Protein 5FJV (pdb70)

B-factor: mean 96.31, std 37.77, range [26.56, 284.32]

Solvent-accessible surface area: 43407 Å² total

Nearest PDB structures (foldseek):
  5fjv-assembly1_A  TM=9.694E-01  e=1.198E-34  Homo sapiens
  8st3-assembly1_A  TM=9.138E-01  e=5.116E-27  Homo sapiens
  5kxi-assembly1_D  TM=9.143E-01  e=2.183E-26  Homo sapiens
  9awj-assembly1_A  TM=9.073E-01  e=2.970E-21  Bos taurus
  7qko-assembly1_D  TM=9.036E-01  e=7.812E-21  Tetronarce californica

CATH classification: 2.70.170.10

Organism: Homo sapiens (NCBI:txid9606)

Structure (mmCIF, N/CA/C/O backbone):
data_5FJV
#
_entry.id   5FJV
#
_cell.length_a   101.524
_cell.length_b   116.559
_cell.length_c   129.546
_cell.angle_alpha   90.00
_cell.angle_beta   90.00
_cell.angle_gamma   90.00
#
_symmetry.space_group_name_H-M   'P 21 21 21'
#
loop_
_entity.id
_entity.type
_entity.pdbx_description
1 polymer 'NEURONAL ACETYLCHOLINE RECEPTOR SUBUNIT ALPHA-2'
2 non-polymer EPIBATIDINE
#
loop_
_atom_site.group_PDB
_atom_site.id
_atom_site.type_symbol
_atom_site.label_atom_id
_atom_site.label_alt_id
_atom_site.label_comp_id
_atom_site.label_asym_id
_atom_site.label_entity_id
_atom_site.label_seq_id
_atom_site.pdbx_PDB_ins_code
_atom_site.Cartn_x
_atom_site.Cartn_y
_atom_site.Cartn_z
_atom_site.occupancy
_atom_site.B_iso_or_equiv
_atom_site.auth_seq_id
_atom_site.auth_comp_id
_atom_site.auth_asym_id
_atom_site.auth_atom_id
_atom_site.pdbx_PDB_model_num
ATOM 1 N N . ASP A 1 2 ? -20.524 20.379 -21.156 1.00 93.91 34 ASP A N 1
ATOM 2 C CA . ASP A 1 2 ? -20.132 19.190 -21.899 1.00 91.89 34 ASP A CA 1
ATOM 3 C C . ASP A 1 2 ? -19.005 18.461 -21.200 1.00 88.57 34 ASP A C 1
ATOM 4 O O . ASP A 1 2 ? -18.012 19.064 -20.797 1.00 82.01 34 ASP A O 1
ATOM 9 N N . ARG A 1 3 ? -19.186 17.154 -21.056 1.00 92.43 35 ARG A N 1
ATOM 10 C CA . ARG A 1 3 ? -18.209 16.266 -20.422 1.00 89.30 35 ARG A CA 1
ATOM 11 C C . ARG A 1 3 ? -16.760 16.355 -20.910 1.00 83.84 35 ARG A C 1
ATOM 12 O O . ARG A 1 3 ? -15.841 16.327 -20.100 1.00 81.65 35 ARG A O 1
ATOM 20 N N . LEU A 1 4 ? -16.565 16.560 -22.206 1.00 83.32 36 LEU A N 1
ATOM 21 C CA . LEU A 1 4 ? -15.230 16.608 -22.792 1.00 83.77 36 LEU A CA 1
ATOM 22 C C . LEU A 1 4 ? -14.626 17.937 -22.498 1.00 90.73 36 LEU A C 1
ATOM 23 O O . LEU A 1 4 ? -13.413 18.115 -22.553 1.00 88.53 36 LEU A O 1
ATOM 28 N N . PHE A 1 5 ? -15.520 18.871 -22.199 1.00 102.83 37 PHE A N 1
ATOM 29 C CA . PHE A 1 5 ? -15.183 20.240 -21.879 1.00 106.63 37 PHE A CA 1
ATOM 30 C C . PHE A 1 5 ? -14.489 20.331 -20.513 1.00 99.01 37 PHE A C 1
ATOM 31 O O . PHE A 1 5 ? -13.530 21.077 -20.346 1.00 98.00 37 PHE A O 1
ATOM 39 N N . LYS A 1 6 ? -14.906 19.500 -19.565 1.00 96.21 38 LYS A N 1
ATOM 40 C CA . LYS A 1 6 ? -14.286 19.511 -18.245 1.00 86.78 38 LYS A CA 1
ATOM 41 C C . LYS A 1 6 ? -12.948 18.797 -18.237 1.00 84.69 38 LYS A C 1
ATOM 42 O O . LYS A 1 6 ? -12.031 19.224 -17.549 1.00 89.53 38 LYS A O 1
ATOM 48 N N . HIS A 1 7 ? -12.840 17.710 -18.996 1.00 78.59 39 HIS A N 1
ATOM 49 C CA . HIS A 1 7 ? -11.585 16.973 -19.100 1.00 75.92 39 HIS A CA 1
ATOM 50 C C . HIS A 1 7 ? -10.464 17.841 -19.639 1.00 74.12 39 HIS A C 1
ATOM 51 O O . HIS A 1 7 ? -9.428 17.977 -18.996 1.00 81.94 39 HIS A O 1
ATOM 58 N N . LEU A 1 8 ? -10.687 18.467 -20.792 1.00 69.12 40 LEU A N 1
ATOM 59 C CA . LEU A 1 8 ? -9.637 19.272 -21.400 1.00 62.97 40 LEU A CA 1
ATOM 60 C C . LEU A 1 8 ? -9.311 20.395 -20.429 1.00 62.92 40 LEU A C 1
ATOM 61 O O . LEU A 1 8 ? -8.159 20.734 -20.257 1.00 59.10 40 LEU A O 1
ATOM 66 N N . PHE A 1 9 ? -10.308 20.931 -19.737 1.00 61.23 41 PHE A N 1
ATOM 67 C CA . PHE A 1 9 ? -10.028 21.993 -18.769 1.00 65.24 41 PHE A CA 1
ATOM 68 C C . PHE A 1 9 ? -8.968 21.653 -17.701 1.00 63.30 41 PHE A C 1
ATOM 69 O O . PHE A 1 9 ? -8.043 22.432 -17.451 1.00 59.17 41 PHE A O 1
ATOM 77 N N . ARG A 1 10 ? -9.104 20.472 -17.099 1.00 76.75 42 ARG A N 1
ATOM 78 C CA . ARG A 1 10 ? -8.182 19.965 -16.072 1.00 73.31 42 ARG A CA 1
ATOM 79 C C . ARG A 1 10 ? -6.947 19.242 -16.564 1.00 73.87 42 ARG A C 1
ATOM 80 O O . ARG A 1 10 ? -5.864 19.401 -16.013 1.00 74.63 42 ARG A O 1
ATOM 88 N N . GLY A 1 11 ? -7.111 18.397 -17.563 1.00 75.97 43 GLY A N 1
ATOM 89 C CA . GLY A 1 11 ? -5.985 17.631 -18.017 1.00 70.10 43 GLY A CA 1
ATOM 90 C C . GLY A 1 11 ? -5.051 18.537 -18.764 1.00 70.04 43 GLY A C 1
ATOM 91 O O . GLY A 1 11 ? -3.854 18.278 -18.715 1.00 76.79 43 GLY A O 1
ATOM 92 N N . TYR A 1 12 ? -5.572 19.639 -19.338 1.00 96.25 44 TYR A N 1
ATOM 93 C CA . TYR A 1 12 ? -4.868 20.438 -20.371 1.00 93.03 44 TYR A CA 1
ATOM 94 C C . TYR A 1 12 ? -3.505 20.819 -19.886 1.00 121.24 44 TYR A C 1
ATOM 95 O O . TYR A 1 12 ? -2.514 20.475 -20.499 1.00 117.10 44 TYR A O 1
ATOM 104 N N . ASN A 1 13 ? -3.450 21.570 -18.803 1.00 155.24 45 ASN A N 1
ATOM 105 C CA . ASN A 1 13 ? -2.180 21.774 -18.153 1.00 162.73 45 ASN A CA 1
ATOM 106 C C . ASN A 1 13 ? -2.160 20.791 -17.019 1.00 164.89 45 ASN A C 1
ATOM 107 O O . ASN A 1 13 ? -3.094 20.778 -16.221 1.00 176.03 45 ASN A O 1
ATOM 112 N N . ARG A 1 14 ? -1.142 19.953 -16.938 1.00 133.31 46 ARG A N 1
ATOM 113 C CA . ARG A 1 14 ? -0.933 19.286 -15.678 1.00 111.18 46 ARG A CA 1
ATOM 114 C C . ARG A 1 14 ? 0.270 18.410 -15.793 1.00 100.08 46 ARG A C 1
ATOM 115 O O . ARG A 1 14 ? 0.476 17.801 -16.842 1.00 98.76 46 ARG A O 1
ATOM 123 N N . TRP A 1 15 ? 1.033 18.289 -14.706 1.00 94.71 47 TRP A N 1
ATOM 124 C CA . TRP A 1 15 ? 2.062 17.276 -14.670 1.00 91.96 47 TRP A CA 1
ATOM 125 C C . TRP A 1 15 ? 1.696 16.394 -13.496 1.00 82.01 47 TRP A C 1
ATOM 126 O O . TRP A 1 15 ? 1.543 16.884 -12.376 1.00 69.74 47 TRP A O 1
ATOM 137 N N . ALA A 1 16 ? 1.506 15.104 -13.805 1.00 84.65 48 ALA A N 1
ATOM 138 C CA . ALA A 1 16 ? 1.202 14.026 -12.865 1.00 74.70 48 ALA A CA 1
ATOM 139 C C . ALA A 1 16 ? 2.426 13.758 -12.016 1.00 76.56 48 ALA A C 1
ATOM 140 O O . ALA A 1 16 ? 2.353 13.148 -10.942 1.00 77.63 48 ALA A O 1
ATOM 142 N N . ARG A 1 17 ? 3.557 14.196 -12.567 1.00 75.34 49 ARG A N 1
ATOM 143 C CA . ARG A 1 17 ? 4.888 14.017 -12.006 1.00 72.59 49 ARG A CA 1
ATOM 144 C C . ARG A 1 17 ? 5.134 14.756 -10.700 1.00 80.55 49 ARG A C 1
ATOM 145 O O . ARG A 1 17 ? 5.743 14.190 -9.805 1.00 75.00 49 ARG A O 1
ATOM 153 N N . PRO A 1 18 ? 4.727 16.032 -10.608 1.00 100.56 50 PRO A N 1
ATOM 154 C CA . PRO A 1 18 ? 4.833 16.866 -9.392 1.00 96.29 50 PRO A CA 1
ATOM 155 C C . PRO A 1 18 ? 3.742 16.583 -8.350 1.00 85.12 50 PRO A C 1
ATOM 156 O O . PRO A 1 18 ? 2.586 16.301 -8.678 1.00 79.76 50 PRO A O 1
ATOM 160 N N . VAL A 1 19 ? 4.133 16.657 -7.087 1.00 83.22 51 VAL A N 1
ATOM 161 C CA . VAL A 1 19 ? 3.235 16.404 -5.971 1.00 82.74 51 VAL A CA 1
ATOM 162 C C . VAL A 1 19 ? 2.094 17.413 -5.953 1.00 81.27 51 VAL A C 1
ATOM 163 O O . VAL A 1 19 ? 2.329 18.612 -6.126 1.00 79.81 51 VAL A O 1
ATOM 167 N N . PRO A 1 20 ? 0.857 16.941 -5.700 1.00 79.68 52 PRO A N 1
ATOM 168 C CA . PRO A 1 20 ? -0.334 17.778 -5.890 1.00 81.69 52 PRO A CA 1
ATOM 169 C C . PRO A 1 20 ? -0.698 18.753 -4.744 1.00 81.45 52 PRO A C 1
ATOM 170 O O . PRO A 1 20 ? -1.634 18.522 -3.977 1.00 80.85 52 PRO A O 1
ATOM 174 N N . ASN A 1 21 ? 0.063 19.834 -4.632 1.00 81.19 53 ASN A N 1
ATOM 175 C CA . ASN A 1 21 ? -0.328 20.931 -3.757 1.00 89.03 53 ASN A CA 1
ATOM 176 C C . ASN A 1 21 ? 0.619 22.115 -3.851 1.00 98.90 53 ASN A C 1
ATOM 177 O O . ASN A 1 21 ? 1.766 21.969 -4.272 1.00 102.44 53 ASN A O 1
ATOM 182 N N . THR A 1 22 ? 0.103 23.277 -3.453 1.00 103.13 54 THR A N 1
ATOM 183 C CA . THR A 1 22 ? 0.811 24.555 -3.415 1.00 107.94 54 THR A CA 1
ATOM 184 C C . THR A 1 22 ? 2.199 24.506 -2.790 1.00 109.38 54 THR A C 1
ATOM 185 O O . THR A 1 22 ? 3.113 25.241 -3.167 1.00 102.92 54 THR A O 1
ATOM 189 N N . SER A 1 23 ? 2.306 23.638 -1.796 1.00 117.24 55 SER A N 1
ATOM 190 C CA . SER A 1 23 ? 3.523 23.350 -1.061 1.00 116.48 55 SER A CA 1
ATOM 191 C C . SER A 1 23 ? 3.129 22.314 -0.030 1.00 118.61 55 SER A C 1
ATOM 192 O O . SER A 1 23 ? 1.951 22.121 0.253 1.00 126.53 55 SER A O 1
ATOM 195 N N . ASP A 1 24 ? 4.133 21.734 0.589 1.00 108.11 56 ASP A N 1
ATOM 196 C CA . ASP A 1 24 ? 4.039 20.606 1.503 1.00 104.57 56 ASP A CA 1
ATOM 197 C C . ASP A 1 24 ? 2.867 20.686 2.513 1.00 98.94 56 ASP A C 1
ATOM 198 O O . ASP A 1 24 ? 2.538 21.806 2.930 1.00 103.40 56 ASP A O 1
ATOM 203 N N . VAL A 1 25 ? 2.198 19.575 2.903 1.00 90.19 57 VAL A N 1
ATOM 204 C CA . VAL A 1 25 ? 2.444 18.152 2.546 1.00 86.66 57 VAL A CA 1
ATOM 205 C C . VAL A 1 25 ? 1.191 17.373 2.137 1.00 82.50 57 VAL A C 1
ATOM 206 O O . VAL A 1 25 ? 0.083 17.708 2.562 1.00 83.59 57 VAL A O 1
ATOM 210 N N . VAL A 1 26 ? 1.377 16.303 1.357 1.00 77.19 58 VAL A N 1
ATOM 211 C CA . VAL A 1 26 ? 0.265 15.417 0.971 1.00 75.37 58 VAL A CA 1
ATOM 212 C C . VAL A 1 26 ? -0.180 14.323 1.940 1.00 74.10 58 VAL A C 1
ATOM 213 O O . VAL A 1 26 ? 0.576 13.382 2.244 1.00 72.80 58 VAL A O 1
ATOM 217 N N . ILE A 1 27 ? -1.449 14.401 2.330 1.00 75.98 59 ILE A N 1
ATOM 218 C CA . ILE A 1 27 ? -2.031 13.432 3.252 1.00 75.20 59 ILE A CA 1
ATOM 219 C C . ILE A 1 27 ? -2.978 12.490 2.551 1.00 76.04 59 ILE A C 1
ATOM 220 O O . ILE A 1 27 ? -3.922 12.917 1.874 1.00 73.33 59 ILE A O 1
ATOM 225 N N . VAL A 1 28 ? -2.694 11.204 2.700 1.00 76.03 60 VAL A N 1
ATOM 226 C CA . VAL A 1 28 ? -3.487 10.171 2.063 1.00 76.04 60 VAL A CA 1
ATOM 227 C C . VAL A 1 28 ? -4.262 9.304 3.041 1.00 80.63 60 VAL A C 1
ATOM 228 O O . VAL A 1 28 ? -3.676 8.687 3.922 1.00 84.60 60 VAL A O 1
ATOM 232 N N . ARG A 1 29 ? -5.584 9.283 2.898 1.00 83.89 61 ARG A N 1
ATOM 233 C CA . ARG A 1 29 ? -6.404 8.340 3.653 1.00 90.93 61 ARG A CA 1
ATOM 234 C C . ARG A 1 29 ? -6.236 6.961 3.056 1.00 92.21 61 ARG A C 1
ATOM 235 O O . ARG A 1 29 ? -6.484 6.748 1.862 1.00 92.37 61 ARG A O 1
ATOM 243 N N . PHE A 1 30 ? -5.808 6.024 3.889 1.00 89.16 62 PHE A N 1
ATOM 244 C CA . PHE A 1 30 ? -5.467 4.699 3.407 1.00 81.95 62 PHE A CA 1
ATOM 245 C C . PHE A 1 30 ? -6.133 3.589 4.174 1.00 80.61 62 PHE A C 1
ATOM 246 O O . PHE A 1 30 ? -5.973 3.482 5.385 1.00 79.88 62 PHE A O 1
ATOM 254 N N . GLY A 1 31 ? -6.813 2.709 3.462 1.00 81.05 63 GLY A N 1
ATOM 255 C CA . GLY A 1 31 ? -7.421 1.589 4.131 1.00 87.69 63 GLY A CA 1
ATOM 256 C C . GLY A 1 31 ? -7.458 0.372 3.242 1.00 89.73 63 GLY A C 1
ATOM 257 O O . GLY A 1 31 ? -7.583 0.444 2.024 1.00 91.17 63 GLY A O 1
ATOM 258 N N . LEU A 1 32 ? -7.369 -0.772 3.888 1.00 91.01 64 LEU A N 1
ATOM 259 C CA . LEU A 1 32 ? -7.351 -2.027 3.193 1.00 90.10 64 LEU A CA 1
ATOM 260 C C . LEU A 1 32 ? -8.722 -2.614 3.325 1.00 90.54 64 LEU A C 1
ATOM 261 O O . LEU A 1 32 ? -9.338 -2.518 4.379 1.00 94.00 64 LEU A O 1
ATOM 266 N N . SER A 1 33 ? -9.244 -3.115 2.221 1.00 87.11 65 SER A N 1
ATOM 267 C CA . SER A 1 33 ? -10.430 -3.935 2.273 1.00 91.74 65 SER A CA 1
ATOM 268 C C . SER A 1 33 ? -9.980 -5.308 1.809 1.00 89.12 65 SER A C 1
ATOM 269 O O . SER A 1 33 ? -9.156 -5.419 0.901 1.00 85.98 65 SER A O 1
ATOM 272 N N . ILE A 1 34 ? -10.476 -6.358 2.441 1.00 90.54 66 ILE A N 1
ATOM 273 C CA . ILE A 1 34 ? -10.085 -7.685 1.995 1.00 88.08 66 ILE A CA 1
ATOM 274 C C . ILE A 1 34 ? -11.270 -8.463 1.470 1.00 89.76 66 ILE A C 1
ATOM 275 O O . ILE A 1 34 ? -12.126 -8.897 2.225 1.00 94.15 66 ILE A O 1
ATOM 280 N N . ALA A 1 35 ? -11.259 -8.726 0.173 1.00 88.88 67 ALA A N 1
ATOM 281 C CA . ALA A 1 35 ? -12.395 -9.354 -0.458 1.00 91.08 67 ALA A CA 1
ATOM 282 C C . ALA A 1 35 ? -12.311 -10.843 -0.258 1.00 99.69 67 ALA A C 1
ATOM 283 O O . ALA A 1 35 ? -13.312 -11.496 0.020 1.00 103.29 67 ALA A O 1
ATOM 285 N N . GLN A 1 36 ? -11.108 -11.382 -0.369 1.00 98.39 68 GLN A N 1
ATOM 286 C CA . GLN A 1 36 ? -10.942 -12.812 -0.204 1.00 97.58 68 GLN A CA 1
ATOM 287 C C . GLN A 1 36 ? -9.533 -13.121 0.251 1.00 96.46 68 GLN A C 1
ATOM 288 O O . GLN A 1 36 ? -8.580 -12.438 -0.140 1.00 97.31 68 GLN A O 1
ATOM 294 N N . LEU A 1 37 ? -9.407 -14.150 1.081 1.00 87.87 69 LEU A N 1
ATOM 295 C CA . LEU A 1 37 ? -8.108 -14.710 1.370 1.00 82.57 69 LEU A CA 1
ATOM 296 C C . LEU A 1 37 ? -8.047 -15.930 0.477 1.00 83.93 69 LEU A C 1
ATOM 297 O O . LEU A 1 37 ? -8.726 -16.937 0.708 1.00 84.44 69 LEU A O 1
ATOM 302 N N . ILE A 1 38 ? -7.240 -15.817 -0.573 1.00 83.38 70 ILE A N 1
ATOM 303 C CA . ILE A 1 38 ? -7.365 -16.743 -1.674 1.00 81.52 70 ILE A CA 1
ATOM 304 C C . ILE A 1 38 ? -6.850 -18.118 -1.301 1.00 82.09 70 ILE A C 1
ATOM 305 O O . ILE A 1 38 ? -7.590 -19.086 -1.415 1.00 85.92 70 ILE A O 1
ATOM 310 N N . ASP A 1 39 ? -5.596 -18.197 -0.857 1.00 77.59 71 ASP A N 1
ATOM 311 C CA . ASP A 1 39 ? -4.986 -19.450 -0.406 1.00 79.26 71 ASP A CA 1
ATOM 312 C C . ASP A 1 39 ? -3.745 -19.137 0.421 1.00 79.05 71 ASP A C 1
ATOM 313 O O . ASP A 1 39 ? -3.012 -18.214 0.112 1.00 76.85 71 ASP A O 1
ATOM 318 N N . VAL A 1 40 ? -3.497 -19.916 1.460 1.00 88.22 72 VAL A N 1
ATOM 319 C CA . VAL A 1 40 ? -2.222 -19.840 2.153 1.00 101.13 72 VAL A CA 1
ATOM 320 C C . VAL A 1 40 ? -1.672 -21.234 2.349 1.00 119.52 72 VAL A C 1
ATOM 321 O O . VAL A 1 40 ? -2.278 -22.041 3.045 1.00 121.41 72 VAL A O 1
ATOM 325 N N . ASP A 1 41 ? -0.558 -21.538 1.698 1.00 134.82 73 ASP A N 1
ATOM 326 C CA . ASP A 1 41 ? 0.058 -22.848 1.849 1.00 140.96 73 ASP A CA 1
ATOM 327 C C . ASP A 1 41 ? 1.343 -22.701 2.646 1.00 142.39 73 ASP A C 1
ATOM 328 O O . ASP A 1 41 ? 2.072 -21.716 2.501 1.00 143.52 73 ASP A O 1
ATOM 333 N N . GLU A 1 42 ? 1.592 -23.673 3.510 1.00 143.31 74 GLU A N 1
ATOM 334 C CA . GLU A 1 42 ? 2.698 -23.616 4.440 1.00 144.16 74 GLU A CA 1
ATOM 335 C C . GLU A 1 42 ? 4.010 -24.092 3.871 1.00 145.13 74 GLU A C 1
ATOM 336 O O . GLU A 1 42 ? 5.044 -23.489 4.154 1.00 145.63 74 GLU A O 1
ATOM 342 N N . LYS A 1 43 ? 3.973 -25.183 3.109 1.00 146.29 75 LYS A N 1
ATOM 343 C CA . LYS A 1 43 ? 5.125 -25.614 2.317 1.00 147.57 75 LYS A CA 1
ATOM 344 C C . LYS A 1 43 ? 5.751 -24.350 1.745 1.00 141.94 75 LYS A C 1
ATOM 345 O O . LYS A 1 43 ? 6.965 -24.162 1.756 1.00 139.90 75 LYS A O 1
ATOM 351 N N . ASN A 1 44 ? 4.885 -23.465 1.279 1.00 140.62 76 ASN A N 1
ATOM 352 C CA . ASN A 1 44 ? 5.289 -22.169 0.769 1.00 141.48 76 ASN A CA 1
ATOM 353 C C . ASN A 1 44 ? 5.508 -21.128 1.880 1.00 142.74 76 ASN A C 1
ATOM 354 O O . ASN A 1 44 ? 6.310 -20.205 1.726 1.00 144.03 76 ASN A O 1
ATOM 359 N N . GLN A 1 45 ? 4.782 -21.276 2.991 1.00 142.49 77 GLN A N 1
ATOM 360 C CA . GLN A 1 45 ? 4.903 -20.363 4.130 1.00 138.23 77 GLN A CA 1
ATOM 361 C C . GLN A 1 45 ? 4.437 -18.952 3.787 1.00 131.66 77 GLN A C 1
ATOM 362 O O . GLN A 1 45 ? 4.873 -17.965 4.381 1.00 134.12 77 GLN A O 1
ATOM 368 N N . MET A 1 46 ? 3.540 -18.847 2.819 1.00 119.52 78 MET A N 1
ATOM 369 C CA . MET A 1 46 ? 3.124 -17.534 2.380 1.00 102.09 78 MET A CA 1
ATOM 370 C C . MET A 1 46 ? 1.625 -17.528 2.177 1.00 103.02 78 MET A C 1
ATOM 371 O O . MET A 1 46 ? 1.007 -18.592 2.084 1.00 99.48 78 MET A O 1
ATOM 376 N N . MET A 1 47 ? 1.053 -16.326 2.085 1.00 105.52 79 MET A N 1
ATOM 377 C CA . MET A 1 47 ? -0.391 -16.170 2.001 1.00 73.21 79 MET A CA 1
ATOM 378 C C . MET A 1 47 ? -0.787 -15.456 0.727 1.00 72.04 79 MET A C 1
ATOM 379 O O . MET A 1 47 ? -0.011 -14.662 0.225 1.00 89.06 79 MET A O 1
ATOM 384 N N . THR A 1 48 ? -1.917 -15.837 0.133 1.00 71.16 80 THR A N 1
ATOM 385 C CA . THR A 1 48 ? -2.468 -15.146 -1.045 1.00 68.97 80 THR A CA 1
ATOM 386 C C . THR A 1 48 ? -3.814 -14.514 -0.778 1.00 73.36 80 THR A C 1
ATOM 387 O O . THR A 1 48 ? -4.792 -15.201 -0.478 1.00 72.00 80 THR A O 1
ATOM 391 N N . THR A 1 49 ? -3.859 -13.203 -0.997 1.00 69.21 81 THR A N 1
ATOM 392 C CA . THR A 1 49 ? -5.007 -12.377 -0.688 1.00 70.34 81 THR A CA 1
ATOM 393 C C . THR A 1 49 ? -5.514 -11.620 -1.904 1.00 79.09 81 THR A C 1
ATOM 394 O O . THR A 1 49 ? -4.751 -11.300 -2.820 1.00 77.18 81 THR A O 1
ATOM 398 N N . ASN A 1 50 ? -6.823 -11.380 -1.918 1.00 79.12 82 ASN A N 1
ATOM 399 C CA . ASN A 1 50 ? -7.477 -10.525 -2.900 1.00 70.79 82 ASN A CA 1
ATOM 400 C C . ASN A 1 50 ? -8.012 -9.304 -2.180 1.00 74.12 82 ASN A C 1
ATOM 401 O O . ASN A 1 50 ? -8.983 -9.422 -1.448 1.00 83.13 82 ASN A O 1
ATOM 406 N N . VAL A 1 51 ? -7.392 -8.141 -2.386 1.00 75.85 83 VAL A N 1
ATOM 407 C CA . VAL A 1 51 ? -7.722 -6.936 -1.604 1.00 78.79 83 VAL A CA 1
ATOM 408 C C . VAL A 1 51 ? -8.052 -5.688 -2.432 1.00 74.36 83 VAL A C 1
ATOM 409 O O . VAL A 1 51 ? -7.771 -5.630 -3.632 1.00 70.27 83 VAL A O 1
ATOM 413 N N . TRP A 1 52 ? -8.659 -4.705 -1.762 1.00 76.09 84 TRP A N 1
ATOM 414 C CA . TRP A 1 52 ? -8.928 -3.370 -2.313 1.00 72.75 84 TRP A CA 1
ATOM 415 C C . TRP A 1 52 ? -8.153 -2.303 -1.538 1.00 69.49 84 TRP A C 1
ATOM 416 O O . TRP A 1 52 ? -8.332 -2.149 -0.327 1.00 69.19 84 TRP A O 1
ATOM 427 N N . LEU A 1 53 ? -7.307 -1.549 -2.223 1.00 64.41 85 LEU A N 1
ATOM 428 C CA . LEU A 1 53 ? -6.553 -0.526 -1.525 1.00 67.66 85 LEU A CA 1
ATOM 429 C C . LEU A 1 53 ? -7.284 0.831 -1.586 1.00 71.37 85 LEU A C 1
ATOM 430 O O . LEU A 1 53 ? -7.143 1.594 -2.546 1.00 70.56 85 LEU A O 1
ATOM 435 N N . LYS A 1 54 ? -7.992 1.173 -0.517 1.00 76.40 86 LYS A N 1
ATOM 436 C CA . LYS A 1 54 ? -8.732 2.429 -0.475 1.00 80.58 86 LYS A CA 1
ATOM 437 C C . LYS A 1 54 ? -7.778 3.581 -0.281 1.00 81.57 86 LYS A C 1
ATOM 438 O O . LYS A 1 54 ? -7.048 3.634 0.708 1.00 84.30 86 LYS A O 1
ATOM 444 N N . GLN A 1 55 ? -7.789 4.515 -1.217 1.00 77.88 87 GLN A N 1
ATOM 445 C CA . GLN A 1 55 ? -6.964 5.685 -1.066 1.00 73.48 87 GLN A CA 1
ATOM 446 C C . GLN A 1 55 ? -7.814 6.877 -1.412 1.00 78.72 87 GLN A C 1
ATOM 447 O O . GLN A 1 55 ? -8.517 6.860 -2.420 1.00 79.37 87 GLN A O 1
ATOM 453 N N . GLU A 1 56 ? -7.708 7.937 -0.625 1.00 80.84 88 GLU A N 1
ATOM 454 C CA . GLU A 1 56 ? -8.356 9.192 -0.974 1.00 75.66 88 GLU A CA 1
ATOM 455 C C . GLU A 1 56 ? -7.434 10.291 -0.513 1.00 70.77 88 GLU A C 1
ATOM 456 O O . GLU A 1 56 ? -6.857 10.229 0.571 1.00 64.78 88 GLU A O 1
ATOM 462 N N . TRP A 1 57 ? -7.253 11.264 -1.389 1.00 69.87 89 TRP A N 1
ATOM 463 C CA . TRP A 1 57 ? -6.385 12.398 -1.135 1.00 71.85 89 TRP A CA 1
ATOM 464 C C . TRP A 1 57 ? -6.955 13.621 -1.816 1.00 76.25 89 TRP A C 1
ATOM 465 O O . TRP A 1 57 ? -8.004 13.549 -2.462 1.00 77.88 89 TRP A O 1
ATOM 476 N N . SER A 1 58 ? -6.281 14.749 -1.646 1.00 75.28 90 SER A N 1
ATOM 477 C CA . SER A 1 58 ? -6.732 15.974 -2.273 1.00 71.08 90 SER A CA 1
ATOM 478 C C . SER A 1 58 ? -5.761 16.474 -3.332 1.00 66.40 90 SER A C 1
ATOM 479 O O . SER A 1 58 ? -4.559 16.536 -3.089 1.00 71.50 90 SER A O 1
ATOM 482 N N . ASP A 1 59 ? -6.250 16.677 -4.546 1.00 81.45 91 ASP A N 1
ATOM 483 C CA . ASP A 1 59 ? -5.459 17.359 -5.559 1.00 85.19 91 ASP A CA 1
ATOM 484 C C . ASP A 1 59 ? -6.098 18.697 -5.877 1.00 89.63 91 ASP A C 1
ATOM 485 O O . ASP A 1 59 ? -7.139 18.750 -6.538 1.00 87.95 91 ASP A O 1
ATOM 490 N N . TYR A 1 60 ? -5.464 19.780 -5.461 1.00 98.37 92 TYR A N 1
ATOM 491 C CA . TYR A 1 60 ? -6.059 21.086 -5.688 1.00 108.77 92 TYR A CA 1
ATOM 492 C C . TYR A 1 60 ? -6.138 21.385 -7.182 1.00 105.86 92 TYR A C 1
ATOM 493 O O . TYR A 1 60 ? -7.127 21.936 -7.657 1.00 109.87 92 TYR A O 1
ATOM 502 N N . LYS A 1 61 ? -5.122 20.972 -7.930 1.00 91.52 93 LYS A N 1
ATOM 503 C CA . LYS A 1 61 ? -5.044 21.308 -9.344 1.00 83.47 93 LYS A CA 1
ATOM 504 C C . LYS A 1 61 ? -6.195 20.669 -10.093 1.00 78.75 93 LYS A C 1
ATOM 505 O O . LYS A 1 61 ? -6.354 20.905 -11.282 1.00 75.93 93 LYS A O 1
ATOM 511 N N . LEU A 1 62 ? -6.926 19.782 -9.417 1.00 81.35 94 LEU A N 1
ATOM 512 C CA . LEU A 1 62 ? -8.087 19.077 -9.989 1.00 85.36 94 LEU A CA 1
ATOM 513 C C . LEU A 1 62 ? -9.452 19.671 -9.588 1.00 87.33 94 LEU A C 1
ATOM 514 O O . LEU A 1 62 ? -10.479 18.998 -9.731 1.00 73.02 94 LEU A O 1
ATOM 519 N N . ARG A 1 63 ? -9.449 20.871 -8.992 1.00 94.62 95 ARG A N 1
ATOM 520 C CA . ARG A 1 63 ? -10.686 21.541 -8.533 1.00 86.78 95 ARG A CA 1
ATOM 521 C C . ARG A 1 63 ? -11.430 22.238 -9.677 1.00 82.35 95 ARG A C 1
ATOM 522 O O . ARG A 1 63 ? -10.797 22.774 -10.591 1.00 78.88 95 ARG A O 1
ATOM 530 N N . TRP A 1 64 ? -12.762 22.215 -9.637 1.00 78.87 96 TRP A N 1
ATOM 531 C CA . TRP A 1 64 ? -13.558 22.948 -10.624 1.00 91.62 96 TRP A CA 1
ATOM 532 C C . TRP A 1 64 ? -14.934 23.379 -10.074 1.00 107.34 96 TRP A C 1
ATOM 533 O O . TRP A 1 64 ? -15.367 22.874 -9.035 1.00 115.56 96 TRP A O 1
ATOM 544 N N . ASN A 1 65 ? -15.615 24.302 -10.766 1.00 101.78 97 ASN A N 1
ATOM 545 C CA . ASN A 1 65 ? -16.959 24.747 -10.366 1.00 94.57 97 ASN A CA 1
ATOM 546 C C . ASN A 1 65 ? -18.074 24.164 -11.241 1.00 85.77 97 ASN A C 1
ATOM 547 O O . ASN A 1 65 ? -18.149 24.443 -12.437 1.00 83.61 97 ASN A O 1
ATOM 552 N N . PRO A 1 66 ? -18.922 23.314 -10.643 1.00 86.51 98 PRO A N 1
ATOM 553 C CA . PRO A 1 66 ? -19.969 22.584 -11.365 1.00 89.21 98 PRO A CA 1
ATOM 554 C C . PRO A 1 66 ? -20.885 23.506 -12.150 1.00 96.94 98 PRO A C 1
ATOM 555 O O . PRO A 1 66 ? -21.347 23.163 -13.232 1.00 93.91 98 PRO A O 1
ATOM 559 N N . THR A 1 67 ? -21.134 24.684 -11.595 1.00 103.15 99 THR A N 1
ATOM 560 C CA . THR A 1 67 ? -21.943 25.688 -12.268 1.00 109.90 99 THR A CA 1
ATOM 561 C C . THR A 1 67 ? -21.374 26.124 -13.607 1.00 116.59 99 THR A C 1
ATOM 562 O O . THR A 1 67 ? -22.138 26.469 -14.508 1.00 118.32 99 THR A O 1
ATOM 566 N N . ASP A 1 68 ? -20.050 26.072 -13.768 1.00 121.04 100 ASP A N 1
ATOM 567 C CA . ASP A 1 68 ? -19.471 26.596 -15.003 1.00 125.76 100 ASP A CA 1
ATOM 568 C C . ASP A 1 68 ? -19.892 25.752 -16.184 1.00 136.20 100 ASP A C 1
ATOM 569 O O . ASP A 1 68 ? -20.520 26.275 -17.103 1.00 143.16 100 ASP A O 1
ATOM 574 N N . PHE A 1 69 ? -19.579 24.464 -16.197 1.00 139.97 101 PHE A N 1
ATOM 575 C CA . PHE A 1 69 ? -20.062 23.694 -17.332 1.00 140.64 101 PHE A CA 1
ATOM 576 C C . PHE A 1 69 ? -20.674 22.339 -16.996 1.00 125.99 101 PHE A C 1
ATOM 577 O O . PHE A 1 69 ? -20.090 21.510 -16.295 1.00 124.14 101 PHE A O 1
ATOM 585 N N . GLY A 1 70 ? -21.888 22.162 -17.494 1.00 115.35 102 GLY A N 1
ATOM 586 C CA . GLY A 1 70 ? -22.634 20.936 -17.349 1.00 107.40 102 GLY A CA 1
ATOM 587 C C . GLY A 1 70 ? -23.193 20.629 -15.986 1.00 101.89 102 GLY A C 1
ATOM 588 O O . GLY A 1 70 ? -24.017 19.722 -15.854 1.00 104.26 102 GLY A O 1
ATOM 589 N N . ASN A 1 71 ? -22.780 21.375 -14.970 1.00 93.30 103 ASN A N 1
ATOM 590 C CA . ASN A 1 71 ? -23.257 21.076 -13.627 1.00 92.59 103 ASN A CA 1
ATOM 591 C C . ASN A 1 71 ? -22.867 19.617 -13.282 1.00 85.52 103 ASN A C 1
ATOM 592 O O . ASN A 1 71 ? -23.675 18.809 -12.814 1.00 79.26 103 ASN A O 1
ATOM 597 N N . ILE A 1 72 ? -21.597 19.316 -13.571 1.00 84.89 104 ILE A N 1
ATOM 598 C CA . ILE A 1 72 ? -20.939 18.041 -13.289 1.00 78.42 104 ILE A CA 1
ATOM 599 C C . ILE A 1 72 ? -20.092 18.077 -12.029 1.00 77.66 104 ILE A C 1
ATOM 600 O O . ILE A 1 72 ? -18.979 18.618 -12.002 1.00 72.13 104 ILE A O 1
ATOM 605 N N . THR A 1 73 ? -20.639 17.468 -10.996 1.00 76.68 105 THR A N 1
ATOM 606 C CA . THR A 1 73 ? -20.057 17.432 -9.667 1.00 84.69 105 THR A CA 1
ATOM 607 C C . THR A 1 73 ? -18.849 16.486 -9.573 1.00 86.34 105 THR A C 1
ATOM 608 O O . THR A 1 73 ? -17.905 16.709 -8.821 1.00 84.54 105 THR A O 1
ATOM 612 N N . SER A 1 74 ? -18.971 15.361 -10.261 1.00 88.89 106 SER A N 1
ATOM 613 C CA . SER A 1 74 ? -17.979 14.303 -10.265 1.00 86.52 106 SER A CA 1
ATOM 614 C C . SER A 1 74 ? -17.891 13.527 -11.588 1.00 90.78 106 SER A C 1
ATOM 615 O O . SER A 1 74 ? -18.921 13.141 -12.143 1.00 90.64 106 SER A O 1
ATOM 618 N N . LEU A 1 75 ? -16.685 13.294 -12.102 1.00 91.45 107 LEU A N 1
ATOM 619 C CA . LEU A 1 75 ? -16.542 12.421 -13.277 1.00 87.69 107 LEU A CA 1
ATOM 620 C C . LEU A 1 75 ? -15.513 11.263 -13.051 1.00 89.27 107 LEU A C 1
ATOM 621 O O . LEU A 1 75 ? -14.673 11.333 -12.142 1.00 87.04 107 LEU A O 1
ATOM 626 N N . ARG A 1 76 ? -15.596 10.184 -13.841 1.00 81.90 108 ARG A N 1
ATOM 627 C CA . ARG A 1 76 ? -14.617 9.087 -13.700 1.00 76.47 108 ARG A CA 1
ATOM 628 C C . ARG A 1 76 ? -13.520 9.098 -14.752 1.00 74.10 108 ARG A C 1
ATOM 629 O O . ARG A 1 76 ? -13.706 8.782 -15.948 1.00 67.93 108 ARG A O 1
ATOM 637 N N . VAL A 1 77 ? -12.340 9.381 -14.224 1.00 76.65 109 VAL A N 1
ATOM 638 C CA . VAL A 1 77 ? -11.147 9.572 -15.004 1.00 73.44 109 VAL A CA 1
ATOM 639 C C . VAL A 1 77 ? -10.099 8.484 -14.711 1.00 65.56 109 VAL A C 1
ATOM 640 O O . VAL A 1 77 ? -10.111 7.831 -13.662 1.00 63.53 109 VAL A O 1
ATOM 644 N N . PRO A 1 78 ? -9.216 8.253 -15.673 1.00 57.65 110 PRO A N 1
ATOM 645 C CA . PRO A 1 78 ? -8.123 7.285 -15.575 1.00 56.41 110 PRO A CA 1
ATOM 646 C C . PRO A 1 78 ? -7.084 7.630 -14.525 1.00 56.01 110 PRO A C 1
ATOM 647 O O . PRO A 1 78 ? -6.646 8.758 -14.465 1.00 59.77 110 PRO A O 1
ATOM 651 N N . SER A 1 79 ? -6.683 6.663 -13.714 1.00 61.95 111 SER A N 1
ATOM 652 C CA . SER A 1 79 ? -5.658 6.90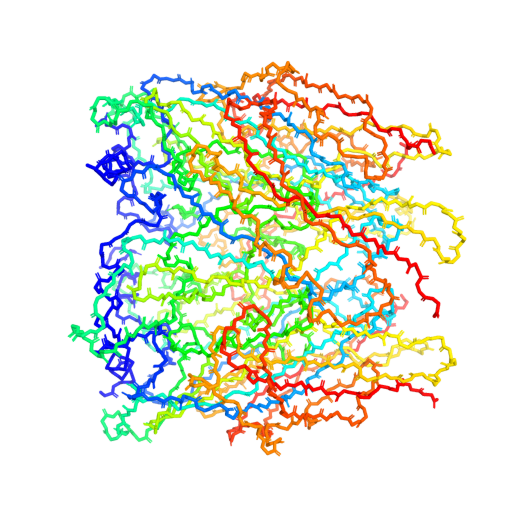2 -12.697 1.00 54.74 111 SER A CA 1
ATOM 653 C C . SER A 1 79 ? -4.299 7.169 -13.354 1.00 54.19 111 SER A C 1
ATOM 654 O O . SER A 1 79 ? -3.365 7.637 -12.707 1.00 53.99 111 SER A O 1
ATOM 657 N N . GLU A 1 80 ? -4.183 6.778 -14.621 1.00 61.76 112 GLU A N 1
ATOM 658 C CA . GLU A 1 80 ? -2.974 6.979 -15.408 1.00 61.87 112 GLU A CA 1
ATOM 659 C C . GLU A 1 80 ? -2.831 8.402 -15.808 1.00 65.66 112 GLU A C 1
ATOM 660 O O . GLU A 1 80 ? -1.763 8.811 -16.238 1.00 70.92 112 GLU A O 1
ATOM 666 N N . MET A 1 81 ? -3.952 9.114 -15.790 1.00 68.45 113 MET A N 1
ATOM 667 C CA . MET A 1 81 ? -4.001 10.521 -16.180 1.00 66.41 113 MET A CA 1
ATOM 668 C C . MET A 1 81 ? -3.563 11.448 -15.035 1.00 67.45 113 MET A C 1
ATOM 669 O O . MET A 1 81 ? -3.006 12.519 -15.267 1.00 75.00 113 MET A O 1
ATOM 674 N N . ILE A 1 82 ? -3.845 11.048 -13.800 1.00 62.57 114 ILE A N 1
ATOM 675 C CA . ILE A 1 82 ? -3.565 11.887 -12.643 1.00 63.47 114 ILE A CA 1
ATOM 676 C C . ILE A 1 82 ? -2.350 11.479 -11.850 1.00 55.91 114 ILE A C 1
ATOM 677 O O . ILE A 1 82 ? -1.633 10.577 -12.238 1.00 70.61 114 ILE A O 1
ATOM 682 N N . TRP A 1 83 ? -2.073 12.244 -10.799 1.00 56.27 115 TRP A N 1
ATOM 683 C CA . TRP A 1 83 ? -1.081 11.879 -9.805 1.00 63.43 115 TRP A CA 1
ATOM 684 C C . TRP A 1 83 ? -1.719 10.906 -8.819 1.00 66.23 115 TRP A C 1
ATOM 685 O O . TRP A 1 83 ? -2.834 11.136 -8.322 1.00 64.45 115 TRP A O 1
ATOM 696 N N . ILE A 1 84 ? -1.001 9.818 -8.553 1.00 64.06 116 ILE A N 1
ATOM 697 C CA . ILE A 1 84 ? -1.411 8.834 -7.574 1.00 63.38 116 ILE A CA 1
ATOM 698 C C . ILE A 1 84 ? -0.200 8.575 -6.707 1.00 56.74 116 ILE A C 1
ATOM 699 O O . ILE A 1 84 ? 0.926 8.745 -7.169 1.00 55.35 116 ILE A O 1
ATOM 704 N N . PRO A 1 85 ? -0.421 8.219 -5.431 1.00 55.31 117 PRO A N 1
ATOM 705 C CA . PRO A 1 85 ? 0.693 7.961 -4.509 1.00 57.06 117 PRO A CA 1
ATOM 706 C C . PRO A 1 85 ? 1.433 6.655 -4.865 1.00 65.40 117 PRO A C 1
ATOM 707 O O . PRO A 1 85 ? 0.788 5.648 -5.228 1.00 64.78 117 PRO A O 1
ATOM 711 N N . ASP A 1 86 ? 2.756 6.623 -4.725 1.00 65.88 118 ASP A N 1
ATOM 712 C CA . ASP A 1 86 ? 3.409 5.380 -5.083 1.00 58.11 118 ASP A CA 1
ATOM 713 C C . ASP A 1 86 ? 3.472 4.561 -3.833 1.00 50.80 118 ASP A C 1
ATOM 714 O O . ASP A 1 86 ? 4.460 4.558 -3.114 1.00 51.99 118 ASP A O 1
ATOM 719 N N . ILE A 1 87 ? 2.449 3.735 -3.684 1.00 50.17 119 ILE A N 1
ATOM 720 C CA . ILE A 1 87 ? 2.286 2.866 -2.517 1.00 53.76 119 ILE A CA 1
ATOM 721 C C . ILE A 1 87 ? 2.691 1.486 -2.856 1.00 57.91 119 ILE A C 1
ATOM 722 O O . ILE A 1 87 ? 2.208 0.914 -3.834 1.00 64.01 119 ILE A O 1
ATOM 727 N N . VAL A 1 88 ? 3.574 0.945 -2.038 1.00 55.37 120 VAL A N 1
ATOM 728 C CA . VAL A 1 88 ? 4.103 -0.356 -2.314 1.00 55.75 120 VAL A CA 1
ATOM 729 C C . VAL A 1 88 ? 3.758 -1.302 -1.171 1.00 62.33 120 VAL A C 1
ATOM 730 O O . VAL A 1 88 ? 3.462 -0.869 -0.045 1.00 66.23 120 VAL A O 1
ATOM 734 N N . LEU A 1 89 ? 3.786 -2.598 -1.455 1.00 63.44 121 LEU A N 1
ATOM 735 C CA . LEU A 1 89 ? 3.671 -3.573 -0.379 1.00 61.25 121 LEU A CA 1
ATOM 736 C C . LEU A 1 89 ? 5.070 -3.905 0.085 1.00 57.96 121 LEU A C 1
ATOM 737 O O . LEU A 1 89 ? 5.795 -4.620 -0.594 1.00 59.97 121 LEU A O 1
ATOM 742 N N . TYR A 1 90 ? 5.446 -3.392 1.249 1.00 80.40 122 TYR A N 1
ATOM 743 C CA . TYR A 1 90 ? 6.783 -3.639 1.760 1.00 82.33 122 TYR A CA 1
ATOM 744 C C . TYR A 1 90 ? 6.921 -5.117 1.897 1.00 86.33 122 TYR A C 1
ATOM 745 O O . TYR A 1 90 ? 7.997 -5.694 1.678 1.00 83.70 122 TYR A O 1
ATOM 754 N N . ASN A 1 91 ? 5.809 -5.757 2.229 1.00 90.79 123 ASN A N 1
ATOM 755 C CA . ASN A 1 91 ? 5.981 -7.094 2.664 1.00 96.45 123 ASN A CA 1
ATOM 756 C C . ASN A 1 91 ? 6.077 -7.911 1.412 1.00 103.00 123 ASN A C 1
ATOM 757 O O . ASN A 1 91 ? 5.102 -8.436 0.875 1.00 101.51 123 ASN A O 1
ATOM 762 N N . ASN A 1 92 ? 7.327 -7.966 0.978 1.00 112.59 124 ASN A N 1
ATOM 763 C CA . ASN A 1 92 ? 7.868 -8.883 0.005 1.00 122.90 124 ASN A CA 1
ATOM 764 C C . ASN A 1 92 ? 6.805 -9.512 -0.881 1.00 125.59 124 ASN A C 1
ATOM 765 O O . ASN A 1 92 ? 6.517 -10.699 -0.782 1.00 123.75 124 ASN A O 1
ATOM 770 N N . ALA A 1 93 ? 6.227 -8.709 -1.758 1.00 134.38 125 ALA A N 1
ATOM 771 C CA . ALA A 1 93 ? 5.379 -9.264 -2.791 1.00 139.43 125 ALA A CA 1
ATOM 772 C C . ALA A 1 93 ? 6.245 -10.223 -3.571 1.00 150.54 125 ALA A C 1
ATOM 773 O O . ALA A 1 93 ? 7.432 -9.943 -3.766 1.00 161.27 125 ALA A O 1
ATOM 775 N N . ASP A 1 94 ? 5.725 -11.397 -3.921 1.00 134.31 126 ASP A N 1
ATOM 776 C CA . ASP A 1 94 ? 6.562 -12.288 -4.703 1.00 116.25 126 ASP A CA 1
ATOM 777 C C . ASP A 1 94 ? 6.323 -12.245 -6.207 1.00 110.06 126 ASP A C 1
ATOM 778 O O . ASP A 1 94 ? 7.132 -12.756 -6.984 1.00 108.75 126 ASP A O 1
ATOM 783 N N . GLY A 1 95 ? 5.204 -11.666 -6.627 1.00 105.94 127 GLY A N 1
ATOM 784 C CA . GLY A 1 95 ? 5.093 -11.119 -7.967 1.00 103.11 127 GLY A CA 1
ATOM 785 C C . GLY A 1 95 ? 5.370 -9.619 -8.114 1.00 100.18 127 GLY A C 1
ATOM 786 O O . GLY A 1 95 ? 6.358 -9.178 -8.719 1.00 95.65 127 GLY A O 1
ATOM 787 N N . GLU A 1 96 ? 4.464 -8.848 -7.494 1.00 100.23 128 GLU A N 1
ATOM 788 C CA . GLU A 1 96 ? 4.286 -7.409 -7.750 1.00 93.52 128 GLU A CA 1
ATOM 789 C C . GLU A 1 96 ? 4.039 -6.586 -6.492 1.00 96.73 128 GLU A C 1
ATOM 790 O O . GLU A 1 96 ? 3.246 -6.976 -5.635 1.00 97.08 128 GLU A O 1
ATOM 796 N N . PHE A 1 97 ? 4.713 -5.440 -6.412 1.00 95.93 129 PHE A N 1
ATOM 797 C CA . PHE A 1 97 ? 4.633 -4.526 -5.272 1.00 89.89 129 PHE A CA 1
ATOM 798 C C . PHE A 1 97 ? 3.470 -3.503 -5.216 1.00 86.30 129 PHE A C 1
ATOM 799 O O . PHE A 1 97 ? 2.884 -3.269 -4.148 1.00 79.35 129 PHE A O 1
ATOM 807 N N . ALA A 1 98 ? 3.178 -2.851 -6.340 1.00 91.66 130 ALA A N 1
ATOM 808 C CA . ALA A 1 98 ? 2.097 -1.862 -6.377 1.00 97.32 130 ALA A CA 1
ATOM 809 C C . ALA A 1 98 ? 0.835 -2.454 -6.988 1.00 103.16 130 ALA A C 1
ATOM 810 O O . ALA A 1 98 ? 0.812 -3.624 -7.358 1.00 103.87 130 ALA A O 1
ATOM 812 N N . VAL A 1 99 ? -0.210 -1.641 -7.111 1.00 119.92 131 VAL A N 1
ATOM 813 C CA . VAL A 1 99 ? -1.448 -2.112 -7.720 1.00 123.85 131 VAL A CA 1
ATOM 814 C C . VAL A 1 99 ? -1.352 -1.906 -9.224 1.00 122.08 131 VAL A C 1
ATOM 815 O O . VAL A 1 99 ? -1.352 -0.778 -9.709 1.00 119.79 131 VAL A O 1
ATOM 819 N N . THR A 1 100 ? -1.263 -3.009 -9.950 1.00 114.57 132 THR A N 1
ATOM 820 C CA . THR A 1 100 ? -1.020 -2.976 -11.382 1.00 103.53 132 THR A CA 1
ATOM 821 C C . THR A 1 100 ? -2.196 -3.102 -12.348 1.00 101.41 132 THR A C 1
ATOM 822 O O . THR A 1 100 ? -1.962 -3.391 -13.518 1.00 107.88 132 THR A O 1
ATOM 826 N N . HIS A 1 101 ? -3.441 -2.904 -11.927 1.00 91.29 133 HIS A N 1
ATOM 827 C CA . HIS A 1 101 ? -4.520 -3.245 -12.858 1.00 85.73 133 HIS A CA 1
ATOM 828 C C . HIS A 1 101 ? -4.776 -2.378 -14.119 1.00 86.18 133 HIS A C 1
ATOM 829 O O . HIS A 1 101 ? -4.599 -2.901 -15.245 1.00 81.81 133 HIS A O 1
ATOM 836 N N . MET A 1 102 ? -5.203 -1.110 -13.996 1.00 80.16 134 MET A N 1
ATOM 837 C CA . MET A 1 102 ? -5.204 -0.330 -12.780 1.00 68.54 134 MET A CA 1
ATOM 838 C C . MET A 1 102 ? -6.579 -0.123 -12.208 1.00 77.71 134 MET A C 1
ATOM 839 O O . MET A 1 102 ? -7.026 -0.897 -11.365 1.00 87.41 134 MET A O 1
ATOM 844 N N . THR A 1 103 ? -7.214 0.972 -12.617 1.00 71.05 135 THR A N 1
ATOM 845 C CA . THR A 1 103 ? -8.662 1.150 -12.600 1.00 67.14 135 THR A CA 1
ATOM 846 C C . THR A 1 103 ? -8.844 2.651 -12.623 1.00 61.55 135 THR A C 1
ATOM 847 O O . THR A 1 103 ? -7.865 3.351 -12.401 1.00 58.48 135 THR A O 1
ATOM 851 N N . LYS A 1 104 ? -10.069 3.144 -12.836 1.00 65.66 136 LYS A N 1
ATOM 852 C CA . LYS A 1 104 ? -10.353 4.599 -12.885 1.00 64.39 136 LYS A CA 1
ATOM 853 C C . LYS A 1 104 ? -10.392 5.167 -11.474 1.00 69.30 136 LYS A C 1
ATOM 854 O O . LYS A 1 104 ? -10.591 4.411 -10.504 1.00 74.51 136 LYS A O 1
ATOM 860 N N . ALA A 1 105 ? -10.194 6.487 -11.372 1.00 63.15 137 ALA A N 1
ATOM 861 C CA . ALA A 1 105 ? -10.325 7.224 -10.111 1.00 54.00 137 ALA A CA 1
ATOM 862 C C . ALA A 1 105 ? -11.596 8.016 -10.104 1.00 53.76 137 ALA A C 1
ATOM 863 O O . ALA A 1 105 ? -12.062 8.459 -11.147 1.00 59.10 137 ALA A O 1
ATOM 865 N N . HIS A 1 106 ? -12.160 8.205 -8.923 1.00 53.72 138 HIS A N 1
ATOM 866 C CA . HIS A 1 106 ? -13.387 8.973 -8.809 1.00 52.74 138 HIS A CA 1
ATOM 867 C C . HIS A 1 106 ? -13.056 10.351 -8.300 1.00 53.61 138 HIS A C 1
ATOM 868 O O . HIS A 1 106 ? -12.806 10.520 -7.112 1.00 58.24 138 HIS A O 1
ATOM 875 N N . LEU A 1 107 ? -13.111 11.341 -9.189 1.00 87.54 139 LEU A N 1
ATOM 876 C CA . LEU A 1 107 ? -12.721 12.704 -8.849 1.00 84.33 139 LEU A CA 1
ATOM 877 C C . LEU A 1 107 ? -13.929 13.567 -8.639 1.00 79.76 139 LEU A C 1
ATOM 878 O O . LEU A 1 107 ? -14.847 13.572 -9.449 1.00 67.46 139 LEU A O 1
ATOM 883 N N . PHE A 1 108 ? -13.891 14.330 -7.561 1.00 78.18 140 PHE A N 1
ATOM 884 C CA . PHE A 1 108 ? -14.991 15.192 -7.178 1.00 80.52 140 PHE A CA 1
ATOM 885 C C . PHE A 1 108 ? -14.541 16.603 -7.461 1.00 86.78 140 PHE A C 1
ATOM 886 O O . PHE A 1 108 ? -13.353 16.912 -7.352 1.00 93.37 140 PHE A O 1
ATOM 894 N N . SER A 1 109 ? -15.492 17.448 -7.842 1.00 85.43 141 SER A N 1
ATOM 895 C CA . SER A 1 109 ? -15.244 18.844 -8.210 1.00 77.83 141 SER A CA 1
ATOM 896 C C . SER A 1 109 ? -14.429 19.595 -7.157 1.00 75.13 141 SER A C 1
ATOM 897 O O . SER A 1 109 ? -13.838 20.641 -7.437 1.00 75.85 141 SER A O 1
ATOM 900 N N . THR A 1 110 ? -14.446 19.067 -5.938 1.00 74.50 142 THR A N 1
ATOM 901 C CA . THR A 1 110 ? -13.668 19.580 -4.819 1.00 75.77 142 THR A CA 1
ATOM 902 C C . THR A 1 110 ? -12.139 19.330 -4.909 1.00 114.53 142 THR A C 1
ATOM 903 O O . THR A 1 110 ? -11.363 19.929 -4.151 1.00 105.11 142 THR A O 1
ATOM 907 N N . GLY A 1 111 ? -11.703 18.457 -5.820 1.00 120.99 143 GLY A N 1
ATOM 908 C CA . GLY A 1 111 ? -10.283 18.146 -5.958 1.00 117.88 143 GLY A CA 1
ATOM 909 C C . GLY A 1 111 ? -9.939 16.884 -5.188 1.00 111.54 143 GLY A C 1
ATOM 910 O O . GLY A 1 111 ? -8.772 16.510 -5.005 1.00 108.17 143 GLY A O 1
ATOM 911 N N . THR A 1 112 ? -10.986 16.223 -4.725 1.00 102.04 144 THR A N 1
ATOM 912 C CA . THR A 1 112 ? -10.827 15.069 -3.884 1.00 92.56 144 THR A CA 1
ATOM 913 C C . THR A 1 112 ? -10.815 13.811 -4.750 1.00 84.44 144 THR A C 1
ATOM 914 O O . THR A 1 112 ? -11.702 13.609 -5.575 1.00 82.26 144 THR A O 1
ATOM 918 N N . VAL A 1 113 ? -9.805 12.968 -4.567 1.00 78.86 145 VAL A N 1
ATOM 919 C CA . VAL A 1 113 ? -9.695 11.766 -5.376 1.00 75.30 145 VAL A CA 1
ATOM 920 C C . VAL A 1 113 ? -10.034 10.528 -4.575 1.00 73.35 145 VAL A C 1
ATOM 921 O O . VAL A 1 113 ? -9.521 10.338 -3.476 1.00 75.10 145 VAL A O 1
ATOM 925 N N . HIS A 1 114 ? -10.882 9.679 -5.144 1.00 73.17 146 HIS A N 1
ATOM 926 C CA . HIS A 1 114 ? -11.147 8.362 -4.587 1.00 78.48 146 HIS A CA 1
ATOM 927 C C . HIS A 1 114 ? -10.660 7.312 -5.550 1.00 79.22 146 HIS A C 1
ATOM 928 O O . HIS A 1 114 ? -11.157 7.212 -6.672 1.00 83.69 146 HIS A O 1
ATOM 935 N N . TRP A 1 115 ? -9.626 6.589 -5.132 1.00 77.83 147 TRP A N 1
ATOM 936 C CA . TRP A 1 115 ? -9.103 5.476 -5.901 1.00 71.34 147 TRP A CA 1
ATOM 937 C C . TRP A 1 115 ? -9.164 4.163 -5.139 1.00 72.62 147 TRP A C 1
ATOM 938 O O . TRP A 1 115 ? -8.686 4.078 -4.008 1.00 76.92 147 TRP A O 1
ATOM 949 N N . VAL A 1 116 ? -9.749 3.137 -5.746 1.00 70.29 148 VAL A N 1
ATOM 950 C CA . VAL A 1 116 ? -9.885 1.859 -5.050 1.00 68.36 148 VAL A CA 1
ATOM 951 C C . VAL A 1 116 ? -9.543 0.666 -5.948 1.00 63.23 148 VAL A C 1
ATOM 952 O O . VAL A 1 116 ? -10.398 -0.154 -6.262 1.00 63.43 148 VAL A O 1
ATOM 956 N N . PRO A 1 117 ? -8.282 0.559 -6.368 1.00 61.45 149 PRO A N 1
ATOM 957 C CA . PRO A 1 117 ? -7.948 -0.548 -7.271 1.00 69.90 149 PRO A CA 1
ATOM 958 C C . PRO A 1 117 ? -7.849 -1.916 -6.566 1.00 67.10 149 PRO A C 1
ATOM 959 O O . PRO A 1 117 ? -7.407 -1.977 -5.421 1.00 65.06 149 PRO A O 1
ATOM 963 N N . PRO A 1 118 ? -8.255 -3.002 -7.242 1.00 61.72 150 PRO A N 1
ATOM 964 C CA . PRO A 1 118 ? -8.123 -4.365 -6.742 1.00 61.80 150 PRO A CA 1
ATOM 965 C C . PRO A 1 118 ? -6.687 -4.848 -6.872 1.00 65.85 150 PRO A C 1
ATOM 966 O O . PRO A 1 118 ? -5.917 -4.320 -7.709 1.00 58.70 150 PRO A O 1
ATOM 970 N N . ALA A 1 119 ? -6.324 -5.817 -6.036 1.00 58.97 151 ALA A N 1
ATOM 971 C CA . ALA A 1 119 ? -4.996 -6.372 -6.090 1.00 59.09 151 ALA A CA 1
ATOM 972 C C . ALA A 1 119 ? -4.987 -7.810 -5.623 1.00 89.49 151 ALA A C 1
ATOM 973 O O . ALA A 1 119 ? -5.762 -8.194 -4.744 1.00 90.69 151 ALA A O 1
ATOM 975 N N . ILE A 1 120 ? -4.107 -8.612 -6.221 1.00 92.09 152 ILE A N 1
ATOM 976 C CA . ILE A 1 120 ? -3.856 -9.961 -5.740 1.00 58.28 152 ILE A CA 1
ATOM 977 C C . ILE A 1 120 ? -2.433 -10.000 -5.208 1.00 59.11 152 ILE A C 1
ATOM 978 O O . ILE A 1 120 ? -1.464 -9.912 -5.953 1.00 59.01 152 ILE A O 1
ATOM 983 N N . TYR A 1 121 ? -2.299 -10.098 -3.900 1.00 63.62 153 TYR A N 1
ATOM 984 C CA . TYR A 1 121 ? -0.974 -10.093 -3.312 1.00 67.00 153 TYR A CA 1
ATOM 985 C C . TYR A 1 121 ? -0.525 -11.467 -2.787 1.00 67.31 153 TYR A C 1
ATOM 986 O O . TYR A 1 121 ? -1.316 -12.265 -2.281 1.00 65.27 153 TYR A O 1
ATOM 995 N N . LYS A 1 122 ? 0.759 -11.745 -2.968 1.00 67.00 154 LYS A N 1
ATOM 996 C CA . LYS A 1 122 ? 1.369 -12.932 -2.415 1.00 64.45 154 LYS A CA 1
ATOM 997 C C . LYS A 1 122 ? 2.408 -12.443 -1.418 1.00 69.39 154 LYS A C 1
ATOM 998 O O . LYS A 1 122 ? 3.419 -11.856 -1.805 1.00 73.32 154 LYS A O 1
ATOM 1004 N N . SER A 1 123 ? 2.186 -12.702 -0.139 1.00 126.08 155 SER A N 1
ATOM 1005 C CA . SER A 1 123 ? 2.992 -12.083 0.908 1.00 114.17 155 SER A CA 1
ATOM 1006 C C . SER A 1 123 ? 3.350 -13.136 1.939 1.00 113.65 155 SER A C 1
ATOM 1007 O O . SER A 1 123 ? 2.543 -14.019 2.253 1.00 112.91 155 SER A O 1
ATOM 1010 N N . SER A 1 124 ? 4.566 -13.028 2.461 1.00 125.23 156 SER A N 1
ATOM 1011 C CA . SER A 1 124 ? 5.116 -14.000 3.383 1.00 125.97 156 SER A CA 1
ATOM 1012 C C . SER A 1 124 ? 4.505 -13.899 4.773 1.00 132.10 156 SER A C 1
ATOM 1013 O O . SER A 1 124 ? 4.232 -12.812 5.283 1.00 129.69 156 SER A O 1
ATOM 1016 N N . CYS A 1 125 ? 4.320 -15.059 5.392 1.00 141.62 157 CYS A N 1
ATOM 1017 C CA . CYS A 1 125 ? 3.681 -15.119 6.700 1.00 153.92 157 CYS A CA 1
ATOM 1018 C C . CYS A 1 125 ? 4.458 -15.899 7.756 1.00 168.74 157 CYS A C 1
ATOM 1019 O O . CYS A 1 125 ? 5.487 -16.518 7.467 1.00 168.26 157 CYS A O 1
ATOM 1022 N N . SER A 1 126 ? 3.926 -15.896 8.977 1.00 183.06 158 SER A N 1
ATOM 1023 C CA . SER A 1 126 ? 4.542 -16.592 10.099 1.00 183.75 158 SER A CA 1
ATOM 1024 C C . SER A 1 126 ? 3.512 -17.540 10.708 1.00 186.53 158 SER A C 1
ATOM 1025 O O . SER A 1 126 ? 2.315 -17.394 10.463 1.00 188.35 158 SER A O 1
ATOM 1028 N N . ILE A 1 127 ? 3.961 -18.475 11.536 1.00 176.07 159 ILE A N 1
ATOM 1029 C CA . ILE A 1 127 ? 3.080 -19.560 11.941 1.00 164.67 159 ILE A CA 1
ATOM 1030 C C . ILE A 1 127 ? 3.108 -19.863 13.432 1.00 173.87 159 ILE A C 1
ATOM 1031 O O . ILE A 1 127 ? 4.145 -20.243 13.981 1.00 174.68 159 ILE A O 1
ATOM 1036 N N . ASP A 1 128 ? 1.980 -19.695 14.110 1.00 179.65 160 ASP A N 1
ATOM 1037 C CA . ASP A 1 128 ? 1.984 -20.069 15.512 1.00 186.53 160 ASP A CA 1
ATOM 1038 C C . ASP A 1 128 ? 1.700 -21.565 15.553 1.00 204.57 160 ASP A C 1
ATOM 1039 O O . ASP A 1 128 ? 0.996 -22.110 14.697 1.00 201.93 160 ASP A O 1
ATOM 1044 N N . VAL A 1 129 ? 2.268 -22.217 16.556 1.00 220.94 161 VAL A N 1
ATOM 1045 C CA . VAL A 1 129 ? 2.229 -23.668 16.689 1.00 225.47 161 VAL A CA 1
ATOM 1046 C C . VAL A 1 129 ? 1.162 -24.222 17.643 1.00 226.63 161 VAL A C 1
ATOM 1047 O O . VAL A 1 129 ? 1.131 -25.427 17.870 1.00 230.30 161 VAL A O 1
ATOM 1051 N N . THR A 1 130 ? 0.292 -23.375 18.194 1.00 213.85 162 THR A N 1
ATOM 1052 C CA . THR A 1 130 ? -0.567 -23.815 19.308 1.00 188.10 162 THR A CA 1
ATOM 1053 C C . THR A 1 130 ? -1.193 -25.207 19.171 1.00 198.70 162 THR A C 1
ATOM 1054 O O . THR A 1 130 ? -0.820 -26.094 19.934 1.00 202.59 162 THR A O 1
ATOM 1058 N N . PHE A 1 131 ? -2.091 -25.447 18.222 1.00 191.69 163 PHE A N 1
ATOM 1059 C CA . PHE A 1 131 ? -2.586 -26.816 18.132 1.00 203.78 163 PHE A CA 1
ATOM 1060 C C . PHE A 1 131 ? -2.247 -27.426 16.762 1.00 210.32 163 PHE A C 1
ATOM 1061 O O . PHE A 1 131 ? -1.593 -26.769 15.957 1.00 209.44 163 PHE A O 1
ATOM 1069 N N . PHE A 1 132 ? -2.623 -28.681 16.504 1.00 211.80 164 PHE A N 1
ATOM 1070 C CA . PHE A 1 132 ? -2.407 -29.240 15.171 1.00 212.24 164 PHE A CA 1
ATOM 1071 C C . PHE A 1 132 ? -3.408 -28.668 14.144 1.00 198.66 164 PHE A C 1
ATOM 1072 O O . PHE A 1 132 ? -3.000 -27.972 13.209 1.00 190.21 164 PHE A O 1
ATOM 1080 N N . PRO A 1 133 ? -4.716 -29.001 14.275 1.00 189.39 165 PRO A N 1
ATOM 1081 C CA . PRO A 1 133 ? -5.671 -28.368 13.350 1.00 187.55 165 PRO A CA 1
ATOM 1082 C C . PRO A 1 1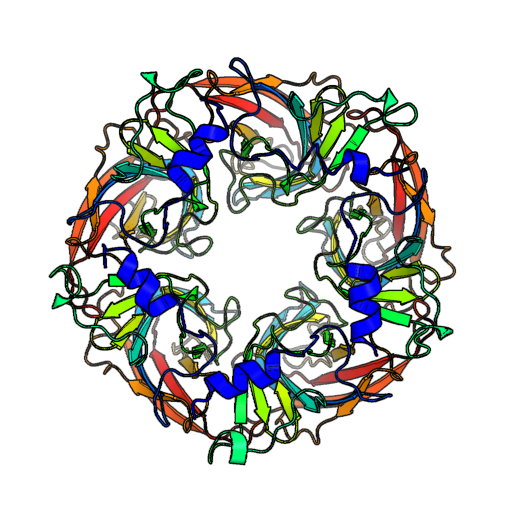33 ? -6.042 -26.903 13.661 1.00 186.69 165 PRO A C 1
ATOM 1083 O O . PRO A 1 133 ? -6.206 -26.123 12.739 1.00 181.82 165 PRO A O 1
ATOM 1087 N N . PHE A 1 134 ? -6.182 -26.525 14.931 1.00 182.30 166 PHE A N 1
ATOM 1088 C CA . PHE A 1 134 ? -6.671 -25.174 15.223 1.00 179.08 166 PHE A CA 1
ATOM 1089 C C . PHE A 1 134 ? -5.442 -24.244 15.228 1.00 174.55 166 PHE A C 1
ATOM 1090 O O . PHE A 1 134 ? -5.520 -23.084 15.633 1.00 173.72 166 PHE A O 1
ATOM 1098 N N . ASP A 1 135 ? -4.314 -24.734 14.710 1.00 172.42 167 ASP A N 1
ATOM 1099 C CA . ASP A 1 135 ? -3.097 -23.923 14.710 1.00 157.85 167 ASP A CA 1
ATOM 1100 C C . ASP A 1 135 ? -3.207 -22.635 13.938 1.00 149.02 167 ASP A C 1
ATOM 1101 O O . ASP A 1 135 ? -4.041 -22.448 13.040 1.00 149.55 167 ASP A O 1
ATOM 1106 N N . GLN A 1 136 ? -2.300 -21.748 14.327 1.00 138.99 168 GLN A N 1
ATOM 1107 C CA . GLN A 1 136 ? -2.385 -20.346 13.975 1.00 129.88 168 GLN A CA 1
ATOM 1108 C C . GLN A 1 136 ? -1.268 -19.684 13.204 1.00 126.06 168 GLN A C 1
ATOM 1109 O O . GLN A 1 136 ? -0.170 -20.217 13.122 1.00 127.74 168 GLN A O 1
ATOM 1115 N N . GLN A 1 137 ? -1.584 -18.504 12.652 1.00 126.78 169 GLN A N 1
ATOM 1116 C CA . GLN A 1 137 ? -0.615 -17.740 11.869 1.00 114.32 169 GLN A CA 1
ATOM 1117 C C . GLN A 1 137 ? -0.858 -16.238 11.969 1.00 106.22 169 GLN A C 1
ATOM 1118 O O . GLN A 1 137 ? -1.997 -15.812 12.003 1.00 103.18 169 GLN A O 1
ATOM 1124 N N . ASN A 1 138 ? 0.229 -15.460 12.010 1.00 113.57 170 ASN A N 1
ATOM 1125 C CA . ASN A 1 138 ? 0.150 -13.984 12.051 1.00 121.19 170 ASN A CA 1
ATOM 1126 C C . ASN A 1 138 ? 0.055 -13.241 10.708 1.00 126.33 170 ASN A C 1
ATOM 1127 O O . ASN A 1 138 ? -0.577 -12.196 10.644 1.00 130.29 170 ASN A O 1
ATOM 1132 N N . CYS A 1 139 ? 0.742 -13.696 9.664 1.00 99.84 171 CYS A N 1
ATOM 1133 C CA . CYS A 1 139 ? 0.547 -13.098 8.330 1.00 96.48 171 CYS A CA 1
ATOM 1134 C C . CYS A 1 139 ? 0.474 -11.566 8.247 1.00 100.10 171 CYS A C 1
ATOM 1135 O O . CYS A 1 139 ? -0.627 -11.022 8.116 1.00 101.27 171 CYS A O 1
ATOM 1138 N N . LYS A 1 140 ? 1.605 -10.863 8.321 1.00 100.14 172 LYS A N 1
ATOM 1139 C CA . LYS A 1 140 ? 1.569 -9.393 8.266 1.00 98.92 172 LYS A CA 1
ATOM 1140 C C . LYS A 1 140 ? 1.558 -8.860 6.816 1.00 95.35 172 LYS A C 1
ATOM 1141 O O . LYS A 1 140 ? 2.080 -9.508 5.906 1.00 98.96 172 LYS A O 1
ATOM 1147 N N . MET A 1 141 ? 0.924 -7.705 6.597 1.00 92.82 173 MET A N 1
ATOM 1148 C CA . MET A 1 141 ? 1.019 -6.993 5.311 1.00 85.93 173 MET A CA 1
ATOM 1149 C C . MET A 1 141 ? 1.430 -5.546 5.492 1.00 82.26 173 MET A C 1
ATOM 1150 O O . MET A 1 141 ? 0.670 -4.744 6.025 1.00 83.74 173 MET A O 1
ATOM 1155 N N . LYS A 1 142 ? 2.604 -5.199 4.988 1.00 75.33 174 LYS A N 1
ATOM 1156 C CA . LYS A 1 142 ? 3.143 -3.874 5.216 1.00 67.76 174 LYS A CA 1
ATOM 1157 C C . LYS A 1 142 ? 3.096 -3.030 3.955 1.00 76.34 174 LYS A C 1
ATOM 1158 O O . LYS A 1 142 ? 3.874 -3.249 3.029 1.00 82.13 174 LYS A O 1
ATOM 1164 N N . PHE A 1 143 ? 2.190 -2.058 3.941 1.00 77.25 175 PHE A N 1
ATOM 1165 C CA . PHE A 1 143 ? 2.025 -1.104 2.844 1.00 76.44 175 PHE A CA 1
ATOM 1166 C C . PHE A 1 143 ? 2.679 0.217 3.252 1.00 83.03 175 PHE A C 1
ATOM 1167 O O . PHE A 1 143 ? 2.714 0.555 4.443 1.00 86.81 175 PHE A O 1
ATOM 1175 N N . GLY A 1 144 ? 3.215 0.953 2.281 1.00 82.94 176 GLY A N 1
ATOM 1176 C CA . GLY A 1 144 ? 3.720 2.303 2.520 1.00 78.30 176 GLY A CA 1
ATOM 1177 C C . GLY A 1 144 ? 4.125 2.969 1.211 1.00 77.59 176 GLY A C 1
ATOM 1178 O O . GLY A 1 144 ? 4.231 2.297 0.179 1.00 78.60 176 GLY A O 1
ATOM 1179 N N . SER A 1 145 ? 4.260 4.291 1.194 1.00 70.78 177 SER A N 1
ATOM 1180 C CA . SER A 1 145 ? 4.819 4.899 0.001 1.00 63.69 177 SER A CA 1
ATOM 1181 C C . SER A 1 145 ? 6.270 4.523 -0.116 1.00 63.07 177 SER A C 1
ATOM 1182 O O . SER A 1 145 ? 7.002 4.542 0.872 1.00 64.37 177 SER A O 1
ATOM 1185 N N . TRP A 1 146 ? 6.713 4.227 -1.324 1.00 61.30 178 TRP A N 1
ATOM 1186 C CA . TRP A 1 146 ? 8.090 3.828 -1.476 1.00 62.99 178 TRP A CA 1
ATOM 1187 C C . TRP A 1 146 ? 9.003 5.052 -1.506 1.00 65.93 178 TRP A C 1
ATOM 1188 O O . TRP A 1 146 ? 9.974 5.112 -0.757 1.00 66.74 178 TRP A O 1
ATOM 1199 N N . THR A 1 147 ? 8.663 6.068 -2.293 1.00 69.30 179 THR A N 1
ATOM 1200 C CA . THR A 1 147 ? 9.589 7.184 -2.432 1.00 70.79 179 THR A CA 1
ATOM 1201 C C . THR A 1 147 ? 9.242 8.441 -1.623 1.00 76.56 179 THR A C 1
ATOM 1202 O O . THR A 1 147 ? 10.087 9.329 -1.439 1.00 80.17 179 THR A O 1
ATOM 1206 N N . TYR A 1 148 ? 8.014 8.565 -1.153 1.00 74.36 180 TYR A N 1
ATOM 1207 C CA . TYR A 1 148 ? 7.733 9.791 -0.438 1.00 75.60 180 TYR A CA 1
ATOM 1208 C C . TYR A 1 148 ? 7.768 9.614 1.058 1.00 79.51 180 TYR A C 1
ATOM 1209 O O . TYR A 1 148 ? 7.035 8.804 1.619 1.00 81.42 180 TYR A O 1
ATOM 1218 N N . ASP A 1 149 ? 8.611 10.403 1.708 1.00 83.51 181 ASP A N 1
ATOM 1219 C CA . ASP A 1 149 ? 8.682 10.349 3.156 1.00 88.04 181 ASP A CA 1
ATOM 1220 C C . ASP A 1 149 ? 7.629 11.221 3.838 1.00 85.33 181 ASP A C 1
ATOM 1221 O O . ASP A 1 149 ? 6.885 11.949 3.181 1.00 85.11 181 ASP A O 1
ATOM 1226 N N . LYS A 1 150 ? 7.620 11.146 5.168 1.00 82.29 182 LYS A N 1
ATOM 1227 C CA . LYS A 1 150 ? 6.637 11.793 6.031 1.00 77.41 182 LYS A CA 1
ATOM 1228 C C . LYS A 1 150 ? 6.575 13.307 5.743 1.00 76.71 182 LYS A C 1
ATOM 1229 O O . LYS A 1 150 ? 5.530 13.963 5.929 1.00 76.40 182 LYS A O 1
ATOM 1235 N N . ALA A 1 151 ? 7.705 13.858 5.297 1.00 101.24 183 ALA A N 1
ATOM 1236 C CA . ALA A 1 151 ? 7.789 15.266 4.917 1.00 97.33 183 ALA A CA 1
ATOM 1237 C C . ALA A 1 151 ? 6.969 15.566 3.676 1.00 90.53 183 ALA A C 1
ATOM 1238 O O . ALA A 1 151 ? 6.230 16.534 3.629 1.00 90.57 183 ALA A O 1
ATOM 1240 N N . LYS A 1 152 ? 7.141 14.725 2.666 1.00 85.63 184 LYS A N 1
ATOM 1241 C CA . LYS A 1 152 ? 6.486 14.869 1.380 1.00 81.64 184 LYS A CA 1
ATOM 1242 C C . LYS A 1 152 ? 5.077 14.260 1.257 1.00 82.32 184 LYS A C 1
ATOM 1243 O O . LYS A 1 152 ? 4.176 14.833 0.622 1.00 87.31 184 LYS A O 1
ATOM 1249 N N . ILE A 1 153 ? 4.898 13.101 1.866 1.00 78.34 185 ILE A N 1
ATOM 1250 C CA . ILE A 1 153 ? 3.603 12.437 1.911 1.00 79.18 185 ILE A CA 1
ATOM 1251 C C . ILE A 1 153 ? 3.449 11.830 3.267 1.00 83.52 185 ILE A C 1
ATOM 1252 O O . ILE A 1 153 ? 4.390 11.240 3.794 1.00 87.11 185 ILE A O 1
ATOM 1257 N N . ASP A 1 154 ? 2.261 11.934 3.834 1.00 86.03 186 ASP A N 1
ATOM 1258 C CA . ASP A 1 154 ? 2.022 11.179 5.044 1.00 88.74 186 ASP A CA 1
ATOM 1259 C C . ASP A 1 154 ? 0.628 10.627 4.958 1.00 90.01 186 ASP A C 1
ATOM 1260 O O . ASP A 1 154 ? -0.264 11.242 4.363 1.00 96.87 186 ASP A O 1
ATOM 1265 N N . LEU A 1 155 ? 0.453 9.452 5.543 1.00 83.87 187 LEU A N 1
ATOM 1266 C CA . LEU A 1 155 ? -0.788 8.713 5.406 1.00 80.33 187 LEU A CA 1
ATOM 1267 C C . LEU A 1 155 ? -1.531 8.769 6.705 1.00 82.19 187 LEU A C 1
ATOM 1268 O O . LEU A 1 155 ? -0.943 8.654 7.754 1.00 85.19 187 LEU A O 1
ATOM 1273 N N . GLU A 1 156 ? -2.822 9.018 6.631 1.00 87.93 188 GLU A N 1
ATOM 1274 C CA . GLU A 1 156 ? -3.655 8.891 7.800 1.00 97.52 188 GLU A CA 1
ATOM 1275 C C . GLU A 1 156 ? -4.421 7.602 7.566 1.00 98.76 188 GLU A C 1
ATOM 1276 O O . GLU A 1 156 ? -5.004 7.388 6.504 1.00 96.02 188 GLU A O 1
ATOM 1282 N N . GLN A 1 157 ? -4.372 6.729 8.565 1.00 105.06 189 GLN A N 1
ATOM 1283 C CA . GLN A 1 157 ? -4.924 5.387 8.459 1.00 107.76 189 GLN A CA 1
ATOM 1284 C C . GLN A 1 157 ? -6.419 5.496 8.355 1.00 108.42 189 GLN A C 1
ATOM 1285 O O . GLN A 1 157 ? -7.060 6.155 9.162 1.00 115.60 189 GLN A O 1
ATOM 1291 N N . MET A 1 158 ? -6.985 4.797 7.388 1.00 104.38 190 MET A N 1
ATOM 1292 C CA . MET A 1 158 ? -8.350 5.066 6.990 1.00 100.23 190 MET A CA 1
ATOM 1293 C C . MET A 1 158 ? -9.361 4.687 8.059 1.00 102.08 190 MET A C 1
ATOM 1294 O O . MET A 1 158 ? -10.536 4.533 7.745 1.00 104.71 190 MET A O 1
ATOM 1299 N N . GLU A 1 159 ? -8.925 4.479 9.296 1.00 169.80 191 GLU A N 1
ATOM 1300 C CA . GLU A 1 159 ? -9.941 4.391 10.322 1.00 168.79 191 GLU A CA 1
ATOM 1301 C C . GLU A 1 159 ? -10.744 3.110 10.167 1.00 178.85 191 GLU A C 1
ATOM 1302 O O . GLU A 1 159 ? -11.769 3.081 9.492 1.00 174.63 191 GLU A O 1
ATOM 1308 N N . GLN A 1 160 ? -10.251 2.050 10.796 1.00 193.75 192 GLN A N 1
ATOM 1309 C CA . GLN A 1 160 ? -10.798 0.696 10.714 1.00 206.29 192 GLN A CA 1
ATOM 1310 C C . GLN A 1 160 ? -12.337 0.620 10.675 1.00 227.21 192 GLN A C 1
ATOM 1311 O O . GLN A 1 160 ? -12.899 -0.471 10.539 1.00 229.47 192 GLN A O 1
ATOM 1317 N N . THR A 1 161 ? -13.009 1.765 10.807 1.00 232.58 193 THR A N 1
ATOM 1318 C CA . THR A 1 161 ? -14.456 1.845 10.600 1.00 242.80 193 THR A CA 1
ATOM 1319 C C . THR A 1 161 ? -14.824 1.414 9.175 1.00 247.32 193 THR A C 1
ATOM 1320 O O . THR A 1 161 ? -15.770 0.642 8.990 1.00 243.48 193 THR A O 1
ATOM 1324 N N . VAL A 1 162 ? -14.088 1.881 8.166 1.00 246.46 194 VAL A N 1
ATOM 1325 C CA . VAL A 1 162 ? -14.295 1.301 6.846 1.00 255.30 194 VAL A CA 1
ATOM 1326 C C . VAL A 1 162 ? -13.593 -0.050 6.968 1.00 265.27 194 VAL A C 1
ATOM 1327 O O . VAL A 1 162 ? -12.361 -0.138 7.074 1.00 267.19 194 VAL A O 1
ATOM 1331 N N . ASP A 1 163 ? -14.418 -1.093 6.926 1.00 272.27 195 ASP A N 1
ATOM 1332 C CA . ASP A 1 163 ? -14.077 -2.419 7.451 1.00 275.68 195 ASP A CA 1
ATOM 1333 C C . ASP A 1 163 ? -12.922 -3.105 6.732 1.00 275.21 195 ASP A C 1
ATOM 1334 O O . ASP A 1 163 ? -12.879 -3.110 5.503 1.00 276.08 195 ASP A O 1
ATOM 1339 N N . LEU A 1 164 ? -11.976 -3.662 7.490 1.00 247.83 196 LEU A N 1
ATOM 1340 C CA . LEU A 1 164 ? -10.891 -4.443 6.898 1.00 200.19 196 LEU A CA 1
ATOM 1341 C C . LEU A 1 164 ? -11.523 -5.680 6.259 1.00 186.89 196 LEU A C 1
ATOM 1342 O O . LEU A 1 164 ? -11.150 -6.088 5.152 1.00 181.94 196 LEU A O 1
ATOM 1347 N N . LYS A 1 165 ? -12.544 -6.194 6.956 1.00 168.65 197 LYS A N 1
ATOM 1348 C CA . LYS A 1 165 ? -13.212 -7.487 6.710 1.00 165.74 197 LYS A CA 1
ATOM 1349 C C . LYS A 1 165 ? -14.555 -7.427 5.994 1.00 165.23 197 LYS A C 1
ATOM 1350 O O . LYS A 1 165 ? -15.171 -8.462 5.728 1.00 165.24 197 LYS A O 1
ATOM 1356 N N . ASP A 1 166 ? -14.977 -6.227 5.647 1.00 163.02 198 ASP A N 1
ATOM 1357 C CA . ASP A 1 166 ? -16.317 -5.979 5.170 1.00 157.24 198 ASP A CA 1
ATOM 1358 C C . ASP A 1 166 ? -16.959 -6.873 4.066 1.00 175.90 198 ASP A C 1
ATOM 1359 O O . ASP A 1 166 ? -18.100 -7.330 4.219 1.00 170.37 198 ASP A O 1
ATOM 1364 N N . TYR A 1 167 ? -16.267 -7.116 2.959 1.00 144.64 199 TYR A N 1
ATOM 1365 C CA . TYR A 1 167 ? -16.832 -7.960 1.899 1.00 147.72 199 TYR A CA 1
ATOM 1366 C C . TYR A 1 167 ? -16.227 -9.361 1.901 1.00 146.92 199 TYR A C 1
ATOM 1367 O O . TYR A 1 167 ? -16.495 -10.171 1.006 1.00 150.80 199 TYR A O 1
ATOM 1376 N N . TRP A 1 168 ? -15.399 -9.625 2.913 1.00 143.33 200 TRP A N 1
ATOM 1377 C CA . TRP A 1 168 ? -14.632 -10.861 2.965 1.00 142.05 200 TRP A CA 1
ATOM 1378 C C . TRP A 1 168 ? -15.579 -12.036 2.872 1.00 148.09 200 TRP A C 1
ATOM 1379 O O . TRP A 1 168 ? -16.470 -12.202 3.705 1.00 151.67 200 TRP A O 1
ATOM 1390 N N . GLU A 1 169 ? -15.391 -12.829 1.824 1.00 150.76 201 GLU A N 1
ATOM 1391 C CA . GLU A 1 169 ? -16.141 -14.057 1.626 1.00 153.01 201 GLU A CA 1
ATOM 1392 C C . GLU A 1 169 ? -15.332 -15.191 2.231 1.00 155.62 201 GLU A C 1
ATOM 1393 O O . GLU A 1 169 ? -14.127 -15.294 1.979 1.00 157.44 201 GLU A O 1
ATOM 1399 N N . SER A 1 170 ? -15.978 -16.037 3.030 1.00 154.57 202 SER A N 1
ATOM 1400 C CA . SER A 1 170 ? -15.230 -17.027 3.798 1.00 152.72 202 SER A CA 1
ATOM 1401 C C . SER A 1 170 ? -14.802 -18.197 2.923 1.00 153.53 202 SER A C 1
ATOM 1402 O O . SER A 1 170 ? -15.637 -18.967 2.455 1.00 154.71 202 SER A O 1
ATOM 1405 N N . GLY A 1 171 ? -13.504 -18.329 2.683 1.00 154.78 203 GLY A N 1
ATOM 1406 C CA . GLY A 1 171 ? -13.020 -19.493 1.968 1.00 159.58 203 GLY A CA 1
ATOM 1407 C C . GLY A 1 171 ? -12.776 -20.802 2.703 1.00 159.02 203 GLY A C 1
ATOM 1408 O O . GLY A 1 171 ? -13.557 -21.753 2.617 1.00 158.51 203 GLY A O 1
ATOM 1409 N N . GLU A 1 172 ? -11.658 -20.822 3.431 1.00 158.11 204 GLU A N 1
ATOM 1410 C CA . GLU A 1 172 ? -11.176 -21.995 4.159 1.00 155.93 204 GLU A CA 1
ATOM 1411 C C . GLU A 1 172 ? -10.731 -21.601 5.561 1.00 150.91 204 GLU A C 1
ATOM 1412 O O . GLU A 1 172 ? -11.171 -22.185 6.553 1.00 148.97 204 GLU A O 1
ATOM 1418 N N . TRP A 1 173 ? -9.805 -20.638 5.611 1.00 146.84 205 TRP A N 1
ATOM 1419 C CA . TRP A 1 173 ? -9.240 -20.133 6.863 1.00 140.03 205 TRP A CA 1
ATOM 1420 C C . TRP A 1 173 ? -10.054 -18.982 7.463 1.00 133.17 205 TRP A C 1
ATOM 1421 O O . TRP A 1 173 ? -11.146 -18.671 6.989 1.00 134.52 205 TRP A O 1
ATOM 1432 N N . ALA A 1 174 ? -9.493 -18.320 8.473 1.00 124.67 206 ALA A N 1
ATOM 1433 C CA . ALA A 1 174 ? -10.296 -17.441 9.327 1.00 117.18 206 ALA A CA 1
ATOM 1434 C C . ALA A 1 174 ? -10.051 -15.936 9.240 1.00 117.76 206 ALA A C 1
ATOM 1435 O O . ALA A 1 174 ? -10.948 -15.193 8.853 1.00 119.17 206 ALA A O 1
ATOM 1437 N N . ILE A 1 175 ? -8.851 -15.484 9.596 1.00 117.25 207 ILE A N 1
ATOM 1438 C CA . ILE A 1 175 ? -8.596 -14.046 9.756 1.00 112.21 207 ILE A CA 1
ATOM 1439 C C . ILE A 1 175 ? -9.505 -13.515 10.856 1.00 112.51 207 ILE A C 1
ATOM 1440 O O . ILE A 1 175 ? -10.518 -12.878 10.592 1.00 113.14 207 ILE A O 1
ATOM 1445 N N . VAL A 1 176 ? -9.120 -13.795 12.095 1.00 114.31 208 VAL A N 1
ATOM 1446 C CA . VAL A 1 176 ? -9.905 -13.436 13.265 1.00 115.51 208 VAL A CA 1
ATOM 1447 C C . VAL A 1 176 ? -9.581 -12.062 13.817 1.00 119.40 208 VAL A C 1
ATOM 1448 O O . VAL A 1 176 ? -10.468 -11.217 13.914 1.00 122.72 208 VAL A O 1
ATOM 1452 N N . ASN A 1 177 ? -8.330 -11.811 14.176 1.00 119.07 209 ASN A N 1
ATOM 1453 C CA . ASN A 1 177 ? -8.023 -10.457 14.603 1.00 122.06 209 ASN A CA 1
ATOM 1454 C C . ASN A 1 177 ? -7.247 -9.789 13.493 1.00 126.50 209 ASN A C 1
ATOM 1455 O O . ASN A 1 177 ? -6.266 -10.311 12.983 1.00 127.85 209 ASN A O 1
ATOM 1460 N N . ALA A 1 178 ? -7.714 -8.619 13.100 1.00 124.61 210 ALA A N 1
ATOM 1461 C CA . ALA A 1 178 ? -7.073 -7.902 12.017 1.00 113.85 210 ALA A CA 1
ATOM 1462 C C . ALA A 1 178 ? -6.805 -6.475 12.463 1.00 111.28 210 ALA A C 1
ATOM 1463 O O . ALA A 1 178 ? -7.703 -5.775 12.923 1.00 109.48 210 ALA A O 1
ATOM 1465 N N . THR A 1 179 ? -5.555 -6.059 12.335 1.00 107.73 211 THR A N 1
ATOM 1466 C CA . THR A 1 179 ? -5.118 -4.805 12.908 1.00 105.97 211 THR A CA 1
ATOM 1467 C C . THR A 1 179 ? -4.374 -3.885 11.961 1.00 105.46 211 THR A C 1
ATOM 1468 O O . THR A 1 179 ? -3.387 -4.303 11.367 1.00 109.55 211 THR A O 1
ATOM 1472 N N . GLY A 1 180 ? -4.803 -2.637 11.819 1.00 107.73 212 GLY A N 1
ATOM 1473 C CA . GLY A 1 180 ? -3.963 -1.707 11.092 1.00 108.64 212 GLY A CA 1
ATOM 1474 C C . GLY A 1 180 ? -3.108 -0.994 12.120 1.00 109.19 212 GLY A C 1
ATOM 1475 O O . GLY A 1 180 ? -3.601 -0.678 13.194 1.00 109.81 212 GLY A O 1
ATOM 1476 N N . THR A 1 181 ? -1.847 -0.710 11.807 1.00 107.86 213 THR A N 1
ATOM 1477 C CA . THR A 1 181 ? -0.993 0.020 12.748 1.00 109.26 213 THR A CA 1
ATOM 1478 C C . THR A 1 181 ? -0.052 0.993 12.061 1.00 108.40 213 THR A C 1
ATOM 1479 O O . THR A 1 181 ? 0.768 0.598 11.224 1.00 112.62 213 THR A O 1
ATOM 1483 N N . TYR A 1 182 ? -0.139 2.258 12.449 1.00 104.22 214 TYR A N 1
ATOM 1484 C CA . TYR A 1 182 ? 0.748 3.279 11.922 1.00 100.33 214 TYR A CA 1
ATOM 1485 C C . TYR A 1 182 ? 2.160 3.101 12.482 1.00 101.41 214 TYR A C 1
ATOM 1486 O O . TYR A 1 182 ? 2.333 2.876 13.677 1.00 103.56 214 TYR A O 1
ATOM 1495 N N . ASN A 1 183 ? 3.168 3.182 11.623 1.00 100.77 215 ASN A N 1
ATOM 1496 C CA . ASN A 1 183 ? 4.545 3.251 12.094 1.00 99.52 215 ASN A CA 1
ATOM 1497 C C . ASN A 1 183 ? 5.370 4.273 11.352 1.00 100.91 215 ASN A C 1
ATOM 1498 O O . ASN A 1 183 ? 4.967 4.776 10.309 1.00 105.30 215 ASN A O 1
ATOM 1503 N N . SER A 1 184 ? 6.551 4.562 11.870 1.00 100.31 216 SER A N 1
ATOM 1504 C CA . SER A 1 184 ? 7.418 5.518 11.207 1.00 100.96 216 SER A CA 1
ATOM 1505 C C . SER A 1 184 ? 8.878 5.197 11.521 1.00 100.79 216 SER A C 1
ATOM 1506 O O . SER A 1 184 ? 9.207 4.842 12.653 1.00 103.34 216 SER A O 1
ATOM 1509 N N . LYS A 1 185 ? 9.753 5.311 10.528 1.00 97.98 217 LYS A N 1
ATOM 1510 C CA . LYS A 1 185 ? 11.150 4.953 10.733 1.00 99.50 217 LYS A CA 1
ATOM 1511 C C . LYS A 1 185 ? 12.101 5.733 9.848 1.00 99.35 217 LYS A C 1
ATOM 1512 O O . LYS A 1 185 ? 11.705 6.274 8.809 1.00 97.90 217 LYS A O 1
ATOM 1518 N N . LYS A 1 186 ? 13.371 5.750 10.237 1.00 101.75 218 LYS A N 1
ATOM 1519 C CA . LYS A 1 186 ? 14.403 6.132 9.292 1.00 107.52 218 LYS A CA 1
ATOM 1520 C C . LYS A 1 186 ? 14.951 4.772 8.903 1.00 107.79 218 LYS A C 1
ATOM 1521 O O . LYS A 1 186 ? 15.187 3.925 9.761 1.00 107.79 218 LYS A O 1
ATOM 1527 N N . TYR A 1 187 ? 15.152 4.555 7.616 1.00 78.14 219 TYR A N 1
ATOM 1528 C CA . TYR A 1 187 ? 15.573 3.239 7.139 1.00 78.33 219 TYR A CA 1
ATOM 1529 C C . TYR A 1 187 ? 17.045 3.382 6.871 1.00 87.69 219 TYR A C 1
ATOM 1530 O O . TYR A 1 187 ? 17.489 4.454 6.468 1.00 90.48 219 TYR A O 1
ATOM 1539 N N . ASP A 1 188 ? 17.840 2.357 7.157 1.00 93.81 220 ASP A N 1
ATOM 1540 C CA . ASP A 1 188 ? 19.247 2.678 7.137 1.00 105.54 220 ASP A CA 1
ATOM 1541 C C . ASP A 1 188 ? 19.763 2.537 5.727 1.00 110.72 220 ASP A C 1
ATOM 1542 O O . ASP A 1 188 ? 20.342 1.527 5.343 1.00 117.43 220 ASP A O 1
ATOM 1547 N N . CYS A 1 189 ? 19.518 3.589 4.965 1.00 110.47 221 CYS A N 1
ATOM 1548 C CA . CYS A 1 189 ? 19.947 3.728 3.587 1.00 110.38 221 CYS A CA 1
ATOM 1549 C C . CYS A 1 189 ? 19.939 5.208 3.290 1.00 111.81 221 CYS A C 1
ATOM 1550 O O . CYS A 1 189 ? 20.881 5.803 2.780 1.00 115.49 221 CYS A O 1
ATOM 1553 N N . CYS A 1 190 ? 18.796 5.771 3.670 1.00 107.45 222 CYS A N 1
ATOM 1554 C CA . CYS A 1 190 ? 18.233 6.985 3.127 1.00 100.60 222 CYS A CA 1
ATOM 1555 C C . CYS A 1 190 ? 17.778 7.929 4.236 1.00 102.11 222 CYS A C 1
ATOM 1556 O O . CYS A 1 190 ? 17.123 7.521 5.203 1.00 101.41 222 CYS A O 1
ATOM 1559 N N . ALA A 1 191 ? 18.137 9.199 4.076 1.00 100.95 223 ALA A N 1
ATOM 1560 C CA . ALA A 1 191 ? 18.078 10.174 5.153 1.00 90.39 223 ALA A CA 1
ATOM 1561 C C . ALA A 1 191 ? 16.689 10.443 5.712 1.00 90.52 223 ALA A C 1
ATOM 1562 O O . ALA A 1 191 ? 16.550 10.706 6.893 1.00 91.90 223 ALA A O 1
ATOM 1564 N N . GLU A 1 192 ? 15.647 10.302 4.912 1.00 93.24 224 GLU A N 1
ATOM 1565 C CA . GLU A 1 192 ? 14.340 10.745 5.377 1.00 92.72 224 GLU A CA 1
ATOM 1566 C C . GLU A 1 192 ? 13.623 9.674 6.227 1.00 94.41 224 GLU A C 1
ATOM 1567 O O . GLU A 1 192 ? 14.118 8.554 6.362 1.00 96.85 224 GLU A O 1
ATOM 1573 N N . ILE A 1 193 ? 12.459 10.016 6.783 1.00 94.72 225 ILE A N 1
ATOM 1574 C CA . ILE A 1 193 ? 11.687 9.077 7.608 1.00 93.13 225 ILE A CA 1
ATOM 1575 C C . ILE A 1 193 ? 10.322 8.779 6.982 1.00 91.27 225 ILE A C 1
ATOM 1576 O O . ILE A 1 193 ? 9.539 9.683 6.679 1.00 95.55 225 ILE A O 1
ATOM 1581 N N . TYR A 1 194 ? 10.042 7.495 6.795 1.00 83.72 226 TYR A N 1
ATOM 1582 C CA . TYR A 1 194 ? 8.909 7.081 5.989 1.00 76.90 226 TYR A CA 1
ATOM 1583 C C . TYR A 1 194 ? 7.817 6.387 6.764 1.00 72.68 226 TYR A C 1
ATOM 1584 O O . TYR A 1 194 ? 8.038 5.372 7.401 1.00 75.16 226 TYR A O 1
ATOM 1593 N N . PRO A 1 195 ? 6.622 6.955 6.719 1.00 69.21 227 PRO A N 1
ATOM 1594 C CA . PRO A 1 195 ? 5.444 6.365 7.355 1.00 71.71 227 PRO A CA 1
ATOM 1595 C C . PRO A 1 195 ? 4.987 5.096 6.641 1.00 76.33 227 PRO A C 1
ATOM 1596 O O . PRO A 1 195 ? 5.287 4.909 5.462 1.00 81.79 227 PRO A O 1
ATOM 1600 N N . ASP A 1 196 ? 4.371 4.185 7.386 1.00 84.95 228 ASP A N 1
ATOM 1601 C CA . ASP A 1 196 ? 3.704 3.020 6.809 1.00 85.48 228 ASP A CA 1
ATOM 1602 C C . ASP A 1 196 ? 2.453 2.621 7.582 1.00 81.47 228 ASP A C 1
ATOM 1603 O O . ASP A 1 196 ? 2.280 2.984 8.740 1.00 78.30 228 ASP A O 1
ATOM 1608 N N . VAL A 1 197 ? 1.601 1.824 6.961 1.00 82.65 229 VAL A N 1
ATOM 1609 C CA . VAL A 1 197 ? 0.576 1.141 7.734 1.00 83.60 229 VAL A CA 1
ATOM 1610 C C . VAL A 1 197 ? 0.739 -0.360 7.525 1.00 86.45 229 VAL A C 1
ATOM 1611 O O . VAL A 1 197 ? 0.481 -0.878 6.441 1.00 82.51 229 VAL A O 1
ATOM 1615 N N . THR A 1 198 ? 1.147 -1.049 8.588 1.00 91.55 230 THR A N 1
ATOM 1616 C CA . THR A 1 198 ? 1.303 -2.499 8.559 1.00 95.13 230 THR A CA 1
ATOM 1617 C C . THR A 1 198 ? 0.059 -3.174 9.103 1.00 100.80 230 THR A C 1
ATOM 1618 O O . THR A 1 198 ? -0.569 -2.670 10.026 1.00 108.31 230 THR A O 1
ATOM 1622 N N . TYR A 1 199 ? -0.318 -4.296 8.509 1.00 97.44 231 TYR A N 1
ATOM 1623 C CA . TYR A 1 199 ? -1.500 -5.010 8.954 1.00 93.82 231 TYR A CA 1
ATOM 1624 C C . TYR A 1 199 ? -1.203 -6.349 9.559 1.00 97.73 231 TYR A C 1
ATOM 1625 O O . TYR A 1 199 ? -0.389 -7.106 9.030 1.00 100.08 231 TYR A O 1
ATOM 1634 N N . ALA A 1 200 ? -1.857 -6.625 10.687 1.00 100.34 232 ALA A N 1
ATOM 1635 C CA . ALA A 1 200 ? -1.701 -7.905 11.363 1.00 102.21 232 ALA A CA 1
ATOM 1636 C C . ALA A 1 200 ? -2.991 -8.707 11.249 1.00 105.61 232 ALA A C 1
ATOM 1637 O O . ALA A 1 200 ? -4.047 -8.256 11.675 1.00 112.59 232 ALA A O 1
ATOM 1639 N N . PHE A 1 201 ? -2.893 -9.914 10.717 1.00 106.15 233 PHE A N 1
ATOM 1640 C CA . PHE A 1 201 ? -4.058 -10.770 10.538 1.00 106.81 233 PHE A CA 1
ATOM 1641 C C . PHE A 1 201 ? -3.919 -12.013 11.368 1.00 112.29 233 PHE A C 1
ATOM 1642 O O . PHE A 1 201 ? -2.819 -12.389 11.760 1.00 111.61 233 PHE A O 1
ATOM 1650 N N . VAL A 1 202 ? -5.029 -12.649 11.691 1.00 112.82 234 VAL A N 1
ATOM 1651 C CA . VAL A 1 202 ? -4.861 -13.884 12.395 1.00 114.51 234 VAL A CA 1
ATOM 1652 C C . VAL A 1 202 ? -5.656 -14.981 11.708 1.00 118.07 234 VAL A C 1
ATOM 1653 O O . VAL A 1 202 ? -6.868 -14.887 11.630 1.00 114.03 234 VAL A O 1
ATOM 1657 N N . ILE A 1 203 ? -5.001 -16.068 11.306 1.00 128.33 235 ILE A N 1
ATOM 1658 C CA . ILE A 1 203 ? -5.704 -17.113 10.557 1.00 134.92 235 ILE A CA 1
ATOM 1659 C C . ILE A 1 203 ? -5.574 -18.446 11.225 1.00 148.85 235 ILE A C 1
ATOM 1660 O O . ILE A 1 203 ? -4.490 -18.993 11.423 1.00 146.45 235 ILE A O 1
ATOM 1665 N N . ARG A 1 204 ? -6.743 -18.924 11.608 1.00 154.67 236 ARG A N 1
ATOM 1666 C CA . ARG A 1 204 ? -6.909 -20.138 12.370 1.00 163.69 236 ARG A CA 1
ATOM 1667 C C . ARG A 1 204 ? -7.439 -21.252 11.454 1.00 162.15 236 ARG A C 1
ATOM 1668 O O . ARG A 1 204 ? -8.471 -21.073 10.798 1.00 155.42 236 ARG A O 1
ATOM 1676 N N . ARG A 1 205 ? -6.711 -22.367 11.352 1.00 172.57 237 ARG A N 1
ATOM 1677 C CA . ARG A 1 205 ? -7.137 -23.439 10.444 1.00 165.20 237 ARG A CA 1
ATOM 1678 C C . ARG A 1 205 ? -8.554 -23.894 10.760 1.00 164.16 237 ARG A C 1
ATOM 1679 O O . ARG A 1 205 ? -8.774 -24.541 11.785 1.00 166.25 237 ARG A O 1
ATOM 1687 N N . LEU A 1 206 ? -9.500 -23.611 9.868 1.00 161.69 238 LEU A N 1
ATOM 1688 C CA . LEU A 1 206 ? -10.916 -23.923 10.121 1.00 163.16 238 LEU A CA 1
ATOM 1689 C C . LEU A 1 206 ? -11.385 -25.308 9.650 1.00 164.95 238 LEU A C 1
ATOM 1690 O O . LEU A 1 206 ? -11.383 -25.580 8.448 1.00 164.35 238 LEU A O 1
ATOM 1695 N N . PRO A 1 207 ? -11.783 -26.190 10.592 1.00 166.77 239 PRO A N 1
ATOM 1696 C CA . PRO A 1 207 ? -12.172 -27.562 10.225 1.00 168.83 239 PRO A CA 1
ATOM 1697 C C . PRO A 1 207 ? -13.566 -27.659 9.585 1.00 168.33 239 PRO A C 1
ATOM 1698 O O . PRO A 1 207 ? -14.590 -27.465 10.244 1.00 168.91 239 PRO A O 1
ATOM 1702 N N . HIS A 1 208 ? -13.708 -27.929 8.389 1.00 166.77 240 HIS A N 1
ATOM 1703 N N . GLU B 1 1 ? 5.728 29.491 -7.044 1.00 157.06 33 GLU B N 1
ATOM 1704 C CA . GLU B 1 1 ? 5.072 28.423 -6.294 1.00 153.21 33 GLU B CA 1
ATOM 1705 C C . GLU B 1 1 ? 4.946 27.153 -7.105 1.00 144.74 33 GLU B C 1
ATOM 1706 O O . GLU B 1 1 ? 4.094 26.310 -6.809 1.00 143.00 33 GLU B O 1
ATOM 1712 N N . ASP B 1 2 ? 5.776 27.012 -8.128 1.00 127.99 34 ASP B N 1
ATOM 1713 C CA . ASP B 1 2 ? 5.666 25.839 -8.974 1.00 114.12 34 ASP B CA 1
ATOM 1714 C C . ASP B 1 2 ? 6.906 25.020 -9.199 1.00 107.35 34 ASP B C 1
ATOM 1715 O O . ASP B 1 2 ? 7.921 25.503 -9.713 1.00 105.17 34 ASP B O 1
ATOM 1720 N N . ARG B 1 3 ? 6.780 23.759 -8.799 1.00 99.91 35 ARG B N 1
ATOM 1721 C CA . ARG B 1 3 ? 7.718 22.721 -9.146 1.00 93.04 35 ARG B CA 1
ATOM 1722 C C . ARG B 1 3 ? 7.775 22.619 -10.655 1.00 85.24 35 ARG B C 1
ATOM 1723 O O . ARG B 1 3 ? 8.810 22.256 -11.197 1.00 84.79 35 ARG B O 1
ATOM 1731 N N . LEU B 1 4 ? 6.665 22.926 -11.336 1.00 80.66 36 LEU B N 1
ATOM 1732 C CA . LEU B 1 4 ? 6.680 22.855 -12.801 1.00 81.34 36 LEU B CA 1
ATOM 1733 C C . LEU B 1 4 ? 7.583 23.957 -13.305 1.00 88.12 36 LEU B C 1
ATOM 1734 O O . LEU B 1 4 ? 8.150 23.838 -14.391 1.00 90.74 36 LEU B O 1
ATOM 1739 N N . PHE B 1 5 ? 7.776 25.000 -12.497 1.00 89.32 37 PHE B N 1
ATOM 1740 C CA . PHE B 1 5 ? 8.720 26.033 -12.887 1.00 92.50 37 PHE B CA 1
ATOM 1741 C C . PHE B 1 5 ? 10.039 25.309 -12.811 1.00 92.57 37 PHE B C 1
ATOM 1742 O O . PHE B 1 5 ? 10.890 25.426 -13.686 1.00 92.19 37 PHE B O 1
ATOM 1750 N N . LYS B 1 6 ? 10.154 24.471 -11.793 1.00 94.44 38 LYS B N 1
ATOM 1751 C CA . LYS B 1 6 ? 11.361 23.689 -11.606 1.00 98.66 38 LYS B CA 1
ATOM 1752 C C . LYS B 1 6 ? 11.459 22.412 -12.432 1.00 94.20 38 LYS B C 1
ATOM 1753 O O . LYS B 1 6 ? 12.504 22.177 -13.034 1.00 96.65 38 LYS B O 1
ATOM 1759 N N . HIS B 1 7 ? 10.369 21.633 -12.515 1.00 90.73 39 HIS B N 1
ATOM 1760 C CA . HIS B 1 7 ? 10.340 20.398 -13.332 1.00 88.22 39 HIS B CA 1
ATOM 1761 C C . HIS B 1 7 ? 10.653 20.735 -14.755 1.00 89.91 39 HIS B C 1
ATOM 1762 O O . HIS B 1 7 ? 11.521 20.132 -15.398 1.00 86.30 39 HIS B O 1
ATOM 1769 N N . LEU B 1 8 ? 9.896 21.698 -15.249 1.00 92.98 40 LEU B N 1
ATOM 1770 C CA . LEU B 1 8 ? 10.098 22.165 -16.581 1.00 93.62 40 LEU B CA 1
ATOM 1771 C C . LEU B 1 8 ? 11.492 22.768 -16.518 1.00 99.32 40 LEU B C 1
ATOM 1772 O O . LEU B 1 8 ? 11.930 23.219 -15.451 1.00 95.67 40 LEU B O 1
ATOM 1777 N N . PHE B 1 9 ? 12.196 22.732 -17.639 1.00 106.49 41 PHE B N 1
ATOM 1778 C CA . PHE B 1 9 ? 13.520 23.339 -17.768 1.00 108.94 41 PHE B CA 1
ATOM 1779 C C . PHE B 1 9 ? 14.638 22.457 -17.207 1.00 101.53 41 PHE B C 1
ATOM 1780 O O . PHE B 1 9 ? 15.788 22.577 -17.628 1.00 101.85 41 PHE B O 1
ATOM 1788 N N . ARG B 1 10 ? 14.309 21.541 -16.299 1.00 111.79 42 ARG B N 1
ATOM 1789 C CA . ARG B 1 10 ? 15.308 20.576 -15.841 1.00 100.33 42 ARG B CA 1
ATOM 1790 C C . ARG B 1 10 ? 15.270 19.472 -16.872 1.00 89.63 42 ARG B C 1
ATOM 1791 O O . ARG B 1 10 ? 16.279 19.148 -17.500 1.00 85.07 42 ARG B O 1
ATOM 1799 N N . GLY B 1 11 ? 14.078 18.917 -17.055 1.00 84.73 43 GLY B N 1
ATOM 1800 C CA . GLY B 1 11 ? 13.869 17.850 -18.009 1.00 84.62 43 GLY B CA 1
ATOM 1801 C C . GLY B 1 11 ? 13.829 18.351 -19.441 1.00 93.01 43 GLY B C 1
ATOM 1802 O O . GLY B 1 11 ? 14.097 17.597 -20.373 1.00 95.01 43 GLY B O 1
ATOM 1803 N N . TYR B 1 12 ? 13.469 19.622 -19.610 1.00 102.41 44 TYR B N 1
ATOM 1804 C CA . TYR B 1 12 ? 13.154 20.209 -20.918 1.00 106.82 44 TYR B CA 1
ATOM 1805 C C . TYR B 1 12 ? 14.309 20.120 -21.935 1.00 107.57 44 TYR B C 1
ATOM 1806 O O . TYR B 1 12 ? 14.106 19.861 -23.121 1.00 102.79 44 TYR B O 1
ATOM 1815 N N . ASN B 1 13 ? 15.520 20.348 -21.454 1.00 117.90 45 ASN B N 1
ATOM 1816 C CA . ASN B 1 13 ? 16.723 20.326 -22.277 1.00 126.61 45 ASN B CA 1
ATOM 1817 C C . ASN B 1 13 ? 17.393 18.948 -22.406 1.00 121.19 45 ASN B C 1
ATOM 1818 O O . ASN B 1 13 ? 18.503 18.834 -22.934 1.00 124.79 45 ASN B O 1
ATOM 1823 N N . ARG B 1 14 ? 16.679 17.899 -22.007 1.00 113.37 46 ARG B N 1
ATOM 1824 C CA . ARG B 1 14 ? 17.310 16.631 -21.643 1.00 108.78 46 ARG B CA 1
ATOM 1825 C C . ARG B 1 14 ? 17.220 15.459 -22.609 1.00 114.19 46 ARG B C 1
ATOM 1826 O O . ARG B 1 14 ? 16.231 15.275 -23.311 1.00 114.46 46 ARG B O 1
ATOM 1834 N N . TRP B 1 15 ? 18.304 14.690 -22.637 1.00 121.66 47 TRP B N 1
ATOM 1835 C CA . TRP B 1 15 ? 18.365 13.384 -23.277 1.00 126.76 47 TRP B CA 1
ATOM 1836 C C . TRP B 1 15 ? 18.651 12.320 -22.204 1.00 112.19 47 TRP B C 1
ATOM 1837 O O . TRP B 1 15 ? 19.640 12.438 -21.478 1.00 107.16 47 TRP B O 1
ATOM 1848 N N . ALA B 1 16 ? 17.790 11.308 -22.066 1.00 107.44 48 ALA B N 1
ATOM 1849 C CA . ALA B 1 16 ? 18.032 10.251 -21.073 1.00 97.80 48 ALA B CA 1
ATOM 1850 C C . ALA B 1 16 ? 19.190 9.348 -21.486 1.00 86.32 48 ALA B C 1
ATOM 1851 O O . ALA B 1 16 ? 19.882 8.790 -20.638 1.00 83.23 48 ALA B O 1
ATOM 1853 N N . ARG B 1 17 ? 19.431 9.270 -22.792 1.00 77.56 49 ARG B N 1
ATOM 1854 C CA . ARG B 1 17 ? 20.421 8.371 -23.374 1.00 73.89 49 ARG B CA 1
ATOM 1855 C C . ARG B 1 17 ? 21.897 8.611 -23.084 1.00 85.63 49 ARG B C 1
ATOM 1856 O O . ARG B 1 17 ? 22.606 7.672 -22.745 1.00 90.88 49 ARG B O 1
ATOM 1864 N N . PRO B 1 18 ? 22.376 9.859 -23.214 1.00 93.78 50 PRO B N 1
ATOM 1865 C CA . PRO B 1 18 ? 23.816 10.070 -23.018 1.00 93.43 50 PRO B CA 1
ATOM 1866 C C . PRO B 1 18 ? 24.220 10.084 -21.554 1.00 84.79 50 PRO B C 1
ATOM 1867 O O . PRO B 1 18 ? 23.509 10.664 -20.731 1.00 78.55 50 PRO B O 1
ATOM 1871 N N . VAL B 1 19 ? 25.369 9.479 -21.252 1.00 88.00 51 VAL B N 1
ATOM 1872 C CA . VAL B 1 19 ? 25.836 9.399 -19.881 1.00 83.11 51 VAL B CA 1
ATOM 1873 C C . VAL B 1 19 ? 26.015 10.812 -19.427 1.00 82.11 51 VAL B C 1
ATOM 1874 O O . VAL B 1 19 ? 26.486 11.648 -20.189 1.00 74.22 51 VAL B O 1
ATOM 1878 N N . PRO B 1 20 ? 25.580 11.107 -18.202 1.00 87.61 52 PRO B N 1
ATOM 1879 C CA . PRO B 1 20 ? 25.542 12.507 -17.769 1.00 97.08 52 PRO B CA 1
ATOM 1880 C C . PRO B 1 20 ? 26.883 13.015 -17.249 1.00 107.72 52 PRO B C 1
ATOM 1881 O O . PRO B 1 20 ? 27.053 13.297 -16.060 1.00 101.60 52 PRO B O 1
ATOM 1885 N N . ASN B 1 21 ? 27.826 13.188 -18.158 1.00 122.15 53 ASN B N 1
ATOM 1886 C CA . ASN B 1 21 ? 29.111 13.684 -17.736 1.00 126.66 53 ASN B CA 1
ATOM 1887 C C . ASN B 1 21 ? 29.825 14.587 -18.744 1.00 120.32 53 ASN B C 1
ATOM 1888 O O . ASN B 1 21 ? 29.840 14.349 -19.953 1.00 123.36 53 ASN B O 1
ATOM 1893 N N . THR B 1 22 ? 30.423 15.632 -18.196 1.00 112.23 54 THR B N 1
ATOM 1894 C CA . THR B 1 22 ? 31.262 16.571 -18.904 1.00 104.36 54 THR B CA 1
ATOM 1895 C C . THR B 1 22 ? 32.651 16.010 -19.146 1.00 100.15 54 THR B C 1
ATOM 1896 O O . THR B 1 22 ? 33.298 16.327 -20.135 1.00 98.59 54 THR B O 1
ATOM 1900 N N . SER B 1 23 ? 33.110 15.173 -18.227 1.00 101.17 55 SER B N 1
ATOM 1901 C CA . SER B 1 23 ? 34.423 14.607 -18.405 1.00 100.96 55 SER B CA 1
ATOM 1902 C C . SER B 1 23 ? 34.376 13.161 -18.929 1.00 97.41 55 SER B C 1
ATOM 1903 O O . SER B 1 23 ? 34.234 12.927 -20.143 1.00 91.29 55 SER B O 1
ATOM 1906 N N . ASP B 1 24 ? 34.307 12.231 -17.982 1.00 101.81 56 ASP B N 1
ATOM 1907 C CA . ASP B 1 24 ? 34.439 10.784 -18.175 1.00 103.23 56 ASP B CA 1
ATOM 1908 C C . ASP B 1 24 ? 34.188 10.142 -16.805 1.00 98.66 56 ASP B C 1
ATOM 1909 O O . ASP B 1 24 ? 34.356 10.795 -15.777 1.00 98.43 56 ASP B O 1
ATOM 1914 N N . VAL B 1 25 ? 33.767 8.881 -16.810 1.00 98.48 57 VAL B N 1
ATOM 1915 C CA . VAL B 1 25 ? 33.531 8.072 -15.601 1.00 97.17 57 VAL B CA 1
ATOM 1916 C C . VAL B 1 25 ? 32.468 8.567 -14.593 1.00 92.97 57 VAL B C 1
ATOM 1917 O O . VAL B 1 25 ? 32.754 9.238 -13.606 1.00 92.15 57 VAL B O 1
ATOM 1921 N N . VAL B 1 26 ? 31.214 8.283 -14.896 1.00 92.19 58 VAL B N 1
ATOM 1922 C CA . VAL B 1 26 ? 30.180 8.471 -13.900 1.00 91.70 58 VAL B CA 1
ATOM 1923 C C . VAL B 1 26 ? 30.339 7.342 -12.882 1.00 88.06 58 VAL B C 1
ATOM 1924 O O . VAL B 1 26 ? 30.422 6.178 -13.252 1.00 87.59 58 VAL B O 1
ATOM 1928 N N . ILE B 1 27 ? 30.414 7.691 -11.605 1.00 87.05 59 ILE B N 1
ATOM 1929 C CA . ILE B 1 27 ? 30.550 6.687 -10.563 1.00 91.40 59 ILE B CA 1
ATOM 1930 C C . ILE B 1 27 ? 29.250 6.420 -9.837 1.00 94.74 59 ILE B C 1
ATOM 1931 O O . ILE B 1 27 ? 28.641 7.322 -9.270 1.00 90.58 59 ILE B O 1
ATOM 1936 N N . VAL B 1 28 ? 28.847 5.161 -9.816 1.00 80.29 60 VAL B N 1
ATOM 1937 C CA . VAL B 1 28 ? 27.620 4.814 -9.134 1.00 81.45 60 VAL B CA 1
ATOM 1938 C C . VAL B 1 28 ? 27.974 4.118 -7.860 1.00 80.04 60 VAL B C 1
ATOM 1939 O O . VAL B 1 28 ? 28.659 3.090 -7.849 1.00 79.27 60 VAL B O 1
ATOM 1943 N N . ARG B 1 29 ? 27.529 4.725 -6.775 1.00 79.85 61 ARG B N 1
ATOM 1944 C CA . ARG B 1 29 ? 27.593 4.081 -5.491 1.00 80.74 61 ARG B CA 1
ATOM 1945 C C . ARG B 1 29 ? 26.478 3.034 -5.580 1.00 71.07 61 ARG B C 1
ATOM 1946 O O . ARG B 1 29 ? 25.352 3.341 -5.980 1.00 60.45 61 ARG B O 1
ATOM 1954 N N . PHE B 1 30 ? 26.825 1.776 -5.321 1.00 75.16 62 PHE B N 1
ATOM 1955 C CA . PHE B 1 30 ? 25.901 0.665 -5.573 1.00 69.03 62 PHE B CA 1
ATOM 1956 C C . PHE B 1 30 ? 25.724 -0.233 -4.347 1.00 66.86 62 PHE B C 1
ATOM 1957 O O . PHE B 1 30 ? 26.703 -0.744 -3.813 1.00 70.80 62 PHE B O 1
ATOM 1965 N N . GLY B 1 31 ? 24.491 -0.436 -3.891 1.00 61.92 63 GLY B N 1
ATOM 1966 C CA . GLY B 1 31 ? 24.302 -1.269 -2.718 1.00 63.89 63 GLY B CA 1
ATOM 1967 C C . GLY B 1 31 ? 22.996 -2.021 -2.556 1.00 68.69 63 GLY B C 1
ATOM 1968 O O . GLY B 1 31 ? 21.920 -1.575 -2.963 1.00 68.51 63 GLY B O 1
ATOM 1969 N N . LEU B 1 32 ? 23.107 -3.177 -1.908 1.00 71.71 64 LEU B N 1
ATOM 1970 C CA . LEU B 1 32 ? 21.980 -4.065 -1.680 1.00 68.35 64 LEU B CA 1
ATOM 1971 C C . LEU B 1 32 ? 21.498 -4.034 -0.238 1.00 66.91 64 LEU B C 1
ATOM 1972 O O . LEU B 1 32 ? 22.303 -4.043 0.685 1.00 75.05 64 LEU B O 1
ATOM 1977 N N . SER B 1 33 ? 20.193 -3.929 -0.056 1.00 64.13 65 SER B N 1
ATOM 1978 C CA . SER B 1 33 ? 19.553 -4.133 1.235 1.00 72.79 65 SER B CA 1
ATOM 1979 C C . SER B 1 33 ? 18.660 -5.337 1.020 1.00 73.70 65 SER B C 1
ATOM 1980 O O . SER B 1 33 ? 18.133 -5.488 -0.079 1.00 77.01 65 SER B O 1
ATOM 1983 N N . ILE B 1 34 ? 18.487 -6.203 2.018 1.00 71.11 66 ILE B N 1
ATOM 1984 C CA . ILE B 1 34 ? 17.658 -7.408 1.817 1.00 66.89 66 ILE B CA 1
ATOM 1985 C C . ILE B 1 34 ? 16.370 -7.418 2.618 1.00 57.60 66 ILE B C 1
ATOM 1986 O O . ILE B 1 34 ? 16.394 -7.463 3.852 1.00 60.37 66 ILE B O 1
ATOM 1991 N N . ALA B 1 35 ? 15.244 -7.391 1.924 1.00 51.54 67 ALA B N 1
ATOM 1992 C CA . ALA B 1 35 ? 13.988 -7.310 2.638 1.00 62.37 67 ALA B CA 1
ATOM 1993 C C . ALA B 1 35 ? 13.524 -8.665 3.031 1.00 72.45 67 ALA B C 1
ATOM 1994 O O . ALA B 1 35 ? 12.995 -8.841 4.114 1.00 79.41 67 ALA B O 1
ATOM 1996 N N . GLN B 1 36 ? 13.663 -9.606 2.105 1.00 77.28 68 GLN B N 1
ATOM 1997 C CA . GLN B 1 36 ? 13.270 -10.986 2.340 1.00 80.12 68 GLN B CA 1
ATOM 1998 C C . GLN B 1 36 ? 13.979 -11.953 1.445 1.00 74.51 68 GLN B C 1
ATOM 1999 O O . GLN B 1 36 ? 14.182 -11.694 0.252 1.00 64.55 68 GLN B O 1
ATOM 2005 N N . LEU B 1 37 ? 14.211 -13.128 2.008 1.00 80.02 69 LEU B N 1
ATOM 2006 C CA . LEU B 1 37 ? 14.644 -14.275 1.244 1.00 79.86 69 LEU B CA 1
ATOM 2007 C C . LEU B 1 37 ? 13.406 -15.100 0.962 1.00 77.67 69 LEU B C 1
ATOM 2008 O O . LEU B 1 37 ? 12.849 -15.705 1.862 1.00 83.03 69 LEU B O 1
ATOM 2013 N N . ILE B 1 38 ? 12.928 -15.070 -0.273 1.00 90.52 70 ILE B N 1
ATOM 2014 C CA . ILE B 1 38 ? 11.629 -15.647 -0.527 1.00 84.94 70 ILE B CA 1
ATOM 2015 C C . ILE B 1 38 ? 11.737 -17.152 -0.563 1.00 81.32 70 ILE B C 1
ATOM 2016 O O . ILE B 1 38 ? 11.015 -17.845 0.145 1.00 80.10 70 ILE B O 1
ATOM 2021 N N . ASP B 1 39 ? 12.668 -17.661 -1.361 1.00 81.34 71 ASP B N 1
ATOM 2022 C CA . ASP B 1 39 ? 12.754 -19.103 -1.540 1.00 82.14 71 ASP B CA 1
ATOM 2023 C C . ASP B 1 39 ? 14.080 -19.606 -2.116 1.00 82.40 71 ASP B C 1
ATOM 2024 O O . ASP B 1 39 ? 14.800 -18.893 -2.819 1.00 79.08 71 ASP B O 1
ATOM 2029 N N . VAL B 1 40 ? 14.387 -20.857 -1.799 1.00 84.77 72 VAL B N 1
ATOM 2030 C CA . VAL B 1 40 ? 15.522 -21.546 -2.373 1.00 85.25 72 VAL B CA 1
ATOM 2031 C C . VAL B 1 40 ? 15.156 -22.880 -2.963 1.00 91.05 72 VAL B C 1
ATOM 2032 O O . VAL B 1 40 ? 14.772 -23.784 -2.239 1.00 97.77 72 VAL B O 1
ATOM 2036 N N . ASP B 1 41 ? 15.259 -23.002 -4.278 1.00 96.03 73 ASP B N 1
ATOM 2037 C CA . ASP B 1 41 ? 14.953 -24.264 -4.950 1.00 106.11 73 ASP B CA 1
ATOM 2038 C C . ASP B 1 41 ? 16.152 -25.019 -5.493 1.00 121.97 73 ASP B C 1
ATOM 2039 O O . ASP B 1 41 ? 17.082 -24.468 -6.074 1.00 116.95 73 ASP B O 1
ATOM 2044 N N . GLU B 1 42 ? 16.068 -26.322 -5.331 1.00 144.42 74 GLU B N 1
ATOM 2045 C CA . GLU B 1 42 ? 14.986 -26.894 -4.552 1.00 153.69 74 GLU B CA 1
ATOM 2046 C C . GLU B 1 42 ? 15.544 -27.993 -3.649 1.00 150.00 74 GLU B C 1
ATOM 2047 O O . GLU B 1 42 ? 15.405 -27.879 -2.429 1.00 147.22 74 GLU B O 1
ATOM 2053 N N . LYS B 1 43 ? 16.181 -29.045 -4.189 1.00 138.96 75 LYS B N 1
ATOM 2054 C CA . LYS B 1 43 ? 16.204 -29.488 -5.606 1.00 127.52 75 LYS B CA 1
ATOM 2055 C C . LYS B 1 43 ? 16.414 -28.451 -6.724 1.00 133.55 75 LYS B C 1
ATOM 2056 O O . LYS B 1 43 ? 17.359 -27.681 -6.684 1.00 128.73 75 LYS B O 1
ATOM 2062 N N . ASN B 1 44 ? 15.539 -28.446 -7.725 1.00 128.34 76 ASN B N 1
ATOM 2063 C CA . ASN B 1 44 ? 15.635 -27.505 -8.843 1.00 136.92 76 ASN B CA 1
ATOM 2064 C C . ASN B 1 44 ? 15.046 -26.092 -8.691 1.00 140.12 76 ASN B C 1
ATOM 2065 O O . ASN B 1 44 ? 14.021 -25.899 -8.046 1.00 144.43 76 ASN B O 1
ATOM 2070 N N . GLN B 1 45 ? 15.668 -25.130 -9.369 1.00 139.51 77 GLN B N 1
ATOM 2071 C CA . GLN B 1 45 ? 17.113 -25.086 -9.607 1.00 128.14 77 GLN B CA 1
ATOM 2072 C C . GLN B 1 45 ? 17.858 -23.843 -9.032 1.00 89.98 77 GLN B C 1
ATOM 2073 O O . GLN B 1 45 ? 19.038 -23.643 -9.294 1.00 82.00 77 GLN B O 1
ATOM 2079 N N . MET B 1 46 ? 17.128 -23.006 -8.297 1.00 64.90 78 MET B N 1
ATOM 2080 C CA . MET B 1 46 ? 17.498 -21.600 -8.025 1.00 60.98 78 MET B CA 1
ATOM 2081 C C . MET B 1 46 ? 17.175 -20.937 -6.666 1.00 57.86 78 MET B C 1
ATOM 2082 O O . MET B 1 46 ? 16.595 -21.537 -5.780 1.00 63.63 78 MET B O 1
ATOM 2087 N N . MET B 1 47 ? 17.591 -19.692 -6.485 1.00 60.03 79 MET B N 1
ATOM 2088 C CA . MET B 1 47 ? 17.214 -18.954 -5.270 1.00 63.47 79 MET B CA 1
ATOM 2089 C C . MET B 1 47 ? 16.389 -17.695 -5.574 1.00 68.76 79 MET B C 1
ATOM 2090 O O . MET B 1 47 ? 16.627 -17.005 -6.565 1.00 70.35 79 MET B O 1
ATOM 2095 N N . THR B 1 48 ? 15.417 -17.406 -4.714 1.00 71.13 80 THR B N 1
ATOM 2096 C CA . THR B 1 48 ? 14.577 -16.215 -4.859 1.00 64.76 80 THR B CA 1
ATOM 2097 C C . THR B 1 48 ? 14.703 -15.172 -3.764 1.00 60.14 80 THR B C 1
ATOM 2098 O O . THR B 1 48 ? 14.577 -15.481 -2.571 1.00 56.70 80 THR B O 1
ATOM 2102 N N . THR B 1 49 ? 14.962 -13.938 -4.185 1.00 60.99 81 THR B N 1
ATOM 2103 C CA . THR B 1 49 ? 15.189 -12.833 -3.255 1.00 63.57 81 THR B CA 1
ATOM 2104 C C . THR B 1 49 ? 14.329 -11.583 -3.441 1.00 65.55 81 THR B C 1
ATOM 2105 O O . THR B 1 49 ? 13.914 -11.250 -4.551 1.00 69.52 81 THR B O 1
ATOM 2109 N N . ASN B 1 50 ? 14.063 -10.891 -2.337 1.00 60.86 82 ASN B N 1
ATOM 2110 C CA . ASN B 1 50 ? 13.439 -9.585 -2.439 1.00 58.24 82 ASN B CA 1
ATOM 2111 C C . ASN B 1 50 ? 14.409 -8.496 -2.045 1.00 55.25 82 ASN B C 1
ATOM 2112 O O . ASN B 1 50 ? 14.728 -8.323 -0.873 1.00 53.28 82 ASN B O 1
ATOM 2117 N N . VAL B 1 51 ? 14.850 -7.735 -3.034 1.00 55.33 83 VAL B N 1
ATOM 2118 C CA . VAL B 1 51 ? 15.924 -6.790 -2.812 1.00 55.21 83 VAL B CA 1
ATOM 2119 C C . VAL B 1 51 ? 15.621 -5.349 -3.188 1.00 56.24 83 VAL B C 1
ATOM 2120 O O . VAL B 1 51 ? 14.678 -5.060 -3.940 1.00 51.96 83 VAL B O 1
ATOM 2124 N N . TRP B 1 52 ? 16.441 -4.462 -2.623 1.00 56.12 84 TRP B N 1
ATOM 2125 C CA . TRP B 1 52 ? 16.434 -3.058 -2.935 1.00 50.85 84 TRP B CA 1
ATOM 2126 C C . TRP B 1 52 ? 17.787 -2.717 -3.527 1.00 50.39 84 TRP B C 1
ATOM 2127 O O . TRP B 1 52 ? 18.801 -2.877 -2.862 1.00 51.50 84 TRP B O 1
ATOM 2138 N N . LEU B 1 53 ? 17.835 -2.231 -4.758 1.00 55.06 85 LEU B N 1
ATOM 2139 C CA . LEU B 1 53 ? 19.143 -1.854 -5.292 1.00 63.51 85 LEU B CA 1
ATOM 2140 C C . LEU B 1 53 ? 19.394 -0.395 -5.013 1.00 67.25 85 LEU B C 1
ATOM 2141 O O . LEU B 1 53 ? 18.956 0.475 -5.763 1.00 71.06 85 LEU B O 1
ATOM 2146 N N . LYS B 1 54 ? 20.174 -0.128 -3.980 1.00 64.11 86 LYS B N 1
ATOM 2147 C CA . LYS B 1 54 ? 20.488 1.244 -3.640 1.00 59.04 86 LYS B CA 1
ATOM 2148 C C . LYS B 1 54 ? 21.479 1.775 -4.650 1.00 52.06 86 LYS B C 1
ATOM 2149 O O . LYS B 1 54 ? 22.552 1.218 -4.831 1.00 57.20 86 LYS B O 1
ATOM 2155 N N . GLN B 1 55 ? 21.123 2.862 -5.313 1.00 80.32 87 GLN B N 1
ATOM 2156 C CA . GLN B 1 55 ? 22.025 3.441 -6.286 1.00 73.39 87 GLN B CA 1
ATOM 2157 C C . GLN B 1 55 ? 22.148 4.933 -6.134 1.00 75.89 87 GLN B C 1
ATOM 2158 O O . GLN B 1 55 ? 21.168 5.612 -5.870 1.00 75.87 87 GLN B O 1
ATOM 2164 N N . GLU B 1 56 ? 23.362 5.443 -6.284 1.00 84.72 88 GLU B N 1
ATOM 2165 C CA . GLU B 1 56 ? 23.560 6.883 -6.347 1.00 85.31 88 GLU B CA 1
ATOM 2166 C C . GLU B 1 56 ? 24.709 7.278 -7.281 1.00 81.80 88 GLU B C 1
ATOM 2167 O O . GLU B 1 56 ? 25.812 6.717 -7.235 1.00 80.54 88 GLU B O 1
ATOM 2173 N N . TRP B 1 57 ? 24.419 8.270 -8.122 1.00 83.80 89 TRP B N 1
ATOM 2174 C CA . TRP B 1 57 ? 25.377 8.816 -9.078 1.00 85.23 89 TRP B CA 1
ATOM 2175 C C . TRP B 1 57 ? 25.088 10.292 -9.253 1.00 86.27 89 TRP B C 1
ATOM 2176 O O . TRP B 1 57 ? 24.145 10.810 -8.655 1.00 87.78 89 TRP B O 1
ATOM 2187 N N . SER B 1 58 ? 25.902 10.977 -10.051 1.00 88.85 90 SER B N 1
ATOM 2188 C CA . SER B 1 58 ? 25.707 12.410 -10.261 1.00 88.18 90 SER B CA 1
ATOM 2189 C C . SER B 1 58 ? 25.352 12.779 -11.697 1.00 83.27 90 SER B C 1
ATOM 2190 O O . SER B 1 58 ? 26.125 12.518 -12.613 1.00 81.83 90 SER B O 1
ATOM 2193 N N . ASP B 1 59 ? 24.189 13.387 -11.903 1.00 83.42 91 ASP B N 1
ATOM 2194 C CA . ASP B 1 59 ? 23.919 13.965 -13.210 1.00 85.79 91 ASP B CA 1
ATOM 2195 C C . ASP B 1 59 ? 23.994 15.469 -13.053 1.00 85.08 91 ASP B C 1
ATOM 2196 O O . ASP B 1 59 ? 23.095 16.069 -12.472 1.00 84.08 91 ASP B O 1
ATOM 2201 N N . TYR B 1 60 ? 25.045 16.066 -13.611 1.00 88.64 92 TYR B N 1
ATOM 2202 C CA . TYR B 1 60 ? 25.322 17.503 -13.479 1.00 94.85 92 TYR B CA 1
ATOM 2203 C C . TYR B 1 60 ? 24.228 18.350 -14.123 1.00 91.39 92 TYR B C 1
ATOM 2204 O O . TYR B 1 60 ? 23.918 19.437 -13.656 1.00 95.85 92 TYR B O 1
ATOM 2213 N N . LYS B 1 61 ? 23.663 17.863 -15.214 1.00 85.32 93 LYS B N 1
ATOM 2214 C CA . LYS B 1 61 ? 22.618 18.588 -15.904 1.00 83.57 93 LYS B CA 1
ATOM 2215 C C . LYS B 1 61 ? 21.361 18.662 -15.033 1.00 83.49 93 LYS B C 1
ATOM 2216 O O . LYS B 1 61 ? 20.410 19.352 -15.346 1.00 85.39 93 LYS B O 1
ATOM 2222 N N . LEU B 1 62 ? 21.340 17.945 -13.931 1.00 83.63 94 LEU B N 1
ATOM 2223 C CA . LEU B 1 62 ? 20.150 17.940 -13.107 1.00 86.98 94 LEU B CA 1
ATOM 2224 C C . LEU B 1 62 ? 20.293 19.011 -12.023 1.00 92.89 94 LEU B C 1
ATOM 2225 O O . LEU B 1 62 ? 19.473 19.107 -11.100 1.00 93.99 94 LEU B O 1
ATOM 2230 N N . ARG B 1 63 ? 21.338 19.833 -12.165 1.00 95.43 95 ARG B N 1
ATOM 2231 C CA . ARG B 1 63 ? 21.632 20.894 -11.212 1.00 91.21 95 ARG B CA 1
ATOM 2232 C C . ARG B 1 63 ? 20.747 22.088 -11.434 1.00 90.98 95 ARG B C 1
ATOM 2233 O O . ARG B 1 63 ? 20.447 22.464 -12.571 1.00 92.16 95 ARG B O 1
ATOM 2241 N N . TRP B 1 64 ? 20.354 22.682 -10.316 1.00 97.73 96 TRP B N 1
ATOM 2242 C CA . TRP B 1 64 ? 19.603 23.921 -10.285 1.00 106.07 96 TRP B CA 1
ATOM 2243 C C . TRP B 1 64 ? 19.967 24.654 -9.005 1.00 117.99 96 TRP B C 1
ATOM 2244 O O . TRP B 1 64 ? 20.508 24.041 -8.080 1.00 118.28 96 TRP B O 1
ATOM 2255 N N . ASN B 1 65 ? 19.634 25.944 -8.919 1.00 122.65 97 ASN B N 1
ATOM 2256 C CA . ASN B 1 65 ? 19.899 26.677 -7.686 1.00 121.71 97 ASN B CA 1
ATOM 2257 C C . ASN B 1 65 ? 18.646 26.894 -6.847 1.00 117.94 97 ASN B C 1
ATOM 2258 O O . ASN B 1 65 ? 17.770 27.683 -7.205 1.00 116.56 97 ASN B O 1
ATOM 2263 N N . PRO B 1 66 ? 18.623 26.245 -5.678 1.00 108.80 98 PRO B N 1
ATOM 2264 C CA . PRO B 1 66 ? 17.583 26.032 -4.667 1.00 106.86 98 PRO B CA 1
ATOM 2265 C C . PRO B 1 66 ? 16.875 27.289 -4.242 1.00 108.66 98 PRO B C 1
ATOM 2266 O O . PRO B 1 66 ? 15.762 27.173 -3.761 1.00 106.09 98 PRO B O 1
ATOM 2270 N N . THR B 1 67 ? 17.545 28.434 -4.333 1.00 122.38 99 THR B N 1
ATOM 2271 C CA . THR B 1 67 ? 16.959 29.748 -4.024 1.00 130.38 99 THR B CA 1
ATOM 2272 C C . THR B 1 67 ? 15.700 30.042 -4.870 1.00 137.37 99 THR B C 1
ATOM 2273 O O . THR B 1 67 ? 14.837 30.855 -4.499 1.00 136.91 99 THR B O 1
ATOM 2277 N N . ASP B 1 68 ? 15.659 29.415 -6.043 1.00 139.33 100 ASP B N 1
ATOM 2278 C CA . ASP B 1 68 ? 14.540 29.487 -6.979 1.00 134.32 100 ASP B CA 1
ATOM 2279 C C . ASP B 1 68 ? 13.447 28.516 -6.472 1.00 136.32 100 ASP B C 1
ATOM 2280 O O . ASP B 1 68 ? 12.426 28.290 -7.117 1.00 139.63 100 ASP B O 1
ATOM 2285 N N . PHE B 1 69 ? 13.746 27.901 -5.330 1.00 135.36 101 PHE B N 1
ATOM 2286 C CA . PHE B 1 69 ? 12.891 26.964 -4.603 1.00 133.73 101 PHE B CA 1
ATOM 2287 C C . PHE B 1 69 ? 12.845 27.484 -3.158 1.00 131.29 101 PHE B C 1
ATOM 2288 O O . PHE B 1 69 ? 13.644 28.344 -2.805 1.00 126.27 101 PHE B O 1
ATOM 2296 N N . GLY B 1 70 ? 11.968 26.975 -2.298 1.00 137.70 102 GLY B N 1
ATOM 2297 C CA . GLY B 1 70 ? 11.912 27.559 -0.968 1.00 142.91 102 GLY B CA 1
ATOM 2298 C C . GLY B 1 70 ? 13.147 27.391 -0.090 1.00 144.46 102 GLY B C 1
ATOM 2299 O O . GLY B 1 70 ? 13.869 28.368 0.106 1.00 144.55 102 GLY B O 1
ATOM 2300 N N . ASN B 1 71 ? 13.422 26.187 0.416 1.00 146.64 103 ASN B N 1
ATOM 2301 C CA . ASN B 1 71 ? 14.633 25.980 1.228 1.00 157.56 103 ASN B CA 1
ATOM 2302 C C . ASN B 1 71 ? 15.364 24.670 0.891 1.00 170.56 103 ASN B C 1
ATOM 2303 O O . ASN B 1 71 ? 16.444 24.694 0.292 1.00 174.33 103 ASN B O 1
ATOM 2308 N N . ILE B 1 72 ? 14.755 23.533 1.246 1.00 174.82 104 ILE B N 1
ATOM 2309 C CA . ILE B 1 72 ? 15.353 22.221 0.990 1.00 171.49 104 ILE B CA 1
ATOM 2310 C C . ILE B 1 72 ? 14.788 21.729 -0.325 1.00 166.04 104 ILE B C 1
ATOM 2311 O O . ILE B 1 72 ? 13.628 21.312 -0.410 1.00 166.72 104 ILE B O 1
ATOM 2316 N N . THR B 1 73 ? 15.624 21.754 -1.354 1.00 149.83 105 THR B N 1
ATOM 2317 C CA . THR B 1 73 ? 15.119 21.494 -2.681 1.00 132.32 105 THR B CA 1
ATOM 2318 C C . THR B 1 73 ? 15.726 20.222 -3.275 1.00 115.05 105 THR B C 1
ATOM 2319 O O . THR B 1 73 ? 16.930 20.092 -3.557 1.00 102.07 105 THR B O 1
ATOM 2323 N N . SER B 1 74 ? 14.837 19.249 -3.338 1.00 112.67 106 SER B N 1
ATOM 2324 C CA . SER B 1 74 ? 15.052 17.985 -3.977 1.00 107.60 106 SER B CA 1
ATOM 2325 C C . SER B 1 74 ? 13.637 17.510 -4.137 1.00 106.14 106 SER B C 1
ATOM 2326 O O . SER B 1 74 ? 12.859 17.538 -3.184 1.00 101.41 106 SER B O 1
ATOM 2329 N N . LEU B 1 75 ? 13.314 17.035 -5.321 1.00 78.87 107 LEU B N 1
ATOM 2330 C CA . LEU B 1 75 ? 11.989 16.524 -5.586 1.00 81.55 107 LEU B CA 1
ATOM 2331 C C . LEU B 1 75 ? 12.126 15.122 -6.140 1.00 80.32 107 LEU B C 1
ATOM 2332 O O . LEU B 1 75 ? 13.232 14.712 -6.506 1.00 82.23 107 LEU B O 1
ATOM 2337 N N . ARG B 1 76 ? 11.023 14.379 -6.174 1.00 75.14 108 ARG B N 1
ATOM 2338 C CA . ARG B 1 76 ? 11.080 12.999 -6.644 1.00 68.19 108 ARG B CA 1
ATOM 2339 C C . ARG B 1 76 ? 10.678 12.941 -8.114 1.00 65.44 108 ARG B C 1
ATOM 2340 O O . ARG B 1 76 ? 9.563 13.305 -8.487 1.00 68.28 108 ARG B O 1
ATOM 2348 N N . VAL B 1 77 ? 11.584 12.470 -8.949 1.00 56.84 109 VAL B N 1
ATOM 2349 C CA . VAL B 1 77 ? 11.309 12.421 -10.367 1.00 60.60 109 VAL B CA 1
ATOM 2350 C C . VAL B 1 77 ? 11.202 11.009 -10.929 1.00 60.27 109 VAL B C 1
ATOM 2351 O O . VAL B 1 77 ? 11.748 10.054 -10.380 1.00 53.09 109 VAL B O 1
ATOM 2355 N N . PRO B 1 78 ? 10.498 10.875 -12.051 1.00 61.72 110 PRO B N 1
ATOM 2356 C CA . PRO B 1 78 ? 10.365 9.569 -12.687 1.00 68.16 110 PRO B CA 1
ATOM 2357 C C . PRO B 1 78 ? 11.702 9.002 -13.134 1.00 70.78 110 PRO B C 1
ATOM 2358 O O . PRO B 1 78 ? 12.481 9.676 -13.809 1.00 67.51 110 PRO B O 1
ATOM 2362 N N . SER B 1 79 ? 11.954 7.747 -12.787 1.00 70.89 111 SER B N 1
ATOM 2363 C CA . SER B 1 79 ? 13.203 7.128 -13.195 1.00 73.38 111 SER B CA 1
ATOM 2364 C C . SER B 1 79 ? 13.195 6.939 -14.719 1.00 77.24 111 SER B C 1
ATOM 2365 O O . SER B 1 79 ? 14.239 6.825 -15.362 1.00 81.06 111 SER B O 1
ATOM 2368 N N . GLU B 1 80 ? 12.008 6.986 -15.300 1.00 71.65 112 GLU B N 1
ATOM 2369 C CA . GLU B 1 80 ? 11.864 6.842 -16.731 1.00 66.35 112 GLU B CA 1
ATOM 2370 C C . GLU B 1 80 ? 12.389 8.027 -17.493 1.00 66.31 112 GLU B C 1
ATOM 2371 O O . GLU B 1 80 ? 12.788 7.895 -18.652 1.00 67.95 112 GLU B O 1
ATOM 2377 N N . MET B 1 81 ? 12.379 9.177 -16.815 1.00 69.74 113 MET B N 1
ATOM 2378 C CA . MET B 1 81 ? 12.740 10.490 -17.381 1.00 69.19 113 MET B CA 1
ATOM 2379 C C . MET B 1 81 ? 14.251 10.760 -17.394 1.00 65.93 113 MET B C 1
ATOM 2380 O O . MET B 1 81 ? 14.761 11.511 -18.222 1.00 62.78 113 MET B O 1
ATOM 2385 N N . ILE B 1 82 ? 14.965 10.170 -16.447 1.00 71.18 114 ILE B N 1
ATOM 2386 C CA . ILE B 1 82 ? 16.399 10.396 -16.381 1.00 67.98 114 ILE B CA 1
ATOM 2387 C C . ILE B 1 82 ? 17.195 9.234 -16.975 1.00 71.08 114 ILE B C 1
ATOM 2388 O O . ILE B 1 82 ? 16.633 8.226 -17.414 1.00 77.05 114 ILE B O 1
ATOM 2393 N N . TRP B 1 83 ? 18.507 9.424 -17.026 1.00 67.43 115 TRP B N 1
ATOM 2394 C CA . TRP B 1 83 ? 19.449 8.381 -17.353 1.00 64.26 115 TRP B CA 1
ATOM 2395 C C . TRP B 1 83 ? 19.582 7.591 -16.091 1.00 65.63 115 TRP B C 1
ATOM 2396 O O . TRP B 1 83 ? 19.661 8.173 -15.010 1.00 62.70 115 TRP B O 1
ATOM 2407 N N . ILE B 1 84 ? 19.501 6.271 -16.212 1.00 69.66 116 ILE B N 1
ATOM 2408 C CA . ILE B 1 84 ? 19.764 5.413 -15.077 1.00 64.58 116 ILE B CA 1
ATOM 2409 C C . ILE B 1 84 ? 20.646 4.278 -15.531 1.00 63.61 116 ILE B C 1
ATOM 2410 O O . ILE B 1 84 ? 20.542 3.813 -16.666 1.00 63.10 116 ILE B O 1
ATOM 2415 N N . PRO B 1 85 ? 21.483 3.789 -14.622 1.00 59.27 117 PRO B N 1
ATOM 2416 C CA . PRO B 1 85 ? 22.414 2.733 -15.006 1.00 57.13 117 PRO B CA 1
ATOM 2417 C C . PRO B 1 85 ? 21.681 1.434 -15.386 1.00 58.06 117 PRO B C 1
ATOM 2418 O O . PRO B 1 85 ? 20.659 1.054 -14.794 1.00 55.79 117 PRO B O 1
ATOM 2422 N N . ASP B 1 86 ? 22.279 0.745 -16.348 1.00 61.56 118 ASP B N 1
ATOM 2423 C CA . ASP B 1 86 ? 21.755 -0.464 -16.936 1.00 63.64 118 ASP B CA 1
ATOM 2424 C C . ASP B 1 86 ? 22.192 -1.714 -16.148 1.00 73.29 118 ASP B C 1
ATOM 2425 O O . ASP B 1 86 ? 22.338 -2.808 -16.717 1.00 76.63 118 ASP B O 1
ATOM 2430 N N . ILE B 1 87 ? 22.459 -1.549 -14.854 1.00 73.34 119 ILE B N 1
ATOM 2431 C CA . ILE B 1 87 ? 22.838 -2.691 -14.036 1.00 53.88 119 ILE B CA 1
ATOM 2432 C C . ILE B 1 87 ? 21.844 -3.835 -14.122 1.00 53.67 119 ILE B C 1
ATOM 2433 O O . ILE B 1 87 ? 20.658 -3.661 -13.855 1.00 52.63 119 ILE B O 1
ATOM 2438 N N . VAL B 1 88 ? 22.356 -5.011 -14.479 1.00 76.33 120 VAL B N 1
ATOM 2439 C CA . VAL B 1 88 ? 21.579 -6.251 -14.635 1.00 67.55 120 VAL B CA 1
ATOM 2440 C C . VAL B 1 88 ? 22.133 -7.319 -13.703 1.00 64.56 120 VAL B C 1
ATOM 2441 O O . VAL B 1 88 ? 23.291 -7.248 -13.285 1.00 56.89 120 VAL B O 1
ATOM 2445 N N . LEU B 1 89 ? 21.331 -8.332 -13.417 1.00 55.91 121 LEU B N 1
ATOM 2446 C CA . LEU B 1 89 ? 21.818 -9.478 -12.684 1.00 57.19 121 LEU B CA 1
ATOM 2447 C C . LEU B 1 89 ? 22.355 -10.449 -13.708 1.00 68.61 121 LEU B C 1
ATOM 2448 O O . LEU B 1 89 ? 21.615 -10.967 -14.536 1.00 64.67 121 LEU B O 1
ATOM 2453 N N . TYR B 1 90 ? 23.670 -10.635 -13.688 1.00 77.93 122 TYR B N 1
ATOM 2454 C CA . TYR B 1 90 ? 24.343 -11.447 -14.689 1.00 76.98 122 TYR B CA 1
ATOM 2455 C C . TYR B 1 90 ? 23.817 -12.848 -14.782 1.00 77.63 122 TYR B C 1
ATOM 2456 O O . TYR B 1 90 ? 23.669 -13.370 -15.887 1.00 78.88 122 TYR B O 1
ATOM 2465 N N . ASN B 1 91 ? 23.579 -13.487 -13.644 1.00 65.61 123 ASN B N 1
ATOM 2466 C CA . ASN B 1 91 ? 23.261 -14.894 -13.736 1.00 67.15 123 ASN B CA 1
ATOM 2467 C C . ASN B 1 91 ? 21.749 -15.126 -14.013 1.00 84.47 123 ASN B C 1
ATOM 2468 O O . ASN B 1 91 ? 21.366 -15.872 -14.929 1.00 85.45 123 ASN B O 1
ATOM 2473 N N . ASN B 1 92 ? 20.908 -14.411 -13.271 1.00 82.55 124 ASN B N 1
ATOM 2474 C CA . ASN B 1 92 ? 19.442 -14.453 -13.364 1.00 77.01 124 ASN B CA 1
ATOM 2475 C C . ASN B 1 92 ? 19.037 -15.944 -13.308 1.00 79.25 124 ASN B C 1
ATOM 2476 O O . ASN B 1 92 ? 19.844 -16.760 -12.865 1.00 81.79 124 ASN B O 1
ATOM 2481 N N . ALA B 1 93 ? 17.831 -16.340 -13.708 1.00 78.58 125 ALA B N 1
ATOM 2482 C CA . ALA B 1 93 ? 17.590 -17.750 -14.031 1.00 78.44 125 ALA B CA 1
ATOM 2483 C C . ALA B 1 93 ? 16.443 -17.930 -15.010 1.00 89.73 125 ALA B C 1
ATOM 2484 O O . ALA B 1 93 ? 16.612 -17.911 -16.226 1.00 94.34 125 ALA B O 1
ATOM 2486 N N . ASP B 1 94 ? 15.268 -18.129 -14.404 1.00 94.59 126 ASP B N 1
ATOM 2487 C CA . ASP B 1 94 ? 13.930 -18.077 -15.006 1.00 109.21 126 ASP B CA 1
ATOM 2488 C C . ASP B 1 94 ? 13.229 -16.775 -14.617 1.00 99.76 126 ASP B C 1
ATOM 2489 O O . ASP B 1 94 ? 12.046 -16.576 -14.895 1.00 100.75 126 ASP B O 1
ATOM 2494 N N . GLY B 1 95 ? 13.953 -15.931 -13.894 1.00 94.97 127 GLY B N 1
ATOM 2495 C CA . GLY B 1 95 ? 13.500 -14.587 -13.595 1.00 87.32 127 GLY B CA 1
ATOM 2496 C C . GLY B 1 95 ? 13.907 -13.490 -14.558 1.00 75.67 127 GLY B C 1
ATOM 2497 O O . GLY B 1 95 ? 13.944 -13.685 -15.782 1.00 68.38 127 GLY B O 1
ATOM 2498 N N . GLU B 1 96 ? 14.178 -12.313 -14.002 1.00 72.44 128 GLU B N 1
ATOM 2499 C CA . GLU B 1 96 ? 14.307 -11.126 -14.831 1.00 73.50 128 GLU B CA 1
ATOM 2500 C C . GLU B 1 96 ? 15.561 -10.318 -14.614 1.00 68.62 128 GLU B C 1
ATOM 2501 O O . GLU B 1 96 ? 16.037 -10.115 -13.500 1.00 61.84 128 GLU B O 1
ATOM 2507 N N . PHE B 1 97 ? 16.088 -9.867 -15.738 1.00 73.02 129 PHE B N 1
ATOM 2508 C CA . PHE B 1 97 ? 17.230 -9.010 -15.740 1.00 75.98 129 PHE B CA 1
ATOM 2509 C C . PHE B 1 97 ? 16.719 -7.623 -15.339 1.00 85.45 129 PHE B C 1
ATOM 2510 O O . PHE B 1 97 ? 15.533 -7.285 -15.497 1.00 92.82 129 PHE B O 1
ATOM 2518 N N . ALA B 1 98 ? 17.630 -6.835 -14.802 1.00 79.85 130 ALA B N 1
ATOM 2519 C CA . ALA B 1 98 ? 17.379 -5.485 -14.339 1.00 75.00 130 ALA B CA 1
ATOM 2520 C C . ALA B 1 98 ? 16.174 -5.248 -13.416 1.00 72.78 130 ALA B C 1
ATOM 2521 O O . ALA B 1 98 ? 15.475 -6.180 -12.990 1.00 64.99 130 ALA B O 1
ATOM 2523 N N . VAL B 1 99 ? 15.903 -3.954 -13.229 1.00 74.89 131 VAL B N 1
ATOM 2524 C CA . VAL B 1 99 ? 14.865 -3.419 -12.356 1.00 66.84 131 VAL B CA 1
ATOM 2525 C C . VAL B 1 99 ? 13.629 -3.233 -13.181 1.00 72.71 131 VAL B C 1
ATOM 2526 O O . VAL B 1 99 ? 13.615 -2.459 -14.133 1.00 75.96 131 VAL B O 1
ATOM 2530 N N . THR B 1 100 ? 12.613 -4.013 -12.895 1.00 75.20 132 THR B N 1
ATOM 2531 C CA . THR B 1 100 ? 11.469 -3.976 -13.768 1.00 73.95 132 THR B CA 1
ATOM 2532 C C . THR B 1 100 ? 10.328 -3.176 -13.168 1.00 74.18 132 THR B C 1
ATOM 2533 O O . THR B 1 100 ? 9.218 -3.287 -13.655 1.00 79.15 132 THR B O 1
ATOM 2537 N N . HIS B 1 101 ? 10.547 -2.373 -12.123 1.00 72.48 133 HIS B N 1
ATOM 2538 C CA . HIS B 1 101 ? 9.353 -1.794 -11.504 1.00 68.14 133 HIS B CA 1
ATOM 2539 C C . HIS B 1 101 ? 8.727 -0.655 -12.357 1.00 104.60 133 HIS B C 1
ATOM 2540 O O . HIS B 1 101 ? 7.670 -0.893 -12.955 1.00 109.95 133 HIS B O 1
ATOM 2547 N N . MET B 1 102 ? 9.312 0.543 -12.468 1.00 96.46 134 MET B N 1
ATOM 2548 C CA . MET B 1 102 ? 10.423 1.043 -11.675 1.00 83.06 134 MET B CA 1
ATOM 2549 C C . MET B 1 102 ? 10.035 2.364 -11.011 1.00 74.27 134 MET B C 1
ATOM 2550 O O . MET B 1 102 ? 9.439 3.245 -11.640 1.00 55.87 134 MET B O 1
ATOM 2555 N N . THR B 1 103 ? 10.431 2.515 -9.758 1.00 55.21 135 THR B N 1
ATOM 2556 C CA . THR B 1 103 ? 10.068 3.676 -8.993 1.00 57.80 135 THR B CA 1
ATOM 2557 C C . THR B 1 103 ? 10.852 4.947 -9.259 1.00 62.88 135 THR B C 1
ATOM 2558 O O . THR B 1 103 ? 11.806 4.960 -10.040 1.00 64.24 135 THR B O 1
ATOM 2562 N N . LYS B 1 104 ? 10.446 6.003 -8.551 1.00 62.37 136 LYS B N 1
ATOM 2563 C CA . LYS B 1 104 ? 10.997 7.343 -8.727 1.00 64.12 136 LYS B CA 1
ATOM 2564 C C . LYS B 1 104 ? 12.426 7.449 -8.217 1.00 71.63 136 LYS B C 1
ATOM 2565 O O . LYS B 1 104 ? 12.840 6.673 -7.364 1.00 77.70 136 LYS B O 1
ATOM 2571 N N . ALA B 1 105 ? 13.160 8.435 -8.726 1.00 73.91 137 ALA B N 1
ATOM 2572 C CA . ALA B 1 105 ? 14.507 8.745 -8.264 1.00 70.45 137 ALA B CA 1
ATOM 2573 C C . ALA B 1 105 ? 14.409 9.977 -7.411 1.00 77.36 137 ALA B C 1
ATOM 2574 O O . ALA B 1 105 ? 13.508 10.784 -7.618 1.00 82.97 137 ALA B O 1
ATOM 2576 N N . HIS B 1 106 ? 15.311 10.128 -6.445 1.00 76.41 138 HIS B N 1
ATOM 2577 C CA . HIS B 1 106 ? 15.333 11.320 -5.580 1.00 80.85 138 HIS B CA 1
ATOM 2578 C C . HIS B 1 106 ? 16.374 12.291 -6.057 1.00 79.84 138 HIS B C 1
ATOM 2579 O O . HIS B 1 106 ? 17.558 12.063 -5.828 1.00 83.26 138 HIS B O 1
ATOM 2586 N N . LEU B 1 107 ? 15.956 13.406 -6.648 1.00 75.96 139 LEU B N 1
ATOM 2587 C CA . LEU B 1 107 ? 16.951 14.271 -7.258 1.00 76.91 139 LEU B CA 1
ATOM 2588 C C . LEU B 1 107 ? 17.299 15.447 -6.406 1.00 84.51 139 LEU B C 1
ATOM 2589 O O . LEU B 1 107 ? 16.432 16.094 -5.833 1.00 93.86 139 LEU B O 1
ATOM 2594 N N . PHE B 1 108 ? 18.592 15.713 -6.317 1.00 83.87 140 PHE B N 1
ATOM 2595 C CA . PHE B 1 108 ? 19.062 16.803 -5.489 1.00 88.10 140 PHE B CA 1
ATOM 2596 C C . PHE B 1 108 ? 19.595 17.923 -6.347 1.00 94.20 140 PHE B C 1
ATOM 2597 O O . PHE B 1 108 ? 20.124 17.687 -7.439 1.00 97.34 140 PHE B O 1
ATOM 2605 N N . SER B 1 109 ? 19.434 19.144 -5.849 1.00 96.70 141 SER B N 1
ATOM 2606 C CA . SER B 1 109 ? 19.880 20.350 -6.536 1.00 96.60 141 SER B CA 1
ATOM 2607 C C . SER B 1 109 ? 21.332 20.202 -6.927 1.00 96.57 141 SER B C 1
ATOM 2608 O O . SER B 1 109 ? 21.810 20.807 -7.879 1.00 97.60 141 SER B O 1
ATOM 2611 N N . THR B 1 110 ? 21.996 19.330 -6.185 1.00 95.95 142 THR B N 1
ATOM 2612 C CA . THR B 1 110 ? 23.383 18.973 -6.356 1.00 93.84 142 THR B CA 1
ATOM 2613 C C . THR B 1 110 ? 23.637 18.185 -7.623 1.00 85.68 142 THR B C 1
ATOM 2614 O O . THR B 1 110 ? 24.767 18.043 -8.060 1.00 82.53 142 THR B O 1
ATOM 2618 N N . GLY B 1 111 ? 22.574 17.644 -8.195 1.00 84.74 143 GLY B N 1
ATOM 2619 C CA . GLY B 1 111 ? 22.693 16.837 -9.393 1.00 86.76 143 GLY B CA 1
ATOM 2620 C C . GLY B 1 111 ? 22.830 15.379 -8.991 1.00 86.35 143 GLY B C 1
ATOM 2621 O O . GLY B 1 111 ? 23.033 14.484 -9.828 1.00 84.10 143 GLY B O 1
ATOM 2622 N N . THR B 1 112 ? 22.714 15.142 -7.688 1.00 86.79 144 THR B N 1
ATOM 2623 C CA . THR B 1 112 ? 22.921 13.811 -7.148 1.00 83.79 144 THR B CA 1
ATOM 2624 C C . THR B 1 112 ? 21.578 13.110 -7.001 1.00 82.74 144 THR B C 1
ATOM 2625 O O . THR B 1 112 ? 20.634 13.665 -6.417 1.00 81.05 144 THR B O 1
ATOM 2629 N N . VAL B 1 113 ? 21.510 11.891 -7.540 1.00 80.82 145 VAL B N 1
ATOM 2630 C CA . VAL B 1 113 ? 20.295 11.074 -7.555 1.00 69.24 145 VAL B CA 1
ATOM 2631 C C . VAL B 1 113 ? 20.363 9.914 -6.586 1.00 65.01 145 VAL B C 1
ATOM 2632 O O . VAL B 1 113 ? 21.397 9.274 -6.445 1.00 58.09 145 VAL B O 1
ATOM 2636 N N . HIS B 1 114 ? 19.260 9.683 -5.888 1.00 60.95 146 HIS B N 1
ATOM 2637 C CA . HIS B 1 114 ? 19.099 8.465 -5.118 1.00 62.18 146 HIS B CA 1
ATOM 2638 C C . HIS B 1 114 ? 17.992 7.610 -5.723 1.00 58.12 146 HIS B C 1
ATOM 2639 O O . HIS B 1 114 ? 16.810 7.939 -5.610 1.00 55.77 146 HIS B O 1
ATOM 2646 N N . TRP B 1 115 ? 18.365 6.489 -6.326 1.00 59.63 147 TRP B N 1
ATOM 2647 C CA . TRP B 1 115 ? 17.365 5.549 -6.822 1.00 57.40 147 TRP B CA 1
ATOM 2648 C C . TRP B 1 115 ? 17.457 4.218 -6.085 1.00 54.66 147 TRP B C 1
ATOM 2649 O O . TRP B 1 115 ? 18.515 3.593 -6.045 1.00 54.06 147 TRP B O 1
ATOM 2660 N N . VAL B 1 116 ? 16.358 3.776 -5.495 1.00 52.30 148 VAL B N 1
ATOM 2661 C CA . VAL B 1 116 ? 16.417 2.524 -4.736 1.00 66.62 148 VAL B CA 1
ATOM 2662 C C . VAL B 1 116 ? 15.207 1.620 -4.990 1.00 58.30 148 VAL B C 1
ATOM 2663 O O . VAL B 1 116 ? 14.374 1.377 -4.110 1.00 55.09 148 VAL B O 1
ATOM 2667 N N . PRO B 1 117 ? 15.127 1.103 -6.213 1.00 54.72 149 PRO B N 1
ATOM 2668 C CA . PRO B 1 117 ? 13.953 0.341 -6.599 1.00 55.30 149 PRO B CA 1
ATOM 2669 C C . PRO B 1 117 ? 13.954 -1.013 -5.907 1.00 57.28 149 PRO B C 1
ATOM 2670 O O . PRO B 1 117 ? 15.011 -1.554 -5.556 1.00 61.82 149 PRO B O 1
ATOM 2674 N N . PRO B 1 118 ? 12.763 -1.534 -5.645 1.00 53.19 150 PRO B N 1
ATOM 2675 C CA . PRO B 1 118 ? 12.588 -2.879 -5.123 1.00 57.07 150 PRO B CA 1
ATOM 2676 C C . PRO B 1 118 ? 12.791 -3.912 -6.244 1.00 59.15 150 PRO B C 1
ATOM 2677 O O . PRO B 1 118 ? 12.662 -3.586 -7.426 1.00 59.08 150 PRO B O 1
ATOM 2681 N N . ALA B 1 119 ? 13.143 -5.141 -5.897 1.00 56.90 151 ALA B N 1
ATOM 2682 C CA . ALA B 1 119 ? 13.346 -6.117 -6.947 1.00 58.08 151 ALA B CA 1
ATOM 2683 C C . ALA B 1 119 ? 13.046 -7.510 -6.479 1.00 63.08 151 ALA B C 1
ATOM 2684 O O . ALA B 1 119 ? 13.331 -7.874 -5.330 1.00 68.21 151 ALA B O 1
ATOM 2686 N N . ILE B 1 120 ? 12.485 -8.311 -7.369 1.00 57.23 152 ILE B N 1
ATOM 2687 C CA . ILE B 1 120 ? 12.344 -9.695 -7.016 1.00 56.59 152 ILE B CA 1
ATOM 2688 C C . ILE B 1 120 ? 13.183 -10.530 -7.939 1.00 62.62 152 ILE B C 1
ATOM 2689 O O . ILE B 1 120 ? 12.817 -10.796 -9.079 1.00 69.49 152 ILE B O 1
ATOM 2694 N N . TYR B 1 121 ? 14.273 -11.045 -7.407 1.00 62.97 153 TYR B N 1
ATOM 2695 C CA . TYR B 1 121 ? 15.188 -11.762 -8.253 1.00 63.81 153 TYR B CA 1
ATOM 2696 C C . TYR B 1 121 ? 15.110 -13.274 -8.051 1.00 68.36 153 TYR B C 1
ATOM 2697 O O . TYR B 1 121 ? 14.963 -13.763 -6.920 1.00 67.10 153 TYR B O 1
ATOM 2706 N N . LYS B 1 122 ? 15.158 -13.996 -9.174 1.00 71.95 154 LYS B N 1
ATOM 2707 C CA . LYS B 1 122 ? 15.269 -15.449 -9.168 1.00 69.32 154 LYS B CA 1
ATOM 2708 C C . LYS B 1 122 ? 16.594 -15.829 -9.816 1.00 72.33 154 LYS B C 1
ATOM 2709 O O . LYS B 1 122 ? 16.766 -15.669 -11.028 1.00 70.89 154 LYS B O 1
ATOM 2715 N N . SER B 1 123 ? 17.532 -16.301 -8.994 1.00 73.36 155 SER B N 1
ATOM 2716 C CA . SER B 1 123 ? 18.909 -16.543 -9.432 1.00 66.01 155 SER B CA 1
ATOM 2717 C C . SER B 1 123 ? 19.567 -17.765 -8.789 1.00 60.58 155 SER B C 1
ATOM 2718 O O . SER B 1 123 ? 19.668 -17.796 -7.570 1.00 70.08 155 SER B O 1
ATOM 2721 N N . SER B 1 124 ? 20.129 -18.709 -9.529 1.00 91.81 156 SER B N 1
ATOM 2722 C CA . SER B 1 124 ? 20.906 -19.708 -8.797 1.00 96.66 156 SER B CA 1
ATOM 2723 C C . SER B 1 124 ? 22.236 -19.280 -9.309 1.00 88.59 156 SER B C 1
ATOM 2724 O O . SER B 1 124 ? 22.326 -19.023 -10.504 1.00 79.19 156 SER B O 1
ATOM 2727 N N . CYS B 1 125 ? 23.282 -19.237 -8.482 1.00 93.63 157 CYS B N 1
ATOM 2728 C CA . CYS B 1 125 ? 23.617 -20.120 -7.335 1.00 108.78 157 CYS B CA 1
ATOM 2729 C C . CYS B 1 125 ? 23.906 -21.594 -7.691 1.00 112.87 157 CYS B C 1
ATOM 2730 O O . CYS B 1 125 ? 24.433 -21.894 -8.768 1.00 116.19 157 CYS B O 1
ATOM 2733 N N . SER B 1 126 ? 23.600 -22.500 -6.764 1.00 110.91 158 SER B N 1
ATOM 2734 C CA . SER B 1 126 ? 23.806 -23.937 -6.985 1.00 107.12 158 SER B CA 1
ATOM 2735 C C . SER B 1 126 ? 22.907 -24.791 -6.099 1.00 106.05 158 SER B C 1
ATOM 2736 O O . SER B 1 126 ? 22.815 -24.581 -4.895 1.00 102.87 158 SER B O 1
ATOM 2739 N N . ILE B 1 127 ? 22.401 -25.864 -6.670 1.00 110.04 159 ILE B N 1
ATOM 2740 C CA . ILE B 1 127 ? 21.267 -26.588 -6.109 1.00 116.67 159 ILE B CA 1
ATOM 2741 C C . ILE B 1 127 ? 21.320 -26.932 -4.609 1.00 118.22 159 ILE B C 1
ATOM 2742 O O . ILE B 1 127 ? 20.272 -27.046 -3.976 1.00 115.08 159 ILE B O 1
ATOM 2747 N N . ASP B 1 128 ? 22.514 -27.027 -4.031 1.00 125.66 160 ASP B N 1
ATOM 2748 C CA . ASP B 1 128 ? 22.667 -27.302 -2.593 1.00 132.23 160 ASP B CA 1
ATOM 2749 C C . ASP B 1 128 ? 22.297 -28.776 -2.093 1.00 91.12 160 ASP B C 1
ATOM 2750 O O . ASP B 1 128 ? 22.754 -29.777 -2.664 1.00 90.75 160 ASP B O 1
ATOM 2755 N N . VAL B 1 129 ? 21.558 -28.869 -0.985 1.00 90.28 161 VAL B N 1
ATOM 2756 C CA . VAL B 1 129 ? 21.187 -30.100 -0.293 1.00 88.65 161 VAL B CA 1
ATOM 2757 C C . VAL B 1 129 ? 22.347 -31.061 -0.193 1.00 112.16 161 VAL B C 1
ATOM 2758 O O . VAL B 1 129 ? 23.509 -30.651 -0.062 1.00 91.84 161 VAL B O 1
ATOM 2762 N N . THR B 1 130 ? 21.985 -32.331 -0.407 1.00 103.47 162 THR B N 1
ATOM 2763 C CA . THR B 1 130 ? 22.804 -33.532 -0.224 1.00 103.45 162 THR B CA 1
ATOM 2764 C C . THR B 1 130 ? 22.881 -33.946 1.229 1.00 98.47 162 THR B C 1
ATOM 2765 O O . THR B 1 130 ? 23.286 -35.065 1.524 1.00 97.43 162 THR B O 1
ATOM 2769 N N . PHE B 1 131 ? 22.523 -33.055 2.147 1.00 99.86 163 PHE B N 1
ATOM 2770 C CA . PHE B 1 131 ? 22.504 -33.456 3.542 1.00 104.24 163 PHE B CA 1
ATOM 2771 C C . PHE B 1 131 ? 21.132 -33.290 4.141 1.00 113.25 163 PHE B C 1
ATOM 2772 O O . PHE B 1 131 ? 20.173 -32.903 3.478 1.00 104.51 163 PHE B O 1
ATOM 2780 N N . PHE B 1 132 ? 21.076 -33.584 5.426 1.00 131.09 164 PHE B N 1
ATOM 2781 C CA . PHE B 1 132 ? 19.890 -33.459 6.237 1.00 134.06 164 PHE B CA 1
ATOM 2782 C C . PHE B 1 132 ? 19.764 -31.971 6.559 1.00 132.79 164 PHE B C 1
ATOM 2783 O O . PHE B 1 132 ? 20.419 -31.171 5.898 1.00 138.43 164 PHE B O 1
ATOM 2791 N N . PRO B 1 133 ? 19.003 -31.580 7.594 1.00 122.70 165 PRO B N 1
ATOM 2792 C CA . PRO B 1 133 ? 18.794 -30.143 7.841 1.00 115.71 165 PRO B CA 1
ATOM 2793 C C . PRO B 1 133 ? 20.042 -29.277 7.841 1.00 106.24 165 PRO B C 1
ATOM 2794 O O . PRO B 1 133 ? 19.980 -28.069 7.595 1.00 109.55 165 PRO B O 1
ATOM 2798 N N . PHE B 1 134 ? 21.171 -29.913 8.072 1.00 95.01 166 PHE B N 1
ATOM 2799 C CA . PHE B 1 134 ? 22.419 -29.213 8.222 1.00 94.66 166 PHE B CA 1
ATOM 2800 C C . PHE B 1 134 ? 23.193 -28.955 6.917 1.00 103.46 166 PHE B C 1
ATOM 2801 O O . PHE B 1 134 ? 24.400 -28.711 6.936 1.00 108.99 166 PHE B O 1
ATOM 2809 N N . ASP B 1 135 ? 22.499 -29.007 5.785 1.00 102.89 167 ASP B N 1
ATOM 2810 C CA . ASP B 1 135 ? 23.129 -28.653 4.519 1.00 101.17 167 ASP B CA 1
ATOM 2811 C C . ASP B 1 135 ? 23.162 -27.139 4.373 1.00 101.42 167 ASP B C 1
ATOM 2812 O O . ASP B 1 135 ? 22.222 -26.433 4.750 1.00 93.59 167 ASP B O 1
ATOM 2817 N N . GLN B 1 136 ? 24.297 -26.666 3.866 1.00 89.13 168 GLN B N 1
ATOM 2818 C CA . GLN B 1 136 ? 24.600 -25.257 3.653 1.00 82.37 168 GLN B CA 1
ATOM 2819 C C . GLN B 1 136 ? 24.869 -25.020 2.169 1.00 85.71 168 GLN B C 1
ATOM 2820 O O . GLN B 1 136 ? 25.079 -25.940 1.400 1.00 94.36 168 GLN B O 1
ATOM 2826 N N . GLN B 1 137 ? 24.858 -23.766 1.781 1.00 87.98 169 GLN B N 1
ATOM 2827 C CA . GLN B 1 137 ? 24.817 -23.370 0.387 1.00 85.41 169 GLN B CA 1
ATOM 2828 C C . GLN B 1 137 ? 25.491 -22.028 0.061 1.00 86.29 169 GLN B C 1
ATOM 2829 O O . GLN B 1 137 ? 25.412 -21.057 0.818 1.00 77.45 169 GLN B O 1
ATOM 2835 N N . ASN B 1 138 ? 26.145 -21.959 -1.086 1.00 92.18 170 ASN B N 1
ATOM 2836 C CA . ASN B 1 138 ? 26.702 -20.692 -1.484 1.00 94.99 170 ASN B CA 1
ATOM 2837 C C . ASN B 1 138 ? 25.972 -20.200 -2.715 1.00 87.76 170 ASN B C 1
ATOM 2838 O O . ASN B 1 138 ? 26.119 -20.736 -3.808 1.00 89.17 170 ASN B O 1
ATOM 2843 N N . CYS B 1 139 ? 25.178 -19.162 -2.510 1.00 88.82 171 CYS B N 1
ATOM 2844 C CA . CYS B 1 139 ? 24.405 -18.516 -3.562 1.00 86.78 171 CYS B CA 1
ATOM 2845 C C . CYS B 1 139 ? 24.932 -17.115 -3.876 1.00 82.84 171 CYS B C 1
ATOM 2846 O O . CYS B 1 139 ? 24.849 -16.225 -3.040 1.00 83.04 171 CYS B O 1
ATOM 2849 N N . LYS B 1 140 ? 25.568 -16.949 -5.031 1.00 82.40 172 LYS B N 1
ATOM 2850 C CA . LYS B 1 140 ? 26.087 -15.637 -5.420 1.00 82.64 172 LYS B CA 1
ATOM 2851 C C . LYS B 1 140 ? 25.128 -14.820 -6.300 1.00 79.88 172 LYS B C 1
ATOM 2852 O O . LYS B 1 140 ? 24.354 -15.358 -7.094 1.00 86.33 172 LYS B O 1
ATOM 2858 N N . MET B 1 141 ? 25.202 -13.506 -6.142 1.00 71.33 173 MET B N 1
ATOM 2859 C CA . MET B 1 141 ? 24.499 -12.556 -6.994 1.00 68.24 173 MET B CA 1
ATOM 2860 C C . MET B 1 141 ? 25.492 -11.558 -7.628 1.00 69.75 173 MET B C 1
ATOM 2861 O O . MET B 1 141 ? 26.177 -10.807 -6.933 1.00 69.64 173 MET B O 1
ATOM 2866 N N . LYS B 1 142 ? 25.588 -11.582 -8.953 1.00 68.90 174 LYS B N 1
ATOM 2867 C CA . LYS B 1 142 ? 26.557 -10.766 -9.667 1.00 67.31 174 LYS B CA 1
ATOM 2868 C C . LYS B 1 142 ? 25.874 -9.622 -10.376 1.00 68.37 174 LYS B C 1
ATOM 2869 O O . LYS B 1 142 ? 25.259 -9.814 -11.423 1.00 67.65 174 LYS B O 1
ATOM 2875 N N . PHE B 1 143 ? 26.037 -8.420 -9.838 1.00 70.38 175 PHE B N 1
ATOM 2876 C CA . PHE B 1 143 ? 25.485 -7.219 -10.448 1.00 69.90 175 PHE B CA 1
ATOM 2877 C C . PHE B 1 143 ? 26.579 -6.470 -11.192 1.00 69.60 175 PHE B C 1
ATOM 2878 O O . PHE B 1 143 ? 27.746 -6.503 -10.772 1.00 73.87 175 PHE B O 1
ATOM 2886 N N . GLY B 1 144 ? 26.209 -5.828 -12.302 1.00 56.84 176 GLY B N 1
ATOM 2887 C CA . GLY B 1 144 ? 27.121 -4.956 -13.023 1.00 59.31 176 GLY B CA 1
ATOM 2888 C C . GLY B 1 144 ? 26.487 -4.263 -14.209 1.00 60.20 176 GLY B C 1
ATOM 2889 O O . GLY B 1 144 ? 25.418 -4.641 -14.665 1.00 60.09 176 GLY B O 1
ATOM 2890 N N . SER B 1 145 ? 27.129 -3.221 -14.708 1.00 65.48 177 SER B N 1
ATOM 2891 C CA . SER B 1 145 ? 26.663 -2.598 -15.947 1.00 64.88 177 SER B CA 1
ATOM 2892 C C . SER B 1 145 ? 26.740 -3.616 -17.076 1.00 59.80 177 SER B C 1
ATOM 2893 O O . SER B 1 145 ? 27.662 -4.431 -17.117 1.00 59.34 177 SER B O 1
ATOM 2896 N N . TRP B 1 146 ? 25.750 -3.645 -17.952 1.00 55.22 178 TRP B N 1
ATOM 2897 C CA . TRP B 1 146 ? 25.877 -4.589 -19.041 1.00 59.17 178 TRP B CA 1
ATOM 2898 C C . TRP B 1 146 ? 26.695 -4.023 -20.200 1.00 66.75 178 TRP B C 1
ATOM 2899 O O . TRP B 1 146 ? 27.601 -4.679 -20.699 1.00 63.65 178 TRP B O 1
ATOM 2910 N N . THR B 1 147 ? 26.402 -2.790 -20.608 1.00 81.43 179 THR B N 1
ATOM 2911 C CA . THR B 1 147 ? 27.048 -2.225 -21.800 1.00 82.74 179 THR B CA 1
ATOM 2912 C C . THR B 1 147 ? 28.170 -1.210 -21.557 1.00 84.35 179 THR B C 1
ATOM 2913 O O . THR B 1 147 ? 29.029 -0.985 -22.420 1.00 85.34 179 THR B O 1
ATOM 2917 N N . TYR B 1 148 ? 28.190 -0.650 -20.358 1.00 85.69 180 TYR B N 1
ATOM 2918 C CA . TYR B 1 148 ? 29.150 0.382 -19.993 1.00 85.41 180 TYR B CA 1
ATOM 2919 C C . TYR B 1 148 ? 30.362 -0.192 -19.247 1.00 82.56 180 TYR B C 1
ATOM 2920 O O . TYR B 1 148 ? 30.216 -0.835 -18.195 1.00 77.87 180 TYR B O 1
ATOM 2929 N N . ASP B 1 149 ? 31.557 0.020 -19.792 1.00 83.70 181 ASP B N 1
ATOM 2930 C CA . ASP B 1 149 ? 32.743 -0.459 -19.106 1.00 87.06 181 ASP B CA 1
ATOM 2931 C C . ASP B 1 149 ? 33.241 0.586 -18.117 1.00 82.66 181 ASP B C 1
ATOM 2932 O O . ASP B 1 149 ? 32.723 1.694 -18.049 1.00 81.92 181 ASP B O 1
ATOM 2937 N N . LYS B 1 150 ? 34.281 0.206 -17.384 1.00 83.11 182 LYS B N 1
ATOM 2938 C CA . LYS B 1 150 ? 34.881 0.992 -16.319 1.00 81.35 182 LYS B CA 1
ATOM 2939 C C . LYS B 1 150 ? 35.372 2.336 -16.799 1.00 88.57 182 LYS B C 1
ATOM 2940 O O . LYS B 1 150 ? 35.448 3.287 -16.024 1.00 90.30 182 LYS B O 1
ATOM 2946 N N . ALA B 1 151 ? 35.756 2.415 -18.067 1.00 98.00 183 ALA B N 1
ATOM 2947 C CA . ALA B 1 151 ? 36.193 3.697 -18.604 1.00 107.48 183 ALA B CA 1
ATOM 2948 C C . ALA B 1 151 ? 35.014 4.673 -18.621 1.00 97.92 183 ALA B C 1
ATOM 2949 O O . ALA B 1 151 ? 35.145 5.821 -18.197 1.00 99.76 183 ALA B O 1
ATOM 2951 N N . LYS B 1 152 ? 33.864 4.193 -19.095 1.00 97.69 184 LYS B N 1
ATOM 2952 C CA . LYS B 1 152 ? 32.647 4.997 -19.188 1.00 88.02 184 LYS B CA 1
ATOM 2953 C C . LYS B 1 152 ? 31.806 5.044 -17.882 1.00 80.34 184 LYS B C 1
ATOM 2954 O O . LYS B 1 152 ? 31.275 6.089 -17.521 1.00 83.58 184 LYS B O 1
ATOM 2960 N N . ILE B 1 153 ? 31.673 3.922 -17.182 1.00 82.41 185 ILE B N 1
ATOM 2961 C CA . ILE B 1 153 ? 30.991 3.905 -15.875 1.00 82.55 185 ILE B CA 1
ATOM 2962 C C . ILE B 1 153 ? 31.657 2.921 -14.909 1.00 79.03 185 ILE B C 1
ATOM 2963 O O . ILE B 1 153 ? 32.121 1.860 -15.311 1.00 77.62 185 ILE B O 1
ATOM 2968 N N . ASP B 1 154 ? 31.724 3.276 -13.636 1.00 70.29 186 ASP B N 1
ATOM 2969 C CA . ASP B 1 154 ? 32.325 2.373 -12.673 1.00 70.47 186 ASP B CA 1
ATOM 2970 C C . ASP B 1 154 ? 31.631 2.354 -11.320 1.00 70.35 186 ASP B C 1
ATOM 2971 O O . ASP B 1 154 ? 30.889 3.281 -10.982 1.00 69.22 186 ASP B O 1
ATOM 2976 N N . LEU B 1 155 ? 31.815 1.254 -10.583 1.00 71.07 187 LEU B N 1
ATOM 2977 C CA . LEU B 1 155 ? 31.089 1.037 -9.327 1.00 70.43 187 LEU B CA 1
ATOM 2978 C C . LEU B 1 155 ? 31.908 1.183 -8.053 1.00 73.39 187 LEU B C 1
ATOM 2979 O O . LEU B 1 155 ? 32.956 0.572 -7.886 1.00 77.17 187 LEU B O 1
ATOM 2984 N N . GLU B 1 156 ? 31.386 1.986 -7.136 1.00 96.71 188 GLU B N 1
ATOM 2985 C CA . GLU B 1 156 ? 31.963 2.100 -5.806 1.00 99.25 188 GLU B CA 1
ATOM 2986 C C . GLU B 1 156 ? 30.975 1.403 -4.909 1.00 101.76 188 GLU B C 1
ATOM 2987 O O . GLU B 1 156 ? 29.787 1.716 -4.907 1.00 96.36 188 GLU B O 1
ATOM 2993 N N . GLN B 1 157 ? 31.454 0.422 -4.168 1.00 94.07 189 GLN B N 1
ATOM 2994 C CA . GLN B 1 157 ? 30.534 -0.346 -3.372 1.00 100.55 189 GLN B CA 1
ATOM 2995 C C . GLN B 1 157 ? 30.131 0.493 -2.184 1.00 100.79 189 GLN B C 1
ATOM 2996 O O . GLN B 1 157 ? 30.984 0.910 -1.422 1.00 102.48 189 GLN B O 1
ATOM 3002 N N . MET B 1 158 ? 28.839 0.703 -1.992 1.00 109.64 190 MET B N 1
ATOM 3003 C CA . MET B 1 158 ? 28.398 1.429 -0.818 1.00 119.99 190 MET B CA 1
ATOM 3004 C C . MET B 1 158 ? 28.841 0.697 0.431 1.00 150.69 190 MET B C 1
ATOM 3005 O O . MET B 1 158 ? 28.916 -0.530 0.465 1.00 150.62 190 MET B O 1
ATOM 3010 N N . GLU B 1 159 ? 29.205 1.476 1.434 1.00 170.65 191 GLU B N 1
ATOM 3011 C CA . GLU B 1 159 ? 29.598 0.944 2.721 1.00 182.92 191 GLU B CA 1
ATOM 3012 C C . GLU B 1 159 ? 28.561 -0.075 3.196 1.00 187.17 191 GLU B C 1
ATOM 3013 O O . GLU B 1 159 ? 27.365 0.142 3.019 1.00 191.64 191 GLU B O 1
ATOM 3019 N N . GLN B 1 160 ? 28.995 -1.211 3.740 1.00 188.62 192 GLN B N 1
ATOM 3020 C CA . GLN B 1 160 ? 28.015 -2.179 4.234 1.00 182.23 192 GLN B CA 1
ATOM 3021 C C . GLN B 1 160 ? 27.549 -1.657 5.594 1.00 188.86 192 GLN B C 1
ATOM 3022 O O . GLN B 1 160 ? 26.783 -2.309 6.304 1.00 188.97 192 GLN B O 1
ATOM 3028 N N . THR B 1 161 ? 28.000 -0.448 5.922 1.00 199.51 193 THR B N 1
ATOM 3029 C CA . THR B 1 161 ? 27.525 0.290 7.084 1.00 218.71 193 THR B CA 1
ATOM 3030 C C . THR B 1 161 ? 26.044 0.635 6.950 1.00 233.22 193 THR B C 1
ATOM 3031 O O . THR B 1 161 ? 25.257 0.406 7.873 1.00 233.12 193 THR B O 1
ATOM 3035 N N . VAL B 1 162 ? 25.665 1.163 5.788 1.00 239.35 194 VAL B N 1
ATOM 3036 C CA . VAL B 1 162 ? 24.263 1.373 5.461 1.00 239.30 194 VAL B CA 1
ATOM 3037 C C . VAL B 1 162 ? 23.715 -0.024 5.162 1.00 235.01 194 VAL B C 1
ATOM 3038 O O . VAL B 1 162 ? 24.138 -0.698 4.221 1.00 231.95 194 VAL B O 1
ATOM 3042 N N . ASP B 1 163 ? 22.766 -0.439 5.994 1.00 226.42 195 ASP B N 1
ATOM 3043 C CA . ASP B 1 163 ? 22.486 -1.854 6.222 1.00 204.75 195 ASP B CA 1
ATOM 3044 C C . ASP B 1 163 ? 22.054 -2.758 5.068 1.00 185.57 195 ASP B C 1
ATOM 3045 O O . ASP B 1 163 ? 21.106 -2.453 4.338 1.00 182.83 195 ASP B O 1
ATOM 3050 N N . LEU B 1 164 ? 22.766 -3.877 4.923 1.00 131.27 196 LEU B N 1
ATOM 3051 C CA . LEU B 1 164 ? 22.328 -4.967 4.070 1.00 115.71 196 LEU B CA 1
ATOM 3052 C C . LEU B 1 164 ? 21.111 -5.699 4.670 1.00 121.03 196 LEU B C 1
ATOM 3053 O O . LEU B 1 164 ? 20.113 -5.898 3.980 1.00 126.15 196 LEU B O 1
ATOM 3058 N N . LYS B 1 165 ? 21.182 -6.045 5.962 1.00 121.91 197 LYS B N 1
ATOM 3059 C CA . LYS B 1 165 ? 20.211 -6.960 6.616 1.00 121.39 197 LYS B CA 1
ATOM 3060 C C . LYS B 1 165 ? 19.100 -6.467 7.593 1.00 136.96 197 LYS B C 1
ATOM 3061 O O . LYS B 1 165 ? 18.253 -7.263 8.001 1.00 136.67 197 LYS B O 1
ATOM 3067 N N . ASP B 1 166 ? 19.049 -5.176 7.909 1.00 146.58 198 ASP B N 1
ATOM 3068 C CA . ASP B 1 166 ? 18.216 -4.663 9.006 1.00 152.51 198 ASP B CA 1
ATOM 3069 C C . ASP B 1 166 ? 16.745 -5.035 8.875 1.00 155.85 198 ASP B C 1
ATOM 3070 O O . ASP B 1 166 ? 16.089 -5.374 9.854 1.00 153.33 198 ASP B O 1
ATOM 3075 N N . TYR B 1 167 ? 16.249 -4.998 7.648 1.00 166.02 199 TYR B N 1
ATOM 3076 C CA . TYR B 1 167 ? 14.848 -5.268 7.348 1.00 168.14 199 TYR B CA 1
ATOM 3077 C C . TYR B 1 167 ? 14.653 -6.700 6.986 1.00 165.98 199 TYR B C 1
ATOM 3078 O O . TYR B 1 167 ? 13.732 -7.059 6.257 1.00 167.38 199 TYR B O 1
ATOM 3087 N N . TRP B 1 168 ? 15.551 -7.524 7.495 1.00 162.76 200 TRP B N 1
ATOM 3088 C CA . TRP B 1 168 ? 15.496 -8.910 7.149 1.00 143.35 200 TRP B CA 1
ATOM 3089 C C . TRP B 1 168 ? 14.378 -9.520 7.956 1.00 134.04 200 TRP B C 1
ATOM 3090 O O . TRP B 1 168 ? 14.387 -9.570 9.189 1.00 132.19 200 TRP B O 1
ATOM 3101 N N . GLU B 1 169 ? 13.408 -9.984 7.187 1.00 130.60 201 GLU B N 1
ATOM 3102 C CA . GLU B 1 169 ? 12.195 -10.621 7.653 1.00 128.43 201 GLU B CA 1
ATOM 3103 C C . GLU B 1 169 ? 12.436 -12.111 7.766 1.00 126.73 201 GLU B C 1
ATOM 3104 O O . GLU B 1 169 ? 13.102 -12.697 6.910 1.00 125.97 201 GLU B O 1
ATOM 3110 N N . SER B 1 170 ? 11.928 -12.729 8.828 1.00 127.91 202 SER B N 1
ATOM 3111 C CA . SER B 1 170 ? 12.272 -14.117 9.127 1.00 129.77 202 SER B CA 1
ATOM 3112 C C . SER B 1 170 ? 11.762 -15.015 8.018 1.00 138.83 202 SER B C 1
ATOM 3113 O O . SER B 1 170 ? 12.544 -15.725 7.397 1.00 133.75 202 SER B O 1
ATOM 3116 N N . GLY B 1 171 ? 10.476 -14.928 7.708 1.00 157.21 203 GLY B N 1
ATOM 3117 C CA . GLY B 1 171 ? 9.968 -15.679 6.583 1.00 175.83 203 GLY B CA 1
ATOM 3118 C C . GLY B 1 171 ? 10.055 -17.164 6.835 1.00 194.58 203 GLY B C 1
ATOM 3119 O O . GLY B 1 171 ? 9.399 -17.692 7.733 1.00 197.79 203 GLY B O 1
ATOM 3120 N N . GLU B 1 172 ? 10.877 -17.841 6.039 1.00 208.33 204 GLU B N 1
ATOM 3121 C CA . GLU B 1 172 ? 11.010 -19.281 6.162 1.00 214.32 204 GLU B CA 1
ATOM 3122 C C . GLU B 1 172 ? 12.321 -19.637 6.842 1.00 212.95 204 GLU B C 1
ATOM 3123 O O . GLU B 1 172 ? 12.307 -20.065 7.996 1.00 219.50 204 GLU B O 1
ATOM 3129 N N . TRP B 1 173 ? 13.455 -19.480 6.166 1.00 180.90 205 TRP B N 1
ATOM 3130 C CA . TRP B 1 173 ? 14.700 -19.794 6.859 1.00 152.59 205 TRP B CA 1
ATOM 3131 C C . TRP B 1 173 ? 16.035 -19.306 6.284 1.00 139.12 205 TRP B C 1
ATOM 3132 O O . TRP B 1 173 ? 16.157 -18.934 5.122 1.00 140.10 205 TRP B O 1
ATOM 3143 N N . ALA B 1 174 ? 17.032 -19.357 7.159 1.00 126.96 206 ALA B N 1
ATOM 3144 C CA . ALA B 1 174 ? 18.408 -18.924 6.922 1.00 113.89 206 ALA B CA 1
ATOM 3145 C C . ALA B 1 174 ? 18.773 -17.474 6.601 1.00 99.39 206 ALA B C 1
ATOM 3146 O O . ALA B 1 174 ? 18.265 -16.521 7.193 1.00 89.50 206 ALA B O 1
ATOM 3148 N N . ILE B 1 175 ? 19.696 -17.382 5.642 1.00 98.32 207 ILE B N 1
ATOM 3149 C CA . ILE B 1 175 ? 20.424 -16.180 5.222 1.00 94.37 207 ILE B CA 1
ATOM 3150 C C . ILE B 1 175 ? 21.161 -15.572 6.430 1.00 89.99 207 ILE B C 1
ATOM 3151 O O . ILE B 1 175 ? 20.801 -14.519 6.929 1.00 96.41 207 ILE B O 1
ATOM 3156 N N . VAL B 1 176 ? 22.169 -16.294 6.924 1.00 84.94 208 VAL B N 1
ATOM 3157 C CA . VAL B 1 176 ? 22.978 -15.864 8.073 1.00 84.90 208 VAL B CA 1
ATOM 3158 C C . VAL B 1 176 ? 24.304 -15.113 7.803 1.00 84.41 208 VAL B C 1
ATOM 3159 O O . VAL B 1 176 ? 24.890 -14.550 8.729 1.00 87.34 208 VAL B O 1
ATOM 3163 N N . ASN B 1 177 ? 24.824 -15.135 6.577 1.00 82.10 209 ASN B N 1
ATOM 3164 C CA . ASN B 1 177 ? 25.986 -14.293 6.274 1.00 81.27 209 ASN B CA 1
ATOM 3165 C C . ASN B 1 177 ? 26.072 -13.864 4.813 1.00 84.83 209 ASN B C 1
ATOM 3166 O O . ASN B 1 177 ? 25.880 -14.669 3.907 1.00 90.55 209 ASN B O 1
ATOM 3171 N N . ALA B 1 178 ? 26.379 -12.583 4.611 1.00 98.80 210 ALA B N 1
ATOM 3172 C CA . ALA B 1 178 ? 26.481 -11.952 3.288 1.00 93.84 210 ALA B CA 1
ATOM 3173 C C . ALA B 1 178 ? 27.751 -11.121 3.095 1.00 93.90 210 ALA B C 1
ATOM 3174 O O . ALA B 1 178 ? 28.244 -10.519 4.045 1.00 95.86 210 ALA B O 1
ATOM 3176 N N . THR B 1 179 ? 28.358 -11.200 1.918 1.00 92.49 211 THR B N 1
ATOM 3177 C CA . THR B 1 179 ? 29.565 -10.428 1.651 1.00 95.39 211 THR B CA 1
ATOM 3178 C C . THR B 1 179 ? 29.502 -9.807 0.266 1.00 94.78 211 THR B C 1
ATOM 3179 O O . THR B 1 179 ? 29.222 -10.507 -0.700 1.00 90.70 211 THR B O 1
ATOM 3183 N N . GLY B 1 180 ? 29.739 -8.505 0.153 1.00 100.18 212 GLY B N 1
ATOM 3184 C CA . GLY B 1 180 ? 29.894 -7.923 -1.166 1.00 99.43 212 GLY B CA 1
ATOM 3185 C C . GLY B 1 180 ? 31.364 -7.893 -1.534 1.00 99.93 212 GLY B C 1
ATOM 3186 O O . GLY B 1 180 ? 32.217 -7.707 -0.658 1.00 101.09 212 GLY B O 1
ATOM 3187 N N . THR B 1 181 ? 31.669 -8.118 -2.812 1.00 96.40 213 THR B N 1
ATOM 3188 C CA . THR B 1 181 ? 33.048 -8.020 -3.308 1.00 96.06 213 THR B CA 1
ATOM 3189 C C . THR B 1 181 ? 33.147 -7.471 -4.733 1.00 92.27 213 THR B C 1
ATOM 3190 O O . THR B 1 181 ? 32.516 -7.996 -5.653 1.00 87.94 213 THR B O 1
ATOM 3194 N N . TYR B 1 182 ? 33.939 -6.415 -4.903 1.00 95.32 214 TYR B N 1
ATOM 3195 C CA . TYR B 1 182 ? 34.197 -5.817 -6.215 1.00 93.95 214 TYR B CA 1
ATOM 3196 C C . TYR B 1 182 ? 35.169 -6.608 -7.108 1.00 87.73 214 TYR B C 1
ATOM 3197 O O . TYR B 1 182 ? 36.281 -6.906 -6.703 1.00 88.40 214 TYR B O 1
ATOM 3206 N N . ASN B 1 183 ? 34.770 -6.798 -8.364 1.00 86.64 215 ASN B N 1
ATOM 3207 C CA . ASN B 1 183 ? 35.599 -7.371 -9.422 1.00 93.79 215 ASN B CA 1
ATOM 3208 C C . ASN B 1 183 ? 35.607 -6.522 -10.681 1.00 96.00 215 ASN B C 1
ATOM 3209 O O . ASN B 1 183 ? 34.729 -5.690 -10.900 1.00 84.77 215 ASN B O 1
ATOM 3214 N N . SER B 1 184 ? 36.560 -6.826 -11.553 1.00 111.45 216 SER B N 1
ATOM 3215 C CA . SER B 1 184 ? 36.716 -6.169 -12.845 1.00 115.13 216 SER B CA 1
ATOM 3216 C C . SER B 1 184 ? 37.328 -7.204 -13.797 1.00 115.67 216 SER B C 1
ATOM 3217 O O . SER B 1 184 ? 38.241 -7.933 -13.400 1.00 120.04 216 SER B O 1
ATOM 3220 N N . LYS B 1 185 ? 36.853 -7.273 -15.042 1.00 108.49 217 LYS B N 1
ATOM 3221 C CA . LYS B 1 185 ? 37.286 -8.350 -15.931 1.00 101.44 217 LYS B CA 1
ATOM 3222 C C . LYS B 1 185 ? 37.273 -7.953 -17.406 1.00 97.51 217 LYS B C 1
ATOM 3223 O O . LYS B 1 185 ? 36.590 -7.021 -17.800 1.00 94.82 217 LYS B O 1
ATOM 3229 N N . LYS B 1 186 ? 38.021 -8.688 -18.223 1.00 101.83 218 LYS B N 1
ATOM 3230 C CA . LYS B 1 186 ? 37.843 -8.656 -19.673 1.00 106.34 218 LYS B CA 1
ATOM 3231 C C . LYS B 1 186 ? 37.098 -9.892 -20.176 1.00 109.59 218 LYS B C 1
ATOM 3232 O O . LYS B 1 186 ? 37.428 -11.016 -19.827 1.00 112.23 218 LYS B O 1
ATOM 3238 N N . TYR B 1 187 ? 36.097 -9.677 -21.013 1.00 111.35 219 TYR B N 1
ATOM 3239 C CA . TYR B 1 187 ? 35.355 -10.787 -21.563 1.00 115.62 219 TYR B CA 1
ATOM 3240 C C . TYR B 1 187 ? 35.718 -10.924 -23.033 1.00 127.16 219 TYR B C 1
ATOM 3241 O O . TYR B 1 187 ? 35.960 -9.924 -23.709 1.00 124.02 219 TYR B O 1
ATOM 3250 N N . ASP B 1 188 ? 35.781 -12.157 -23.530 1.00 145.07 220 ASP B N 1
ATOM 3251 C CA . ASP B 1 188 ? 36.298 -12.370 -24.879 1.00 153.25 220 ASP B CA 1
ATOM 3252 C C . ASP B 1 188 ? 35.315 -11.873 -25.922 1.00 153.80 220 ASP B C 1
ATOM 3253 O O . ASP B 1 188 ? 35.575 -11.947 -27.123 1.00 157.18 220 ASP B O 1
ATOM 3258 N N . CYS B 1 189 ? 34.193 -11.349 -25.451 1.00 143.10 221 CYS B N 1
ATOM 3259 C CA . CYS B 1 189 ? 33.141 -10.853 -26.319 1.00 134.48 221 CYS B CA 1
ATOM 3260 C C . CYS B 1 189 ? 33.426 -9.425 -26.671 1.00 124.59 221 CYS B C 1
ATOM 3261 O O . CYS B 1 189 ? 33.111 -8.950 -27.763 1.00 123.50 221 CYS B O 1
ATOM 3264 N N . CYS B 1 190 ? 34.003 -8.743 -25.691 1.00 117.35 222 CYS B N 1
ATOM 3265 C CA . CYS B 1 190 ? 33.987 -7.299 -25.656 1.00 115.33 222 CYS B CA 1
ATOM 3266 C C . CYS B 1 190 ? 35.331 -6.728 -25.210 1.00 110.87 222 CYS B C 1
ATOM 3267 O O . CYS B 1 190 ? 35.834 -7.054 -24.131 1.00 111.74 222 CYS B O 1
ATOM 3270 N N . ALA B 1 191 ? 35.856 -5.813 -26.022 1.00 106.05 223 ALA B N 1
ATOM 3271 C CA . ALA B 1 191 ? 37.258 -5.409 -25.950 1.00 101.04 223 ALA B CA 1
ATOM 3272 C C . ALA B 1 191 ? 37.674 -4.724 -24.648 1.00 99.58 223 ALA B C 1
ATOM 3273 O O . ALA B 1 191 ? 38.840 -4.804 -24.249 1.00 98.79 223 ALA B O 1
ATOM 3275 N N . GLU B 1 192 ? 36.714 -4.059 -24.006 1.00 96.15 224 GLU B N 1
ATOM 3276 C CA . GLU B 1 192 ? 36.924 -3.230 -22.811 1.00 89.31 224 GLU B CA 1
ATOM 3277 C C . GLU B 1 192 ? 36.832 -4.077 -21.538 1.00 86.74 224 GLU B C 1
ATOM 3278 O O . GLU B 1 192 ? 36.698 -5.299 -21.601 1.00 91.89 224 GLU B O 1
ATOM 3284 N N . ILE B 1 193 ? 36.895 -3.426 -20.385 1.00 81.56 225 ILE B N 1
ATOM 3285 C CA . ILE B 1 193 ? 36.837 -4.123 -19.094 1.00 83.05 225 ILE B CA 1
ATOM 3286 C C . ILE B 1 193 ? 35.603 -3.838 -18.231 1.00 84.84 225 ILE B C 1
ATOM 3287 O O . ILE B 1 193 ? 35.359 -2.695 -17.861 1.00 88.24 225 ILE B O 1
ATOM 3292 N N . TYR B 1 194 ? 34.858 -4.870 -17.850 1.00 82.66 226 TYR B N 1
ATOM 3293 C CA . TYR B 1 194 ? 33.610 -4.620 -17.142 1.00 80.02 226 TYR B CA 1
ATOM 3294 C C . TYR B 1 194 ? 33.628 -5.104 -15.694 1.00 81.02 226 TYR B C 1
ATOM 3295 O O . TYR B 1 194 ? 33.590 -6.312 -15.422 1.00 89.85 226 TYR B O 1
ATOM 3304 N N . PRO B 1 195 ? 33.613 -4.136 -14.763 1.00 71.39 227 PRO B N 1
ATOM 3305 C CA . PRO B 1 195 ? 33.576 -4.268 -13.302 1.00 70.01 227 PRO B CA 1
ATOM 3306 C C . PRO B 1 195 ? 32.227 -4.741 -12.787 1.00 68.56 227 PRO B C 1
ATOM 3307 O O . PRO B 1 195 ? 31.184 -4.376 -13.326 1.00 69.40 227 PRO B O 1
ATOM 3311 N N . ASP B 1 196 ? 32.249 -5.517 -11.718 1.00 65.86 228 ASP B N 1
ATOM 3312 C CA . ASP B 1 196 ? 31.014 -5.975 -11.098 1.00 65.62 228 ASP B CA 1
ATOM 3313 C C . ASP B 1 196 ? 31.150 -5.992 -9.604 1.00 65.51 228 ASP B C 1
ATOM 3314 O O . ASP B 1 196 ? 32.242 -5.845 -9.059 1.00 65.83 228 ASP B O 1
ATOM 3319 N N . VAL B 1 197 ? 30.014 -6.110 -8.947 1.00 65.00 229 VAL B N 1
ATOM 3320 C CA . VAL B 1 197 ? 30.003 -6.414 -7.542 1.00 65.13 229 VAL B CA 1
ATOM 3321 C C . VAL B 1 197 ? 29.184 -7.651 -7.363 1.00 66.98 229 VAL B C 1
ATOM 3322 O O . VAL B 1 197 ? 27.986 -7.633 -7.601 1.00 65.38 229 VAL B O 1
ATOM 3326 N N . THR B 1 198 ? 29.846 -8.731 -6.959 1.00 72.74 230 THR B N 1
ATOM 3327 C CA . THR B 1 198 ? 29.169 -9.984 -6.651 1.00 72.10 230 THR B CA 1
ATOM 3328 C C . THR B 1 198 ? 28.925 -10.141 -5.154 1.00 68.50 230 THR B C 1
ATOM 3329 O O . THR B 1 198 ? 29.769 -9.756 -4.345 1.00 67.93 230 THR B O 1
ATOM 3333 N N . TYR B 1 199 ? 27.774 -10.697 -4.791 1.00 69.80 231 TYR B N 1
ATOM 3334 C CA . TYR B 1 199 ? 27.459 -10.922 -3.391 1.00 78.32 231 TYR B CA 1
ATOM 3335 C C . TYR B 1 199 ? 27.397 -12.414 -3.084 1.00 91.30 231 TYR B C 1
ATOM 3336 O O . TYR B 1 199 ? 26.716 -13.162 -3.776 1.00 94.99 231 TYR B O 1
ATOM 3345 N N . ALA B 1 200 ? 28.060 -12.845 -2.018 1.00 117.77 232 ALA B N 1
ATOM 3346 C CA . ALA B 1 200 ? 28.070 -14.261 -1.669 1.00 106.92 232 ALA B CA 1
ATOM 3347 C C . ALA B 1 200 ? 27.254 -14.462 -0.416 1.00 101.74 232 ALA B C 1
ATOM 3348 O O . ALA B 1 200 ? 27.438 -13.744 0.559 1.00 98.60 232 ALA B O 1
ATOM 3350 N N . PHE B 1 201 ? 26.338 -15.424 -0.450 1.00 95.79 233 PHE B N 1
ATOM 3351 C CA . PHE B 1 201 ? 25.444 -15.671 0.682 1.00 94.10 233 PHE B CA 1
ATOM 3352 C C . PHE B 1 201 ? 25.613 -17.038 1.331 1.00 92.69 233 PHE B C 1
ATOM 3353 O O . PHE B 1 201 ? 26.080 -17.976 0.698 1.00 94.35 233 PHE B O 1
ATOM 3361 N N . VAL B 1 202 ? 25.269 -17.140 2.608 1.00 93.87 234 VAL B N 1
ATOM 3362 C CA . VAL B 1 202 ? 25.178 -18.448 3.238 1.00 100.11 234 VAL B CA 1
ATOM 3363 C C . VAL B 1 202 ? 23.836 -18.584 3.961 1.00 100.61 234 VAL B C 1
ATOM 3364 O O . VAL B 1 202 ? 23.490 -17.739 4.786 1.00 100.61 234 VAL B O 1
ATOM 3368 N N . ILE B 1 203 ? 23.077 -19.639 3.664 1.00 102.18 235 ILE B N 1
ATOM 3369 C CA . ILE B 1 203 ? 21.761 -19.795 4.284 1.00 101.31 235 ILE B CA 1
ATOM 3370 C C . ILE B 1 203 ? 21.524 -21.172 4.942 1.00 98.79 235 ILE B C 1
ATOM 3371 O O . ILE B 1 203 ? 21.258 -22.170 4.294 1.00 99.20 235 ILE B O 1
ATOM 3376 N N . ARG B 1 204 ? 21.430 -21.175 6.254 1.00 97.84 236 ARG B N 1
ATOM 3377 C CA . ARG B 1 204 ? 21.249 -22.407 6.988 1.00 95.40 236 ARG B CA 1
ATOM 3378 C C . ARG B 1 204 ? 19.785 -22.595 7.336 1.00 102.63 236 ARG B C 1
ATOM 3379 O O . ARG B 1 204 ? 19.146 -21.712 7.890 1.00 101.19 236 ARG B O 1
ATOM 3387 N N . ARG B 1 205 ? 19.261 -23.761 6.977 1.00 113.55 237 ARG B N 1
ATOM 3388 C CA . ARG B 1 205 ? 17.861 -24.073 7.192 1.00 112.30 237 ARG B CA 1
ATOM 3389 C C . ARG B 1 205 ? 17.590 -23.724 8.635 1.00 118.00 237 ARG B C 1
ATOM 3390 O O . ARG B 1 205 ? 18.163 -24.298 9.544 1.00 123.28 237 ARG B O 1
ATOM 3398 N N . LEU B 1 206 ? 16.735 -22.730 8.822 1.00 126.75 238 LEU B N 1
ATOM 3399 C CA . LEU B 1 206 ? 16.489 -22.142 10.131 1.00 129.42 238 LEU B CA 1
ATOM 3400 C C . LEU B 1 206 ? 16.018 -23.217 11.087 1.00 128.06 238 LEU B C 1
ATOM 3401 O O . LEU B 1 206 ? 15.161 -24.025 10.743 1.00 128.16 238 LEU B O 1
ATOM 3406 N N . PRO B 1 207 ? 16.597 -23.241 12.289 1.00 131.17 239 PRO B N 1
ATOM 3407 C CA . PRO B 1 207 ? 16.318 -24.326 13.225 1.00 132.82 239 PRO B CA 1
ATOM 3408 C C . PRO B 1 207 ? 14.923 -24.211 13.811 1.00 129.80 239 PRO B C 1
ATOM 3409 O O . PRO B 1 207 ? 14.646 -23.271 14.554 1.00 127.67 239 PRO B O 1
ATOM 3413 N N . HIS B 1 208 ? 14.046 -25.033 13.510 1.00 128.16 240 HIS B N 1
ATOM 3414 N N . GLU C 1 1 ? 28.741 20.200 -31.594 1.00 158.68 33 GLU C N 1
ATOM 3415 C CA . GLU C 1 1 ? 29.743 19.533 -30.766 1.00 167.36 33 GLU C CA 1
ATOM 3416 C C . GLU C 1 1 ? 29.264 19.339 -29.325 1.00 187.60 33 GLU C C 1
ATOM 3417 O O . GLU C 1 1 ? 30.080 19.382 -28.396 1.00 190.17 33 GLU C O 1
ATOM 3423 N N . ASP C 1 2 ? 27.962 19.107 -29.154 1.00 194.57 34 ASP C N 1
ATOM 3424 C CA . ASP C 1 2 ? 27.338 18.936 -27.847 1.00 204.67 34 ASP C CA 1
ATOM 3425 C C . ASP C 1 2 ? 27.041 17.461 -27.809 1.00 212.67 34 ASP C C 1
ATOM 3426 O O . ASP C 1 2 ? 26.495 16.902 -28.751 1.00 209.26 34 ASP C O 1
ATOM 3431 N N . ARG C 1 3 ? 27.475 16.805 -26.761 1.00 212.88 35 ARG C N 1
ATOM 3432 C CA . ARG C 1 3 ? 27.266 15.369 -26.643 1.00 191.68 35 ARG C CA 1
ATOM 3433 C C . ARG C 1 3 ? 25.853 14.810 -26.830 1.00 170.84 35 ARG C C 1
ATOM 3434 O O . ARG C 1 3 ? 25.672 13.724 -27.382 1.00 161.71 35 ARG C O 1
ATOM 3442 N N . LEU C 1 4 ? 24.849 15.527 -26.375 1.00 165.55 36 LEU C N 1
ATOM 3443 C CA . LEU C 1 4 ? 23.508 15.087 -26.653 1.00 148.34 36 LEU C CA 1
ATOM 3444 C C . LEU C 1 4 ? 23.208 15.630 -28.055 1.00 142.15 36 LEU C C 1
ATOM 3445 O O . LEU C 1 4 ? 22.292 15.188 -28.733 1.00 145.83 36 LEU C O 1
ATOM 3450 N N . PHE C 1 5 ? 24.006 16.596 -28.494 1.00 135.82 37 PHE C N 1
ATOM 3451 C CA . PHE C 1 5 ? 23.825 17.187 -29.820 1.00 133.85 37 PHE C CA 1
ATOM 3452 C C . PHE C 1 5 ? 24.147 16.235 -30.964 1.00 122.49 37 PHE C C 1
ATOM 3453 O O . PHE C 1 5 ? 23.558 16.312 -32.039 1.00 114.67 37 PHE C O 1
ATOM 3461 N N . LYS C 1 6 ? 25.060 15.314 -30.717 1.00 123.03 38 LYS C N 1
ATOM 3462 C CA . LYS C 1 6 ? 25.459 14.356 -31.737 1.00 123.66 38 LYS C CA 1
ATOM 3463 C C . LYS C 1 6 ? 24.385 13.335 -32.017 1.00 118.34 38 LYS C C 1
ATOM 3464 O O . LYS C 1 6 ? 24.216 12.874 -33.152 1.00 114.91 38 LYS C O 1
ATOM 3470 N N . HIS C 1 7 ? 23.683 12.972 -30.951 1.00 115.57 39 HIS C N 1
ATOM 3471 C CA . HIS C 1 7 ? 22.559 12.070 -31.035 1.00 104.22 39 HIS C CA 1
ATOM 3472 C C . HIS C 1 7 ? 21.640 12.680 -32.065 1.00 102.17 39 HIS C C 1
ATOM 3473 O O . HIS C 1 7 ? 21.227 12.022 -33.019 1.00 94.69 39 HIS C O 1
ATOM 3480 N N . LEU C 1 8 ? 21.422 13.982 -31.913 1.00 106.68 40 LEU C N 1
ATOM 3481 C CA . LEU C 1 8 ? 20.491 14.724 -32.736 1.00 105.90 40 LEU C CA 1
ATOM 3482 C C . LEU C 1 8 ? 20.868 14.566 -34.203 1.00 104.62 40 LEU C C 1
ATOM 3483 O O . LEU C 1 8 ? 20.004 14.579 -35.080 1.00 103.53 40 LEU C O 1
ATOM 3488 N N . PHE C 1 9 ? 22.154 14.353 -34.460 1.00 106.93 41 PHE C N 1
ATOM 3489 C CA . PHE C 1 9 ? 22.625 14.227 -35.830 1.00 108.44 41 PHE C CA 1
ATOM 3490 C C . PHE C 1 9 ? 22.382 12.861 -36.462 1.00 104.68 41 PHE C C 1
ATOM 3491 O O . PHE C 1 9 ? 22.043 12.780 -37.646 1.00 100.68 41 PHE C O 1
ATOM 3499 N N . ARG C 1 10 ? 22.506 11.793 -35.681 1.00 95.28 42 ARG C N 1
ATOM 3500 C CA . ARG C 1 10 ? 22.267 10.467 -36.239 1.00 96.26 42 ARG C CA 1
ATOM 3501 C C . ARG C 1 10 ? 20.820 10.029 -36.255 1.00 101.00 42 ARG C C 1
ATOM 3502 O O . ARG C 1 10 ? 20.329 9.546 -37.273 1.00 99.80 42 ARG C O 1
ATOM 3510 N N . GLY C 1 11 ? 20.124 10.250 -35.149 1.00 105.61 43 GLY C N 1
ATOM 3511 C CA . GLY C 1 11 ? 18.779 9.738 -35.002 1.00 102.53 43 GLY C CA 1
ATOM 3512 C C . GLY C 1 11 ? 17.724 10.447 -35.820 1.00 109.96 43 GLY C C 1
ATOM 3513 O O . GLY C 1 11 ? 16.690 9.860 -36.134 1.00 109.99 43 GLY C O 1
ATOM 3514 N N . TYR C 1 12 ? 17.982 11.706 -36.154 1.00 122.00 44 TYR C N 1
ATOM 3515 C CA . TYR C 1 12 ? 16.967 12.593 -36.712 1.00 130.06 44 TYR C CA 1
ATOM 3516 C C . TYR C 1 12 ? 16.379 12.088 -38.037 1.00 143.97 44 TYR C C 1
ATOM 3517 O O . TYR C 1 12 ? 15.169 12.097 -38.226 1.00 136.65 44 TYR C O 1
ATOM 3526 N N . ASN C 1 13 ? 17.241 11.674 -38.957 1.00 170.21 45 ASN C N 1
ATOM 3527 C CA . ASN C 1 13 ? 16.796 11.199 -40.270 1.00 178.68 45 ASN C CA 1
ATOM 3528 C C . ASN C 1 13 ? 16.577 9.688 -40.332 1.00 167.17 45 ASN C C 1
ATOM 3529 O O . ASN C 1 13 ? 16.395 9.114 -41.404 1.00 166.86 45 ASN C O 1
ATOM 3534 N N . ARG C 1 14 ? 16.524 9.026 -39.191 1.00 144.16 46 ARG C N 1
ATOM 3535 C CA . ARG C 1 14 ? 16.598 7.580 -39.256 1.00 116.04 46 ARG C CA 1
ATOM 3536 C C . ARG C 1 14 ? 15.293 6.849 -39.107 1.00 110.44 46 ARG C C 1
ATOM 3537 O O . ARG C 1 14 ? 14.425 7.265 -38.347 1.00 115.79 46 ARG C O 1
ATOM 3545 N N . TRP C 1 15 ? 15.184 5.748 -39.856 1.00 104.09 47 TRP C N 1
ATOM 3546 C CA . TRP C 1 15 ? 14.127 4.745 -39.707 1.00 95.74 47 TRP C CA 1
ATOM 3547 C C . TRP C 1 15 ? 14.746 3.417 -39.234 1.00 87.63 47 TRP C C 1
ATOM 3548 O O . TRP C 1 15 ? 15.697 2.923 -39.836 1.00 84.18 47 TRP C O 1
ATOM 3559 N N . ALA C 1 16 ? 14.256 2.892 -38.109 1.00 85.97 48 ALA C N 1
ATOM 3560 C CA . ALA C 1 16 ? 14.667 1.577 -37.594 1.00 77.10 48 ALA C CA 1
ATOM 3561 C C . ALA C 1 16 ? 14.096 0.473 -38.510 1.00 72.75 48 ALA C C 1
ATOM 3562 O O . ALA C 1 16 ? 14.626 -0.630 -38.577 1.00 70.47 48 ALA C O 1
ATOM 3564 N N . ARG C 1 17 ? 13.044 0.811 -39.249 1.00 70.04 49 ARG C N 1
ATOM 3565 C CA . ARG C 1 17 ? 12.349 -0.105 -40.143 1.00 74.54 49 ARG C CA 1
ATOM 3566 C C . ARG C 1 17 ? 13.175 -0.698 -41.286 1.00 85.53 49 ARG C C 1
ATOM 3567 O O . ARG C 1 17 ? 13.084 -1.901 -41.530 1.00 96.92 49 ARG C O 1
ATOM 3575 N N . PRO C 1 18 ? 13.922 0.145 -42.033 1.00 84.76 50 PRO C N 1
ATOM 3576 C CA . PRO C 1 18 ? 14.733 -0.230 -43.199 1.00 81.59 50 PRO C CA 1
ATOM 3577 C C . PRO C 1 18 ? 16.090 -0.833 -42.876 1.00 76.16 50 PRO C C 1
ATOM 3578 O O . PRO C 1 18 ? 16.731 -0.460 -41.897 1.00 67.97 50 PRO C O 1
ATOM 3582 N N . VAL C 1 19 ? 16.506 -1.794 -43.689 1.00 81.39 51 VAL C N 1
ATOM 3583 C CA . VAL C 1 19 ? 17.804 -2.420 -43.510 1.00 78.29 51 VAL C CA 1
ATOM 3584 C C . VAL C 1 19 ? 18.869 -1.323 -43.737 1.00 78.49 51 VAL C C 1
ATOM 3585 O O . VAL C 1 19 ? 18.755 -0.518 -44.661 1.00 82.86 51 VAL C O 1
ATOM 3589 N N . PRO C 1 20 ? 19.891 -1.253 -42.880 1.00 73.46 52 PRO C N 1
ATOM 3590 C CA . PRO C 1 20 ? 20.794 -0.106 -42.984 1.00 74.87 52 PRO C CA 1
ATOM 3591 C C . PRO C 1 20 ? 21.908 -0.311 -44.008 1.00 79.28 52 PRO C C 1
ATOM 3592 O O . PRO C 1 20 ? 23.043 -0.550 -43.608 1.00 82.26 52 PRO C O 1
ATOM 3596 N N . ASN C 1 21 ? 21.613 -0.255 -45.299 1.00 77.00 53 ASN C N 1
ATOM 3597 C CA . ASN C 1 21 ? 22.694 -0.415 -46.265 1.00 82.08 53 ASN C CA 1
ATOM 3598 C C . ASN C 1 21 ? 22.655 0.511 -47.495 1.00 83.94 53 ASN C C 1
ATOM 3599 O O . ASN C 1 21 ? 23.662 1.154 -47.812 1.00 71.75 53 ASN C O 1
ATOM 3604 N N . THR C 1 22 ? 21.517 0.506 -48.198 1.00 92.49 54 THR C N 1
ATOM 3605 C CA . THR C 1 22 ? 21.270 1.239 -49.453 1.00 103.08 54 THR C CA 1
ATOM 3606 C C . THR C 1 22 ? 21.589 0.380 -50.667 1.00 112.99 54 THR C C 1
ATOM 3607 O O . THR C 1 22 ? 21.427 0.822 -51.806 1.00 107.25 54 THR C O 1
ATOM 3611 N N . SER C 1 23 ? 22.090 -0.829 -50.424 1.00 122.25 55 SER C N 1
ATOM 3612 C CA . SER C 1 23 ? 22.357 -1.749 -51.518 1.00 119.36 55 SER C CA 1
ATOM 3613 C C . SER C 1 23 ? 21.682 -3.106 -51.299 1.00 114.76 55 SER C C 1
ATOM 3614 O O . SER C 1 23 ? 20.467 -3.232 -51.514 1.00 114.37 55 SER C O 1
ATOM 3617 N N . ASP C 1 24 ? 22.454 -4.069 -50.779 1.00 113.31 56 ASP C N 1
ATOM 3618 C CA . ASP C 1 24 ? 22.016 -5.463 -50.600 1.00 110.50 56 ASP C CA 1
ATOM 3619 C C . ASP C 1 24 ? 22.836 -6.218 -49.547 1.00 113.29 56 ASP C C 1
ATOM 3620 O O . ASP C 1 24 ? 24.006 -5.922 -49.349 1.00 117.85 56 ASP C O 1
ATOM 3625 N N . VAL C 1 25 ? 22.232 -7.224 -48.916 1.00 111.25 57 VAL C N 1
ATOM 3626 C CA . VAL C 1 25 ? 22.944 -8.193 -48.054 1.00 108.71 57 VAL C CA 1
ATOM 3627 C C . VAL C 1 25 ? 23.672 -7.642 -46.819 1.00 104.33 57 VAL C C 1
ATOM 3628 O O . VAL C 1 25 ? 24.876 -7.385 -46.850 1.00 104.47 57 VAL C O 1
ATOM 3632 N N . VAL C 1 26 ? 22.918 -7.414 -45.752 1.00 99.04 58 VAL C N 1
ATOM 3633 C CA . VAL C 1 26 ? 23.505 -7.085 -44.463 1.00 86.92 58 VAL C CA 1
ATOM 3634 C C . VAL C 1 26 ? 24.177 -8.307 -43.853 1.00 80.30 58 VAL C C 1
ATOM 3635 O O . VAL C 1 26 ? 23.604 -9.393 -43.789 1.00 75.91 58 VAL C O 1
ATOM 3639 N N . ILE C 1 27 ? 25.426 -8.131 -43.459 1.00 78.53 59 ILE C N 1
ATOM 3640 C CA . ILE C 1 27 ? 26.141 -9.201 -42.815 1.00 77.73 59 ILE C CA 1
ATOM 3641 C C . ILE C 1 27 ? 26.182 -8.895 -41.333 1.00 81.66 59 ILE C C 1
ATOM 3642 O O . ILE C 1 27 ? 26.699 -7.874 -40.907 1.00 84.11 59 ILE C O 1
ATOM 3647 N N . VAL C 1 28 ? 25.635 -9.799 -40.546 1.00 86.70 60 VAL C N 1
ATOM 3648 C CA . VAL C 1 28 ? 25.616 -9.634 -39.113 1.00 89.65 60 VAL C CA 1
ATOM 3649 C C . VAL C 1 28 ? 26.602 -10.669 -38.598 1.00 91.47 60 VAL C C 1
ATOM 3650 O O . VAL C 1 28 ? 26.469 -11.862 -38.892 1.00 87.77 60 VAL C O 1
ATOM 3654 N N . ARG C 1 29 ? 27.628 -10.207 -37.892 1.00 95.24 61 ARG C N 1
ATOM 3655 C CA . ARG C 1 29 ? 28.564 -11.117 -37.243 1.00 95.92 61 ARG C CA 1
ATOM 3656 C C . ARG C 1 29 ? 27.870 -11.742 -36.043 1.00 88.67 61 ARG C C 1
ATOM 3657 O O . ARG C 1 29 ? 27.355 -11.030 -35.177 1.00 85.90 61 ARG C O 1
ATOM 3665 N N . PHE C 1 30 ? 27.824 -13.073 -36.012 1.00 98.72 62 PHE C N 1
ATOM 3666 C CA . PHE C 1 30 ? 27.022 -13.757 -35.005 1.00 94.90 62 PHE C CA 1
ATOM 3667 C C . PHE C 1 30 ? 27.772 -14.836 -34.244 1.00 100.29 62 PHE C C 1
ATOM 3668 O O . PHE C 1 30 ? 28.402 -15.701 -34.844 1.00 104.36 62 PHE C O 1
ATOM 3676 N N . GLY C 1 31 ? 27.698 -14.791 -32.918 1.00 103.84 63 GLY C N 1
ATOM 3677 C CA . GLY C 1 31 ? 28.306 -15.830 -32.110 1.00 102.79 63 GLY C CA 1
ATOM 3678 C C . GLY C 1 31 ? 27.514 -16.023 -30.831 1.00 100.65 63 GLY C C 1
ATOM 3679 O O . GLY C 1 31 ? 26.921 -15.078 -30.304 1.00 99.98 63 GLY C O 1
ATOM 3680 N N . LEU C 1 32 ? 27.521 -17.253 -30.326 1.00 98.59 64 LEU C N 1
ATOM 3681 C CA . LEU C 1 32 ? 26.785 -17.594 -29.119 1.00 90.58 64 LEU C CA 1
ATOM 3682 C C . LEU C 1 32 ? 27.756 -17.661 -27.963 1.00 82.75 64 LEU C C 1
ATOM 3683 O O . LEU C 1 32 ? 28.808 -18.258 -28.073 1.00 85.10 64 LEU C O 1
ATOM 3688 N N . SER C 1 33 ? 27.430 -17.014 -26.864 1.00 83.75 65 SER C N 1
ATOM 3689 C CA . SER C 1 33 ? 28.209 -17.192 -25.667 1.00 83.63 65 SER C CA 1
ATOM 3690 C C . SER C 1 33 ? 27.353 -17.797 -24.596 1.00 81.90 65 SER C C 1
ATOM 3691 O O . SER C 1 33 ? 26.221 -17.380 -24.393 1.00 81.16 65 SER C O 1
ATOM 3694 N N . ILE C 1 34 ? 27.903 -18.740 -23.859 1.00 85.35 66 ILE C N 1
ATOM 3695 C CA . ILE C 1 34 ? 27.091 -19.376 -22.843 1.00 89.51 66 ILE C CA 1
ATOM 3696 C C . ILE C 1 34 ? 27.626 -19.047 -21.460 1.00 92.21 66 ILE C C 1
ATOM 3697 O O . ILE C 1 34 ? 28.722 -19.446 -21.071 1.00 95.52 66 ILE C O 1
ATOM 3702 N N . ALA C 1 35 ? 26.827 -18.283 -20.728 1.00 85.53 67 ALA C N 1
ATOM 3703 C CA . ALA C 1 35 ? 27.213 -17.820 -19.407 1.00 84.71 67 ALA C CA 1
ATOM 3704 C C . ALA C 1 35 ? 26.886 -18.840 -18.312 1.00 78.25 67 ALA C C 1
ATOM 3705 O O . ALA C 1 35 ? 27.636 -19.025 -17.354 1.00 78.74 67 ALA C O 1
ATOM 3707 N N . GLN C 1 36 ? 25.747 -19.491 -18.441 1.00 77.86 68 GLN C N 1
ATOM 3708 C CA . GLN C 1 36 ? 25.367 -20.459 -17.445 1.00 88.48 68 GLN C CA 1
ATOM 3709 C C . GLN C 1 36 ? 24.450 -21.507 -18.023 1.00 88.55 68 GLN C C 1
ATOM 3710 O O . GLN C 1 36 ? 23.645 -21.230 -18.914 1.00 84.53 68 GLN C O 1
ATOM 3716 N N . LEU C 1 37 ? 24.598 -22.721 -17.503 1.00 91.12 69 LEU C N 1
ATOM 3717 C CA . LEU C 1 37 ? 23.632 -23.760 -17.742 1.00 89.76 69 LEU C CA 1
ATOM 3718 C C . LEU C 1 37 ? 22.777 -23.766 -16.484 1.00 91.50 69 LEU C C 1
ATOM 3719 O O . LEU C 1 37 ? 23.188 -24.233 -15.429 1.00 94.25 69 LEU C O 1
ATOM 3724 N N . ILE C 1 38 ? 21.577 -23.223 -16.629 1.00 91.52 70 ILE C N 1
ATOM 3725 C CA . ILE C 1 38 ? 20.711 -22.887 -15.519 1.00 88.70 70 ILE C CA 1
ATOM 3726 C C . ILE C 1 38 ? 20.072 -24.096 -14.924 1.00 94.12 70 ILE C C 1
ATOM 3727 O O . ILE C 1 38 ? 20.005 -24.228 -13.704 1.00 100.39 70 ILE C O 1
ATOM 3732 N N . ASP C 1 39 ? 19.540 -24.942 -15.804 1.00 81.21 71 ASP C N 1
ATOM 3733 C CA . ASP C 1 39 ? 18.798 -26.126 -15.386 1.00 77.22 71 ASP C CA 1
ATOM 3734 C C . ASP C 1 39 ? 18.724 -27.236 -16.445 1.00 74.53 71 ASP C C 1
ATOM 3735 O O . ASP C 1 39 ? 18.617 -26.972 -17.639 1.00 70.81 71 ASP C O 1
ATOM 3740 N N . VAL C 1 40 ? 18.766 -28.483 -15.989 1.00 78.67 72 VAL C N 1
ATOM 3741 C CA . VAL C 1 40 ? 18.492 -29.623 -16.866 1.00 84.65 72 VAL C CA 1
ATOM 3742 C C . VAL C 1 40 ? 17.461 -30.582 -16.283 1.00 82.85 72 VAL C C 1
ATOM 3743 O O . VAL C 1 40 ? 17.711 -31.288 -15.304 1.00 71.55 72 VAL C O 1
ATOM 3747 N N . ASP C 1 41 ? 16.293 -30.588 -16.899 1.00 89.06 73 ASP C N 1
ATOM 3748 C CA . ASP C 1 41 ? 15.230 -31.452 -16.461 1.00 98.68 73 ASP C CA 1
ATOM 3749 C C . ASP C 1 41 ? 14.999 -32.463 -17.564 1.00 108.65 73 ASP C C 1
ATOM 3750 O O . ASP C 1 41 ? 14.840 -32.085 -18.723 1.00 104.77 73 ASP C O 1
ATOM 3755 N N . GLU C 1 42 ? 14.924 -33.739 -17.186 1.00 117.82 74 GLU C N 1
ATOM 3756 C CA . GLU C 1 42 ? 14.997 -34.817 -18.161 1.00 124.05 74 GLU C CA 1
ATOM 3757 C C . GLU C 1 42 ? 13.601 -35.112 -18.695 1.00 128.78 74 GLU C C 1
ATOM 3758 O O . GLU C 1 42 ? 13.427 -35.300 -19.899 1.00 130.56 74 GLU C O 1
ATOM 3764 N N . LYS C 1 43 ? 12.618 -35.147 -17.798 1.00 135.41 75 LYS C N 1
ATOM 3765 C CA . LYS C 1 43 ? 11.211 -35.354 -18.165 1.00 139.87 75 LYS C CA 1
ATOM 3766 C C . LYS C 1 43 ? 10.826 -34.677 -19.485 1.00 151.14 75 LYS C C 1
ATOM 3767 O O . LYS C 1 43 ? 10.636 -35.331 -20.525 1.00 148.75 75 LYS C O 1
ATOM 3773 N N . ASN C 1 44 ? 10.764 -33.352 -19.443 1.00 159.29 76 ASN C N 1
ATOM 3774 C CA . ASN C 1 44 ? 10.434 -32.580 -20.631 1.00 164.83 76 ASN C CA 1
ATOM 3775 C C . ASN C 1 44 ? 11.689 -32.312 -21.506 1.00 168.99 76 ASN C C 1
ATOM 3776 O O . ASN C 1 44 ? 11.720 -31.350 -22.282 1.00 171.41 76 ASN C O 1
ATOM 3781 N N . GLN C 1 45 ? 12.733 -33.131 -21.285 1.00 164.62 77 GLN C N 1
ATOM 3782 C CA . GLN C 1 45 ? 13.966 -33.216 -22.110 1.00 155.81 77 GLN C CA 1
ATOM 3783 C C . GLN C 1 45 ? 14.500 -31.870 -22.555 1.00 146.18 77 GLN C C 1
ATOM 3784 O O . GLN C 1 45 ? 15.100 -31.785 -23.633 1.00 142.92 77 GLN C O 1
ATOM 3790 N N . MET C 1 46 ? 14.294 -30.819 -21.767 1.00 133.39 78 MET C N 1
ATOM 3791 C CA . MET C 1 46 ? 14.709 -29.531 -22.268 1.00 120.74 78 MET C CA 1
ATOM 3792 C C . MET C 1 46 ? 15.762 -28.960 -21.353 1.00 111.24 78 MET C C 1
ATOM 3793 O O . MET C 1 46 ? 15.900 -29.345 -20.191 1.00 109.68 78 MET C O 1
ATOM 3798 N N . MET C 1 47 ? 16.474 -27.992 -21.906 1.00 71.01 79 MET C N 1
ATOM 3799 C CA . MET C 1 47 ? 17.603 -27.352 -21.262 1.00 67.82 79 MET C CA 1
ATOM 3800 C C . MET C 1 47 ? 17.356 -25.837 -21.091 1.00 76.65 79 MET C C 1
ATOM 3801 O O . MET C 1 47 ? 16.764 -25.157 -21.950 1.00 75.54 79 MET C O 1
ATOM 3806 N N . THR C 1 48 ? 17.813 -25.302 -19.971 1.00 75.56 80 THR C N 1
ATOM 3807 C CA . THR C 1 48 ? 17.672 -23.881 -19.753 1.00 67.07 80 THR C CA 1
ATOM 3808 C C . THR C 1 48 ? 19.054 -23.266 -19.755 1.00 65.87 80 THR C C 1
ATOM 3809 O O . THR C 1 48 ? 19.939 -23.676 -19.012 1.00 62.17 80 THR C O 1
ATOM 3813 N N . THR C 1 49 ? 19.229 -22.281 -20.617 1.00 65.98 81 THR C N 1
ATOM 3814 C CA . THR C 1 49 ? 20.516 -21.664 -20.799 1.00 62.79 81 THR C CA 1
ATOM 3815 C C . THR C 1 49 ? 20.418 -20.180 -20.556 1.00 62.94 81 THR C C 1
ATOM 3816 O O . THR C 1 49 ? 19.411 -19.561 -20.871 1.00 65.12 81 THR C O 1
ATOM 3820 N N . ASN C 1 50 ? 21.481 -19.604 -20.015 1.00 64.12 82 ASN C N 1
ATOM 3821 C CA . ASN C 1 50 ? 21.570 -18.166 -19.898 1.00 59.16 82 ASN C CA 1
ATOM 3822 C C . ASN C 1 50 ? 22.641 -17.772 -20.868 1.00 58.93 82 ASN C C 1
ATOM 3823 O O . ASN C 1 50 ? 23.816 -17.996 -20.616 1.00 62.98 82 ASN C O 1
ATOM 3828 N N . VAL C 1 51 ? 22.250 -17.144 -21.962 1.00 57.07 83 VAL C N 1
ATOM 3829 C CA . VAL C 1 51 ? 23.186 -17.000 -23.047 1.00 56.43 83 VAL C CA 1
ATOM 3830 C C . VAL C 1 51 ? 23.336 -15.549 -23.406 1.00 58.04 83 VAL C C 1
ATOM 3831 O O . VAL C 1 51 ? 22.512 -14.738 -23.027 1.00 61.57 83 VAL C O 1
ATOM 3835 N N . TRP C 1 52 ? 24.418 -15.212 -24.089 1.00 58.89 84 TRP C N 1
ATOM 3836 C CA . TRP C 1 52 ? 24.585 -13.864 -24.623 1.00 63.12 84 TRP C CA 1
ATOM 3837 C C . TRP C 1 52 ? 24.687 -13.931 -26.135 1.00 65.61 84 TRP C C 1
ATOM 3838 O O . TRP C 1 52 ? 25.620 -14.553 -26.650 1.00 64.65 84 TRP C O 1
ATOM 3849 N N . LEU C 1 53 ? 23.801 -13.244 -26.854 1.00 65.56 85 LEU C N 1
ATOM 3850 C CA . LEU C 1 53 ? 23.887 -13.303 -28.311 1.00 66.53 85 LEU C CA 1
ATOM 3851 C C . LEU C 1 53 ? 24.770 -12.185 -28.838 1.00 74.70 85 LEU C C 1
ATOM 3852 O O . LEU C 1 53 ? 24.338 -11.037 -28.970 1.00 76.64 85 LEU C O 1
ATOM 3857 N N . LYS C 1 54 ? 26.003 -12.545 -29.180 1.00 74.48 86 LYS C N 1
ATOM 3858 C CA . LYS C 1 54 ? 26.940 -11.576 -29.702 1.00 68.27 86 LYS C CA 1
ATOM 3859 C C . LYS C 1 54 ? 26.582 -11.246 -31.131 1.00 64.31 86 LYS C C 1
ATOM 3860 O O . LYS C 1 54 ? 26.634 -12.107 -32.008 1.00 62.60 86 LYS C O 1
ATOM 3866 N N . GLN C 1 55 ? 26.302 -9.978 -31.378 1.00 66.14 87 GLN C N 1
ATOM 3867 C CA . GLN C 1 55 ? 25.994 -9.531 -32.715 1.00 66.68 87 GLN C CA 1
ATOM 3868 C C . GLN C 1 55 ? 26.768 -8.256 -33.000 1.00 76.16 87 GLN C C 1
ATOM 3869 O O . GLN C 1 55 ? 26.871 -7.384 -32.144 1.00 77.58 87 GLN C O 1
ATOM 3875 N N . GLU C 1 56 ? 27.332 -8.158 -34.196 1.00 81.81 88 GLU C N 1
ATOM 3876 C CA . GLU C 1 56 ? 27.986 -6.934 -34.636 1.00 81.10 88 GLU C CA 1
ATOM 3877 C C . GLU C 1 56 ? 27.782 -6.768 -36.130 1.00 77.02 88 GLU C C 1
ATOM 3878 O O . GLU C 1 56 ? 28.018 -7.688 -36.906 1.00 77.04 88 GLU C O 1
ATOM 3884 N N . TRP C 1 57 ? 27.363 -5.586 -36.537 1.00 86.44 89 TRP C N 1
ATOM 3885 C CA . TRP C 1 57 ? 27.121 -5.326 -37.946 1.00 90.33 89 TRP C CA 1
ATOM 3886 C C . TRP C 1 57 ? 27.418 -3.879 -38.305 1.00 93.62 89 TRP C C 1
ATOM 3887 O O . TRP C 1 57 ? 27.745 -3.072 -37.432 1.00 98.81 89 TRP C O 1
ATOM 3898 N N . SER C 1 58 ? 27.279 -3.538 -39.583 1.00 88.46 90 SER C N 1
ATOM 3899 C CA . SER C 1 58 ? 27.618 -2.188 -40.024 1.00 86.25 90 SER C CA 1
ATOM 3900 C C . SER C 1 58 ? 26.400 -1.416 -40.464 1.00 84.02 90 SER C C 1
ATOM 3901 O O . SER C 1 58 ? 25.672 -1.855 -41.354 1.00 80.99 90 SER C O 1
ATOM 3904 N N . ASP C 1 59 ? 26.200 -0.250 -39.853 1.00 86.92 91 ASP C N 1
ATOM 3905 C CA . ASP C 1 59 ? 25.129 0.628 -40.288 1.00 87.61 91 ASP C CA 1
ATOM 3906 C C . ASP C 1 59 ? 25.678 1.772 -41.128 1.00 87.43 91 ASP C C 1
ATOM 3907 O O . ASP C 1 59 ? 26.353 2.673 -40.623 1.00 82.41 91 ASP C O 1
ATOM 3912 N N . TYR C 1 60 ? 25.322 1.729 -42.408 1.00 94.81 92 TYR C N 1
ATOM 3913 C CA . TYR C 1 60 ? 25.775 2.680 -43.400 1.00 100.73 92 TYR C CA 1
ATOM 3914 C C . TYR C 1 60 ? 25.373 4.059 -42.941 1.00 102.05 92 TYR C C 1
ATOM 3915 O O . TYR C 1 60 ? 26.126 5.023 -43.014 1.00 107.56 92 TYR C O 1
ATOM 3924 N N . LYS C 1 61 ? 24.159 4.111 -42.433 1.00 94.73 93 LYS C N 1
ATOM 3925 C CA . LYS C 1 61 ? 23.516 5.322 -41.980 1.00 88.88 93 LYS C CA 1
ATOM 3926 C C . LYS C 1 61 ? 24.091 5.852 -40.651 1.00 89.52 93 LYS C C 1
ATOM 3927 O O . LYS C 1 61 ? 23.711 6.925 -40.205 1.00 91.27 93 LYS C O 1
ATOM 3933 N N . LEU C 1 62 ? 24.918 5.068 -39.959 1.00 91.80 94 LEU C N 1
ATOM 3934 C CA . LEU C 1 62 ? 25.414 5.497 -38.637 1.00 97.76 94 LEU C CA 1
ATOM 3935 C C . LEU C 1 62 ? 26.832 6.082 -38.470 1.00 112.62 94 LEU C C 1
ATOM 3936 O O . LEU C 1 62 ? 27.259 6.303 -37.339 1.00 106.68 94 LEU C O 1
ATOM 3941 N N . ARG C 1 63 ? 27.546 6.369 -39.556 1.00 129.11 95 ARG C N 1
ATOM 3942 C CA . ARG C 1 63 ? 28.923 6.868 -39.437 1.00 135.76 95 ARG C CA 1
ATOM 3943 C C . ARG C 1 63 ? 29.013 8.345 -39.021 1.00 140.21 95 ARG C C 1
ATOM 3944 O O . ARG C 1 63 ? 28.126 9.150 -39.308 1.00 144.91 95 ARG C O 1
ATOM 3952 N N . TRP C 1 64 ? 30.069 8.665 -38.283 1.00 138.22 96 TRP C N 1
ATOM 3953 C CA . TRP C 1 64 ? 30.423 10.046 -37.978 1.00 129.19 96 TRP C CA 1
ATOM 3954 C C . TRP C 1 64 ? 31.937 10.142 -37.821 1.00 132.40 96 TRP C C 1
ATOM 3955 O O . TRP C 1 64 ? 32.617 9.125 -37.669 1.00 132.46 96 TRP C O 1
ATOM 3966 N N . ASN C 1 65 ? 32.471 11.358 -37.866 1.00 132.33 97 ASN C N 1
ATOM 3967 C CA . ASN C 1 65 ? 33.894 11.556 -37.626 1.00 127.35 97 ASN C CA 1
ATOM 3968 C C . ASN C 1 65 ? 34.203 12.211 -36.289 1.00 117.47 97 ASN C C 1
ATOM 3969 O O . ASN C 1 65 ? 33.880 13.379 -36.088 1.00 117.22 97 ASN C O 1
ATOM 3974 N N . PRO C 1 66 ? 34.850 11.467 -35.380 1.00 142.44 98 PRO C N 1
ATOM 3975 C CA . PRO C 1 66 ? 35.106 11.938 -34.015 1.00 144.08 98 PRO C CA 1
ATOM 3976 C C . PRO C 1 66 ? 35.816 13.299 -33.955 1.00 158.81 98 PRO C C 1
ATOM 3977 O O . PRO C 1 66 ? 35.568 14.077 -33.044 1.00 158.57 98 PRO C O 1
ATOM 3981 N N . THR C 1 67 ? 36.650 13.614 -34.938 1.00 164.87 99 THR C N 1
ATOM 3982 C CA . THR C 1 67 ? 37.353 14.893 -34.918 1.00 170.47 99 THR C CA 1
ATOM 3983 C C . THR C 1 67 ? 36.378 16.055 -34.791 1.00 172.97 99 THR C C 1
ATOM 3984 O O . THR C 1 67 ? 36.680 17.063 -34.152 1.00 178.26 99 THR C O 1
ATOM 3988 N N . ASP C 1 68 ? 35.189 15.882 -35.360 1.00 165.92 100 ASP C N 1
ATOM 3989 C CA . ASP C 1 68 ? 34.152 16.911 -35.326 1.00 153.16 100 ASP C CA 1
ATOM 3990 C C . ASP C 1 68 ? 33.437 16.993 -33.978 1.00 147.03 100 ASP C C 1
ATOM 3991 O O . ASP C 1 68 ? 32.613 17.881 -33.762 1.00 148.64 100 ASP C O 1
ATOM 3996 N N . PHE C 1 69 ? 33.708 16.055 -33.082 1.00 141.22 101 PHE C N 1
ATOM 3997 C CA . PHE C 1 69 ? 33.062 16.110 -31.779 1.00 137.65 101 PHE C CA 1
ATOM 3998 C C . PHE C 1 69 ? 34.122 15.978 -30.670 1.00 141.94 101 PHE C C 1
ATOM 3999 O O . PHE C 1 69 ? 35.272 15.645 -30.956 1.00 143.19 101 PHE C O 1
ATOM 4007 N N . GLY C 1 70 ? 33.757 16.281 -29.423 1.00 145.60 102 GLY C N 1
ATOM 4008 C CA . GLY C 1 70 ? 34.749 16.419 -28.358 1.00 149.41 102 GLY C CA 1
ATOM 4009 C C . GLY C 1 70 ? 35.110 15.513 -27.182 1.00 149.38 102 GLY C C 1
ATOM 4010 O O . GLY C 1 70 ? 36.152 15.753 -26.567 1.00 149.16 102 GLY C O 1
ATOM 4011 N N . ASN C 1 71 ? 34.303 14.511 -26.832 1.00 152.12 103 ASN C N 1
ATOM 4012 C CA . ASN C 1 71 ? 34.645 13.663 -25.669 1.00 156.09 103 ASN C CA 1
ATOM 4013 C C . ASN C 1 71 ? 35.500 12.396 -25.958 1.00 167.94 103 ASN C C 1
ATOM 4014 O O . ASN C 1 71 ? 36.058 11.823 -25.017 1.00 167.17 103 ASN C O 1
ATOM 4019 N N . ILE C 1 72 ? 35.704 11.987 -27.216 1.00 164.82 104 ILE C N 1
ATOM 4020 C CA . ILE C 1 72 ? 34.925 12.364 -28.395 1.00 159.38 104 ILE C CA 1
ATOM 4021 C C . ILE C 1 72 ? 33.859 11.350 -28.887 1.00 166.40 104 ILE C C 1
ATOM 4022 O O . ILE C 1 72 ? 32.652 11.593 -28.796 1.00 159.27 104 ILE C O 1
ATOM 4027 N N . THR C 1 73 ? 34.324 10.215 -29.405 1.00 169.56 105 THR C N 1
ATOM 4028 C CA . THR C 1 73 ? 33.460 9.288 -30.136 1.00 170.46 105 THR C CA 1
ATOM 4029 C C . THR C 1 73 ? 33.196 7.900 -29.543 1.00 160.76 105 THR C C 1
ATOM 4030 O O . THR C 1 73 ? 33.692 7.553 -28.467 1.00 160.61 105 THR C O 1
ATOM 4034 N N . SER C 1 74 ? 32.415 7.116 -30.291 1.00 156.49 106 SER C N 1
ATOM 4035 C CA . SER C 1 74 ? 32.077 5.747 -29.929 1.00 147.23 106 SER C CA 1
ATOM 4036 C C . SER C 1 74 ? 31.336 5.601 -28.595 1.00 144.14 106 SER C C 1
ATOM 4037 O O . SER C 1 74 ? 31.932 5.193 -27.599 1.00 142.11 106 SER C O 1
ATOM 4040 N N . LEU C 1 75 ? 30.040 5.931 -28.586 1.00 112.12 107 LEU C N 1
ATOM 4041 C CA . LEU C 1 75 ? 29.193 5.838 -27.378 1.00 109.21 107 LEU C CA 1
ATOM 4042 C C . LEU C 1 75 ? 27.971 4.907 -27.537 1.00 100.73 107 LEU C C 1
ATOM 4043 O O . LEU C 1 75 ? 27.565 4.577 -28.650 1.00 102.56 107 LEU C O 1
ATOM 4048 N N . ARG C 1 76 ? 27.370 4.529 -26.408 1.00 89.02 108 ARG C N 1
ATOM 4049 C CA . ARG C 1 76 ? 26.280 3.546 -26.360 1.00 76.61 108 ARG C CA 1
ATOM 4050 C C . ARG C 1 76 ? 24.841 4.073 -26.372 1.00 74.18 108 ARG C C 1
ATOM 4051 O O . ARG C 1 76 ? 24.420 4.822 -25.488 1.00 79.44 108 ARG C O 1
ATOM 4059 N N . VAL C 1 77 ? 24.090 3.631 -27.379 1.00 70.01 109 VAL C N 1
ATOM 4060 C CA . VAL C 1 77 ? 22.701 4.052 -27.629 1.00 69.12 109 VAL C CA 1
ATOM 4061 C C . VAL C 1 77 ? 21.718 2.904 -27.415 1.00 65.97 109 VAL C C 1
ATOM 4062 O O . VAL C 1 77 ? 22.124 1.741 -27.456 1.00 64.88 109 VAL C O 1
ATOM 4066 N N . PRO C 1 78 ? 20.429 3.227 -27.160 1.00 70.99 110 PRO C N 1
ATOM 4067 C CA . PRO C 1 78 ? 19.360 2.237 -26.944 1.00 72.90 110 PRO C CA 1
ATOM 4068 C C . PRO C 1 78 ? 19.107 1.390 -28.174 1.00 74.33 110 PRO C C 1
ATOM 4069 O O . PRO C 1 78 ? 18.958 1.952 -29.254 1.00 76.57 110 PRO C O 1
ATOM 4073 N N . SER C 1 79 ? 19.015 0.070 -28.003 1.00 69.76 111 SER C N 1
ATOM 4074 C CA . SER C 1 79 ? 18.848 -0.857 -29.128 1.00 60.71 111 SER C CA 1
ATOM 4075 C C . SER C 1 79 ? 17.494 -0.713 -29.835 1.00 57.51 111 SER C C 1
ATOM 4076 O O . SER C 1 79 ? 17.325 -1.175 -30.957 1.00 57.44 111 SER C O 1
ATOM 4079 N N . GLU C 1 80 ? 16.539 -0.066 -29.180 1.00 57.71 112 GLU C N 1
ATOM 4080 C CA . GLU C 1 80 ? 15.215 0.172 -29.750 1.00 72.77 112 GLU C CA 1
ATOM 4081 C C . GLU C 1 80 ? 15.161 1.204 -30.882 1.00 75.03 112 GLU C C 1
ATOM 4082 O O . GLU C 1 80 ? 14.260 1.174 -31.733 1.00 81.28 112 GLU C O 1
ATOM 4088 N N . MET C 1 81 ? 16.143 2.100 -30.885 1.00 73.42 113 MET C N 1
ATOM 4089 C CA . MET C 1 81 ? 16.228 3.217 -31.821 1.00 73.71 113 MET C CA 1
ATOM 4090 C C . MET C 1 81 ? 16.801 2.841 -33.198 1.00 80.60 113 MET C C 1
ATOM 4091 O O . MET C 1 81 ? 16.536 3.536 -34.187 1.00 86.08 113 MET C O 1
ATOM 4096 N N . ILE C 1 82 ? 17.651 1.813 -33.263 1.00 79.70 114 ILE C N 1
ATOM 4097 C CA . ILE C 1 82 ? 18.235 1.438 -34.549 1.00 77.05 114 ILE C CA 1
ATOM 4098 C C . ILE C 1 82 ? 17.541 0.235 -35.155 1.00 60.60 114 ILE C C 1
ATOM 4099 O O . ILE C 1 82 ? 16.660 -0.348 -34.551 1.00 59.59 114 ILE C O 1
ATOM 4104 N N . TRP C 1 83 ? 17.940 -0.111 -36.372 1.00 63.02 115 TRP C N 1
ATOM 4105 C CA . TRP C 1 83 ? 17.526 -1.358 -36.986 1.00 63.27 115 TRP C CA 1
ATOM 4106 C C . TRP C 1 83 ? 18.437 -2.419 -36.415 1.00 66.92 115 TRP C C 1
ATOM 4107 O O . TRP C 1 83 ? 19.652 -2.216 -36.312 1.00 69.96 115 TRP C O 1
ATOM 4118 N N . ILE C 1 84 ? 17.838 -3.529 -36.006 1.00 69.44 116 ILE C N 1
ATOM 4119 C CA . ILE C 1 84 ? 18.571 -4.660 -35.488 1.00 73.64 116 ILE C CA 1
ATOM 4120 C C . ILE C 1 84 ? 18.090 -5.952 -36.114 1.00 77.12 116 ILE C C 1
ATOM 4121 O O . ILE C 1 84 ? 16.969 -6.004 -36.652 1.00 75.34 116 ILE C O 1
ATOM 4126 N N . PRO C 1 85 ? 18.955 -6.991 -36.083 1.00 76.17 117 PRO C N 1
ATOM 4127 C CA . PRO C 1 85 ? 18.580 -8.270 -36.673 1.00 73.22 117 PRO C CA 1
ATOM 4128 C C . PRO C 1 85 ? 17.409 -8.866 -35.906 1.00 66.27 117 PRO C C 1
ATOM 4129 O O . PRO C 1 85 ? 17.302 -8.744 -34.684 1.00 70.71 117 PRO C O 1
ATOM 4133 N N . ASP C 1 86 ? 16.538 -9.529 -36.635 1.00 58.16 118 ASP C N 1
ATOM 4134 C CA . ASP C 1 86 ? 15.388 -10.148 -36.032 1.00 58.75 118 ASP C CA 1
ATOM 4135 C C . ASP C 1 86 ? 15.740 -11.562 -35.593 1.00 57.16 118 ASP C C 1
ATOM 4136 O O . ASP C 1 86 ? 14.874 -12.404 -35.515 1.00 56.55 118 ASP C O 1
ATOM 4141 N N . ILE C 1 87 ? 17.019 -11.806 -35.296 1.00 69.78 119 ILE C N 1
ATOM 4142 C CA . ILE C 1 87 ? 17.506 -13.145 -34.945 1.00 65.92 119 ILE C CA 1
ATOM 4143 C C . ILE C 1 87 ? 16.708 -13.784 -33.821 1.00 59.34 119 ILE C C 1
ATOM 4144 O O . ILE C 1 87 ? 16.613 -13.285 -32.711 1.00 64.42 119 ILE C O 1
ATOM 4149 N N . VAL C 1 88 ? 16.173 -14.946 -34.131 1.00 71.63 120 VAL C N 1
ATOM 4150 C CA . VAL C 1 88 ? 15.291 -15.676 -33.239 1.00 70.60 120 VAL C CA 1
ATOM 4151 C C . VAL C 1 88 ? 15.820 -17.093 -32.970 1.00 72.00 120 VAL C C 1
ATOM 4152 O O . VAL C 1 88 ? 16.673 -17.599 -33.710 1.00 60.35 120 VAL C O 1
ATOM 4156 N N . LEU C 1 89 ? 15.320 -17.717 -31.904 1.00 78.43 121 LEU C N 1
ATOM 4157 C CA . LEU C 1 89 ? 15.629 -19.122 -31.615 1.00 80.64 121 LEU C CA 1
ATOM 4158 C C . LEU C 1 89 ? 14.612 -20.072 -32.235 1.00 63.58 121 LEU C C 1
ATOM 4159 O O . LEU C 1 89 ? 13.480 -20.180 -31.770 1.00 65.35 121 LEU C O 1
ATOM 4164 N N . TYR C 1 90 ? 15.038 -20.754 -33.292 1.00 64.13 122 TYR C N 1
ATOM 4165 C CA . TYR C 1 90 ? 14.193 -21.680 -34.031 1.00 66.92 122 TYR C CA 1
ATOM 4166 C C . TYR C 1 90 ? 13.777 -22.799 -33.116 1.00 108.96 122 TYR C C 1
ATOM 4167 O O . TYR C 1 90 ? 12.699 -23.365 -33.253 1.00 69.70 122 TYR C O 1
ATOM 4176 N N . ASN C 1 91 ? 14.648 -23.101 -32.163 1.00 89.66 123 ASN C N 1
ATOM 4177 C CA . ASN C 1 91 ? 14.577 -24.356 -31.459 1.00 90.50 123 ASN C CA 1
ATOM 4178 C C . ASN C 1 91 ? 13.405 -24.385 -30.498 1.00 90.27 123 ASN C C 1
ATOM 4179 O O . ASN C 1 91 ? 12.422 -25.047 -30.813 1.00 96.44 123 ASN C O 1
ATOM 4184 N N . ASN C 1 92 ? 13.440 -23.709 -29.353 1.00 93.41 124 ASN C N 1
ATOM 4185 C CA . ASN C 1 92 ? 12.183 -23.643 -28.603 1.00 107.09 124 ASN C CA 1
ATOM 4186 C C . ASN C 1 92 ? 11.733 -22.335 -27.936 1.00 129.76 124 ASN C C 1
ATOM 4187 O O . ASN C 1 92 ? 10.803 -21.681 -28.407 1.00 131.74 124 ASN C O 1
ATOM 4192 N N . ALA C 1 93 ? 12.396 -21.966 -26.839 1.00 145.97 125 ALA C N 1
ATOM 4193 C CA . ALA C 1 93 ? 12.179 -20.664 -26.196 1.00 156.92 125 ALA C CA 1
ATOM 4194 C C . ALA C 1 93 ? 10.752 -20.435 -25.655 1.00 164.61 125 ALA C C 1
ATOM 4195 O O . ALA C 1 93 ? 9.943 -19.785 -26.319 1.00 166.44 125 ALA C O 1
ATOM 4197 N N . ASP C 1 94 ? 10.435 -20.972 -24.472 1.00 161.42 126 ASP C N 1
ATOM 4198 C CA . ASP C 1 94 ? 9.091 -20.796 -23.920 1.00 151.74 126 ASP C CA 1
ATOM 4199 C C . ASP C 1 94 ? 8.956 -19.546 -23.065 1.00 167.00 126 ASP C C 1
ATOM 4200 O O . ASP C 1 94 ? 7.844 -19.111 -22.771 1.00 164.15 126 ASP C O 1
ATOM 4205 N N . GLY C 1 95 ? 10.074 -18.942 -22.679 1.00 174.64 127 GLY C N 1
ATOM 4206 C CA . GLY C 1 95 ? 10.020 -17.614 -22.094 1.00 175.37 127 GLY C CA 1
ATOM 4207 C C . GLY C 1 95 ? 10.234 -16.386 -22.966 1.00 177.06 127 GLY C C 1
ATOM 4208 O O . GLY C 1 95 ? 9.655 -15.334 -22.708 1.00 181.05 127 GLY C O 1
ATOM 4209 N N . GLU C 1 96 ? 11.029 -16.517 -24.017 1.00 197.87 128 GLU C N 1
ATOM 4210 C CA . GLU C 1 96 ? 11.535 -15.341 -24.712 1.00 169.50 128 GLU C CA 1
ATOM 4211 C C . GLU C 1 96 ? 11.343 -15.430 -26.228 1.00 145.67 128 GLU C C 1
ATOM 4212 O O . GLU C 1 96 ? 10.732 -14.533 -26.813 1.00 147.66 128 GLU C O 1
ATOM 4218 N N . PHE C 1 97 ? 11.897 -16.470 -26.854 1.00 123.72 129 PHE C N 1
ATOM 4219 C CA . PHE C 1 97 ? 11.800 -16.695 -28.305 1.00 108.50 129 PHE C CA 1
ATOM 4220 C C . PHE C 1 97 ? 12.805 -15.823 -29.050 1.00 104.28 129 PHE C C 1
ATOM 4221 O O . PHE C 1 97 ? 13.347 -16.217 -30.086 1.00 99.89 129 PHE C O 1
ATOM 4229 N N . ALA C 1 98 ? 13.131 -14.694 -28.412 1.00 102.96 130 ALA C N 1
ATOM 4230 C CA . ALA C 1 98 ? 13.994 -13.628 -28.922 1.00 94.10 130 ALA C CA 1
ATOM 4231 C C . ALA C 1 98 ? 14.645 -12.980 -27.709 1.00 95.18 130 ALA C C 1
ATOM 4232 O O . ALA C 1 98 ? 14.407 -13.417 -26.580 1.00 86.31 130 ALA C O 1
ATOM 4234 N N . VAL C 1 99 ? 15.396 -11.899 -27.902 1.00 105.68 131 VAL C N 1
ATOM 4235 C CA . VAL C 1 99 ? 16.140 -11.353 -26.769 1.00 105.86 131 VAL C CA 1
ATOM 4236 C C . VAL C 1 99 ? 15.220 -10.790 -25.702 1.00 104.64 131 VAL C C 1
ATOM 4237 O O . VAL C 1 99 ? 15.541 -10.842 -24.512 1.00 103.87 131 VAL C O 1
ATOM 4241 N N . THR C 1 100 ? 14.122 -10.188 -26.138 1.00 100.51 132 THR C N 1
ATOM 4242 C CA . THR C 1 100 ? 13.110 -9.658 -25.239 1.00 99.52 132 THR C CA 1
ATOM 4243 C C . THR C 1 100 ? 13.577 -8.833 -24.060 1.00 104.92 132 THR C C 1
ATOM 4244 O O . THR C 1 100 ? 12.891 -8.824 -23.036 1.00 107.79 132 THR C O 1
ATOM 4248 N N . HIS C 1 101 ? 14.753 -8.219 -24.108 1.00 106.10 133 HIS C N 1
ATOM 4249 C CA . HIS C 1 101 ? 15.093 -7.453 -22.925 1.00 104.21 133 HIS C CA 1
ATOM 4250 C C . HIS C 1 101 ? 14.622 -5.985 -23.070 1.00 105.78 133 HIS C C 1
ATOM 4251 O O . HIS C 1 101 ? 13.700 -5.569 -22.355 1.00 111.47 133 HIS C O 1
ATOM 4258 N N . MET C 1 102 ? 15.263 -5.185 -23.929 1.00 97.46 134 MET C N 1
ATOM 4259 C CA . MET C 1 102 ? 16.526 -5.528 -24.562 1.00 85.08 134 MET C CA 1
ATOM 4260 C C . MET C 1 102 ? 17.565 -4.479 -24.154 1.00 80.27 134 MET C C 1
ATOM 4261 O O . MET C 1 102 ? 17.229 -3.331 -23.879 1.00 73.08 134 MET C O 1
ATOM 4266 N N . THR C 1 103 ? 18.833 -4.852 -24.238 1.00 81.40 135 THR C N 1
ATOM 4267 C CA . THR C 1 103 ? 19.935 -4.021 -23.782 1.00 60.82 135 THR C CA 1
ATOM 4268 C C . THR C 1 103 ? 20.330 -2.894 -24.723 1.00 58.16 135 THR C C 1
ATOM 4269 O O . THR C 1 103 ? 19.699 -2.681 -25.748 1.00 60.74 135 THR C O 1
ATOM 4273 N N . LYS C 1 104 ? 21.305 -2.090 -24.308 1.00 56.40 136 LYS C N 1
ATOM 4274 C CA . LYS C 1 104 ? 21.868 -1.068 -25.184 1.00 53.75 136 LYS C CA 1
ATOM 4275 C C . LYS C 1 104 ? 22.835 -1.723 -26.125 1.00 55.98 136 LYS C C 1
ATOM 4276 O O . LYS C 1 104 ? 23.404 -2.758 -25.806 1.00 61.64 136 LYS C O 1
ATOM 4282 N N . ALA C 1 105 ? 23.048 -1.080 -27.259 1.00 53.59 137 ALA C N 1
ATOM 4283 C CA . ALA C 1 105 ? 24.072 -1.454 -28.223 1.00 54.53 137 ALA C CA 1
ATOM 4284 C C . ALA C 1 105 ? 25.232 -0.442 -28.134 1.00 54.98 137 ALA C C 1
ATOM 4285 O O . ALA C 1 105 ? 25.031 0.697 -27.732 1.00 62.01 137 ALA C O 1
ATOM 4287 N N . HIS C 1 106 ? 26.444 -0.871 -28.469 1.00 68.04 138 HIS C N 1
ATOM 4288 C CA . HIS C 1 106 ? 27.615 0.000 -28.491 1.00 65.73 138 HIS C CA 1
ATOM 4289 C C . HIS C 1 106 ? 27.936 0.441 -29.920 1.00 71.59 138 HIS C C 1
ATOM 4290 O O . HIS C 1 106 ? 28.339 -0.373 -30.743 1.00 75.46 138 HIS C O 1
ATOM 4297 N N . LEU C 1 107 ? 27.749 1.723 -30.222 1.00 75.67 139 LEU C N 1
ATOM 4298 C CA . LEU C 1 107 ? 27.953 2.215 -31.584 1.00 79.50 139 LEU C CA 1
ATOM 4299 C C . LEU C 1 107 ? 29.306 2.875 -31.773 1.00 87.07 139 LEU C C 1
ATOM 4300 O O . LEU C 1 107 ? 29.763 3.643 -30.934 1.00 91.98 139 LEU C O 1
ATOM 4305 N N . PHE C 1 108 ? 29.957 2.535 -32.878 1.00 93.02 140 PHE C N 1
ATOM 4306 C CA . PHE C 1 108 ? 31.278 3.061 -33.181 1.00 99.64 140 PHE C CA 1
ATOM 4307 C C . PHE C 1 108 ? 31.199 4.005 -34.342 1.00 104.02 140 PHE C C 1
ATOM 4308 O O . PHE C 1 108 ? 30.487 3.743 -35.311 1.00 107.07 140 PHE C O 1
ATOM 4316 N N . SER C 1 109 ? 31.991 5.064 -34.275 1.00 104.94 141 SER C N 1
ATOM 4317 C CA . SER C 1 109 ? 31.957 6.111 -35.280 1.00 107.77 141 SER C CA 1
ATOM 4318 C C . SER C 1 109 ? 32.067 5.571 -36.690 1.00 109.15 141 SER C C 1
ATOM 4319 O O . SER C 1 109 ? 31.533 6.151 -37.638 1.00 105.59 141 SER C O 1
ATOM 4322 N N . THR C 1 110 ? 32.687 4.405 -36.797 1.00 115.36 142 THR C N 1
ATOM 4323 C CA . THR C 1 110 ? 32.915 3.753 -38.071 1.00 120.30 142 THR C CA 1
ATOM 4324 C C . THR C 1 110 ? 31.602 3.270 -38.681 1.00 130.50 142 THR C C 1
ATOM 4325 O O . THR C 1 110 ? 31.546 2.880 -39.848 1.00 129.51 142 THR C O 1
ATOM 4329 N N . GLY C 1 111 ? 30.547 3.303 -37.874 1.00 140.66 143 GLY C N 1
ATOM 4330 C CA . GLY C 1 111 ? 29.227 2.884 -38.302 1.00 139.27 143 GLY C CA 1
ATOM 4331 C C . GLY C 1 111 ? 28.916 1.461 -37.901 1.00 140.72 143 GLY C C 1
ATOM 4332 O O . GLY C 1 111 ? 27.875 0.912 -38.268 1.00 145.83 143 GLY C O 1
ATOM 4333 N N . THR C 1 112 ? 29.822 0.860 -37.141 1.00 126.39 144 THR C N 1
ATOM 4334 C CA . THR C 1 112 ? 29.657 -0.522 -36.730 1.00 106.78 144 THR C CA 1
ATOM 4335 C C . THR C 1 112 ? 29.057 -0.632 -35.335 1.00 97.92 144 THR C C 1
ATOM 4336 O O . THR C 1 112 ? 29.500 0.030 -34.397 1.00 97.99 144 THR C O 1
ATOM 4340 N N . VAL C 1 113 ? 28.044 -1.485 -35.229 1.00 87.98 145 VAL C N 1
ATOM 4341 C CA . VAL C 1 113 ? 27.325 -1.758 -33.989 1.00 76.39 145 VAL C CA 1
ATOM 4342 C C . VAL C 1 113 ? 27.667 -3.095 -33.344 1.00 74.28 145 VAL C C 1
ATOM 4343 O O . VAL C 1 113 ? 27.770 -4.127 -34.006 1.00 74.55 145 VAL C O 1
ATOM 4347 N N . HIS C 1 114 ? 27.854 -3.049 -32.035 1.00 72.09 146 HIS C N 1
ATOM 4348 C CA . HIS C 1 114 ? 27.971 -4.247 -31.226 1.00 78.17 146 HIS C CA 1
ATOM 4349 C C . HIS C 1 114 ? 26.770 -4.364 -30.267 1.00 78.26 146 HIS C C 1
ATOM 4350 O O . HIS C 1 114 ? 26.603 -3.569 -29.342 1.00 81.14 146 HIS C O 1
ATOM 4357 N N . TRP C 1 115 ? 25.923 -5.356 -30.502 1.00 75.34 147 TRP C N 1
ATOM 4358 C CA . TRP C 1 115 ? 24.796 -5.598 -29.620 1.00 69.81 147 TRP C CA 1
ATOM 4359 C C . TRP C 1 115 ? 24.974 -6.973 -28.981 1.00 77.11 147 TRP C C 1
ATOM 4360 O O . TRP C 1 115 ? 25.168 -7.970 -29.681 1.00 83.29 147 TRP C O 1
ATOM 4371 N N . VAL C 1 116 ? 24.929 -7.033 -27.654 1.00 73.37 148 VAL C N 1
ATOM 4372 C CA . VAL C 1 116 ? 25.223 -8.286 -26.973 1.00 66.03 148 VAL C CA 1
ATOM 4373 C C . VAL C 1 116 ? 24.243 -8.587 -25.842 1.00 63.09 148 VAL C C 1
ATOM 4374 O O . VAL C 1 116 ? 24.630 -8.752 -24.682 1.00 61.19 148 VAL C O 1
ATOM 4378 N N . PRO C 1 117 ? 22.968 -8.742 -26.197 1.00 54.02 149 PRO C N 1
ATOM 4379 C CA . PRO C 1 117 ? 21.921 -8.913 -25.188 1.00 60.77 149 PRO C CA 1
ATOM 4380 C C . PRO C 1 117 ? 21.916 -10.297 -24.547 1.00 63.81 149 PRO C C 1
ATOM 4381 O O . PRO C 1 117 ? 22.232 -11.279 -25.213 1.00 70.26 149 PRO C O 1
ATOM 4385 N N . PRO C 1 118 ? 21.574 -10.367 -23.254 1.00 61.13 150 PRO C N 1
ATOM 4386 C CA . PRO C 1 118 ? 21.369 -11.593 -22.468 1.00 63.70 150 PRO C CA 1
ATOM 4387 C C . PRO C 1 118 ? 20.022 -12.253 -22.786 1.00 67.67 150 PRO C C 1
ATOM 4388 O O . PRO C 1 118 ? 19.144 -11.594 -23.341 1.00 71.96 150 PRO C O 1
ATOM 4392 N N . ALA C 1 119 ? 19.890 -13.546 -22.497 1.00 65.96 151 ALA C N 1
ATOM 4393 C CA . ALA C 1 119 ? 18.678 -14.298 -22.785 1.00 56.74 151 ALA C CA 1
ATOM 4394 C C . ALA C 1 119 ? 18.490 -15.459 -21.833 1.00 56.38 151 ALA C C 1
ATOM 4395 O O . ALA C 1 119 ? 19.459 -15.991 -21.285 1.00 55.40 151 ALA C O 1
ATOM 4397 N N . ILE C 1 120 ? 17.240 -15.806 -21.560 1.00 55.74 152 ILE C N 1
ATOM 4398 C CA . ILE C 1 120 ? 16.998 -17.066 -20.885 1.00 53.60 152 ILE C CA 1
ATOM 4399 C C . ILE C 1 120 ? 16.237 -17.917 -21.852 1.00 56.41 152 ILE C C 1
ATOM 4400 O O . ILE C 1 120 ? 15.082 -17.662 -22.176 1.00 45.60 152 ILE C O 1
ATOM 4405 N N . TYR C 1 121 ? 16.919 -18.931 -22.339 1.00 74.03 153 TYR C N 1
ATOM 4406 C CA . TYR C 1 121 ? 16.346 -19.807 -23.325 1.00 75.35 153 TYR C CA 1
ATOM 4407 C C . TYR C 1 121 ? 16.010 -21.154 -22.722 1.00 76.25 153 TYR C C 1
ATOM 4408 O O . TYR C 1 121 ? 16.763 -21.703 -21.903 1.00 72.76 153 TYR C O 1
ATOM 4417 N N . LYS C 1 122 ? 14.860 -21.669 -23.137 1.00 79.95 154 LYS C N 1
ATOM 4418 C CA . LYS C 1 122 ? 14.431 -23.000 -22.753 1.00 84.56 154 LYS C CA 1
ATOM 4419 C C . LYS C 1 122 ? 14.355 -23.826 -24.030 1.00 81.39 154 LYS C C 1
ATOM 4420 O O . LYS C 1 122 ? 13.526 -23.558 -24.887 1.00 86.05 154 LYS C O 1
ATOM 4426 N N . SER C 1 123 ? 15.210 -24.831 -24.158 1.00 77.99 155 SER C N 1
ATOM 4427 C CA . SER C 1 123 ? 15.413 -25.492 -25.443 1.00 79.49 155 SER C CA 1
ATOM 4428 C C . SER C 1 123 ? 15.446 -27.029 -25.353 1.00 88.58 155 SER C C 1
ATOM 4429 O O . SER C 1 123 ? 15.936 -27.619 -24.385 1.00 92.91 155 SER C O 1
ATOM 4432 N N . SER C 1 124 ? 14.875 -27.662 -26.369 1.00 91.28 156 SER C N 1
ATOM 4433 C CA . SER C 1 124 ? 14.762 -29.125 -26.482 1.00 92.18 156 SER C CA 1
ATOM 4434 C C . SER C 1 124 ? 16.010 -29.898 -26.967 1.00 94.08 156 SER C C 1
ATOM 4435 O O . SER C 1 124 ? 16.820 -29.385 -27.741 1.00 91.28 156 SER C O 1
ATOM 4438 N N . CYS C 1 125 ? 16.162 -31.141 -26.533 1.00 103.91 157 CYS C N 1
ATOM 4439 C CA . CYS C 1 125 ? 17.291 -31.920 -27.039 1.00 118.60 157 CYS C CA 1
ATOM 4440 C C . CYS C 1 125 ? 17.198 -33.445 -26.838 1.00 124.88 157 CYS C C 1
ATOM 4441 O O . CYS C 1 125 ? 16.208 -33.965 -26.312 1.00 123.41 157 CYS C O 1
ATOM 4444 N N . SER C 1 126 ? 18.228 -34.156 -27.299 1.00 128.36 158 SER C N 1
ATOM 4445 C CA . SER C 1 126 ? 18.202 -35.612 -27.260 1.00 131.81 158 SER C CA 1
ATOM 4446 C C . SER C 1 126 ? 19.347 -36.365 -26.574 1.00 138.56 158 SER C C 1
ATOM 4447 O O . SER C 1 126 ? 20.497 -35.920 -26.555 1.00 139.98 158 SER C O 1
ATOM 4450 N N . ILE C 1 127 ? 19.000 -37.553 -26.075 1.00 141.63 159 ILE C N 1
ATOM 4451 C CA . ILE C 1 127 ? 19.874 -38.397 -25.268 1.00 141.22 159 ILE C CA 1
ATOM 4452 C C . ILE C 1 127 ? 20.454 -39.363 -26.260 1.00 151.96 159 ILE C C 1
ATOM 4453 O O . ILE C 1 127 ? 21.362 -40.147 -25.988 1.00 153.61 159 ILE C O 1
ATOM 4458 N N . ASP C 1 128 ? 19.885 -39.253 -27.444 1.00 160.42 160 ASP C N 1
ATOM 4459 C CA . ASP C 1 128 ? 20.225 -40.063 -28.582 1.00 163.44 160 ASP C CA 1
ATOM 4460 C C . ASP C 1 128 ? 20.033 -41.527 -28.194 1.00 160.97 160 ASP C C 1
ATOM 4461 O O . ASP C 1 128 ? 19.127 -41.839 -27.420 1.00 163.82 160 ASP C O 1
ATOM 4466 N N . VAL C 1 129 ? 20.881 -42.423 -28.687 1.00 161.33 161 VAL C N 1
ATOM 4467 C CA . VAL C 1 129 ? 20.655 -43.842 -28.443 1.00 144.55 161 VAL C CA 1
ATOM 4468 C C . VAL C 1 129 ? 21.562 -44.376 -27.332 1.00 135.62 161 VAL C C 1
ATOM 4469 O O . VAL C 1 129 ? 22.428 -43.665 -26.818 1.00 132.84 161 VAL C O 1
ATOM 4473 N N . THR C 1 130 ? 21.366 -45.643 -26.991 1.00 129.27 162 THR C N 1
ATOM 4474 C CA . THR C 1 130 ? 21.987 -46.246 -25.820 1.00 125.02 162 THR C CA 1
ATOM 4475 C C . THR C 1 130 ? 23.513 -46.325 -25.829 1.00 131.32 162 THR C C 1
ATOM 4476 O O . THR C 1 130 ? 24.120 -46.272 -24.761 1.00 134.74 162 THR C O 1
ATOM 4480 N N . PHE C 1 131 ? 24.151 -46.469 -26.986 1.00 135.85 163 PHE C N 1
ATOM 4481 C CA . PHE C 1 131 ? 25.610 -46.518 -26.951 1.00 142.94 163 PHE C CA 1
ATOM 4482 C C . PHE C 1 131 ? 26.221 -45.127 -26.796 1.00 151.15 163 PHE C C 1
ATOM 4483 O O . PHE C 1 131 ? 27.404 -44.998 -26.499 1.00 150.70 163 PHE C O 1
ATOM 4491 N N . PHE C 1 132 ? 25.433 -44.083 -26.997 1.00 159.08 164 PHE C N 1
ATOM 4492 C CA . PHE C 1 132 ? 25.877 -42.796 -26.499 1.00 160.16 164 PHE C CA 1
ATOM 4493 C C . PHE C 1 132 ? 25.623 -43.024 -25.009 1.00 152.98 164 PHE C C 1
ATOM 4494 O O . PHE C 1 132 ? 24.662 -43.715 -24.666 1.00 151.36 164 PHE C O 1
ATOM 4502 N N . PRO C 1 133 ? 26.479 -42.498 -24.119 1.00 141.64 165 PRO C N 1
ATOM 4503 C CA . PRO C 1 133 ? 26.169 -42.769 -22.713 1.00 135.34 165 PRO C CA 1
ATOM 4504 C C . PRO C 1 133 ? 24.748 -42.370 -22.337 1.00 134.52 165 PRO C C 1
ATOM 4505 O O . PRO C 1 133 ? 24.135 -41.488 -22.949 1.00 131.53 165 PRO C O 1
ATOM 4509 N N . PHE C 1 134 ? 24.226 -43.041 -21.322 1.00 135.73 166 PHE C N 1
ATOM 4510 C CA . PHE C 1 134 ? 22.836 -42.865 -20.957 1.00 137.14 166 PHE C CA 1
ATOM 4511 C C . PHE C 1 134 ? 22.623 -41.591 -20.154 1.00 133.41 166 PHE C C 1
ATOM 4512 O O . PHE C 1 134 ? 21.603 -40.933 -20.302 1.00 134.83 166 PHE C O 1
ATOM 4520 N N . ASP C 1 135 ? 23.592 -41.246 -19.316 1.00 123.58 167 ASP C N 1
ATOM 4521 C CA . ASP C 1 135 ? 23.557 -40.019 -18.522 1.00 114.64 167 ASP C CA 1
ATOM 4522 C C . ASP C 1 135 ? 24.283 -38.829 -19.158 1.00 115.30 167 ASP C C 1
ATOM 4523 O O . ASP C 1 135 ? 24.677 -37.916 -18.446 1.00 118.84 167 ASP C O 1
ATOM 4528 N N . GLN C 1 136 ? 24.571 -38.887 -20.458 1.00 112.63 168 GLN C N 1
ATOM 4529 C CA . GLN C 1 136 ? 25.182 -37.748 -21.163 1.00 104.78 168 GLN C CA 1
ATOM 4530 C C . GLN C 1 136 ? 24.146 -37.285 -22.200 1.00 99.25 168 GLN C C 1
ATOM 4531 O O . GLN C 1 136 ? 23.209 -38.024 -22.482 1.00 99.75 168 GLN C O 1
ATOM 4537 N N . GLN C 1 137 ? 24.260 -36.075 -22.747 1.00 99.07 169 GLN C N 1
ATOM 4538 C CA . GLN C 1 137 ? 23.243 -35.636 -23.712 1.00 101.41 169 GLN C CA 1
ATOM 4539 C C . GLN C 1 137 ? 23.678 -34.654 -24.797 1.00 109.70 169 GLN C C 1
ATOM 4540 O O . GLN C 1 137 ? 24.484 -33.757 -24.537 1.00 116.13 169 GLN C O 1
ATOM 4546 N N . ASN C 1 138 ? 23.145 -34.807 -26.010 1.00 89.05 170 ASN C N 1
ATOM 4547 C CA . ASN C 1 138 ? 23.357 -33.773 -27.024 1.00 95.87 170 ASN C CA 1
ATOM 4548 C C . ASN C 1 138 ? 22.193 -32.773 -27.037 1.00 89.42 170 ASN C C 1
ATOM 4549 O O . ASN C 1 138 ? 21.031 -33.175 -27.182 1.00 86.14 170 ASN C O 1
ATOM 4554 N N . CYS C 1 139 ? 22.506 -31.479 -26.915 1.00 84.20 171 CYS C N 1
ATOM 4555 C CA . CYS C 1 139 ? 21.470 -30.434 -26.897 1.00 78.95 171 CYS C CA 1
ATOM 4556 C C . CYS C 1 139 ? 21.722 -29.330 -27.927 1.00 76.46 171 CYS C C 1
ATOM 4557 O O . CYS C 1 139 ? 22.701 -28.608 -27.822 1.00 79.20 171 CYS C O 1
ATOM 4560 N N . LYS C 1 140 ? 20.885 -29.263 -28.962 1.00 75.75 172 LYS C N 1
ATOM 4561 C CA . LYS C 1 140 ? 21.041 -28.271 -30.032 1.00 77.11 172 LYS C CA 1
ATOM 4562 C C . LYS C 1 140 ? 20.215 -26.983 -29.873 1.00 79.87 172 LYS C C 1
ATOM 4563 O O . LYS C 1 140 ? 19.104 -27.009 -29.321 1.00 78.19 172 LYS C O 1
ATOM 4569 N N . MET C 1 141 ? 20.787 -25.867 -30.358 1.00 80.83 173 MET C N 1
ATOM 4570 C CA . MET C 1 141 ? 20.121 -24.554 -30.421 1.00 73.78 173 MET C CA 1
ATOM 4571 C C . MET C 1 141 ? 20.197 -23.939 -31.816 1.00 80.40 173 MET C C 1
ATOM 4572 O O . MET C 1 141 ? 21.286 -23.601 -32.283 1.00 84.28 173 MET C O 1
ATOM 4577 N N . LYS C 1 142 ? 19.057 -23.734 -32.469 1.00 77.29 174 LYS C N 1
ATOM 4578 C CA . LYS C 1 142 ? 19.095 -23.240 -33.840 1.00 71.40 174 LYS C CA 1
ATOM 4579 C C . LYS C 1 142 ? 18.716 -21.754 -33.881 1.00 70.21 174 LYS C C 1
ATOM 4580 O O . LYS C 1 142 ? 17.549 -21.412 -33.658 1.00 67.79 174 LYS C O 1
ATOM 4586 N N . PHE C 1 143 ? 19.707 -20.882 -34.123 1.00 71.51 175 PHE C N 1
ATOM 4587 C CA . PHE C 1 143 ? 19.482 -19.424 -34.272 1.00 68.15 175 PHE C CA 1
ATOM 4588 C C . PHE C 1 143 ? 19.527 -18.844 -35.694 1.00 72.07 175 PHE C C 1
ATOM 4589 O O . PHE C 1 143 ? 20.371 -19.213 -36.500 1.00 78.33 175 PHE C O 1
ATOM 4597 N N . GLY C 1 144 ? 18.678 -17.865 -35.977 1.00 68.78 176 GLY C N 1
ATOM 4598 C CA . GLY C 1 144 ? 18.727 -17.227 -37.279 1.00 70.66 176 GLY C CA 1
ATOM 4599 C C . GLY C 1 144 ? 17.730 -16.104 -37.461 1.00 67.34 176 GLY C C 1
ATOM 4600 O O . GLY C 1 144 ? 16.830 -15.929 -36.657 1.00 50.23 176 GLY C O 1
ATOM 4601 N N . SER C 1 145 ? 17.904 -15.319 -38.514 1.00 67.10 177 SER C N 1
ATOM 4602 C CA . SER C 1 145 ? 16.914 -14.313 -38.855 1.00 67.32 177 SER C CA 1
ATOM 4603 C C . SER C 1 145 ? 15.596 -14.977 -39.163 1.00 62.93 177 SER C C 1
ATOM 4604 O O . SER C 1 145 ? 15.572 -16.007 -39.829 1.00 74.14 177 SER C O 1
ATOM 4607 N N . TRP C 1 146 ? 14.503 -14.427 -38.658 1.00 50.58 178 TRP C N 1
ATOM 4608 C CA . TRP C 1 146 ? 13.192 -14.990 -38.962 1.00 44.31 178 TRP C CA 1
ATOM 4609 C C . TRP C 1 146 ? 12.544 -14.520 -40.262 1.00 60.51 178 TRP C C 1
ATOM 4610 O O . TRP C 1 146 ? 11.869 -15.280 -40.914 1.00 70.85 178 TRP C O 1
ATOM 4621 N N . THR C 1 147 ? 12.605 -13.240 -40.570 1.00 59.41 179 THR C N 1
ATOM 4622 C CA . THR C 1 147 ? 11.905 -12.760 -41.747 1.00 58.72 179 THR C CA 1
ATOM 4623 C C . THR C 1 147 ? 12.804 -12.470 -42.928 1.00 59.36 179 THR C C 1
ATOM 4624 O O . THR C 1 147 ? 12.339 -12.416 -44.054 1.00 60.13 179 THR C O 1
ATOM 4628 N N . TYR C 1 148 ? 14.100 -12.315 -42.676 1.00 63.74 180 TYR C N 1
ATOM 4629 C CA . TYR C 1 148 ? 15.073 -11.952 -43.728 1.00 66.65 180 TYR C CA 1
ATOM 4630 C C . TYR C 1 148 ? 15.857 -13.162 -44.296 1.00 65.83 180 TYR C C 1
ATOM 4631 O O . TYR C 1 148 ? 16.517 -13.897 -43.536 1.00 64.25 180 TYR C O 1
ATOM 4640 N N . ASP C 1 149 ? 15.811 -13.363 -45.613 1.00 64.15 181 ASP C N 1
ATOM 4641 C CA . ASP C 1 149 ? 16.591 -14.449 -46.215 1.00 72.90 181 ASP C CA 1
ATOM 4642 C C . ASP C 1 149 ? 18.041 -14.052 -46.513 1.00 71.98 181 ASP C C 1
ATOM 4643 O O . ASP C 1 149 ? 18.417 -12.906 -46.350 1.00 70.30 181 ASP C O 1
ATOM 4648 N N . LYS C 1 150 ? 18.842 -15.001 -46.984 1.00 80.28 182 LYS C N 1
ATOM 4649 C CA . LYS C 1 150 ? 20.285 -14.785 -47.182 1.00 96.19 182 LYS C CA 1
ATOM 4650 C C . LYS C 1 150 ? 20.640 -13.588 -48.088 1.00 104.03 182 LYS C C 1
ATOM 4651 O O . LYS C 1 150 ? 21.728 -12.997 -47.973 1.00 103.88 182 LYS C O 1
ATOM 4657 N N . ALA C 1 151 ? 19.742 -13.277 -49.020 1.00 110.13 183 ALA C N 1
ATOM 4658 C CA . ALA C 1 151 ? 19.910 -12.130 -49.908 1.00 110.32 183 ALA C CA 1
ATOM 4659 C C . ALA C 1 151 ? 19.795 -10.796 -49.164 1.00 110.66 183 ALA C C 1
ATOM 4660 O O . ALA C 1 151 ? 20.629 -9.906 -49.325 1.00 113.79 183 ALA C O 1
ATOM 4662 N N . LYS C 1 152 ? 18.775 -10.677 -48.324 1.00 103.62 184 LYS C N 1
ATOM 4663 C CA . LYS C 1 152 ? 18.539 -9.441 -47.605 1.00 90.21 184 LYS C CA 1
ATOM 4664 C C . LYS C 1 152 ? 19.407 -9.364 -46.341 1.00 85.52 184 LYS C C 1
ATOM 4665 O O . LYS C 1 152 ? 19.958 -8.301 -46.028 1.00 89.59 184 LYS C O 1
ATOM 4671 N N . ILE C 1 153 ? 19.565 -10.497 -45.653 1.00 77.50 185 ILE C N 1
ATOM 4672 C CA . ILE C 1 153 ? 20.384 -10.586 -44.436 1.00 73.62 185 ILE C CA 1
ATOM 4673 C C . ILE C 1 153 ? 21.187 -11.875 -44.397 1.00 72.86 185 ILE C C 1
ATOM 4674 O O . ILE C 1 153 ? 20.685 -12.926 -44.759 1.00 71.02 185 ILE C O 1
ATOM 4679 N N . ASP C 1 154 ? 22.431 -11.813 -43.946 1.00 74.27 186 ASP C N 1
ATOM 4680 C CA . ASP C 1 154 ? 23.197 -13.040 -43.843 1.00 66.29 186 ASP C CA 1
ATOM 4681 C C . ASP C 1 154 ? 24.102 -13.036 -42.615 1.00 77.37 186 ASP C C 1
ATOM 4682 O O . ASP C 1 154 ? 24.515 -11.990 -42.128 1.00 83.77 186 ASP C O 1
ATOM 4687 N N . LEU C 1 155 ? 24.356 -14.223 -42.085 1.00 84.62 187 LEU C N 1
ATOM 4688 C CA . LEU C 1 155 ? 25.115 -14.378 -40.861 1.00 84.17 187 LEU C CA 1
ATOM 4689 C C . LEU C 1 155 ? 26.462 -14.953 -41.190 1.00 88.25 187 LEU C C 1
ATOM 4690 O O . LEU C 1 155 ? 26.534 -15.935 -41.915 1.00 93.53 187 LEU C O 1
ATOM 4695 N N . GLU C 1 156 ? 27.536 -14.354 -40.698 1.00 92.33 188 GLU C N 1
ATOM 4696 C CA . GLU C 1 156 ? 28.816 -15.052 -40.761 1.00 94.62 188 GLU C CA 1
ATOM 4697 C C . GLU C 1 156 ? 29.154 -15.395 -39.321 1.00 92.44 188 GLU C C 1
ATOM 4698 O O . GLU C 1 156 ? 29.131 -14.507 -38.463 1.00 95.32 188 GLU C O 1
ATOM 4704 N N . GLN C 1 157 ? 29.443 -16.669 -39.052 1.00 91.55 189 GLN C N 1
ATOM 4705 C CA . GLN C 1 157 ? 29.656 -17.118 -37.677 1.00 94.55 189 GLN C CA 1
ATOM 4706 C C . GLN C 1 157 ? 30.950 -16.613 -37.043 1.00 95.71 189 GLN C C 1
ATOM 4707 O O . GLN C 1 157 ? 32.038 -16.804 -37.588 1.00 97.65 189 GLN C O 1
ATOM 4713 N N . MET C 1 158 ? 30.828 -15.989 -35.876 1.00 98.32 190 MET C N 1
ATOM 4714 C CA . MET C 1 158 ? 32.000 -15.587 -35.117 1.00 104.75 190 MET C CA 1
ATOM 4715 C C . MET C 1 158 ? 32.705 -16.893 -34.812 1.00 110.12 190 MET C C 1
ATOM 4716 O O . MET C 1 158 ? 32.045 -17.887 -34.507 1.00 112.24 190 MET C O 1
ATOM 4721 N N . GLU C 1 159 ? 34.022 -16.941 -34.911 1.00 112.10 191 GLU C N 1
ATOM 4722 C CA . GLU C 1 159 ? 34.651 -18.198 -34.562 1.00 116.68 191 GLU C CA 1
ATOM 4723 C C . GLU C 1 159 ? 34.509 -18.488 -33.078 1.00 116.51 191 GLU C C 1
ATOM 4724 O O . GLU C 1 159 ? 34.262 -17.595 -32.255 1.00 112.31 191 GLU C O 1
ATOM 4730 N N . GLN C 1 160 ? 34.674 -19.766 -32.756 1.00 120.06 192 GLN C N 1
ATOM 4731 C CA . GLN C 1 160 ? 34.635 -20.255 -31.390 1.00 128.01 192 GLN C CA 1
ATOM 4732 C C . GLN C 1 160 ? 35.879 -19.717 -30.698 1.00 142.10 192 GLN C C 1
ATOM 4733 O O . GLN C 1 160 ? 36.228 -20.140 -29.598 1.00 140.13 192 GLN C O 1
ATOM 4739 N N . THR C 1 161 ? 36.565 -18.816 -31.404 1.00 160.69 193 THR C N 1
ATOM 4740 C CA . THR C 1 161 ? 37.679 -18.031 -30.883 1.00 175.69 193 THR C CA 1
ATOM 4741 C C . THR C 1 161 ? 37.255 -17.134 -29.727 1.00 193.31 193 THR C C 1
ATOM 4742 O O . THR C 1 161 ? 37.936 -17.094 -28.704 1.00 192.27 193 THR C O 1
ATOM 4746 N N . VAL C 1 162 ? 36.155 -16.397 -29.883 1.00 208.59 194 VAL C N 1
ATOM 4747 C CA . VAL C 1 162 ? 35.572 -15.727 -28.725 1.00 212.65 194 VAL C CA 1
ATOM 4748 C C . VAL C 1 162 ? 34.818 -16.806 -27.946 1.00 200.51 194 VAL C C 1
ATOM 4749 O O . VAL C 1 162 ? 33.824 -17.356 -28.427 1.00 205.58 194 VAL C O 1
ATOM 4753 N N . ASP C 1 163 ? 35.309 -17.103 -26.745 1.00 237.53 195 ASP C N 1
ATOM 4754 C CA . ASP C 1 163 ? 34.948 -18.321 -26.016 1.00 202.03 195 ASP C CA 1
ATOM 4755 C C . ASP C 1 163 ? 33.459 -18.326 -25.644 1.00 181.93 195 ASP C C 1
ATOM 4756 O O . ASP C 1 163 ? 32.927 -17.346 -25.122 1.00 181.01 195 ASP C O 1
ATOM 4761 N N . LEU C 1 164 ? 32.786 -19.421 -25.960 1.00 170.90 196 LEU C N 1
ATOM 4762 C CA . LEU C 1 164 ? 31.443 -19.641 -25.475 1.00 159.38 196 LEU C CA 1
ATOM 4763 C C . LEU C 1 164 ? 31.525 -19.763 -23.951 1.00 156.57 196 LEU C C 1
ATOM 4764 O O . LEU C 1 164 ? 30.588 -19.385 -23.245 1.00 157.99 196 LEU C O 1
ATOM 4769 N N . LYS C 1 165 ? 32.656 -20.292 -23.461 1.00 153.10 197 LYS C N 1
ATOM 4770 C CA . LYS C 1 165 ? 32.830 -20.682 -22.052 1.00 160.88 197 LYS C CA 1
ATOM 4771 C C . LYS C 1 165 ? 33.616 -19.715 -21.114 1.00 248.30 197 LYS C C 1
ATOM 4772 O O . LYS C 1 165 ? 33.682 -19.956 -19.901 1.00 232.56 197 LYS C O 1
ATOM 4778 N N . ASP C 1 166 ? 34.172 -18.620 -21.650 1.00 240.97 198 ASP C N 1
ATOM 4779 C CA . ASP C 1 166 ? 35.019 -17.701 -20.858 1.00 249.67 198 ASP C CA 1
ATOM 4780 C C . ASP C 1 166 ? 34.206 -17.183 -19.693 1.00 249.97 198 ASP C C 1
ATOM 4781 O O . ASP C 1 166 ? 34.710 -17.017 -18.582 1.00 254.69 198 ASP C O 1
ATOM 4786 N N . TYR C 1 167 ? 32.943 -16.895 -19.969 1.00 243.51 199 TYR C N 1
ATOM 4787 C CA . TYR C 1 167 ? 32.058 -16.416 -18.927 1.00 224.67 199 TYR C CA 1
ATOM 4788 C C . TYR C 1 167 ? 31.258 -17.575 -18.397 1.00 200.76 199 TYR C C 1
ATOM 4789 O O . TYR C 1 167 ? 30.303 -17.400 -17.645 1.00 197.51 199 TYR C O 1
ATOM 4798 N N . TRP C 1 168 ? 31.651 -18.766 -18.804 1.00 197.41 200 TRP C N 1
ATOM 4799 C CA . TRP C 1 168 ? 30.887 -19.924 -18.451 1.00 175.85 200 TRP C CA 1
ATOM 4800 C C . TRP C 1 168 ? 31.417 -20.279 -17.087 1.00 162.04 200 TRP C C 1
ATOM 4801 O O . TRP C 1 168 ? 32.578 -20.657 -16.937 1.00 162.78 200 TRP C O 1
ATOM 4812 N N . GLU C 1 169 ? 30.549 -20.160 -16.093 1.00 154.93 201 GLU C N 1
ATOM 4813 C CA . GLU C 1 169 ? 30.915 -20.504 -14.738 1.00 150.28 201 GLU C CA 1
ATOM 4814 C C . GLU C 1 169 ? 30.642 -21.976 -14.636 1.00 153.77 201 GLU C C 1
ATOM 4815 O O . GLU C 1 169 ? 29.582 -22.440 -15.050 1.00 145.15 201 GLU C O 1
ATOM 4821 N N . SER C 1 170 ? 31.581 -22.728 -14.087 1.00 166.94 202 SER C N 1
ATOM 4822 C CA . SER C 1 170 ? 31.401 -24.155 -14.141 1.00 176.45 202 SER C CA 1
ATOM 4823 C C . SER C 1 170 ? 30.292 -24.366 -13.130 1.00 183.08 202 SER C C 1
ATOM 4824 O O . SER C 1 170 ? 30.441 -24.078 -11.945 1.00 192.57 202 SER C O 1
ATOM 4827 N N . GLY C 1 171 ? 29.155 -24.832 -13.629 1.00 178.10 203 GLY C N 1
ATOM 4828 C CA . GLY C 1 171 ? 28.008 -25.080 -12.789 1.00 167.97 203 GLY C CA 1
ATOM 4829 C C . GLY C 1 171 ? 27.935 -26.449 -12.159 1.00 160.14 203 GLY C C 1
ATOM 4830 O O . GLY C 1 171 ? 28.941 -27.108 -11.905 1.00 161.66 203 GLY C O 1
ATOM 4831 N N . GLU C 1 172 ? 26.702 -26.860 -11.915 1.00 154.77 204 GLU C N 1
ATOM 4832 C CA . GLU C 1 172 ? 26.359 -28.118 -11.271 1.00 156.77 204 GLU C CA 1
ATOM 4833 C C . GLU C 1 172 ? 26.632 -29.324 -12.186 1.00 164.14 204 GLU C C 1
ATOM 4834 O O . GLU C 1 172 ? 27.164 -30.343 -11.737 1.00 164.03 204 GLU C O 1
ATOM 4840 N N . TRP C 1 173 ? 26.228 -29.218 -13.455 1.00 170.98 205 TRP C N 1
ATOM 4841 C CA . TRP C 1 173 ? 26.432 -30.298 -14.428 1.00 170.74 205 TRP C CA 1
ATOM 4842 C C . TRP C 1 173 ? 27.143 -29.819 -15.690 1.00 174.30 205 TRP C C 1
ATOM 4843 O O . TRP C 1 173 ? 26.885 -28.737 -16.205 1.00 178.57 205 TRP C O 1
ATOM 4854 N N . ALA C 1 174 ? 28.023 -30.672 -16.192 1.00 161.16 206 ALA C N 1
ATOM 4855 C CA . ALA C 1 174 ? 29.039 -30.308 -17.177 1.00 130.50 206 ALA C CA 1
ATOM 4856 C C . ALA C 1 174 ? 28.583 -29.995 -18.594 1.00 115.13 206 ALA C C 1
ATOM 4857 O O . ALA C 1 174 ? 27.440 -30.216 -18.944 1.00 115.21 206 ALA C O 1
ATOM 4859 N N . ILE C 1 175 ? 29.496 -29.384 -19.351 1.00 82.90 207 ILE C N 1
ATOM 4860 C CA . ILE C 1 175 ? 29.402 -29.114 -20.803 1.00 85.99 207 ILE C CA 1
ATOM 4861 C C . ILE C 1 175 ? 30.723 -29.446 -21.515 1.00 100.01 207 ILE C C 1
ATOM 4862 O O . ILE C 1 175 ? 31.752 -28.835 -21.205 1.00 99.70 207 ILE C O 1
ATOM 4867 N N . VAL C 1 176 ? 30.725 -30.400 -22.447 1.00 112.13 208 VAL C N 1
ATOM 4868 C CA . VAL C 1 176 ? 31.977 -30.692 -23.147 1.00 124.63 208 VAL C CA 1
ATOM 4869 C C . VAL C 1 176 ? 32.180 -30.039 -24.517 1.00 137.05 208 VAL C C 1
ATOM 4870 O O . VAL C 1 176 ? 32.869 -29.035 -24.631 1.00 143.06 208 VAL C O 1
ATOM 4874 N N . ASN C 1 177 ? 31.519 -30.580 -25.537 1.00 140.25 209 ASN C N 1
ATOM 4875 C CA . ASN C 1 177 ? 31.660 -30.072 -26.895 1.00 147.92 209 ASN C CA 1
ATOM 4876 C C . ASN C 1 177 ? 30.909 -28.800 -27.219 1.00 152.10 209 ASN C C 1
ATOM 4877 O O . ASN C 1 177 ? 29.716 -28.681 -26.949 1.00 149.33 209 ASN C O 1
ATOM 4882 N N . ALA C 1 178 ? 31.626 -27.840 -27.794 1.00 158.29 210 ALA C N 1
ATOM 4883 C CA . ALA C 1 178 ? 30.964 -26.631 -28.219 1.00 156.70 210 ALA C CA 1
ATOM 4884 C C . ALA C 1 178 ? 31.316 -26.323 -29.654 1.00 155.87 210 ALA C C 1
ATOM 4885 O O . ALA C 1 178 ? 32.418 -25.860 -29.962 1.00 160.44 210 ALA C O 1
ATOM 4887 N N . THR C 1 179 ? 30.349 -26.547 -30.529 1.00 144.96 211 THR C N 1
ATOM 4888 C CA . THR C 1 179 ? 30.563 -26.298 -31.927 1.00 130.80 211 THR C CA 1
ATOM 4889 C C . THR C 1 179 ? 29.327 -25.635 -32.489 1.00 120.55 211 THR C C 1
ATOM 4890 O O . THR C 1 179 ? 28.240 -26.218 -32.430 1.00 113.72 211 THR C O 1
ATOM 4894 N N . GLY C 1 180 ? 29.486 -24.442 -33.054 1.00 117.14 212 GLY C N 1
ATOM 4895 C CA . GLY C 1 180 ? 28.404 -23.814 -33.786 1.00 108.60 212 GLY C CA 1
ATOM 4896 C C . GLY C 1 180 ? 28.599 -24.108 -35.253 1.00 104.01 212 GLY C C 1
ATOM 4897 O O . GLY C 1 180 ? 29.727 -24.197 -35.705 1.00 107.43 212 GLY C O 1
ATOM 4898 N N . THR C 1 181 ? 27.524 -24.271 -36.007 1.00 97.81 213 THR C N 1
ATOM 4899 C CA . THR C 1 181 ? 27.691 -24.474 -37.430 1.00 95.15 213 THR C CA 1
ATOM 4900 C C . THR C 1 181 ? 26.618 -23.852 -38.292 1.00 89.96 213 THR C C 1
ATOM 4901 O O . THR C 1 181 ? 25.418 -24.058 -38.092 1.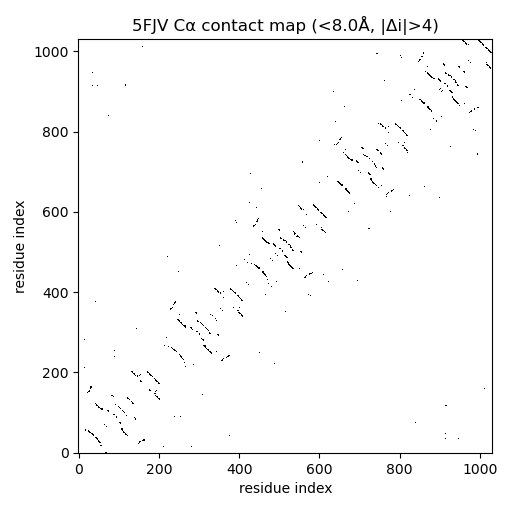00 83.39 213 THR C O 1
ATOM 4905 N N . TYR C 1 182 ? 27.101 -23.120 -39.287 1.00 92.40 214 TYR C N 1
ATOM 4906 C CA . TYR C 1 182 ? 26.288 -22.474 -40.297 1.00 92.52 214 TYR C CA 1
ATOM 4907 C C . TYR C 1 182 ? 25.549 -23.466 -41.216 1.00 96.62 214 TYR C C 1
ATOM 4908 O O . TYR C 1 182 ? 26.131 -24.400 -41.766 1.00 100.74 214 TYR C O 1
ATOM 4917 N N . ASN C 1 183 ? 24.252 -23.230 -41.376 1.00 95.64 215 ASN C N 1
ATOM 4918 C CA . ASN C 1 183 ? 23.465 -23.905 -42.384 1.00 96.25 215 ASN C CA 1
ATOM 4919 C C . ASN C 1 183 ? 22.544 -22.976 -43.146 1.00 96.06 215 ASN C C 1
ATOM 4920 O O . ASN C 1 183 ? 22.323 -21.841 -42.762 1.00 100.56 215 ASN C O 1
ATOM 4925 N N . SER C 1 184 ? 21.989 -23.489 -44.229 1.00 95.48 216 SER C N 1
ATOM 4926 C CA . SER C 1 184 ? 21.078 -22.740 -45.066 1.00 92.56 216 SER C CA 1
ATOM 4927 C C . SER C 1 184 ? 20.109 -23.710 -45.704 1.00 94.56 216 SER C C 1
ATOM 4928 O O . SER C 1 184 ? 20.488 -24.803 -46.132 1.00 105.02 216 SER C O 1
ATOM 4931 N N . LYS C 1 185 ? 18.858 -23.297 -45.799 1.00 90.26 217 LYS C N 1
ATOM 4932 C CA . LYS C 1 185 ? 17.810 -24.202 -46.209 1.00 88.28 217 LYS C CA 1
ATOM 4933 C C . LYS C 1 185 ? 16.765 -23.478 -46.996 1.00 88.94 217 LYS C C 1
ATOM 4934 O O . LYS C 1 185 ? 16.643 -22.259 -46.935 1.00 92.42 217 LYS C O 1
ATOM 4940 N N . LYS C 1 186 ? 16.000 -24.252 -47.735 1.00 92.31 218 LYS C N 1
ATOM 4941 C CA . LYS C 1 186 ? 14.741 -23.790 -48.257 1.00 96.56 218 LYS C CA 1
ATOM 4942 C C . LYS C 1 186 ? 13.650 -24.426 -47.371 1.00 95.55 218 LYS C C 1
ATOM 4943 O O . LYS C 1 186 ? 13.749 -25.588 -46.962 1.00 92.57 218 LYS C O 1
ATOM 4949 N N . TYR C 1 187 ? 12.656 -23.632 -46.998 1.00 93.18 219 TYR C N 1
ATOM 4950 C CA . TYR C 1 187 ? 11.573 -24.135 -46.176 1.00 87.44 219 TYR C CA 1
ATOM 4951 C C . TYR C 1 187 ? 10.306 -24.277 -47.034 1.00 89.97 219 TYR C C 1
ATOM 4952 O O . TYR C 1 187 ? 10.060 -23.458 -47.917 1.00 83.88 219 TYR C O 1
ATOM 4961 N N . ASP C 1 188 ? 9.502 -25.309 -46.781 1.00 101.65 220 ASP C N 1
ATOM 4962 C CA . ASP C 1 188 ? 8.382 -25.599 -47.678 1.00 113.83 220 ASP C CA 1
ATOM 4963 C C . ASP C 1 188 ? 7.313 -24.525 -47.582 1.00 110.80 220 ASP C C 1
ATOM 4964 O O . ASP C 1 188 ? 6.369 -24.500 -48.368 1.00 115.35 220 ASP C O 1
ATOM 4969 N N . CYS C 1 189 ? 7.495 -23.610 -46.646 1.00 105.14 221 CYS C N 1
ATOM 4970 C CA . CYS C 1 189 ? 6.512 -22.572 -46.392 1.00 105.92 221 CYS C CA 1
ATOM 4971 C C . CYS C 1 189 ? 6.735 -21.385 -47.294 1.00 108.12 221 CYS C C 1
ATOM 4972 O O . CYS C 1 189 ? 5.801 -20.715 -47.743 1.00 106.49 221 CYS C O 1
ATOM 4975 N N . CYS C 1 190 ? 8.015 -21.148 -47.545 1.00 110.60 222 CYS C N 1
ATOM 4976 C CA . CYS C 1 190 ? 8.496 -19.859 -47.992 1.00 109.29 222 CYS C CA 1
ATOM 4977 C C . CYS C 1 190 ? 9.567 -19.971 -49.090 1.00 106.95 222 CYS C C 1
ATOM 4978 O O . CYS C 1 190 ? 10.531 -20.745 -48.984 1.00 106.62 222 CYS C O 1
ATOM 4981 N N . ALA C 1 191 ? 9.381 -19.170 -50.132 1.00 103.94 223 ALA C N 1
ATOM 4982 C CA . ALA C 1 191 ? 10.114 -19.292 -51.386 1.00 100.26 223 ALA C CA 1
ATOM 4983 C C . ALA C 1 191 ? 11.613 -19.086 -51.257 1.00 94.83 223 ALA C C 1
ATOM 4984 O O . ALA C 1 191 ? 12.389 -19.613 -52.041 1.00 98.08 223 ALA C O 1
ATOM 4986 N N . GLU C 1 192 ? 12.020 -18.308 -50.271 1.00 88.66 224 GLU C N 1
ATOM 4987 C CA . GLU C 1 192 ? 13.412 -17.902 -50.143 1.00 86.00 224 GLU C CA 1
ATOM 4988 C C . GLU C 1 192 ? 14.253 -18.903 -49.348 1.00 87.28 224 GLU C C 1
ATOM 4989 O O . GLU C 1 192 ? 13.749 -19.916 -48.834 1.00 89.79 224 GLU C O 1
ATOM 4995 N N . ILE C 1 193 ? 15.536 -18.581 -49.234 1.00 83.90 225 ILE C N 1
ATOM 4996 C CA . ILE C 1 193 ? 16.497 -19.390 -48.504 1.00 77.95 225 ILE C CA 1
ATOM 4997 C C . ILE C 1 193 ? 17.015 -18.638 -47.271 1.00 78.70 225 ILE C C 1
ATOM 4998 O O . ILE C 1 193 ? 17.576 -17.542 -47.392 1.00 80.48 225 ILE C O 1
ATOM 5003 N N . TYR C 1 194 ? 16.839 -19.231 -46.089 1.00 75.40 226 TYR C N 1
ATOM 5004 C CA . TYR C 1 194 ? 17.126 -18.532 -44.836 1.00 70.60 226 TYR C CA 1
ATOM 5005 C C . TYR C 1 194 ? 18.277 -19.186 -44.093 1.00 69.75 226 TYR C C 1
ATOM 5006 O O . TYR C 1 194 ? 18.180 -20.348 -43.688 1.00 70.21 226 TYR C O 1
ATOM 5015 N N . PRO C 1 195 ? 19.379 -18.429 -43.917 1.00 67.94 227 PRO C N 1
ATOM 5016 C CA . PRO C 1 195 ? 20.559 -18.897 -43.190 1.00 62.36 227 PRO C CA 1
ATOM 5017 C C . PRO C 1 195 ? 20.313 -19.008 -41.699 1.00 62.16 227 PRO C C 1
ATOM 5018 O O . PRO C 1 195 ? 19.538 -18.266 -41.102 1.00 66.65 227 PRO C O 1
ATOM 5022 N N . ASP C 1 196 ? 20.987 -19.972 -41.108 1.00 58.86 228 ASP C N 1
ATOM 5023 C CA . ASP C 1 196 ? 20.937 -20.159 -39.686 1.00 58.48 228 ASP C CA 1
ATOM 5024 C C . ASP C 1 196 ? 22.321 -20.506 -39.201 1.00 58.39 228 ASP C C 1
ATOM 5025 O O . ASP C 1 196 ? 23.239 -20.733 -39.974 1.00 56.55 228 ASP C O 1
ATOM 5030 N N . VAL C 1 197 ? 22.484 -20.420 -37.902 1.00 59.97 229 VAL C N 1
ATOM 5031 C CA . VAL C 1 197 ? 23.617 -21.000 -37.240 1.00 62.19 229 VAL C CA 1
ATOM 5032 C C . VAL C 1 197 ? 23.019 -21.896 -36.197 1.00 64.30 229 VAL C C 1
ATOM 5033 O O . VAL C 1 197 ? 22.213 -21.443 -35.395 1.00 60.77 229 VAL C O 1
ATOM 5037 N N . THR C 1 198 ? 23.282 -23.190 -36.296 1.00 72.63 230 THR C N 1
ATOM 5038 C CA . THR C 1 198 ? 22.841 -24.072 -35.231 1.00 77.66 230 THR C CA 1
ATOM 5039 C C . THR C 1 198 ? 24.014 -24.355 -34.286 1.00 75.44 230 THR C C 1
ATOM 5040 O O . THR C 1 198 ? 25.147 -24.509 -34.722 1.00 76.29 230 THR C O 1
ATOM 5044 N N . TYR C 1 199 ? 23.739 -24.386 -32.988 1.00 113.04 231 TYR C N 1
ATOM 5045 C CA . TYR C 1 199 ? 24.754 -24.747 -32.013 1.00 103.23 231 TYR C CA 1
ATOM 5046 C C . TYR C 1 199 ? 24.388 -26.060 -31.391 1.00 99.14 231 TYR C C 1
ATOM 5047 O O . TYR C 1 199 ? 23.264 -26.231 -30.924 1.00 85.73 231 TYR C O 1
ATOM 5056 N N . ALA C 1 200 ? 25.345 -26.986 -31.390 1.00 103.63 232 ALA C N 1
ATOM 5057 C CA . ALA C 1 200 ? 25.140 -28.304 -30.804 1.00 100.36 232 ALA C CA 1
ATOM 5058 C C . ALA C 1 200 ? 26.040 -28.484 -29.592 1.00 99.62 232 ALA C C 1
ATOM 5059 O O . ALA C 1 200 ? 27.266 -28.368 -29.694 1.00 94.64 232 ALA C O 1
ATOM 5061 N N . PHE C 1 201 ? 25.420 -28.848 -28.472 1.00 102.42 233 PHE C N 1
ATOM 5062 C CA . PHE C 1 201 ? 26.102 -28.987 -27.194 1.00 105.60 233 PHE C CA 1
ATOM 5063 C C . PHE C 1 201 ? 26.103 -30.439 -26.758 1.00 104.20 233 PHE C C 1
ATOM 5064 O O . PHE C 1 201 ? 25.241 -31.234 -27.148 1.00 107.13 233 PHE C O 1
ATOM 5072 N N . VAL C 1 202 ? 27.080 -30.772 -25.934 1.00 93.96 234 VAL C N 1
ATOM 5073 C CA . VAL C 1 202 ? 27.134 -32.063 -25.292 1.00 84.15 234 VAL C CA 1
ATOM 5074 C C . VAL C 1 202 ? 27.273 -31.909 -23.796 1.00 87.78 234 VAL C C 1
ATOM 5075 O O . VAL C 1 202 ? 28.116 -31.143 -23.327 1.00 90.16 234 VAL C O 1
ATOM 5079 N N . ILE C 1 203 ? 26.425 -32.585 -23.033 1.00 88.79 235 ILE C N 1
ATOM 5080 C CA . ILE C 1 203 ? 26.515 -32.428 -21.592 1.00 89.83 235 ILE C CA 1
ATOM 5081 C C . ILE C 1 203 ? 26.531 -33.729 -20.799 1.00 93.55 235 ILE C C 1
ATOM 5082 O O . ILE C 1 203 ? 25.559 -34.471 -20.796 1.00 97.87 235 ILE C O 1
ATOM 5087 N N . ARG C 1 204 ? 27.642 -33.977 -20.109 1.00 97.04 236 ARG C N 1
ATOM 5088 C CA . ARG C 1 204 ? 27.805 -35.164 -19.261 1.00 103.84 236 ARG C CA 1
ATOM 5089 C C . ARG C 1 204 ? 27.620 -34.804 -17.784 1.00 104.65 236 ARG C C 1
ATOM 5090 O O . ARG C 1 204 ? 28.034 -33.751 -17.333 1.00 108.01 236 ARG C O 1
ATOM 5098 N N . ARG C 1 205 ? 27.016 -35.717 -17.040 1.00 103.63 237 ARG C N 1
ATOM 5099 C CA . ARG C 1 205 ? 26.582 -35.478 -15.671 1.00 110.59 237 ARG C CA 1
ATOM 5100 C C . ARG C 1 205 ? 27.454 -35.736 -14.446 1.00 120.74 237 ARG C C 1
ATOM 5101 O O . ARG C 1 205 ? 26.907 -35.720 -13.337 1.00 123.56 237 ARG C O 1
ATOM 5109 N N . LEU C 1 206 ? 28.759 -35.984 -14.603 1.00 127.44 238 LEU C N 1
ATOM 5110 C CA . LEU C 1 206 ? 29.589 -36.342 -13.444 1.00 135.94 238 LEU C CA 1
ATOM 5111 C C . LEU C 1 206 ? 29.370 -35.298 -12.356 1.00 149.61 238 LEU C C 1
ATOM 5112 O O . LEU C 1 206 ? 29.747 -34.135 -12.514 1.00 153.02 238 LEU C O 1
ATOM 5117 N N . PRO C 1 207 ? 28.766 -35.728 -11.233 1.00 158.67 239 PRO C N 1
ATOM 5118 C CA . PRO C 1 207 ? 28.310 -34.810 -10.183 1.00 165.29 239 PRO C CA 1
ATOM 5119 C C . PRO C 1 207 ? 29.440 -34.257 -9.315 1.00 170.28 239 PRO C C 1
ATOM 5120 O O . PRO C 1 207 ? 30.010 -34.958 -8.482 1.00 172.56 239 PRO C O 1
ATOM 5124 N N . HIS C 1 208 ? 29.797 -33.083 -9.412 1.00 171.37 240 HIS C N 1
ATOM 5125 N N . GLU D 1 1 ? 11.607 8.523 -54.855 1.00 150.82 33 GLU D N 1
ATOM 5126 C CA . GLU D 1 1 ? 11.737 7.853 -53.582 1.00 151.82 33 GLU D CA 1
ATOM 5127 C C . GLU D 1 1 ? 13.141 7.284 -53.336 1.00 149.77 33 GLU D C 1
ATOM 5128 O O . GLU D 1 1 ? 13.728 6.644 -54.217 1.00 150.74 33 GLU D O 1
ATOM 5134 N N . ASP D 1 2 ? 13.700 7.566 -52.156 1.00 155.96 34 ASP D N 1
ATOM 5135 C CA . ASP D 1 2 ? 14.980 6.964 -51.789 1.00 156.53 34 ASP D CA 1
ATOM 5136 C C . ASP D 1 2 ? 14.795 5.934 -50.700 1.00 141.66 34 ASP D C 1
ATOM 5137 O O . ASP D 1 2 ? 14.902 6.257 -49.515 1.00 143.72 34 ASP D O 1
ATOM 5142 N N . ARG D 1 3 ? 14.541 4.693 -51.110 1.00 133.09 35 ARG D N 1
ATOM 5143 C CA . ARG D 1 3 ? 14.594 3.499 -50.267 1.00 132.50 35 ARG D CA 1
ATOM 5144 C C . ARG D 1 3 ? 13.755 3.665 -48.936 1.00 84.90 35 ARG D C 1
ATOM 5145 O O . ARG D 1 3 ? 13.274 2.687 -48.350 1.00 80.82 35 ARG D O 1
ATOM 5153 N N . LEU D 1 4 ? 13.646 4.909 -48.447 1.00 85.79 36 LEU D N 1
ATOM 5154 C CA . LEU D 1 4 ? 12.781 5.320 -47.326 1.00 71.34 36 LEU D CA 1
ATOM 5155 C C . LEU D 1 4 ? 11.514 6.051 -47.781 1.00 70.76 36 LEU D C 1
ATOM 5156 O O . LEU D 1 4 ? 10.608 6.264 -46.988 1.00 69.05 36 LEU D O 1
ATOM 5161 N N . PHE D 1 5 ? 11.500 6.540 -49.023 1.00 77.56 37 PHE D N 1
ATOM 5162 C CA . PHE D 1 5 ? 10.346 7.291 -49.530 1.00 87.97 37 PHE D CA 1
ATOM 5163 C C . PHE D 1 5 ? 9.206 6.340 -49.748 1.00 80.01 37 PHE D C 1
ATOM 5164 O O . PHE D 1 5 ? 8.035 6.718 -49.774 1.00 74.14 37 PHE D O 1
ATOM 5172 N N . LYS D 1 6 ? 9.585 5.092 -49.951 1.00 85.20 38 LYS D N 1
ATOM 5173 C CA . LYS D 1 6 ? 8.632 4.022 -50.154 1.00 88.92 38 LYS D CA 1
ATOM 5174 C C . LYS D 1 6 ? 7.957 3.611 -48.838 1.00 81.00 38 LYS D C 1
ATOM 5175 O O . LYS D 1 6 ? 6.758 3.323 -48.819 1.00 82.60 38 LYS D O 1
ATOM 5181 N N . HIS D 1 7 ? 8.712 3.593 -47.741 1.00 71.66 39 HIS D N 1
ATOM 5182 C CA . HIS D 1 7 ? 8.091 3.374 -46.437 1.00 67.19 39 HIS D CA 1
ATOM 5183 C C . HIS D 1 7 ? 7.071 4.482 -46.283 1.00 87.55 39 HIS D C 1
ATOM 5184 O O . HIS D 1 7 ? 5.877 4.262 -46.081 1.00 69.13 39 HIS D O 1
ATOM 5191 N N . LEU D 1 8 ? 7.584 5.690 -46.477 1.00 83.48 40 LEU D N 1
ATOM 5192 C CA . LEU D 1 8 ? 6.843 6.913 -46.327 1.00 81.78 40 LEU D CA 1
ATOM 5193 C C . LEU D 1 8 ? 5.690 6.981 -47.310 1.00 80.24 40 LEU D C 1
ATOM 5194 O O . LEU D 1 8 ? 4.602 7.423 -46.958 1.00 84.05 40 LEU D O 1
ATOM 5199 N N . PHE D 1 9 ? 5.886 6.505 -48.527 1.00 75.06 41 PHE D N 1
ATOM 5200 C CA . PHE D 1 9 ? 4.800 6.641 -49.473 1.00 79.72 41 PHE D CA 1
ATOM 5201 C C . PHE D 1 9 ? 3.536 5.858 -49.097 1.00 83.32 41 PHE D C 1
ATOM 5202 O O . PHE D 1 9 ? 2.415 6.345 -49.260 1.00 86.92 41 PHE D O 1
ATOM 5210 N N . ARG D 1 10 ? 3.715 4.651 -48.593 1.00 81.73 42 ARG D N 1
ATOM 5211 C CA . ARG D 1 10 ? 2.595 3.819 -48.164 1.00 81.05 42 ARG D CA 1
ATOM 5212 C C . ARG D 1 10 ? 2.120 3.985 -46.733 1.00 79.30 42 ARG D C 1
ATOM 5213 O O . ARG D 1 10 ? 0.919 3.879 -46.468 1.00 79.11 42 ARG D O 1
ATOM 5221 N N . GLY D 1 11 ? 3.065 4.177 -45.810 1.00 80.21 43 GLY D N 1
ATOM 5222 C CA . GLY D 1 11 ? 2.745 4.281 -44.399 1.00 81.58 43 GLY D CA 1
ATOM 5223 C C . GLY D 1 11 ? 2.010 5.581 -44.103 1.00 91.13 43 GLY D C 1
ATOM 5224 O O . GLY D 1 11 ? 1.272 5.656 -43.131 1.00 94.91 43 GLY D O 1
ATOM 5225 N N . TYR D 1 12 ? 2.204 6.601 -44.938 1.00 84.71 44 TYR D N 1
ATOM 5226 C CA . TYR D 1 12 ? 1.679 7.948 -44.689 1.00 93.62 44 TYR D CA 1
ATOM 5227 C C . TYR D 1 12 ? 0.170 8.067 -44.506 1.00 89.65 44 TYR D C 1
ATOM 5228 O O . TYR D 1 12 ? -0.293 8.487 -43.463 1.00 83.22 44 TYR D O 1
ATOM 5237 N N . ASN D 1 13 ? -0.592 7.599 -45.478 1.00 99.32 45 ASN D N 1
ATOM 5238 C CA . ASN D 1 13 ? -2.042 7.741 -45.425 1.00 102.93 45 ASN D CA 1
ATOM 5239 C C . ASN D 1 13 ? -2.787 6.576 -44.767 1.00 97.53 45 ASN D C 1
ATOM 5240 O O . ASN D 1 13 ? -3.954 6.686 -44.381 1.00 102.15 45 ASN D O 1
ATOM 5245 N N . ARG D 1 14 ? -2.066 5.485 -44.586 1.00 84.27 46 ARG D N 1
ATOM 5246 C CA . ARG D 1 14 ? -2.651 4.218 -44.252 1.00 67.25 46 ARG D CA 1
ATOM 5247 C C . ARG D 1 14 ? -3.307 4.089 -42.894 1.00 59.82 46 ARG D C 1
ATOM 5248 O O . ARG D 1 14 ? -2.757 4.564 -41.931 1.00 58.89 46 ARG D O 1
ATOM 5256 N N . TRP D 1 15 ? -4.429 3.374 -42.791 1.00 59.44 47 TRP D N 1
ATOM 5257 C CA . TRP D 1 15 ? -4.924 2.994 -41.464 1.00 65.24 47 TRP D CA 1
ATOM 5258 C C . TRP D 1 15 ? -4.920 1.480 -41.201 1.00 72.45 47 TRP D C 1
ATOM 5259 O O . TRP D 1 15 ? -5.417 0.687 -42.006 1.00 70.16 47 TRP D O 1
ATOM 5270 N N . ALA D 1 16 ? -4.317 1.099 -40.070 1.00 81.91 48 ALA D N 1
ATOM 5271 C CA . ALA D 1 16 ? -4.209 -0.288 -39.628 1.00 78.69 48 ALA D CA 1
ATOM 5272 C C . ALA D 1 16 ? -5.581 -0.852 -39.273 1.00 75.20 48 ALA D C 1
ATOM 5273 O O . ALA D 1 16 ? -5.807 -2.048 -39.364 1.00 76.87 48 ALA D O 1
ATOM 5275 N N . ARG D 1 17 ? -6.505 0.021 -38.906 1.00 71.15 49 ARG D N 1
ATOM 5276 C CA . ARG D 1 17 ? -7.844 -0.367 -38.469 1.00 75.61 49 ARG D CA 1
ATOM 5277 C C . ARG D 1 17 ? -8.767 -0.968 -39.532 1.00 83.86 49 ARG D C 1
ATOM 5278 O O . ARG D 1 17 ? -9.497 -1.912 -39.243 1.00 88.30 49 ARG D O 1
ATOM 5286 N N . PRO D 1 18 ? -8.810 -0.359 -40.733 1.00 89.59 50 PRO D N 1
ATOM 5287 C CA . PRO D 1 18 ? -9.714 -0.772 -41.821 1.00 89.93 50 PRO D CA 1
ATOM 5288 C C . PRO D 1 18 ? -9.301 -2.007 -42.605 1.00 83.63 50 PRO D C 1
ATOM 5289 O O . PRO D 1 18 ? -8.138 -2.057 -42.996 1.00 83.93 50 PRO D O 1
ATOM 5293 N N . VAL D 1 19 ? -10.245 -2.904 -42.924 1.00 79.70 51 VAL D N 1
ATOM 5294 C CA . VAL D 1 19 ? -9.920 -4.087 -43.720 1.00 68.81 51 VAL D CA 1
ATOM 5295 C C . VAL D 1 19 ? -9.462 -3.546 -45.055 1.00 63.14 51 VAL D C 1
ATOM 5296 O O . VAL D 1 19 ? -10.081 -2.632 -45.590 1.00 70.56 51 VAL D O 1
ATOM 5300 N N . PRO D 1 20 ? -8.364 -4.094 -45.582 1.00 58.02 52 PRO D N 1
ATOM 5301 C CA . PRO D 1 20 ? -7.644 -3.501 -46.711 1.00 63.84 52 PRO D CA 1
ATOM 5302 C C . PRO D 1 20 ? -8.148 -3.821 -48.091 1.00 75.43 52 PRO D C 1
ATOM 5303 O O . PRO D 1 20 ? -7.458 -4.499 -48.855 1.00 72.71 52 PRO D O 1
ATOM 5307 N N . ASN D 1 21 ? -9.311 -3.290 -48.439 1.00 86.03 53 ASN D N 1
ATOM 5308 C CA . ASN D 1 21 ? -9.787 -3.496 -49.788 1.00 92.68 53 ASN D CA 1
ATOM 5309 C C . ASN D 1 21 ? -10.611 -2.359 -50.369 1.00 96.67 53 ASN D C 1
ATOM 5310 O O . ASN D 1 21 ? -10.913 -1.355 -49.723 1.00 98.39 53 ASN D O 1
ATOM 5315 N N . THR D 1 22 ? -11.004 -2.579 -51.607 1.00 98.72 54 THR D N 1
ATOM 5316 C CA . THR D 1 22 ? -11.866 -1.690 -52.333 1.00 103.50 54 THR D CA 1
ATOM 5317 C C . THR D 1 22 ? -13.365 -1.949 -52.103 1.00 103.64 54 THR D C 1
ATOM 5318 O O . THR D 1 22 ? -14.179 -1.024 -52.131 1.00 102.46 54 THR D O 1
ATOM 5322 N N . SER D 1 23 ? -13.720 -3.210 -51.859 1.00 106.72 55 SER D N 1
ATOM 5323 C CA . SER D 1 23 ? -15.132 -3.592 -51.757 1.00 107.04 55 SER D CA 1
ATOM 5324 C C . SER D 1 23 ? -15.614 -4.348 -50.521 1.00 102.09 55 SER D C 1
ATOM 5325 O O . SER D 1 23 ? -16.108 -3.745 -49.555 1.00 102.59 55 SER D O 1
ATOM 5328 N N . ASP D 1 24 ? -15.455 -5.675 -50.604 1.00 92.96 56 ASP D N 1
ATOM 5329 C CA . ASP D 1 24 ? -15.928 -6.647 -49.624 1.00 83.48 56 ASP D CA 1
ATOM 5330 C C . ASP D 1 24 ? -15.034 -7.901 -49.653 1.00 84.80 56 ASP D C 1
ATOM 5331 O O . ASP D 1 24 ? -14.428 -8.188 -50.681 1.00 90.96 56 ASP D O 1
ATOM 5336 N N . VAL D 1 25 ? -14.971 -8.640 -48.540 1.00 79.86 57 VAL D N 1
ATOM 5337 C CA . VAL D 1 25 ? -14.292 -9.972 -48.422 1.00 71.63 57 VAL D CA 1
ATOM 5338 C C . VAL D 1 25 ? -12.772 -10.143 -48.584 1.00 64.58 57 VAL D C 1
ATOM 5339 O O . VAL D 1 25 ? -12.264 -10.457 -49.669 1.00 60.69 57 VAL D O 1
ATOM 5343 N N . VAL D 1 26 ? -12.051 -9.891 -47.499 1.00 60.62 58 VAL D N 1
ATOM 5344 C CA . VAL D 1 26 ? -10.643 -10.212 -47.475 1.00 66.13 58 VAL D CA 1
ATOM 5345 C C . VAL D 1 26 ? -10.471 -11.703 -47.348 1.00 75.81 58 VAL D C 1
ATOM 5346 O O . VAL D 1 26 ? -11.031 -12.335 -46.453 1.00 82.45 58 VAL D O 1
ATOM 5350 N N . ILE D 1 27 ? -9.697 -12.272 -48.254 1.00 75.28 59 ILE D N 1
ATOM 5351 C CA . ILE D 1 27 ? -9.429 -13.698 -48.211 1.00 69.62 59 ILE D CA 1
ATOM 5352 C C . ILE D 1 27 ? -8.019 -13.937 -47.682 1.00 64.66 59 ILE D C 1
ATOM 5353 O O . ILE D 1 27 ? -7.053 -13.318 -48.159 1.00 65.68 59 ILE D O 1
ATOM 5358 N N . VAL D 1 28 ? -7.915 -14.767 -46.649 1.00 58.42 60 VAL D N 1
ATOM 5359 C CA . VAL D 1 28 ? -6.625 -15.057 -46.060 1.00 55.88 60 VAL D CA 1
ATOM 5360 C C . VAL D 1 28 ? -6.230 -16.508 -46.299 1.00 55.64 60 VAL D C 1
ATOM 5361 O O . VAL D 1 28 ? -6.963 -17.416 -45.913 1.00 56.86 60 VAL D O 1
ATOM 5365 N N . ARG D 1 29 ? -5.105 -16.730 -46.977 1.00 56.63 61 ARG D N 1
ATOM 5366 C CA . ARG D 1 29 ? -4.552 -18.080 -47.103 1.00 60.97 61 ARG D CA 1
ATOM 5367 C C . ARG D 1 29 ? -3.849 -18.482 -45.816 1.00 61.45 61 ARG D C 1
ATOM 5368 O O . ARG D 1 29 ? -2.934 -17.803 -45.342 1.00 64.68 61 ARG D O 1
ATOM 5376 N N . PHE D 1 30 ? -4.263 -19.614 -45.271 1.00 60.11 62 PHE D N 1
ATOM 5377 C CA . PHE D 1 30 ? -3.873 -20.004 -43.919 1.00 59.92 62 PHE D CA 1
ATOM 5378 C C . PHE D 1 30 ? -3.288 -21.392 -43.803 1.00 62.35 62 PHE D C 1
ATOM 5379 O O . PHE D 1 30 ? -3.866 -22.352 -44.300 1.00 74.81 62 PHE D O 1
ATOM 5387 N N . GLY D 1 31 ? -2.140 -21.507 -43.152 1.00 70.24 63 GLY D N 1
ATOM 5388 C CA . GLY D 1 31 ? -1.590 -22.818 -42.944 1.00 68.99 63 GLY D CA 1
ATOM 5389 C C . GLY D 1 31 ? -0.834 -22.915 -41.643 1.00 69.44 63 GLY D C 1
ATOM 5390 O O . GLY D 1 31 ? -0.171 -21.989 -41.201 1.00 69.39 63 GLY D O 1
ATOM 5391 N N . LEU D 1 32 ? -0.899 -24.105 -41.064 1.00 71.90 64 LEU D N 1
ATOM 5392 C CA . LEU D 1 32 ? -0.294 -24.374 -39.788 1.00 67.92 64 LEU D CA 1
ATOM 5393 C C . LEU D 1 32 ? 0.976 -25.116 -40.100 1.00 69.46 64 LEU D C 1
ATOM 5394 O O . LEU D 1 32 ? 0.965 -26.045 -40.873 1.00 72.91 64 LEU D O 1
ATOM 5399 N N . SER D 1 33 ? 2.082 -24.677 -39.536 1.00 73.39 65 SER D N 1
ATOM 5400 C CA . SER D 1 33 ? 3.328 -25.400 -39.657 1.00 76.45 65 SER D CA 1
ATOM 5401 C C . SER D 1 33 ? 3.700 -25.830 -38.276 1.00 76.31 65 SER D C 1
ATOM 5402 O O . SER D 1 33 ? 3.484 -25.093 -37.323 1.00 82.96 65 SER D O 1
ATOM 5405 N N . ILE D 1 34 ? 4.226 -27.023 -38.124 1.00 67.06 66 ILE D N 1
ATOM 5406 C CA . ILE D 1 34 ? 4.609 -27.429 -36.786 1.00 67.59 66 ILE D CA 1
ATOM 5407 C C . ILE D 1 34 ? 6.093 -27.721 -36.615 1.00 67.41 66 ILE D C 1
ATOM 5408 O O . ILE D 1 34 ? 6.682 -28.503 -37.341 1.00 63.46 66 ILE D O 1
ATOM 5413 N N . ALA D 1 35 ? 6.720 -26.943 -35.752 1.00 59.73 67 ALA D N 1
ATOM 5414 C CA . ALA D 1 35 ? 8.129 -27.104 -35.491 1.00 76.18 67 ALA D CA 1
ATOM 5415 C C . ALA D 1 35 ? 8.384 -28.109 -34.390 1.00 73.92 67 ALA D C 1
ATOM 5416 O O . ALA D 1 35 ? 9.345 -28.883 -34.464 1.00 75.55 67 ALA D O 1
ATOM 5418 N N . GLN D 1 36 ? 7.558 -28.060 -33.343 1.00 70.51 68 GLN D N 1
ATOM 5419 C CA . GLN D 1 36 ? 7.755 -28.963 -32.214 1.00 68.53 68 GLN D CA 1
ATOM 5420 C C . GLN D 1 36 ? 6.508 -29.285 -31.342 1.00 71.29 68 GLN D C 1
ATOM 5421 O O . GLN D 1 36 ? 5.678 -28.415 -31.054 1.00 62.18 68 GLN D O 1
ATOM 5427 N N . LEU D 1 37 ? 6.440 -30.529 -30.857 1.00 78.02 69 LEU D N 1
ATOM 5428 C CA . LEU D 1 37 ? 5.474 -30.943 -29.846 1.00 71.80 69 LEU D CA 1
ATOM 5429 C C . LEU D 1 37 ? 6.216 -30.916 -28.537 1.00 72.41 69 LEU D C 1
ATOM 5430 O O . LEU D 1 37 ? 7.071 -31.737 -28.249 1.00 59.29 69 LEU D O 1
ATOM 5435 N N . ILE D 1 38 ? 5.920 -29.895 -27.767 1.00 71.08 70 ILE D N 1
ATOM 5436 C CA . ILE D 1 38 ? 6.721 -29.629 -26.611 1.00 68.40 70 ILE D CA 1
ATOM 5437 C C . ILE D 1 38 ? 6.394 -30.605 -25.536 1.00 66.45 70 ILE D C 1
ATOM 5438 O O . ILE D 1 38 ? 7.262 -31.310 -25.053 1.00 66.55 70 ILE D O 1
ATOM 5443 N N . ASP D 1 39 ? 5.110 -30.684 -25.219 1.00 68.82 71 ASP D N 1
ATOM 5444 C CA . ASP D 1 39 ? 4.661 -31.539 -24.139 1.00 67.78 71 ASP D CA 1
ATOM 5445 C C . ASP D 1 39 ? 3.171 -31.789 -24.289 1.00 66.05 71 ASP D C 1
ATOM 5446 O O . ASP D 1 39 ? 2.425 -30.927 -24.767 1.00 57.80 71 ASP D O 1
ATOM 5451 N N . VAL D 1 40 ? 2.759 -32.983 -23.875 1.00 73.32 72 VAL D N 1
ATOM 5452 C CA . VAL D 1 40 ? 1.360 -33.389 -23.827 1.00 81.40 72 VAL D CA 1
ATOM 5453 C C . VAL D 1 40 ? 1.136 -33.830 -22.405 1.00 85.17 72 VAL D C 1
ATOM 5454 O O . VAL D 1 40 ? 1.781 -34.749 -21.943 1.00 80.07 72 VAL D O 1
ATOM 5458 N N . ASP D 1 41 ? 0.245 -33.161 -21.695 1.00 98.96 73 ASP D N 1
ATOM 5459 C CA . ASP D 1 41 ? 0.169 -33.406 -20.276 1.00 112.22 73 ASP D CA 1
ATOM 5460 C C . ASP D 1 41 ? -0.974 -34.353 -19.966 1.00 122.45 73 ASP D C 1
ATOM 5461 O O . ASP D 1 41 ? -2.049 -34.271 -20.553 1.00 123.79 73 ASP D O 1
ATOM 5466 N N . GLU D 1 42 ? -0.726 -35.254 -19.020 1.00 129.11 74 GLU D N 1
ATOM 5467 C CA . GLU D 1 42 ? -1.490 -36.486 -18.906 1.00 135.77 74 GLU D CA 1
ATOM 5468 C C . GLU D 1 42 ? -2.611 -36.156 -17.972 1.00 132.76 74 GLU D C 1
ATOM 5469 O O . GLU D 1 42 ? -3.786 -36.159 -18.330 1.00 134.39 74 GLU D O 1
ATOM 5475 N N . LYS D 1 43 ? -2.174 -35.797 -16.772 1.00 125.14 75 LYS D N 1
ATOM 5476 C CA . LYS D 1 43 ? -3.013 -35.409 -15.658 1.00 121.33 75 LYS D CA 1
ATOM 5477 C C . LYS D 1 43 ? -3.903 -34.268 -16.085 1.00 122.76 75 LYS D C 1
ATOM 5478 O O . LYS D 1 43 ? -5.128 -34.394 -16.077 1.00 120.66 75 LYS D O 1
ATOM 5484 N N . ASN D 1 44 ? -3.252 -33.177 -16.501 1.00 125.63 76 ASN D N 1
ATOM 5485 C CA . ASN D 1 44 ? -3.896 -31.931 -16.907 1.00 121.86 76 ASN D CA 1
ATOM 5486 C C . ASN D 1 44 ? -4.435 -31.976 -18.327 1.00 125.45 76 ASN D C 1
ATOM 5487 O O . ASN D 1 44 ? -4.920 -30.976 -18.842 1.00 129.83 76 ASN D O 1
ATOM 5492 N N . GLN D 1 45 ? -4.354 -33.154 -18.934 1.00 129.54 77 GLN D N 1
ATOM 5493 C CA . GLN D 1 45 ? -5.001 -33.499 -20.203 1.00 129.92 77 GLN D CA 1
ATOM 5494 C C . GLN D 1 45 ? -4.786 -32.658 -21.468 1.00 118.84 77 GLN D C 1
ATOM 5495 O O . GLN D 1 45 ? -5.656 -32.650 -22.335 1.00 122.58 77 GLN D O 1
ATOM 5501 N N . MET D 1 46 ? -3.664 -31.961 -21.606 1.00 109.73 78 MET D N 1
ATOM 5502 C CA . MET D 1 46 ? -3.523 -31.075 -22.764 1.00 83.29 78 MET D CA 1
ATOM 5503 C C . MET D 1 46 ? -2.145 -31.042 -23.416 1.00 69.94 78 MET D C 1
ATOM 5504 O O . MET D 1 46 ? -1.130 -31.401 -22.820 1.00 76.44 78 MET D O 1
ATOM 5509 N N . MET D 1 47 ? -2.115 -30.480 -24.610 1.00 57.11 79 MET D N 1
ATOM 5510 C CA . MET D 1 47 ? -0.926 -30.463 -25.442 1.00 54.50 79 MET D CA 1
ATOM 5511 C C . MET D 1 47 ? -0.333 -29.074 -25.712 1.00 54.80 79 MET D C 1
ATOM 5512 O O . MET D 1 47 ? -1.051 -28.129 -26.038 1.00 49.30 79 MET D O 1
ATOM 5517 N N . THR D 1 48 ? 0.995 -28.997 -25.675 1.00 57.91 80 THR D N 1
ATOM 5518 C CA . THR D 1 48 ? 1.718 -27.770 -25.972 1.00 45.83 80 THR D CA 1
ATOM 5519 C C . THR D 1 48 ? 2.540 -27.851 -27.251 1.00 56.52 80 THR D C 1
ATOM 5520 O O . THR D 1 48 ? 3.419 -28.682 -27.406 1.00 45.63 80 THR D O 1
ATOM 5524 N N . THR D 1 49 ? 2.266 -26.942 -28.163 1.00 53.17 81 THR D N 1
ATOM 5525 C CA . THR D 1 49 ? 2.928 -26.956 -29.448 1.00 49.09 81 THR D CA 1
ATOM 5526 C C . THR D 1 49 ? 3.603 -25.624 -29.672 1.00 44.28 81 THR D C 1
ATOM 5527 O O . THR D 1 49 ? 3.271 -24.645 -29.017 1.00 41.97 81 THR D O 1
ATOM 5531 N N . ASN D 1 50 ? 4.646 -25.667 -30.491 1.00 46.38 82 ASN D N 1
ATOM 5532 C CA . ASN D 1 50 ? 5.330 -24.516 -31.038 1.00 50.56 82 ASN D CA 1
ATOM 5533 C C . ASN D 1 50 ? 5.097 -24.489 -32.521 1.00 45.40 82 ASN D C 1
ATOM 5534 O O . ASN D 1 50 ? 5.666 -25.301 -33.252 1.00 39.86 82 ASN D O 1
ATOM 5539 N N . VAL D 1 51 ? 4.306 -23.530 -32.980 1.00 47.90 83 VAL D N 1
ATOM 5540 C CA . VAL D 1 51 ? 3.884 -23.535 -34.364 1.00 47.32 83 VAL D CA 1
ATOM 5541 C C . VAL D 1 51 ? 4.236 -22.253 -35.068 1.00 41.73 83 VAL D C 1
ATOM 5542 O O . VAL D 1 51 ? 4.606 -21.255 -34.446 1.00 35.61 83 VAL D O 1
ATOM 5546 N N . TRP D 1 52 ? 4.142 -22.344 -36.388 1.00 38.84 84 TRP D N 1
ATOM 5547 C CA . TRP D 1 52 ? 4.275 -21.236 -37.307 1.00 36.33 84 TRP D CA 1
ATOM 5548 C C . TRP D 1 52 ? 2.922 -21.031 -37.933 1.00 44.58 84 TRP D C 1
ATOM 5549 O O . TRP D 1 52 ? 2.374 -21.996 -38.480 1.00 44.82 84 TRP D O 1
ATOM 5560 N N . LEU D 1 53 ? 2.359 -19.816 -37.828 1.00 44.45 85 LEU D N 1
ATOM 5561 C CA . LEU D 1 53 ? 1.050 -19.526 -38.435 1.00 39.98 85 LEU D CA 1
ATOM 5562 C C . LEU D 1 53 ? 1.212 -18.944 -39.834 1.00 44.62 85 LEU D C 1
ATOM 5563 O O . LEU D 1 53 ? 1.494 -17.768 -39.970 1.00 58.69 85 LEU D O 1
ATOM 5568 N N . LYS D 1 54 ? 1.024 -19.740 -40.879 1.00 47.37 86 LYS D N 1
ATOM 5569 C CA . LYS D 1 54 ? 1.171 -19.210 -42.224 1.00 51.36 86 LYS D CA 1
ATOM 5570 C C . LYS D 1 54 ? -0.035 -18.383 -42.587 1.00 55.18 86 LYS D C 1
ATOM 5571 O O . LYS D 1 54 ? -1.166 -18.877 -42.619 1.00 56.49 86 LYS D O 1
ATOM 5577 N N . GLN D 1 55 ? 0.218 -17.129 -42.928 1.00 56.29 87 GLN D N 1
ATOM 5578 C CA . GLN D 1 55 ? -0.854 -16.242 -43.317 1.00 55.37 87 GLN D CA 1
ATOM 5579 C C . GLN D 1 55 ? -0.484 -15.588 -44.595 1.00 51.53 87 GLN D C 1
ATOM 5580 O O . GLN D 1 55 ? 0.674 -15.280 -44.829 1.00 57.20 87 GLN D O 1
ATOM 5586 N N . GLU D 1 56 ? -1.469 -15.470 -45.462 1.00 50.06 88 GLU D N 1
ATOM 5587 C CA . GLU D 1 56 ? -1.281 -14.756 -46.692 1.00 56.04 88 GLU D CA 1
ATOM 5588 C C . GLU D 1 56 ? -2.561 -14.055 -47.085 1.00 61.24 88 GLU D C 1
ATOM 5589 O O . GLU D 1 56 ? -3.623 -14.659 -47.056 1.00 66.83 88 GLU D O 1
ATOM 5595 N N . TRP D 1 57 ? -2.478 -12.770 -47.405 1.00 62.99 89 TRP D N 1
ATOM 5596 C CA . TRP D 1 57 ? -3.659 -12.054 -47.869 1.00 64.06 89 TRP D CA 1
ATOM 5597 C C . TRP D 1 57 ? -3.235 -10.889 -48.718 1.00 70.49 89 TRP D C 1
ATOM 5598 O O . TRP D 1 57 ? -2.042 -10.593 -48.821 1.00 71.20 89 TRP D O 1
ATOM 5609 N N . SER D 1 58 ? -4.214 -10.196 -49.286 1.00 75.38 90 SER D N 1
ATOM 5610 C CA . SER D 1 58 ? -3.910 -9.074 -50.153 1.00 79.30 90 SER D CA 1
ATOM 5611 C C . SER D 1 58 ? -4.387 -7.783 -49.568 1.00 79.76 90 SER D C 1
ATOM 5612 O O . SER D 1 58 ? -5.592 -7.584 -49.341 1.00 78.23 90 SER D O 1
ATOM 5615 N N . ASP D 1 59 ? -3.417 -6.898 -49.368 1.00 78.67 91 ASP D N 1
ATOM 5616 C CA . ASP D 1 59 ? -3.678 -5.537 -48.949 1.00 76.76 91 ASP D CA 1
ATOM 5617 C C . ASP D 1 59 ? -3.455 -4.575 -50.121 1.00 74.85 91 ASP D C 1
ATOM 5618 O O . ASP D 1 59 ? -2.326 -4.323 -50.543 1.00 74.55 91 ASP D O 1
ATOM 5623 N N . TYR D 1 60 ? -4.569 -4.016 -50.587 1.00 75.47 92 TYR D N 1
ATOM 5624 C CA . TYR D 1 60 ? -4.664 -3.163 -51.774 1.00 77.40 92 TYR D CA 1
ATOM 5625 C C . TYR D 1 60 ? -3.859 -1.874 -51.748 1.00 76.34 92 TYR D C 1
ATOM 5626 O O . TYR D 1 60 ? -3.223 -1.503 -52.730 1.00 74.86 92 TYR D O 1
ATOM 5635 N N . LYS D 1 61 ? -3.895 -1.217 -50.595 1.00 75.33 93 LYS D N 1
ATOM 5636 C CA . LYS D 1 61 ? -3.282 0.074 -50.373 1.00 71.70 93 LYS D CA 1
ATOM 5637 C C . LYS D 1 61 ? -1.757 0.005 -50.343 1.00 70.08 93 LYS D C 1
ATOM 5638 O O . LYS D 1 61 ? -1.081 1.014 -50.482 1.00 78.66 93 LYS D O 1
ATOM 5644 N N . LEU D 1 62 ? -1.215 -1.195 -50.222 1.00 66.21 94 LEU D N 1
ATOM 5645 C CA . LEU D 1 62 ? 0.222 -1.382 -50.038 1.00 65.42 94 LEU D CA 1
ATOM 5646 C C . LEU D 1 62 ? 0.952 -1.638 -51.362 1.00 69.54 94 LEU D C 1
ATOM 5647 O O . LEU D 1 62 ? 2.101 -2.079 -51.396 1.00 71.19 94 LEU D O 1
ATOM 5652 N N . ARG D 1 63 ? 0.241 -1.417 -52.452 1.00 86.72 95 ARG D N 1
ATOM 5653 C CA . ARG D 1 63 ? 0.763 -1.642 -53.787 1.00 82.86 95 ARG D CA 1
ATOM 5654 C C . ARG D 1 63 ? 1.694 -0.515 -54.254 1.00 85.00 95 ARG D C 1
ATOM 5655 O O . ARG D 1 63 ? 1.561 0.642 -53.841 1.00 89.66 95 ARG D O 1
ATOM 5663 N N . TRP D 1 64 ? 2.693 -0.883 -55.047 1.00 81.46 96 TRP D N 1
ATOM 5664 C CA . TRP D 1 64 ? 3.598 0.084 -55.641 1.00 83.74 96 TRP D CA 1
ATOM 5665 C C . TRP D 1 64 ? 4.201 -0.389 -56.980 1.00 97.43 96 TRP D C 1
ATOM 5666 O O . TRP D 1 64 ? 4.036 -1.543 -57.381 1.00 92.13 96 TRP D O 1
ATOM 5677 N N . ASN D 1 65 ? 4.832 0.531 -57.708 1.00 98.10 97 ASN D N 1
ATOM 5678 C CA . ASN D 1 65 ? 5.566 0.159 -58.910 1.00 102.60 97 ASN D CA 1
ATOM 5679 C C . ASN D 1 65 ? 7.062 0.189 -58.639 1.00 106.79 97 ASN D C 1
ATOM 5680 O O . ASN D 1 65 ? 7.650 1.263 -58.522 1.00 111.35 97 ASN D O 1
ATOM 5685 N N . PRO D 1 66 ? 7.686 -0.997 -58.577 1.00 107.02 98 PRO D N 1
ATOM 5686 C CA . PRO D 1 66 ? 9.096 -1.139 -58.192 1.00 106.52 98 PRO D CA 1
ATOM 5687 C C . PRO D 1 66 ? 10.048 -0.290 -59.035 1.00 102.25 98 PRO D C 1
ATOM 5688 O O . PRO D 1 66 ? 11.100 0.093 -58.532 1.00 92.81 98 PRO D O 1
ATOM 5692 N N . THR D 1 67 ? 9.692 -0.027 -60.292 1.00 104.14 99 THR D N 1
ATOM 5693 C CA . THR D 1 67 ? 10.516 0.805 -61.174 1.00 110.89 99 THR D CA 1
ATOM 5694 C C . THR D 1 67 ? 10.737 2.166 -60.571 1.00 116.01 99 THR D C 1
ATOM 5695 O O . THR D 1 67 ? 11.745 2.830 -60.833 1.00 118.02 99 THR D O 1
ATOM 5699 N N . ASP D 1 68 ? 9.742 2.582 -59.797 1.00 118.30 100 ASP D N 1
ATOM 5700 C CA . ASP D 1 68 ? 9.744 3.866 -59.120 1.00 127.59 100 ASP D CA 1
ATOM 5701 C C . ASP D 1 68 ? 10.646 3.787 -57.887 1.00 138.29 100 ASP D C 1
ATOM 5702 O O . ASP D 1 68 ? 10.982 4.798 -57.280 1.00 143.47 100 ASP D O 1
ATOM 5707 N N . PHE D 1 69 ? 11.068 2.571 -57.563 1.00 133.33 101 PHE D N 1
ATOM 5708 C CA . PHE D 1 69 ? 11.904 2.296 -56.406 1.00 133.03 101 PHE D CA 1
ATOM 5709 C C . PHE D 1 69 ? 13.116 1.576 -56.970 1.00 130.48 101 PHE D C 1
ATOM 5710 O O . PHE D 1 69 ? 13.292 1.543 -58.182 1.00 130.89 101 PHE D O 1
ATOM 5718 N N . GLY D 1 70 ? 13.986 1.051 -56.122 1.00 133.59 102 GLY D N 1
ATOM 5719 C CA . GLY D 1 70 ? 15.112 0.302 -56.614 1.00 140.34 102 GLY D CA 1
ATOM 5720 C C . GLY D 1 70 ? 14.505 -0.893 -57.328 1.00 144.40 102 GLY D C 1
ATOM 5721 O O . GLY D 1 70 ? 13.301 -1.156 -57.257 1.00 141.07 102 GLY D O 1
ATOM 5722 N N . ASN D 1 71 ? 15.350 -1.654 -57.992 1.00 155.10 103 ASN D N 1
ATOM 5723 C CA . ASN D 1 71 ? 14.887 -2.784 -58.767 1.00 175.72 103 ASN D CA 1
ATOM 5724 C C . ASN D 1 71 ? 14.737 -4.012 -57.860 1.00 218.60 103 ASN D C 1
ATOM 5725 O O . ASN D 1 71 ? 14.727 -5.148 -58.332 1.00 217.25 103 ASN D O 1
ATOM 5730 N N . ILE D 1 72 ? 14.658 -3.760 -56.548 1.00 208.66 104 ILE D N 1
ATOM 5731 C CA . ILE D 1 72 ? 14.985 -4.710 -55.476 1.00 211.18 104 ILE D CA 1
ATOM 5732 C C . ILE D 1 72 ? 13.716 -5.531 -55.113 1.00 210.93 104 ILE D C 1
ATOM 5733 O O . ILE D 1 72 ? 13.673 -6.229 -54.094 1.00 216.49 104 ILE D O 1
ATOM 5738 N N . THR D 1 73 ? 12.691 -5.444 -55.968 1.00 189.13 105 THR D N 1
ATOM 5739 C CA . THR D 1 73 ? 11.375 -6.064 -55.744 1.00 154.45 105 THR D CA 1
ATOM 5740 C C . THR D 1 73 ? 10.595 -5.453 -54.611 1.00 125.12 105 THR D C 1
ATOM 5741 O O . THR D 1 73 ? 10.189 -4.286 -54.679 1.00 116.56 105 THR D O 1
ATOM 5745 N N . SER D 1 74 ? 10.360 -6.292 -53.599 1.00 108.85 106 SER D N 1
ATOM 5746 C CA . SER D 1 74 ? 9.576 -5.950 -52.416 1.00 94.48 106 SER D CA 1
ATOM 5747 C C . SER D 1 74 ? 10.363 -6.070 -51.101 1.00 88.20 106 SER D C 1
ATOM 5748 O O . SER D 1 74 ? 11.419 -6.683 -51.087 1.00 92.56 106 SER D O 1
ATOM 5751 N N . LEU D 1 75 ? 9.834 -5.496 -50.012 1.00 81.89 107 LEU D N 1
ATOM 5752 C CA . LEU D 1 75 ? 10.526 -5.405 -48.702 1.00 81.02 107 LEU D CA 1
ATOM 5753 C C . LEU D 1 75 ? 9.847 -6.013 -47.425 1.00 72.96 107 LEU D C 1
ATOM 5754 O O . LEU D 1 75 ? 8.703 -6.465 -47.464 1.00 71.94 107 LEU D O 1
ATOM 5759 N N . ARG D 1 76 ? 10.579 -6.022 -46.305 1.00 71.01 108 ARG D N 1
ATOM 5760 C CA . ARG D 1 76 ? 10.050 -6.490 -45.021 1.00 71.02 108 ARG D CA 1
ATOM 5761 C C . ARG D 1 76 ? 9.598 -5.350 -44.093 1.00 70.75 108 ARG D C 1
ATOM 5762 O O . ARG D 1 76 ? 10.428 -4.581 -43.603 1.00 71.81 108 ARG D O 1
ATOM 5770 N N . VAL D 1 77 ? 8.315 -5.304 -43.761 1.00 68.42 109 VAL D N 1
ATOM 5771 C CA . VAL D 1 77 ? 7.777 -4.251 -42.898 1.00 63.67 109 VAL D CA 1
ATOM 5772 C C . VAL D 1 77 ? 7.291 -4.785 -41.545 1.00 60.48 109 VAL D C 1
ATOM 5773 O O . VAL D 1 77 ? 6.921 -5.941 -41.433 1.00 66.99 109 VAL D O 1
ATOM 5777 N N . PRO D 1 78 ? 7.250 -3.930 -40.522 1.00 54.63 110 PRO D N 1
ATOM 5778 C CA . PRO D 1 78 ? 6.811 -4.260 -39.153 1.00 55.91 110 PRO D CA 1
ATOM 5779 C C . PRO D 1 78 ? 5.340 -4.674 -39.118 1.00 59.91 110 PRO D C 1
ATOM 5780 O O . PRO D 1 78 ? 4.548 -4.041 -39.800 1.00 55.76 110 PRO D O 1
ATOM 5784 N N . SER D 1 79 ? 4.972 -5.744 -38.410 1.00 68.36 111 SER D N 1
ATOM 5785 C CA . SER D 1 79 ? 3.565 -6.177 -38.461 1.00 68.03 111 SER D CA 1
ATOM 5786 C C . SER D 1 79 ? 2.604 -5.250 -37.707 1.00 75.20 111 SER D C 1
ATOM 5787 O O . SER D 1 79 ? 1.403 -5.258 -37.966 1.00 87.38 111 SER D O 1
ATOM 5790 N N . GLU D 1 80 ? 3.124 -4.444 -36.790 1.00 68.41 112 GLU D N 1
ATOM 5791 C CA . GLU D 1 80 ? 2.279 -3.535 -36.027 1.00 62.03 112 GLU D CA 1
ATOM 5792 C C . GLU D 1 80 ? 1.781 -2.367 -36.858 1.00 67.09 112 GLU D C 1
ATOM 5793 O O . GLU D 1 80 ? 0.791 -1.716 -36.510 1.00 72.67 112 GLU D O 1
ATOM 5799 N N . MET D 1 81 ? 2.476 -2.101 -37.955 1.00 64.83 113 MET D N 1
ATOM 5800 C CA . MET D 1 81 ? 2.142 -0.984 -38.813 1.00 68.07 113 MET D CA 1
ATOM 5801 C C . MET D 1 81 ? 1.008 -1.281 -39.743 1.00 86.65 113 MET D C 1
ATOM 5802 O O . MET D 1 81 ? 0.253 -0.391 -40.085 1.00 88.28 113 MET D O 1
ATOM 5807 N N . ILE D 1 82 ? 0.885 -2.526 -40.172 1.00 76.98 114 ILE D N 1
ATOM 5808 C CA . ILE D 1 82 ? -0.157 -2.844 -41.134 1.00 63.08 114 ILE D CA 1
ATOM 5809 C C . ILE D 1 82 ? -1.368 -3.495 -40.530 1.00 53.24 114 ILE D C 1
ATOM 5810 O O . ILE D 1 82 ? -1.367 -3.889 -39.370 1.00 54.17 114 ILE D O 1
ATOM 5815 N N . TRP D 1 83 ? -2.386 -3.675 -41.351 1.00 44.85 115 TRP D N 1
ATOM 5816 C CA . TRP D 1 83 ? -3.541 -4.404 -40.903 1.00 44.24 115 TRP D CA 1
ATOM 5817 C C . TRP D 1 83 ? -3.179 -5.859 -40.984 1.00 48.92 115 TRP D C 1
ATOM 5818 O O . TRP D 1 83 ? -2.676 -6.320 -42.004 1.00 54.42 115 TRP D O 1
ATOM 5829 N N . ILE D 1 84 ? -3.413 -6.584 -39.903 1.00 46.25 116 ILE D N 1
ATOM 5830 C CA . ILE D 1 84 ? -3.191 -8.010 -39.906 1.00 47.33 116 ILE D CA 1
ATOM 5831 C C . ILE D 1 84 ? -4.445 -8.604 -39.308 1.00 47.29 116 ILE D C 1
ATOM 5832 O O . ILE D 1 84 ? -5.087 -7.952 -38.488 1.00 33.94 116 ILE D O 1
ATOM 5837 N N . PRO D 1 85 ? -4.799 -9.836 -39.729 1.00 42.44 117 PRO D N 1
ATOM 5838 C CA . PRO D 1 85 ? -6.024 -10.517 -39.324 1.00 36.58 117 PRO D CA 1
ATOM 5839 C C . PRO D 1 85 ? -5.993 -10.840 -37.846 1.00 41.88 117 PRO D C 1
ATOM 5840 O O . PRO D 1 85 ? -4.921 -11.076 -37.297 1.00 50.69 117 PRO D O 1
ATOM 5844 N N . ASP D 1 86 ? -7.145 -10.818 -37.198 1.00 35.20 118 ASP D N 1
ATOM 5845 C CA . ASP D 1 86 ? -7.200 -11.110 -35.790 1.00 35.62 118 ASP D CA 1
ATOM 5846 C C . ASP D 1 86 ? -7.424 -12.553 -35.543 1.00 46.21 118 ASP D C 1
ATOM 5847 O O . ASP D 1 86 ? -8.176 -12.895 -34.637 1.00 58.86 118 ASP D O 1
ATOM 5852 N N . ILE D 1 87 ? -6.887 -13.413 -36.403 1.00 42.74 119 ILE D N 1
ATOM 5853 C CA . ILE D 1 87 ? -7.045 -14.841 -36.175 1.00 42.39 119 ILE D CA 1
ATOM 5854 C C . ILE D 1 87 ? -6.553 -15.250 -34.785 1.00 40.83 119 ILE D C 1
ATOM 5855 O O . ILE D 1 87 ? -5.419 -15.019 -34.405 1.00 38.93 119 ILE D O 1
ATOM 5860 N N . VAL D 1 88 ? -7.446 -15.886 -34.045 1.00 49.53 120 VAL D N 1
ATOM 5861 C CA . VAL D 1 88 ? -7.207 -16.315 -32.679 1.00 52.79 120 VAL D CA 1
ATOM 5862 C C . VAL D 1 88 ? -7.368 -17.830 -32.610 1.00 49.87 120 VAL D C 1
ATOM 5863 O O . VAL D 1 88 ? -7.938 -18.430 -33.516 1.00 47.44 120 VAL D O 1
ATOM 5867 N N . LEU D 1 89 ? -6.850 -18.441 -31.550 1.00 54.94 121 LEU D N 1
ATOM 5868 C CA . LEU D 1 89 ? -7.052 -19.860 -31.286 1.00 39.14 121 LEU D CA 1
ATOM 5869 C C . LEU D 1 89 ? -8.294 -20.040 -30.438 1.00 49.26 121 LEU D C 1
ATOM 5870 O O . LEU D 1 89 ? -8.241 -19.777 -29.244 1.00 50.24 121 LEU D O 1
ATOM 5875 N N . TYR D 1 90 ? -9.385 -20.545 -31.022 1.00 55.92 122 TYR D N 1
ATOM 5876 C CA . TYR D 1 90 ? -10.655 -20.595 -30.304 1.00 58.29 122 TYR D CA 1
ATOM 5877 C C . TYR D 1 90 ? -10.463 -21.362 -29.058 1.00 73.20 122 TYR D C 1
ATOM 5878 O O . TYR D 1 90 ? -10.931 -21.006 -27.983 1.00 61.27 122 TYR D O 1
ATOM 5887 N N . ASN D 1 91 ? -9.679 -22.404 -29.256 1.00 79.19 123 ASN D N 1
ATOM 5888 C CA . ASN D 1 91 ? -9.553 -23.522 -28.364 1.00 84.79 123 ASN D CA 1
ATOM 5889 C C . ASN D 1 91 ? -8.499 -23.313 -27.303 1.00 92.34 123 ASN D C 1
ATOM 5890 O O . ASN D 1 91 ? -7.301 -23.404 -27.561 1.00 85.55 123 ASN D O 1
ATOM 5895 N N . ASN D 1 92 ? -8.990 -23.008 -26.108 1.00 108.63 124 ASN D N 1
ATOM 5896 C CA . ASN D 1 92 ? -8.206 -22.952 -24.880 1.00 107.80 124 ASN D CA 1
ATOM 5897 C C . ASN D 1 92 ? -6.765 -22.524 -25.053 1.00 100.17 124 ASN D C 1
ATOM 5898 O O . ASN D 1 92 ? -5.894 -23.348 -24.835 1.00 101.20 124 ASN D O 1
ATOM 5900 N N . ALA D 1 93 ? -6.477 -21.263 -25.360 1.00 92.88 125 ALA D N 1
ATOM 5901 C CA . ALA D 1 93 ? -5.078 -20.866 -25.283 1.00 92.48 125 ALA D CA 1
ATOM 5902 C C . ALA D 1 93 ? -4.859 -20.342 -23.886 1.00 103.16 125 ALA D C 1
ATOM 5903 O O . ALA D 1 93 ? -5.188 -19.185 -23.578 1.00 104.23 125 ALA D O 1
ATOM 5905 N N . ASP D 1 94 ? -4.203 -21.188 -23.086 1.00 109.44 126 ASP D N 1
ATOM 5906 C CA . ASP D 1 94 ? -4.118 -21.029 -21.636 1.00 108.36 126 ASP D CA 1
ATOM 5907 C C . ASP D 1 94 ? -2.868 -20.342 -21.218 1.00 126.45 126 ASP D C 1
ATOM 5908 O O . ASP D 1 94 ? -2.715 -19.957 -20.061 1.00 125.63 126 ASP D O 1
ATOM 5913 N N . GLY D 1 95 ? -1.940 -20.262 -22.163 1.00 139.68 127 GLY D N 1
ATOM 5914 C CA . GLY D 1 95 ? -1.043 -19.144 -22.218 1.00 140.42 127 GLY D CA 1
ATOM 5915 C C . GLY D 1 95 ? -1.688 -18.067 -23.087 1.00 141.22 127 GLY D C 1
ATOM 5916 O O . GLY D 1 95 ? -2.294 -17.118 -22.584 1.00 143.56 127 GLY D O 1
ATOM 5917 N N . GLU D 1 96 ? -1.687 -18.301 -24.402 1.00 116.65 128 GLU D N 1
ATOM 5918 C CA . GLU D 1 96 ? -1.906 -17.203 -25.342 1.00 90.26 128 GLU D CA 1
ATOM 5919 C C . GLU D 1 96 ? -2.840 -17.374 -26.539 1.00 85.22 128 GLU D C 1
ATOM 5920 O O . GLU D 1 96 ? -2.499 -18.095 -27.468 1.00 88.00 128 GLU D O 1
ATOM 5926 N N . PHE D 1 97 ? -3.972 -16.673 -26.559 1.00 80.17 129 PHE D N 1
ATOM 5927 C CA . PHE D 1 97 ? -4.870 -16.654 -27.723 1.00 69.15 129 PHE D CA 1
ATOM 5928 C C . PHE D 1 97 ? -4.272 -16.371 -29.093 1.00 58.92 129 PHE D C 1
ATOM 5929 O O . PHE D 1 97 ? -4.589 -17.038 -30.074 1.00 55.33 129 PHE D O 1
ATOM 5937 N N . ALA D 1 98 ? -3.452 -15.336 -29.190 1.00 58.59 130 ALA D N 1
ATOM 5938 C CA . ALA D 1 98 ? -2.931 -14.976 -30.507 1.00 60.80 130 ALA D CA 1
ATOM 5939 C C . ALA D 1 98 ? -1.425 -14.988 -30.592 1.00 55.38 130 ALA D C 1
ATOM 5940 O O . ALA D 1 98 ? -0.722 -15.335 -29.644 1.00 52.97 130 ALA D O 1
ATOM 5942 N N . VAL D 1 99 ? -0.948 -14.568 -31.752 1.00 63.99 131 VAL D N 1
ATOM 5943 C CA . VAL D 1 99 ? 0.461 -14.512 -31.991 1.00 61.65 131 VAL D CA 1
ATOM 5944 C C . VAL D 1 99 ? 0.913 -13.230 -31.304 1.00 66.36 131 VAL D C 1
ATOM 5945 O O . VAL D 1 99 ? 0.439 -12.124 -31.574 1.00 66.41 131 VAL D O 1
ATOM 5949 N N . THR D 1 100 ? 1.747 -13.427 -30.304 1.00 67.16 132 THR D N 1
ATOM 5950 C CA . THR D 1 100 ? 2.231 -12.357 -29.466 1.00 62.54 132 THR D CA 1
ATOM 5951 C C . THR D 1 100 ? 3.685 -11.973 -29.776 1.00 66.45 132 THR D C 1
ATOM 5952 O O . THR D 1 100 ? 4.366 -11.466 -28.889 1.00 63.78 132 THR D O 1
ATOM 5956 N N . HIS D 1 101 ? 4.236 -12.289 -30.950 1.00 74.00 133 HIS D N 1
ATOM 5957 C CA . HIS D 1 101 ? 5.678 -12.082 -31.041 1.00 74.34 133 HIS D CA 1
ATOM 5958 C C . HIS D 1 101 ? 6.169 -10.608 -31.114 1.00 94.48 133 HIS D C 1
ATOM 5959 O O . HIS D 1 101 ? 6.793 -10.186 -30.132 1.00 100.53 133 HIS D O 1
ATOM 5966 N N . MET D 1 102 ? 5.948 -9.782 -32.146 1.00 82.52 134 MET D N 1
ATOM 5967 C CA . MET D 1 102 ? 5.324 -10.020 -33.430 1.00 68.33 134 MET D CA 1
ATOM 5968 C C . MET D 1 102 ? 6.372 -9.823 -34.487 1.00 61.08 134 MET D C 1
ATOM 5969 O O . MET D 1 102 ? 6.824 -8.713 -34.691 1.00 62.29 134 MET D O 1
ATOM 5974 N N . THR D 1 103 ? 6.695 -10.847 -35.237 1.00 55.62 135 THR D N 1
ATOM 5975 C CA . THR D 1 103 ? 7.735 -10.683 -36.207 1.00 56.37 135 THR D CA 1
ATOM 5976 C C . THR D 1 103 ? 7.270 -9.893 -37.395 1.00 56.81 135 THR D C 1
ATOM 5977 O O . THR D 1 103 ? 6.080 -9.673 -37.559 1.00 59.32 135 THR D O 1
ATOM 5981 N N . LYS D 1 104 ? 8.202 -9.582 -38.288 1.00 51.26 136 LYS D N 1
ATOM 5982 C CA . LYS D 1 104 ? 7.895 -8.760 -39.449 1.00 61.57 136 LYS D CA 1
ATOM 5983 C C . LYS D 1 104 ? 7.095 -9.477 -40.511 1.00 63.23 136 LYS D C 1
ATOM 5984 O O . LYS D 1 104 ? 7.012 -10.716 -40.510 1.00 68.55 136 LYS D O 1
ATOM 5990 N N . ALA D 1 105 ? 6.475 -8.681 -41.387 1.00 53.86 137 ALA D N 1
ATOM 5991 C CA . ALA D 1 105 ? 5.816 -9.189 -42.600 1.00 53.06 137 ALA D CA 1
ATOM 5992 C C . ALA D 1 105 ? 6.651 -8.925 -43.857 1.00 57.04 137 ALA D C 1
ATOM 5993 O O . ALA D 1 105 ? 7.404 -7.960 -43.931 1.00 61.50 137 ALA D O 1
ATOM 5995 N N . HIS D 1 106 ? 6.533 -9.807 -44.839 1.00 56.86 138 HIS D N 1
ATOM 5996 C CA . HIS D 1 106 ? 7.187 -9.624 -46.124 1.00 54.81 138 HIS D CA 1
ATOM 5997 C C . HIS D 1 106 ? 6.119 -9.149 -47.067 1.00 54.69 138 HIS D C 1
ATOM 5998 O O . HIS D 1 106 ? 5.281 -9.947 -47.507 1.00 52.81 138 HIS D O 1
ATOM 6005 N N . LEU D 1 107 ? 6.183 -7.862 -47.409 1.00 54.90 139 LEU D N 1
ATOM 6006 C CA . LEU D 1 107 ? 5.187 -7.229 -48.251 1.00 57.05 139 LEU D CA 1
ATOM 6007 C C . LEU D 1 107 ? 5.729 -7.137 -49.660 1.00 62.63 139 LEU D C 1
ATOM 6008 O O . LEU D 1 107 ? 6.886 -6.774 -49.864 1.00 67.12 139 LEU D O 1
ATOM 6013 N N . PHE D 1 108 ? 4.894 -7.487 -50.628 1.00 75.10 140 PHE D N 1
ATOM 6014 C CA . PHE D 1 108 ? 5.282 -7.460 -52.028 1.00 83.31 140 PHE D CA 1
ATOM 6015 C C . PHE D 1 108 ? 4.581 -6.289 -52.725 1.00 86.86 140 PHE D C 1
ATOM 6016 O O . PHE D 1 108 ? 3.444 -5.951 -52.376 1.00 88.34 140 PHE D O 1
ATOM 6024 N N . SER D 1 109 ? 5.261 -5.683 -53.704 1.00 87.76 141 SER D N 1
ATOM 6025 C CA . SER D 1 109 ? 4.746 -4.532 -54.463 1.00 87.19 141 SER D CA 1
ATOM 6026 C C . SER D 1 109 ? 3.367 -4.799 -55.025 1.00 83.85 141 SER D C 1
ATOM 6027 O O . SER D 1 109 ? 2.595 -3.892 -55.296 1.00 84.42 141 SER D O 1
ATOM 6030 N N . THR D 1 110 ? 3.077 -6.076 -55.186 1.00 83.79 142 THR D N 1
ATOM 6031 C CA . THR D 1 110 ? 1.820 -6.542 -55.722 1.00 80.58 142 THR D CA 1
ATOM 6032 C C . THR D 1 110 ? 0.666 -6.308 -54.744 1.00 74.51 142 THR D C 1
ATOM 6033 O O . THR D 1 110 ? -0.500 -6.439 -55.118 1.00 72.03 142 THR D O 1
ATOM 6037 N N . GLY D 1 111 ? 0.982 -5.970 -53.496 1.00 78.04 143 GLY D N 1
ATOM 6038 C CA . GLY D 1 111 ? -0.057 -5.766 -52.496 1.00 81.31 143 GLY D CA 1
ATOM 6039 C C . GLY D 1 111 ? -0.279 -7.018 -51.656 1.00 82.17 143 GLY D C 1
ATOM 6040 O O . GLY D 1 111 ? -1.225 -7.133 -50.874 1.00 81.55 143 GLY D O 1
ATOM 6041 N N . THR D 1 112 ? 0.597 -7.987 -51.852 1.00 84.74 144 THR D N 1
ATOM 6042 C CA . THR D 1 112 ? 0.476 -9.263 -51.176 1.00 82.98 144 THR D CA 1
ATOM 6043 C C . THR D 1 112 ? 1.332 -9.292 -49.898 1.00 83.44 144 THR D C 1
ATOM 6044 O O . THR D 1 112 ? 2.499 -8.867 -49.898 1.00 85.31 144 THR D O 1
ATOM 6048 N N . VAL D 1 113 ? 0.724 -9.744 -48.803 1.00 78.43 145 VAL D N 1
ATOM 6049 C CA . VAL D 1 113 ? 1.414 -9.848 -47.532 1.00 74.42 145 VAL D CA 1
ATOM 6050 C C . VAL D 1 113 ? 1.711 -11.304 -47.214 1.00 70.53 145 VAL D C 1
ATOM 6051 O O . VAL D 1 113 ? 0.832 -12.160 -47.370 1.00 64.47 145 VAL D O 1
ATOM 6055 N N . HIS D 1 114 ? 2.942 -11.604 -46.798 1.00 73.16 146 HIS D N 1
ATOM 6056 C CA . HIS D 1 114 ? 3.205 -12.926 -46.224 1.00 66.74 146 HIS D CA 1
ATOM 6057 C C . HIS D 1 114 ? 3.646 -12.803 -44.761 1.00 57.73 146 HIS D C 1
ATOM 6058 O O . HIS D 1 114 ? 4.788 -12.469 -44.464 1.00 54.84 146 HIS D O 1
ATOM 6065 N N . TRP D 1 115 ? 2.765 -13.180 -43.848 1.00 60.55 147 TRP D N 1
ATOM 6066 C CA . TRP D 1 115 ? 3.079 -13.119 -42.431 1.00 62.05 147 TRP D CA 1
ATOM 6067 C C . TRP D 1 115 ? 3.090 -14.536 -41.828 1.00 63.17 147 TRP D C 1
ATOM 6068 O O . TRP D 1 115 ? 2.164 -15.338 -42.054 1.00 56.43 147 TRP D O 1
ATOM 6079 N N . VAL D 1 116 ? 4.169 -14.831 -41.097 1.00 61.72 148 VAL D N 1
ATOM 6080 C CA . VAL D 1 116 ? 4.405 -16.144 -40.532 1.00 62.00 148 VAL D CA 1
ATOM 6081 C C . VAL D 1 116 ? 4.892 -16.100 -39.094 1.00 50.96 148 VAL D C 1
ATOM 6082 O O . VAL D 1 116 ? 6.039 -16.442 -38.805 1.00 50.37 148 VAL D O 1
ATOM 6086 N N . PRO D 1 117 ? 4.028 -15.685 -38.178 1.00 39.45 149 PRO D N 1
ATOM 6087 C CA . PRO D 1 117 ? 4.526 -15.569 -36.805 1.00 38.48 149 PRO D CA 1
ATOM 6088 C C . PRO D 1 117 ? 4.746 -16.893 -36.107 1.00 55.78 149 PRO D C 1
ATOM 6089 O O . PRO D 1 117 ? 3.931 -17.805 -36.267 1.00 60.92 149 PRO D O 1
ATOM 6093 N N . PRO D 1 118 ? 5.831 -17.002 -35.317 1.00 53.33 150 PRO D N 1
ATOM 6094 C CA . PRO D 1 118 ? 5.956 -18.182 -34.474 1.00 50.81 150 PRO D CA 1
ATOM 6095 C C . PRO D 1 118 ? 5.077 -17.994 -33.266 1.00 42.97 150 PRO D C 1
ATOM 6096 O O . PRO D 1 118 ? 4.940 -16.891 -32.799 1.00 39.23 150 PRO D O 1
ATOM 6100 N N . ALA D 1 119 ? 4.550 -19.079 -32.737 1.00 43.96 151 ALA D N 1
ATOM 6101 C CA . 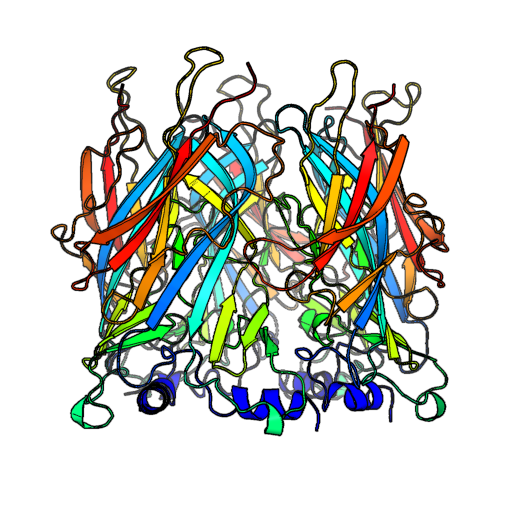ALA D 1 119 ? 3.677 -19.014 -31.598 1.00 46.77 151 ALA D CA 1
ATOM 6102 C C . ALA D 1 119 ? 3.794 -20.315 -30.854 1.00 52.73 151 ALA D C 1
ATOM 6103 O O . ALA D 1 119 ? 3.962 -21.373 -31.456 1.00 58.02 151 ALA D O 1
ATOM 6105 N N . ILE D 1 120 ? 3.668 -20.214 -29.545 1.00 44.24 152 ILE D N 1
ATOM 6106 C CA . ILE D 1 120 ? 3.611 -21.347 -28.664 1.00 31.21 152 ILE D CA 1
ATOM 6107 C C . ILE D 1 120 ? 2.294 -21.492 -27.988 1.00 32.07 152 ILE D C 1
ATOM 6108 O O . ILE D 1 120 ? 1.973 -20.719 -27.084 1.00 41.12 152 ILE D O 1
ATOM 6113 N N . TYR D 1 121 ? 1.540 -22.507 -28.395 1.00 33.89 153 TYR D N 1
ATOM 6114 C CA . TYR D 1 121 ? 0.176 -22.675 -27.889 1.00 42.24 153 TYR D CA 1
ATOM 6115 C C . TYR D 1 121 ? -0.001 -23.842 -26.914 1.00 43.64 153 TYR D C 1
ATOM 6116 O O . TYR D 1 121 ? 0.541 -24.935 -27.122 1.00 51.71 153 TYR D O 1
ATOM 6125 N N . LYS D 1 122 ? -0.837 -23.625 -25.908 1.00 79.50 154 LYS D N 1
ATOM 6126 C CA . LYS D 1 122 ? -1.178 -24.666 -24.962 1.00 81.82 154 LYS D CA 1
ATOM 6127 C C . LYS D 1 122 ? -2.615 -24.991 -25.294 1.00 81.32 154 LYS D C 1
ATOM 6128 O O . LYS D 1 122 ? -3.449 -24.134 -25.270 1.00 76.72 154 LYS D O 1
ATOM 6134 N N . SER D 1 123 ? -2.881 -26.232 -25.681 1.00 95.54 155 SER D N 1
ATOM 6135 C CA . SER D 1 123 ? -4.144 -26.599 -26.314 1.00 98.72 155 SER D CA 1
ATOM 6136 C C . SER D 1 123 ? -4.759 -27.839 -25.693 1.00 107.65 155 SER D C 1
ATOM 6137 O O . SER D 1 123 ? -4.073 -28.801 -25.373 1.00 113.33 155 SER D O 1
ATOM 6140 N N . SER D 1 124 ? -6.075 -27.791 -25.539 1.00 109.28 156 SER D N 1
ATOM 6141 C CA . SER D 1 124 ? -6.841 -28.839 -24.882 1.00 118.42 156 SER D CA 1
ATOM 6142 C C . SER D 1 124 ? -7.118 -30.076 -25.753 1.00 127.68 156 SER D C 1
ATOM 6143 O O . SER D 1 124 ? -7.265 -29.989 -26.979 1.00 124.23 156 SER D O 1
ATOM 6146 N N . CYS D 1 125 ? -7.159 -31.228 -25.081 1.00 139.25 157 CYS D N 1
ATOM 6147 C CA . CYS D 1 125 ? -7.353 -32.548 -25.693 1.00 148.06 157 CYS D CA 1
ATOM 6148 C C . CYS D 1 125 ? -8.540 -33.259 -25.036 1.00 161.25 157 CYS D C 1
ATOM 6149 O O . CYS D 1 125 ? -9.234 -32.642 -24.226 1.00 164.67 157 CYS D O 1
ATOM 6152 N N . SER D 1 126 ? -8.788 -34.536 -25.361 1.00 164.76 158 SER D N 1
ATOM 6153 C CA . SER D 1 126 ? -9.972 -35.209 -24.797 1.00 166.85 158 SER D CA 1
ATOM 6154 C C . SER D 1 126 ? -9.709 -36.399 -23.872 1.00 179.14 158 SER D C 1
ATOM 6155 O O . SER D 1 126 ? -9.681 -36.233 -22.649 1.00 183.15 158 SER D O 1
ATOM 6158 N N . ILE D 1 127 ? -9.520 -37.587 -24.439 1.00 190.95 159 ILE D N 1
ATOM 6159 C CA . ILE D 1 127 ? -9.395 -38.810 -23.638 1.00 190.87 159 ILE D CA 1
ATOM 6160 C C . ILE D 1 127 ? -8.001 -39.336 -23.925 1.00 181.30 159 ILE D C 1
ATOM 6161 O O . ILE D 1 127 ? -7.717 -39.732 -25.057 1.00 173.25 159 ILE D O 1
ATOM 6166 N N . ASP D 1 128 ? -7.125 -39.328 -22.920 1.00 184.85 160 ASP D N 1
ATOM 6167 C CA . ASP D 1 128 ? -5.739 -39.733 -23.156 1.00 195.20 160 ASP D CA 1
ATOM 6168 C C . ASP D 1 128 ? -5.224 -41.056 -22.559 1.00 231.65 160 ASP D C 1
ATOM 6169 O O . ASP D 1 128 ? -5.657 -41.535 -21.508 1.00 236.51 160 ASP D O 1
ATOM 6174 N N . VAL D 1 129 ? -4.279 -41.603 -23.319 1.00 253.60 161 VAL D N 1
ATOM 6175 C CA . VAL D 1 129 ? -3.512 -42.845 -23.142 1.00 259.76 161 VAL D CA 1
ATOM 6176 C C . VAL D 1 129 ? -4.290 -44.130 -22.753 1.00 256.96 161 VAL D C 1
ATOM 6177 O O . VAL D 1 129 ? -5.457 -44.298 -23.110 1.00 256.72 161 VAL D O 1
ATOM 6181 N N . THR D 1 130 ? -3.616 -45.018 -22.020 1.00 266.80 162 THR D N 1
ATOM 6182 C CA . THR D 1 130 ? -4.095 -46.353 -21.630 1.00 274.53 162 THR D CA 1
ATOM 6183 C C . THR D 1 130 ? -4.410 -47.341 -22.789 1.00 207.03 162 THR D C 1
ATOM 6184 O O . THR D 1 130 ? -4.610 -48.536 -22.543 1.00 213.05 162 THR D O 1
ATOM 6188 N N . PHE D 1 131 ? -4.423 -46.865 -24.035 1.00 177.64 163 PHE D N 1
ATOM 6189 C CA . PHE D 1 131 ? -4.674 -47.737 -25.197 1.00 168.88 163 PHE D CA 1
ATOM 6190 C C . PHE D 1 131 ? -3.733 -47.565 -26.409 1.00 163.26 163 PHE D C 1
ATOM 6191 O O . PHE D 1 131 ? -3.320 -48.564 -27.003 1.00 162.99 163 PHE D O 1
ATOM 6199 N N . ASP D 1 135 ? -3.387 -46.333 -26.791 1.00 159.50 167 ASP D N 1
ATOM 6200 C CA . ASP D 1 135 ? -3.736 -45.106 -26.068 1.00 151.88 167 ASP D CA 1
ATOM 6201 C C . ASP D 1 135 ? -4.025 -43.895 -26.977 1.00 152.18 167 ASP D C 1
ATOM 6202 O O . ASP D 1 135 ? -3.123 -43.338 -27.604 1.00 153.02 167 ASP D O 1
ATOM 6207 N N . GLN D 1 136 ? -5.270 -43.429 -27.000 1.00 148.33 168 GLN D N 1
ATOM 6208 C CA . GLN D 1 136 ? -5.596 -42.366 -27.942 1.00 144.07 168 GLN D CA 1
ATOM 6209 C C . GLN D 1 136 ? -5.663 -41.013 -27.280 1.00 138.32 168 GLN D C 1
ATOM 6210 O O . GLN D 1 136 ? -5.625 -40.910 -26.063 1.00 134.32 168 GLN D O 1
ATOM 6216 N N . GLN D 1 137 ? -5.725 -39.989 -28.129 1.00 140.37 169 GLN D N 1
ATOM 6217 C CA . GLN D 1 137 ? -5.772 -38.569 -27.757 1.00 137.65 169 GLN D CA 1
ATOM 6218 C C . GLN D 1 137 ? -6.512 -37.769 -28.842 1.00 135.63 169 GLN D C 1
ATOM 6219 O O . GLN D 1 137 ? -6.357 -38.030 -30.042 1.00 130.82 169 GLN D O 1
ATOM 6225 N N . ASN D 1 138 ? -7.275 -36.762 -28.456 1.00 137.32 170 ASN D N 1
ATOM 6226 C CA . ASN D 1 138 ? -7.899 -35.990 -29.497 1.00 139.31 170 ASN D CA 1
ATOM 6227 C C . ASN D 1 138 ? -6.920 -34.870 -29.874 1.00 151.19 170 ASN D C 1
ATOM 6228 O O . ASN D 1 138 ? -6.301 -34.940 -30.928 1.00 155.26 170 ASN D O 1
ATOM 6233 N N . CYS D 1 139 ? -6.726 -33.884 -28.999 1.00 75.40 171 CYS D N 1
ATOM 6234 C CA . CYS D 1 139 ? -5.787 -32.773 -29.253 1.00 73.90 171 CYS D CA 1
ATOM 6235 C C . CYS D 1 139 ? -5.995 -32.014 -30.582 1.00 72.33 171 CYS D C 1
ATOM 6236 O O . CYS D 1 139 ? -5.169 -32.103 -31.483 1.00 76.09 171 CYS D O 1
ATOM 6239 N N . LYS D 1 140 ? -7.094 -31.277 -30.695 1.00 68.16 172 LYS D N 1
ATOM 6240 C CA . LYS D 1 140 ? -7.392 -30.484 -31.883 1.00 68.83 172 LYS D CA 1
ATOM 6241 C C . LYS D 1 140 ? -7.010 -29.010 -31.675 1.00 67.03 172 LYS D C 1
ATOM 6242 O O . LYS D 1 140 ? -7.001 -28.529 -30.540 1.00 73.17 172 LYS D O 1
ATOM 6248 N N . MET D 1 141 ? -6.673 -28.293 -32.746 1.00 56.61 173 MET D N 1
ATOM 6249 C CA . MET D 1 141 ? -6.435 -26.860 -32.618 1.00 47.87 173 MET D CA 1
ATOM 6250 C C . MET D 1 141 ? -7.332 -26.027 -33.550 1.00 52.34 173 MET D C 1
ATOM 6251 O O . MET D 1 141 ? -7.143 -26.033 -34.768 1.00 45.30 173 MET D O 1
ATOM 6256 N N . LYS D 1 142 ? -8.220 -25.219 -32.972 1.00 53.34 174 LYS D N 1
ATOM 6257 C CA . LYS D 1 142 ? -9.223 -24.466 -33.743 1.00 57.96 174 LYS D CA 1
ATOM 6258 C C . LYS D 1 142 ? -8.855 -22.980 -33.899 1.00 56.68 174 LYS D C 1
ATOM 6259 O O . LYS D 1 142 ? -8.915 -22.200 -32.932 1.00 57.91 174 LYS D O 1
ATOM 6265 N N . PHE D 1 143 ? -8.483 -22.608 -35.125 1.00 45.24 175 PHE D N 1
ATOM 6266 C CA . PHE D 1 143 ? -8.116 -21.237 -35.490 1.00 43.93 175 PHE D CA 1
ATOM 6267 C C . PHE D 1 143 ? -9.154 -20.367 -36.257 1.00 52.82 175 PHE D C 1
ATOM 6268 O O . PHE D 1 143 ? -9.898 -20.871 -37.079 1.00 48.70 175 PHE D O 1
ATOM 6276 N N . GLY D 1 144 ? -9.181 -19.054 -36.003 1.00 56.50 176 GLY D N 1
ATOM 6277 C CA . GLY D 1 144 ? -10.024 -18.145 -36.789 1.00 62.46 176 GLY D CA 1
ATOM 6278 C C . GLY D 1 144 ? -10.006 -16.627 -36.539 1.00 60.31 176 GLY D C 1
ATOM 6279 O O . GLY D 1 144 ? -9.424 -16.160 -35.566 1.00 62.23 176 GLY D O 1
ATOM 6280 N N . SER D 1 145 ? -10.583 -15.841 -37.445 1.00 52.93 177 SER D N 1
ATOM 6281 C CA . SER D 1 145 ? -10.825 -14.435 -37.124 1.00 54.77 177 SER D CA 1
ATOM 6282 C C . SER D 1 145 ? -11.811 -14.360 -35.963 1.00 60.88 177 SER D C 1
ATOM 6283 O O . SER D 1 145 ? -12.822 -15.070 -35.947 1.00 71.32 177 SER D O 1
ATOM 6286 N N . TRP D 1 146 ? -11.535 -13.506 -34.990 1.00 52.86 178 TRP D N 1
ATOM 6287 C CA . TRP D 1 146 ? -12.424 -13.401 -33.853 1.00 51.72 178 TRP D CA 1
ATOM 6288 C C . TRP D 1 146 ? -13.578 -12.472 -34.104 1.00 60.16 178 TRP D C 1
ATOM 6289 O O . TRP D 1 146 ? -14.667 -12.677 -33.599 1.00 68.93 178 TRP D O 1
ATOM 6300 N N . THR D 1 147 ? -13.293 -11.348 -34.730 1.00 60.24 179 THR D N 1
ATOM 6301 C CA . THR D 1 147 ? -14.332 -10.363 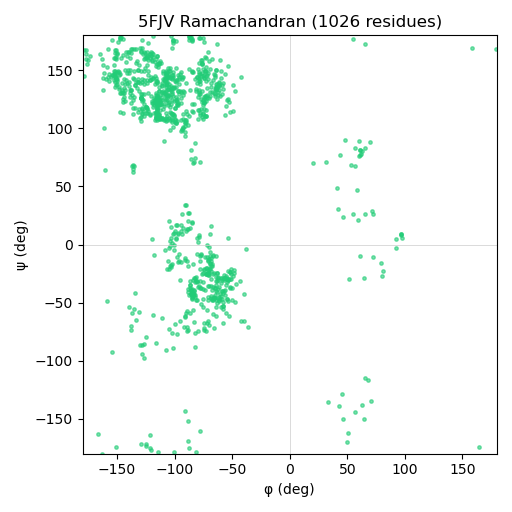-34.927 1.00 56.70 179 THR D CA 1
ATOM 6302 C C . THR D 1 147 ? -14.877 -10.229 -36.340 1.00 55.82 179 THR D C 1
ATOM 6303 O O . THR D 1 147 ? -16.005 -9.773 -36.542 1.00 53.37 179 THR D O 1
ATOM 6307 N N . TYR D 1 148 ? -14.109 -10.681 -37.321 1.00 54.89 180 TYR D N 1
ATOM 6308 C CA . TYR D 1 148 ? -14.570 -10.530 -38.688 1.00 59.88 180 TYR D CA 1
ATOM 6309 C C . TYR D 1 148 ? -15.207 -11.843 -39.126 1.00 60.09 180 TYR D C 1
ATOM 6310 O O . TYR D 1 148 ? -14.551 -12.888 -39.154 1.00 54.59 180 TYR D O 1
ATOM 6319 N N . ASP D 1 149 ? -16.475 -11.793 -39.494 1.00 65.47 181 ASP D N 1
ATOM 6320 C CA . ASP D 1 149 ? -17.120 -12.979 -40.008 1.00 72.94 181 ASP D CA 1
ATOM 6321 C C . ASP D 1 149 ? -16.910 -13.132 -41.526 1.00 77.51 181 ASP D C 1
ATOM 6322 O O . ASP D 1 149 ? -16.323 -12.262 -42.183 1.00 78.75 181 ASP D O 1
ATOM 6327 N N . LYS D 1 150 ? -17.458 -14.218 -42.069 1.00 78.89 182 LYS D N 1
ATOM 6328 C CA . LYS D 1 150 ? -17.246 -14.649 -43.448 1.00 76.71 182 LYS D CA 1
ATOM 6329 C C . LYS D 1 150 ? -17.511 -13.566 -44.454 1.00 82.45 182 LYS D C 1
ATOM 6330 O O . LYS D 1 150 ? -16.877 -13.533 -45.511 1.00 88.63 182 LYS D O 1
ATOM 6336 N N . ALA D 1 151 ? -18.422 -12.659 -44.115 1.00 83.27 183 ALA D N 1
ATOM 6337 C CA . ALA D 1 151 ? -18.740 -11.557 -45.011 1.00 81.55 183 ALA D CA 1
ATOM 6338 C C . ALA D 1 151 ? -17.525 -10.662 -45.175 1.00 82.49 183 ALA D C 1
ATOM 6339 O O . ALA D 1 151 ? -17.167 -10.285 -46.289 1.00 84.70 183 ALA D O 1
ATOM 6341 N N . LYS D 1 152 ? -16.889 -10.339 -44.052 1.00 80.50 184 LYS D N 1
ATOM 6342 C CA . LYS D 1 152 ? -15.744 -9.449 -44.059 1.00 73.36 184 LYS D CA 1
ATOM 6343 C C . LYS D 1 152 ? -14.388 -10.114 -44.332 1.00 67.58 184 LYS D C 1
ATOM 6344 O O . LYS D 1 152 ? -13.581 -9.595 -45.114 1.00 54.30 184 LYS D O 1
ATOM 6350 N N . ILE D 1 153 ? -14.148 -11.274 -43.723 1.00 73.87 185 ILE D N 1
ATOM 6351 C CA . ILE D 1 153 ? -12.916 -12.035 -43.995 1.00 72.25 185 ILE D CA 1
ATOM 6352 C C . ILE D 1 153 ? -13.172 -13.531 -43.992 1.00 65.89 185 ILE D C 1
ATOM 6353 O O . ILE D 1 153 ? -13.855 -14.021 -43.099 1.00 67.70 185 ILE D O 1
ATOM 6358 N N . ASP D 1 154 ? -12.580 -14.253 -44.947 1.00 63.56 186 ASP D N 1
ATOM 6359 C CA . ASP D 1 154 ? -12.736 -15.721 -45.026 1.00 68.11 186 ASP D CA 1
ATOM 6360 C C . ASP D 1 154 ? -11.446 -16.462 -45.422 1.00 67.83 186 ASP D C 1
ATOM 6361 O O . ASP D 1 154 ? -10.627 -15.934 -46.188 1.00 71.85 186 ASP D O 1
ATOM 6366 N N . LEU D 1 155 ? -11.302 -17.699 -44.936 1.00 64.64 187 LEU D N 1
ATOM 6367 C CA . LEU D 1 155 ? -10.034 -18.434 -45.040 1.00 61.53 187 LEU D CA 1
ATOM 6368 C C . LEU D 1 155 ? -10.023 -19.576 -46.054 1.00 62.70 187 LEU D C 1
ATOM 6369 O O . LEU D 1 155 ? -10.888 -20.436 -46.027 1.00 60.96 187 LEU D O 1
ATOM 6374 N N . GLU D 1 156 ? -9.033 -19.591 -46.935 1.00 65.60 188 GLU D N 1
ATOM 6375 C CA . GLU D 1 156 ? -8.820 -20.746 -47.786 1.00 75.55 188 GLU D CA 1
ATOM 6376 C C . GLU D 1 156 ? -7.525 -21.365 -47.314 1.00 74.83 188 GLU D C 1
ATOM 6377 O O . GLU D 1 156 ? -6.544 -20.650 -47.104 1.00 70.57 188 GLU D O 1
ATOM 6383 N N . GLN D 1 157 ? -7.534 -22.680 -47.101 1.00 79.40 189 GLN D N 1
ATOM 6384 C CA . GLN D 1 157 ? -6.375 -23.384 -46.553 1.00 73.87 189 GLN D CA 1
ATOM 6385 C C . GLN D 1 157 ? -5.190 -23.459 -47.502 1.00 72.84 189 GLN D C 1
ATOM 6386 O O . GLN D 1 157 ? -5.355 -23.850 -48.651 1.00 78.14 189 GLN D O 1
ATOM 6392 N N . MET D 1 158 ? -4.007 -23.056 -47.052 1.00 111.02 190 MET D N 1
ATOM 6393 C CA . MET D 1 158 ? -2.840 -23.392 -47.827 1.00 117.97 190 MET D CA 1
ATOM 6394 C C . MET D 1 158 ? -3.031 -24.879 -47.679 1.00 133.06 190 MET D C 1
ATOM 6395 O O . MET D 1 158 ? -3.203 -25.376 -46.564 1.00 135.82 190 MET D O 1
ATOM 6400 N N . GLU D 1 159 ? -3.016 -25.605 -48.777 1.00 145.30 191 GLU D N 1
ATOM 6401 C CA . GLU D 1 159 ? -3.252 -27.032 -48.683 1.00 152.43 191 GLU D CA 1
ATOM 6402 C C . GLU D 1 159 ? -2.260 -27.659 -47.724 1.00 154.96 191 GLU D C 1
ATOM 6403 O O . GLU D 1 159 ? -1.148 -27.166 -47.572 1.00 148.78 191 GLU D O 1
ATOM 6409 N N . GLN D 1 160 ? -2.694 -28.697 -47.010 1.00 165.58 192 GLN D N 1
ATOM 6410 C CA . GLN D 1 160 ? -1.793 -29.405 -46.099 1.00 175.06 192 GLN D CA 1
ATOM 6411 C C . GLN D 1 160 ? -0.946 -30.316 -46.988 1.00 199.68 192 GLN D C 1
ATOM 6412 O O . GLN D 1 160 ? -0.196 -31.170 -46.504 1.00 200.31 192 GLN D O 1
ATOM 6418 N N . THR D 1 161 ? -1.110 -30.113 -48.301 1.00 223.01 193 THR D N 1
ATOM 6419 C CA . THR D 1 161 ? -0.244 -30.662 -49.343 1.00 248.53 193 THR D CA 1
ATOM 6420 C C . THR D 1 161 ? 1.145 -30.027 -49.207 1.00 270.86 193 THR D C 1
ATOM 6421 O O . THR D 1 161 ? 2.154 -30.730 -49.250 1.00 271.26 193 THR D O 1
ATOM 6425 N N . VAL D 1 162 ? 1.205 -28.704 -49.033 1.00 284.32 194 VAL D N 1
ATOM 6426 C CA . VAL D 1 162 ? 2.478 -28.103 -48.655 1.00 279.46 194 VAL D CA 1
ATOM 6427 C C . VAL D 1 162 ? 2.597 -28.471 -47.192 1.00 273.16 194 VAL D C 1
ATOM 6428 O O . VAL D 1 162 ? 1.846 -27.991 -46.340 1.00 275.99 194 VAL D O 1
ATOM 6432 N N . ASP D 1 163 ? 3.576 -29.318 -46.915 1.00 252.86 195 ASP D N 1
ATOM 6433 C CA . ASP D 1 163 ? 3.562 -30.100 -45.693 1.00 217.31 195 ASP D CA 1
ATOM 6434 C C . ASP D 1 163 ? 3.631 -29.206 -44.441 1.00 184.48 195 ASP D C 1
ATOM 6435 O O . ASP D 1 163 ? 4.516 -28.356 -44.296 1.00 188.97 195 ASP D O 1
ATOM 6440 N N . LEU D 1 164 ? 2.659 -29.385 -43.556 1.00 156.23 196 LEU D N 1
ATOM 6441 C CA . LEU D 1 164 ? 2.697 -28.763 -42.254 1.00 128.90 196 LEU D CA 1
ATOM 6442 C C . LEU D 1 164 ? 3.808 -29.366 -41.390 1.00 122.52 196 LEU D C 1
ATOM 6443 O O . LEU D 1 164 ? 4.128 -28.836 -40.343 1.00 119.35 196 LEU D O 1
ATOM 6448 N N . LYS D 1 165 ? 4.353 -30.506 -41.809 1.00 121.48 197 LYS D N 1
ATOM 6449 C CA . LYS D 1 165 ? 5.270 -31.320 -40.982 1.00 117.76 197 LYS D CA 1
ATOM 6450 C C . LYS D 1 165 ? 6.792 -31.306 -41.264 1.00 113.70 197 LYS D C 1
ATOM 6451 O O . LYS D 1 165 ? 7.554 -31.941 -40.529 1.00 107.37 197 LYS D O 1
ATOM 6457 N N . ASP D 1 166 ? 7.217 -30.560 -42.286 1.00 119.54 198 ASP D N 1
ATOM 6458 C CA . ASP D 1 166 ? 8.601 -30.541 -42.800 1.00 123.05 198 ASP D CA 1
ATOM 6459 C C . ASP D 1 166 ? 9.662 -30.305 -41.738 1.00 116.89 198 ASP D C 1
ATOM 6460 O O . ASP D 1 166 ? 10.765 -30.836 -41.787 1.00 115.20 198 ASP D O 1
ATOM 6465 N N . TYR D 1 167 ? 9.303 -29.449 -40.805 1.00 112.02 199 TYR D N 1
ATOM 6466 C CA . TYR D 1 167 ? 10.161 -28.967 -39.758 1.00 100.51 199 TYR D CA 1
ATOM 6467 C C . TYR D 1 167 ? 9.957 -29.753 -38.488 1.00 85.40 199 TYR D C 1
ATOM 6468 O O . TYR D 1 167 ? 10.526 -29.413 -37.465 1.00 81.77 199 TYR D O 1
ATOM 6477 N N . TRP D 1 168 ? 9.200 -30.842 -38.548 1.00 101.39 200 TRP D N 1
ATOM 6478 C CA . TRP D 1 168 ? 8.787 -31.495 -37.313 1.00 100.57 200 TRP D CA 1
ATOM 6479 C C . TRP D 1 168 ? 9.836 -32.446 -36.770 1.00 103.13 200 TRP D C 1
ATOM 6480 O O . TRP D 1 168 ? 10.204 -33.433 -37.399 1.00 98.05 200 TRP D O 1
ATOM 6491 N N . GLU D 1 169 ? 10.358 -32.059 -35.605 1.00 115.59 201 GLU D N 1
ATOM 6492 C CA . GLU D 1 169 ? 11.316 -32.840 -34.838 1.00 123.80 201 GLU D CA 1
ATOM 6493 C C . GLU D 1 169 ? 10.608 -33.617 -33.733 1.00 122.03 201 GLU D C 1
ATOM 6494 O O . GLU D 1 169 ? 10.053 -33.013 -32.818 1.00 121.99 201 GLU D O 1
ATOM 6500 N N . SER D 1 170 ? 10.708 -34.941 -33.760 1.00 116.33 202 SER D N 1
ATOM 6501 C CA . SER D 1 170 ? 9.895 -35.804 -32.898 1.00 115.14 202 SER D CA 1
ATOM 6502 C C . SER D 1 170 ? 10.403 -35.900 -31.449 1.00 125.13 202 SER D C 1
ATOM 6503 O O . SER D 1 170 ? 11.527 -36.358 -31.239 1.00 130.23 202 SER D O 1
ATOM 6506 N N . GLY D 1 171 ? 9.662 -35.429 -30.442 1.00 126.75 203 GLY D N 1
ATOM 6507 C CA . GLY D 1 171 ? 10.145 -35.698 -29.091 1.00 133.00 203 GLY D CA 1
ATOM 6508 C C . GLY D 1 171 ? 9.896 -37.018 -28.350 1.00 136.55 203 GLY D C 1
ATOM 6509 O O . GLY D 1 171 ? 10.753 -37.895 -28.360 1.00 136.92 203 GLY D O 1
ATOM 6510 N N . GLU D 1 172 ? 8.772 -37.133 -27.633 1.00 137.06 204 GLU D N 1
ATOM 6511 C CA . GLU D 1 172 ? 8.372 -38.372 -26.900 1.00 132.34 204 GLU D CA 1
ATOM 6512 C C . GLU D 1 172 ? 7.079 -39.019 -27.366 1.00 116.18 204 GLU D C 1
ATOM 6513 O O . GLU D 1 172 ? 6.692 -40.098 -26.916 1.00 107.94 204 GLU D O 1
ATOM 6519 N N . TRP D 1 173 ? 6.391 -38.291 -28.232 1.00 104.87 205 TRP D N 1
ATOM 6520 C CA . TRP D 1 173 ? 5.107 -38.693 -28.713 1.00 95.16 205 TRP D CA 1
ATOM 6521 C C . TRP D 1 173 ? 5.067 -38.638 -30.202 1.00 91.06 205 TRP D C 1
ATOM 6522 O O . TRP D 1 173 ? 6.058 -38.338 -30.855 1.00 93.00 205 TRP D O 1
ATOM 6533 N N . ALA D 1 174 ? 3.883 -38.830 -30.739 1.00 91.27 206 ALA D N 1
ATOM 6534 C CA . ALA D 1 174 ? 3.821 -39.244 -32.111 1.00 92.69 206 ALA D CA 1
ATOM 6535 C C . ALA D 1 174 ? 3.466 -38.211 -33.158 1.00 90.85 206 ALA D C 1
ATOM 6536 O O . ALA D 1 174 ? 4.337 -37.703 -33.850 1.00 92.65 206 ALA D O 1
ATOM 6538 N N . ILE D 1 175 ? 2.195 -37.863 -33.232 1.00 89.74 207 ILE D N 1
ATOM 6539 C CA . ILE D 1 175 ? 1.694 -37.143 -34.385 1.00 93.81 207 ILE D CA 1
ATOM 6540 C C . ILE D 1 175 ? 1.889 -38.056 -35.604 1.00 98.11 207 ILE D C 1
ATOM 6541 O O . ILE D 1 175 ? 2.844 -37.924 -36.371 1.00 94.29 207 ILE D O 1
ATOM 6546 N N . VAL D 1 176 ? 1.001 -39.028 -35.743 1.00 105.28 208 VAL D N 1
ATOM 6547 C CA . VAL D 1 176 ? 1.052 -39.906 -36.888 1.00 107.47 208 VAL D CA 1
ATOM 6548 C C . VAL D 1 176 ? 0.180 -39.334 -38.005 1.00 108.37 208 VAL D C 1
ATOM 6549 O O . VAL D 1 176 ? 0.700 -38.954 -39.047 1.00 113.26 208 VAL D O 1
ATOM 6553 N N . ASN D 1 177 ? -1.123 -39.203 -37.773 1.00 82.26 209 ASN D N 1
ATOM 6554 C CA . ASN D 1 177 ? -1.992 -38.520 -38.730 1.00 90.45 209 ASN D CA 1
ATOM 6555 C C . ASN D 1 177 ? -2.590 -37.281 -38.119 1.00 96.36 209 ASN D C 1
ATOM 6556 O O . ASN D 1 177 ? -3.218 -37.331 -37.061 1.00 97.02 209 ASN D O 1
ATOM 6561 N N . ALA D 1 178 ? -2.389 -36.162 -38.796 1.00 96.52 210 ALA D N 1
ATOM 6562 C CA . ALA D 1 178 ? -2.964 -34.900 -38.371 1.00 95.76 210 ALA D CA 1
ATOM 6563 C C . ALA D 1 178 ? -3.540 -34.181 -39.598 1.00 103.90 210 ALA D C 1
ATOM 6564 O O . ALA D 1 178 ? -2.824 -33.970 -40.573 1.00 110.01 210 ALA D O 1
ATOM 6566 N N . THR D 1 179 ? -4.821 -33.818 -39.568 1.00 103.62 211 THR D N 1
ATOM 6567 C CA . THR D 1 179 ? -5.473 -33.238 -40.750 1.00 101.41 211 THR D CA 1
ATOM 6568 C C . THR D 1 179 ? -6.253 -31.941 -40.452 1.00 94.00 211 THR D C 1
ATOM 6569 O O . THR D 1 179 ? -7.020 -31.875 -39.487 1.00 95.36 211 THR D O 1
ATOM 6573 N N . GLY D 1 180 ? -6.048 -30.901 -41.253 1.00 87.62 212 GLY D N 1
ATOM 6574 C CA . GLY D 1 180 ? -6.875 -29.714 -41.101 1.00 84.88 212 GLY D CA 1
ATOM 6575 C C . GLY D 1 180 ? -8.116 -29.662 -41.979 1.00 82.19 212 GLY D C 1
ATOM 6576 O O . GLY D 1 180 ? -8.082 -30.051 -43.145 1.00 85.79 212 GLY D O 1
ATOM 6577 N N . THR D 1 181 ? -9.199 -29.109 -41.437 1.00 78.12 213 THR D N 1
ATOM 6578 C CA . THR D 1 181 ? -10.467 -28.992 -42.166 1.00 79.90 213 THR D CA 1
ATOM 6579 C C . THR D 1 181 ? -11.225 -27.677 -41.867 1.00 79.83 213 THR D C 1
ATOM 6580 O O . THR D 1 181 ? -11.318 -27.230 -40.715 1.00 74.66 213 THR D O 1
ATOM 6584 N N . TYR D 1 182 ? -11.672 -27.032 -42.944 1.00 94.49 214 TYR D N 1
ATOM 6585 C CA . TYR D 1 182 ? -12.474 -25.803 -42.920 1.00 76.05 214 TYR D CA 1
ATOM 6586 C C . TYR D 1 182 ? -13.912 -25.950 -42.380 1.00 76.89 214 TYR D C 1
ATOM 6587 O O . TYR D 1 182 ? -14.644 -26.814 -42.812 1.00 76.98 214 TYR D O 1
ATOM 6596 N N . ASN D 1 183 ? -14.339 -25.016 -41.534 1.00 87.33 215 ASN D N 1
ATOM 6597 C CA . ASN D 1 183 ? -15.734 -24.908 -41.100 1.00 88.74 215 ASN D CA 1
ATOM 6598 C C . ASN D 1 183 ? -16.337 -23.509 -41.212 1.00 93.79 215 ASN D C 1
ATOM 6599 O O . ASN D 1 183 ? -15.643 -22.501 -41.399 1.00 82.97 215 ASN D O 1
ATOM 6604 N N . SER D 1 184 ? -17.651 -23.478 -41.035 1.00 83.50 216 SER D N 1
ATOM 6605 C CA . SER D 1 184 ? -18.415 -22.256 -41.038 1.00 86.32 216 SER D CA 1
ATOM 6606 C C . SER D 1 184 ? -19.563 -22.489 -40.098 1.00 102.53 216 SER D C 1
ATOM 6607 O O . SER D 1 184 ? -20.218 -23.516 -40.159 1.00 101.00 216 SER D O 1
ATOM 6610 N N . LYS D 1 185 ? -19.846 -21.514 -39.255 1.00 105.64 217 LYS D N 1
ATOM 6611 C CA . LYS D 1 185 ? -20.815 -21.736 -38.203 1.00 106.78 217 LYS D CA 1
ATOM 6612 C C . LYS D 1 185 ? -21.472 -20.413 -37.852 1.00 109.16 217 LYS D C 1
ATOM 6613 O O . LYS D 1 185 ? -20.960 -19.354 -38.195 1.00 111.64 217 LYS D O 1
ATOM 6619 N N . LYS D 1 186 ? -22.637 -20.484 -37.224 1.00 109.38 218 LYS D N 1
ATOM 6620 C CA . LYS D 1 186 ? -23.197 -19.365 -36.488 1.00 106.58 218 LYS D CA 1
ATOM 6621 C C . LYS D 1 186 ? -23.099 -19.623 -34.988 1.00 102.48 218 LYS D C 1
ATOM 6622 O O . LYS D 1 186 ? -23.351 -20.726 -34.518 1.00 103.98 218 LYS D O 1
ATOM 6628 N N . TYR D 1 187 ? -22.726 -18.608 -34.234 1.00 103.33 219 TYR D N 1
ATOM 6629 C CA . TYR D 1 187 ? -22.639 -18.736 -32.793 1.00 107.47 219 TYR D CA 1
ATOM 6630 C C . TYR D 1 187 ? -23.822 -18.003 -32.198 1.00 121.30 219 TYR D C 1
ATOM 6631 O O . TYR D 1 187 ? -24.265 -17.004 -32.753 1.00 119.82 219 TYR D O 1
ATOM 6640 N N . ASP D 1 188 ? -24.363 -18.506 -31.096 1.00 109.82 220 ASP D N 1
ATOM 6641 C CA . ASP D 1 188 ? -25.612 -17.959 -30.576 1.00 122.01 220 ASP D CA 1
ATOM 6642 C C . ASP D 1 188 ? -25.467 -16.541 -30.012 1.00 126.42 220 ASP D C 1
ATOM 6643 O O . ASP D 1 188 ? -26.461 -15.844 -29.793 1.00 130.35 220 ASP D O 1
ATOM 6648 N N . CYS D 1 189 ? -24.229 -16.083 -29.873 1.00 125.29 221 CYS D N 1
ATOM 6649 C CA . CYS D 1 189 ? -23.947 -14.776 -29.288 1.00 117.01 221 CYS D CA 1
ATOM 6650 C C . CYS D 1 189 ? -24.159 -13.749 -30.340 1.00 108.77 221 CYS D C 1
ATOM 6651 O O . CYS D 1 189 ? -24.491 -12.607 -30.063 1.00 109.88 221 CYS D O 1
ATOM 6654 N N . CYS D 1 190 ? -23.895 -14.180 -31.560 1.00 105.01 222 CYS D N 1
ATOM 6655 C CA . CYS D 1 190 ? -23.623 -13.274 -32.638 1.00 96.14 222 CYS D CA 1
ATOM 6656 C C . CYS D 1 190 ? -24.268 -13.665 -33.975 1.00 88.69 222 CYS D C 1
ATOM 6657 O O . CYS D 1 190 ? -24.182 -14.808 -34.419 1.00 89.42 222 CYS D O 1
ATOM 6660 N N . ALA D 1 191 ? -24.934 -12.691 -34.588 1.00 78.18 223 ALA D N 1
ATOM 6661 C CA . ALA D 1 191 ? -25.807 -12.892 -35.748 1.00 74.00 223 ALA D CA 1
ATOM 6662 C C . ALA D 1 191 ? -25.122 -13.358 -37.046 1.00 69.11 223 ALA D C 1
ATOM 6663 O O . ALA D 1 191 ? -25.779 -13.889 -37.930 1.00 66.97 223 ALA D O 1
ATOM 6665 N N . GLU D 1 192 ? -23.834 -13.081 -37.205 1.00 69.49 224 GLU D N 1
ATOM 6666 C CA . GLU D 1 192 ? -23.145 -13.367 -38.464 1.00 64.32 224 GLU D CA 1
ATOM 6667 C C . GLU D 1 192 ? -22.576 -14.793 -38.526 1.00 62.74 224 GLU D C 1
ATOM 6668 O O . GLU D 1 192 ? -22.665 -15.548 -37.555 1.00 62.79 224 GLU D O 1
ATOM 6674 N N . ILE D 1 193 ? -21.944 -15.140 -39.646 1.00 62.33 225 ILE D N 1
ATOM 6675 C CA . ILE D 1 193 ? -21.342 -16.471 -39.809 1.00 61.96 225 ILE D CA 1
ATOM 6676 C C . ILE D 1 193 ? -19.810 -16.501 -39.905 1.00 64.57 225 ILE D C 1
ATOM 6677 O O . ILE D 1 193 ? -19.221 -15.921 -40.808 1.00 60.81 225 ILE D O 1
ATOM 6682 N N . TYR D 1 194 ? -19.166 -17.243 -39.010 1.00 68.22 226 TYR D N 1
ATOM 6683 C CA . TYR D 1 194 ? -17.705 -17.181 -38.891 1.00 69.40 226 TYR D CA 1
ATOM 6684 C C . TYR D 1 194 ? -16.971 -18.481 -39.243 1.00 69.17 226 TYR D C 1
ATOM 6685 O O . TYR D 1 194 ? -17.108 -19.500 -38.551 1.00 63.60 226 TYR D O 1
ATOM 6694 N N . PRO D 1 195 ? -16.164 -18.429 -40.315 1.00 76.28 227 PRO D N 1
ATOM 6695 C CA . PRO D 1 195 ? -15.347 -19.558 -40.756 1.00 79.75 227 PRO D CA 1
ATOM 6696 C C . PRO D 1 195 ? -14.152 -19.814 -39.846 1.00 76.98 227 PRO D C 1
ATOM 6697 O O . PRO D 1 195 ? -13.579 -18.834 -39.350 1.00 76.09 227 PRO D O 1
ATOM 6701 N N . ASP D 1 196 ? -13.774 -21.085 -39.659 1.00 75.54 228 ASP D N 1
ATOM 6702 C CA . ASP D 1 196 ? -12.540 -21.442 -38.930 1.00 78.55 228 ASP D CA 1
ATOM 6703 C C . ASP D 1 196 ? -11.837 -22.630 -39.581 1.00 72.50 228 ASP D C 1
ATOM 6704 O O . ASP D 1 196 ? -12.450 -23.361 -40.328 1.00 76.66 228 ASP D O 1
ATOM 6709 N N . VAL D 1 197 ? -10.563 -22.835 -39.269 1.00 74.36 229 VAL D N 1
ATOM 6710 C CA . VAL D 1 197 ? -9.847 -24.032 -39.690 1.00 57.36 229 VAL D CA 1
ATOM 6711 C C . VAL D 1 197 ? -9.316 -24.798 -38.485 1.00 87.18 229 VAL D C 1
ATOM 6712 O O . VAL D 1 197 ? -8.407 -24.335 -37.791 1.00 57.06 229 VAL D O 1
ATOM 6716 N N . THR D 1 198 ? -9.878 -25.990 -38.257 1.00 76.99 230 THR D N 1
ATOM 6717 C CA . THR D 1 198 ? -9.409 -26.842 -37.180 1.00 65.71 230 THR D CA 1
ATOM 6718 C C . THR D 1 198 ? -8.418 -27.866 -37.717 1.00 64.42 230 THR D C 1
ATOM 6719 O O . THR D 1 198 ? -8.633 -28.447 -38.779 1.00 66.89 230 THR D O 1
ATOM 6723 N N . TYR D 1 199 ? -7.339 -28.092 -36.979 1.00 57.42 231 TYR D N 1
ATOM 6724 C CA . TYR D 1 199 ? -6.356 -29.083 -37.368 1.00 57.87 231 TYR D CA 1
ATOM 6725 C C . TYR D 1 199 ? -6.433 -30.144 -36.288 1.00 63.54 231 TYR D C 1
ATOM 6726 O O . TYR D 1 199 ? -6.254 -29.843 -35.095 1.00 63.40 231 TYR D O 1
ATOM 6735 N N . ALA D 1 200 ? -6.604 -31.399 -36.697 1.00 67.68 232 ALA D N 1
ATOM 6736 C CA . ALA D 1 200 ? -6.768 -32.489 -35.739 1.00 68.06 232 ALA D CA 1
ATOM 6737 C C . ALA D 1 200 ? -5.540 -33.369 -35.738 1.00 70.58 232 ALA D C 1
ATOM 6738 O O . ALA D 1 200 ? -5.064 -33.780 -36.790 1.00 76.79 232 ALA D O 1
ATOM 6740 N N . PHE D 1 201 ? -5.009 -33.652 -34.564 1.00 65.19 233 PHE D N 1
ATOM 6741 C CA . PHE D 1 201 ? -3.805 -34.447 -34.504 1.00 72.26 233 PHE D CA 1
ATOM 6742 C C . PHE D 1 201 ? -4.074 -35.777 -33.823 1.00 90.59 233 PHE D C 1
ATOM 6743 O O . PHE D 1 201 ? -4.999 -35.892 -33.023 1.00 94.79 233 PHE D O 1
ATOM 6751 N N . VAL D 1 202 ? -3.289 -36.792 -34.172 1.00 98.01 234 VAL D N 1
ATOM 6752 C CA . VAL D 1 202 ? -3.281 -38.026 -33.403 1.00 104.62 234 VAL D CA 1
ATOM 6753 C C . VAL D 1 202 ? -1.832 -38.389 -33.048 1.00 107.27 234 VAL D C 1
ATOM 6754 O O . VAL D 1 202 ? -0.961 -38.468 -33.912 1.00 107.64 234 VAL D O 1
ATOM 6758 N N . ILE D 1 203 ? -1.596 -38.594 -31.758 1.00 100.91 235 ILE D N 1
ATOM 6759 C CA . ILE D 1 203 ? -0.277 -38.873 -31.203 1.00 100.25 235 ILE D CA 1
ATOM 6760 C C . ILE D 1 203 ? -0.302 -40.133 -30.317 1.00 110.12 235 ILE D C 1
ATOM 6761 O O . ILE D 1 203 ? -0.962 -40.158 -29.276 1.00 114.41 235 ILE D O 1
ATOM 6766 N N . ARG D 1 204 ? 0.443 -41.165 -30.705 1.00 110.54 236 ARG D N 1
ATOM 6767 C CA . ARG D 1 204 ? 0.400 -42.441 -29.993 1.00 108.64 236 ARG D CA 1
ATOM 6768 C C . ARG D 1 204 ? 1.522 -42.667 -28.992 1.00 100.26 236 ARG D C 1
ATOM 6769 O O . ARG D 1 204 ? 1.635 -43.752 -28.444 1.00 109.91 236 ARG D O 1
ATOM 6777 N N . ARG D 1 205 ? 2.353 -41.660 -28.779 1.00 87.09 237 ARG D N 1
ATOM 6778 C CA . ARG D 1 205 ? 3.493 -41.738 -27.866 1.00 90.90 237 ARG D CA 1
ATOM 6779 C C . ARG D 1 205 ? 4.414 -42.853 -28.324 1.00 99.20 237 ARG D C 1
ATOM 6780 O O . ARG D 1 205 ? 5.312 -43.287 -27.589 1.00 101.73 237 ARG D O 1
ATOM 6788 N N . LEU D 1 206 ? 4.257 -43.188 -29.604 1.00 104.16 238 LEU D N 1
ATOM 6789 C CA . LEU D 1 206 ? 4.619 -44.492 -30.155 1.00 112.98 238 LEU D CA 1
ATOM 6790 C C . LEU D 1 206 ? 6.011 -44.931 -29.724 1.00 115.44 238 LEU D C 1
ATOM 6791 O O . LEU D 1 206 ? 6.980 -44.144 -29.742 1.00 113.37 238 LEU D O 1
ATOM 6796 N N . PRO D 1 207 ? 6.087 -46.185 -29.262 1.00 118.48 239 PRO D N 1
ATOM 6797 C CA . PRO D 1 207 ? 7.338 -46.720 -28.747 1.00 115.92 239 PRO D CA 1
ATOM 6798 C C . PRO D 1 207 ? 8.223 -46.973 -29.948 1.00 113.63 239 PRO D C 1
ATOM 6799 O O . PRO D 1 207 ? 7.925 -47.804 -30.801 1.00 114.68 239 PRO D O 1
ATOM 6803 N N . HIS D 1 208 ? 9.209 -46.276 -30.140 1.00 111.87 240 HIS D N 1
ATOM 6804 N N . GLU E 1 1 ? -16.265 8.064 -49.665 1.00 104.71 33 GLU E N 1
ATOM 6805 C CA . GLU E 1 1 ? -16.448 6.886 -50.521 1.00 107.06 33 GLU E CA 1
ATOM 6806 C C . GLU E 1 1 ? -15.848 5.614 -49.891 1.00 107.48 33 GLU E C 1
ATOM 6807 O O . GLU E 1 1 ? -16.281 4.483 -50.139 1.00 104.08 33 GLU E O 1
ATOM 6813 N N . ASP E 1 2 ? -14.839 5.839 -49.065 1.00 107.79 34 ASP E N 1
ATOM 6814 C CA . ASP E 1 2 ? -14.057 4.798 -48.441 1.00 101.07 34 ASP E CA 1
ATOM 6815 C C . ASP E 1 2 ? -14.426 4.746 -46.964 1.00 98.63 34 ASP E C 1
ATOM 6816 O O . ASP E 1 2 ? -14.786 5.762 -46.391 1.00 96.01 34 ASP E O 1
ATOM 6821 N N . ARG E 1 3 ? -14.382 3.562 -46.360 1.00 101.54 35 ARG E N 1
ATOM 6822 C CA . ARG E 1 3 ? -14.603 3.409 -44.919 1.00 99.40 35 ARG E CA 1
ATOM 6823 C C . ARG E 1 3 ? -13.699 4.301 -44.085 1.00 95.72 35 ARG E C 1
ATOM 6824 O O . ARG E 1 3 ? -14.063 4.709 -42.984 1.00 97.60 35 ARG E O 1
ATOM 6832 N N . LEU E 1 4 ? -12.505 4.580 -44.598 1.00 92.15 36 LEU E N 1
ATOM 6833 C CA . LEU E 1 4 ? -11.554 5.413 -43.884 1.00 89.68 36 LEU E CA 1
ATOM 6834 C C . LEU E 1 4 ? -12.123 6.821 -43.717 1.00 89.99 36 LEU E C 1
ATOM 6835 O O . LEU E 1 4 ? -11.771 7.528 -42.776 1.00 93.93 36 LEU E O 1
ATOM 6840 N N . PHE E 1 5 ? -13.040 7.227 -44.589 1.00 82.96 37 PHE E N 1
ATOM 6841 C CA . PHE E 1 5 ? -13.649 8.520 -44.385 1.00 80.02 37 PHE E CA 1
ATOM 6842 C C . PHE E 1 5 ? -14.530 8.426 -43.115 1.00 76.88 37 PHE E C 1
ATOM 6843 O O . PHE E 1 5 ? -14.542 9.339 -42.299 1.00 71.98 37 PHE E O 1
ATOM 6851 N N . LYS E 1 6 ? -15.163 7.270 -42.886 1.00 80.96 38 LYS E N 1
ATOM 6852 C CA . LYS E 1 6 ? -16.037 7.064 -41.710 1.00 76.01 38 LYS E CA 1
ATOM 6853 C C . LYS E 1 6 ? -15.261 6.866 -40.440 1.00 74.78 38 LYS E C 1
ATOM 6854 O O . LYS E 1 6 ? -15.756 7.165 -39.363 1.00 71.13 38 LYS E O 1
ATOM 6860 N N . HIS E 1 7 ? -14.089 6.268 -40.533 1.00 79.80 39 HIS E N 1
ATOM 6861 C CA . HIS E 1 7 ? -13.299 6.152 -39.323 1.00 86.53 39 HIS E CA 1
ATOM 6862 C C . HIS E 1 7 ? -13.060 7.552 -38.782 1.00 82.12 39 HIS E C 1
ATOM 6863 O O . HIS E 1 7 ? -13.339 7.824 -37.625 1.00 82.61 39 HIS E O 1
ATOM 6870 N N . LEU E 1 8 ? -12.615 8.453 -39.650 1.00 81.59 40 LEU E N 1
ATOM 6871 C CA . LEU E 1 8 ? -12.241 9.806 -39.233 1.00 82.21 40 LEU E CA 1
ATOM 6872 C C . LEU E 1 8 ? -13.427 10.492 -38.571 1.00 72.89 40 LEU E C 1
ATOM 6873 O O . LEU E 1 8 ? -13.370 10.832 -37.391 1.00 66.17 40 LEU E O 1
ATOM 6878 N N . PHE E 1 9 ? -14.459 10.774 -39.349 1.00 73.84 41 PHE E N 1
ATOM 6879 C CA . PHE E 1 9 ? -15.681 11.327 -38.789 1.00 78.49 41 PHE E CA 1
ATOM 6880 C C . PHE E 1 9 ? -16.161 10.677 -37.473 1.00 78.07 41 PHE E C 1
ATOM 6881 O O . PHE E 1 9 ? -16.734 11.361 -36.629 1.00 87.15 41 PHE E O 1
ATOM 6889 N N . ARG E 1 10 ? -15.927 9.393 -37.242 1.00 72.33 42 ARG E N 1
ATOM 6890 C CA . ARG E 1 10 ? -16.391 8.871 -35.967 1.00 61.75 42 ARG E CA 1
ATOM 6891 C C . ARG E 1 10 ? -15.407 9.169 -34.845 1.00 55.82 42 ARG E C 1
ATOM 6892 O O . ARG E 1 10 ? -15.837 9.617 -33.800 1.00 58.32 42 ARG E O 1
ATOM 6900 N N . GLY E 1 11 ? -14.105 8.963 -35.066 1.00 75.92 43 GLY E N 1
ATOM 6901 C CA . GLY E 1 11 ? -13.072 9.140 -34.043 1.00 73.21 43 GLY E CA 1
ATOM 6902 C C . GLY E 1 11 ? -12.698 10.582 -33.716 1.00 84.02 43 GLY E C 1
ATOM 6903 O O . GLY E 1 11 ? -12.227 10.903 -32.614 1.00 72.64 43 GLY E O 1
ATOM 6904 N N . TYR E 1 12 ? -12.941 11.454 -34.689 1.00 88.66 44 TYR E N 1
ATOM 6905 C CA . TYR E 1 12 ? -12.473 12.841 -34.713 1.00 96.25 44 TYR E CA 1
ATOM 6906 C C . TYR E 1 12 ? -12.834 13.671 -33.480 1.00 103.74 44 TYR E C 1
ATOM 6907 O O . TYR E 1 12 ? -12.003 14.367 -32.872 1.00 78.29 44 TYR E O 1
ATOM 6916 N N . ASN E 1 13 ? -14.107 13.568 -33.135 1.00 106.64 45 ASN E N 1
ATOM 6917 C CA . ASN E 1 13 ? -14.716 14.308 -32.049 1.00 109.37 45 ASN E CA 1
ATOM 6918 C C . ASN E 1 13 ? -14.641 13.642 -30.694 1.00 98.09 45 ASN E C 1
ATOM 6919 O O . ASN E 1 13 ? -14.739 14.300 -29.649 1.00 90.55 45 ASN E O 1
ATOM 6924 N N . ARG E 1 14 ? -14.388 12.339 -30.740 1.00 91.19 46 ARG E N 1
ATOM 6925 C CA . ARG E 1 14 ? -14.640 11.457 -29.621 1.00 81.76 46 ARG E CA 1
ATOM 6926 C C . ARG E 1 14 ? -13.678 11.398 -28.454 1.00 80.11 46 ARG E C 1
ATOM 6927 O O . ARG E 1 14 ? -12.481 11.299 -28.641 1.00 72.46 46 ARG E O 1
ATOM 6935 N N . TRP E 1 15 ? -14.252 11.296 -27.259 1.00 92.26 47 TRP E N 1
ATOM 6936 C CA . TRP E 1 15 ? -13.532 11.035 -26.011 1.00 93.50 47 TRP E CA 1
ATOM 6937 C C . TRP E 1 15 ? -13.883 9.633 -25.482 1.00 96.02 47 TRP E C 1
ATOM 6938 O O . TRP E 1 15 ? -15.054 9.316 -25.239 1.00 100.36 47 TRP E O 1
ATOM 6949 N N . ALA E 1 16 ? -12.865 8.789 -25.326 1.00 93.87 48 ALA E N 1
ATOM 6950 C CA . ALA E 1 16 ? -13.047 7.444 -24.797 1.00 78.71 48 ALA E CA 1
ATOM 6951 C C . ALA E 1 16 ? -13.347 7.473 -23.304 1.00 75.45 48 ALA E C 1
ATOM 6952 O O . ALA E 1 16 ? -13.969 6.548 -22.788 1.00 78.32 48 ALA E O 1
ATOM 6954 N N . ARG E 1 17 ? -12.907 8.541 -22.630 1.00 61.85 49 ARG E N 1
ATOM 6955 C CA . ARG E 1 17 ? -13.012 8.711 -21.167 1.00 58.24 49 ARG E CA 1
ATOM 6956 C C . ARG E 1 17 ? -14.406 8.881 -20.584 1.00 63.16 49 ARG E C 1
ATOM 6957 O O . ARG E 1 17 ? -14.689 8.362 -19.502 1.00 62.51 49 ARG E O 1
ATOM 6965 N N . PRO E 1 18 ? -15.218 9.750 -21.192 1.00 77.94 50 PRO E N 1
ATOM 6966 C CA . PRO E 1 18 ? -16.583 9.919 -20.704 1.00 78.45 50 PRO E CA 1
ATOM 6967 C C . PRO E 1 18 ? -17.512 8.839 -21.252 1.00 71.88 50 PRO E C 1
ATOM 6968 O O . PRO E 1 18 ? -17.421 8.457 -22.427 1.00 69.85 50 PRO E O 1
ATOM 6972 N N . VAL E 1 19 ? -18.435 8.407 -20.397 1.00 70.10 51 VAL E N 1
ATOM 6973 C CA . VAL E 1 19 ? -19.396 7.370 -20.729 1.00 71.27 51 VAL E CA 1
ATOM 6974 C C . VAL E 1 19 ? -20.121 7.903 -21.929 1.00 76.99 51 VAL E C 1
ATOM 6975 O O . VAL E 1 19 ? -20.411 9.080 -21.966 1.00 84.33 51 VAL E O 1
ATOM 6979 N N . PRO E 1 20 ? -20.411 7.065 -22.929 1.00 62.28 52 PRO E N 1
ATOM 6980 C CA . PRO E 1 20 ? -20.872 7.733 -24.150 1.00 72.62 52 PRO E CA 1
ATOM 6981 C C . PRO E 1 20 ? -22.323 8.137 -23.990 1.00 81.07 52 PRO E C 1
ATOM 6982 O O . PRO E 1 20 ? -23.222 7.638 -24.657 1.00 80.03 52 PRO E O 1
ATOM 6986 N N . ASN E 1 21 ? -22.520 9.136 -23.147 1.00 92.63 53 ASN E N 1
ATOM 6987 C CA . ASN E 1 21 ? -23.849 9.585 -22.836 1.00 99.18 53 ASN E CA 1
ATOM 6988 C C . ASN E 1 21 ? -24.258 10.995 -23.256 1.00 108.66 53 ASN E C 1
ATOM 6989 O O . ASN E 1 21 ? -23.445 11.873 -23.589 1.00 111.69 53 ASN E O 1
ATOM 6994 N N . THR E 1 22 ? -25.575 11.137 -23.249 1.00 104.01 54 THR E N 1
ATOM 6995 C CA . THR E 1 22 ? -26.325 12.331 -23.540 1.00 97.33 54 THR E CA 1
ATOM 6996 C C . THR E 1 22 ? -26.537 13.121 -22.240 1.00 94.24 54 THR E C 1
ATOM 6997 O O . THR E 1 22 ? -26.197 14.298 -22.151 1.00 99.19 54 THR E O 1
ATOM 7001 N N . SER E 1 23 ? -27.178 12.482 -21.266 1.00 86.68 55 SER E N 1
ATOM 7002 C CA . SER E 1 23 ? -27.383 13.058 -19.946 1.00 82.22 55 SER E CA 1
ATOM 7003 C C . SER E 1 23 ? -27.035 12.042 -18.823 1.00 79.85 55 SER E C 1
ATOM 7004 O O . SER E 1 23 ? -26.114 12.302 -18.023 1.00 75.70 55 SER E O 1
ATOM 7007 N N . ASP E 1 24 ? -27.818 10.940 -18.740 1.00 77.39 56 ASP E N 1
ATOM 7008 C CA . ASP E 1 24 ? -27.680 9.879 -17.709 1.00 74.50 56 ASP E CA 1
ATOM 7009 C C . ASP E 1 24 ? -27.837 8.385 -18.142 1.00 86.91 56 ASP E C 1
ATOM 7010 O O . ASP E 1 24 ? -28.561 8.090 -19.089 1.00 89.59 56 ASP E O 1
ATOM 7015 N N . VAL E 1 25 ? -27.142 7.479 -17.428 1.00 86.33 57 VAL E N 1
ATOM 7016 C CA . VAL E 1 25 ? -27.298 5.977 -17.413 1.00 84.81 57 VAL E CA 1
ATOM 7017 C C . VAL E 1 25 ? -27.126 5.016 -18.648 1.00 85.33 57 VAL E C 1
ATOM 7018 O O . VAL E 1 25 ? -28.065 4.755 -19.409 1.00 81.12 57 VAL E O 1
ATOM 7022 N N . VAL E 1 26 ? -25.893 4.549 -18.862 1.00 82.06 58 VAL E N 1
ATOM 7023 C CA . VAL E 1 26 ? -25.584 3.464 -19.826 1.00 75.34 58 VAL E CA 1
ATOM 7024 C C . VAL E 1 26 ? -26.023 2.055 -19.390 1.00 72.26 58 VAL E C 1
ATOM 7025 O O . VAL E 1 26 ? -25.675 1.610 -18.285 1.00 67.90 58 VAL E O 1
ATOM 7029 N N . ILE E 1 27 ? -26.767 1.362 -20.260 1.00 68.69 59 ILE E N 1
ATOM 7030 C CA . ILE E 1 27 ? -27.224 -0.023 -20.015 1.00 62.41 59 ILE E CA 1
ATOM 7031 C C . ILE E 1 27 ? -26.506 -1.141 -20.781 1.00 61.94 59 ILE E C 1
ATOM 7032 O O . ILE E 1 27 ? -26.511 -1.147 -22.005 1.00 65.45 59 ILE E O 1
ATOM 7037 N N . VAL E 1 28 ? -25.934 -2.114 -20.080 1.00 64.43 60 VAL E N 1
ATOM 7038 C CA . VAL E 1 28 ? -25.255 -3.205 -20.783 1.00 66.85 60 VAL E CA 1
ATOM 7039 C C . VAL E 1 28 ? -25.937 -4.566 -20.722 1.00 69.69 60 VAL E C 1
ATOM 7040 O O . VAL E 1 28 ? -26.041 -5.182 -19.655 1.00 68.74 60 VAL E O 1
ATOM 7044 N N . ARG E 1 29 ? -26.343 -5.064 -21.885 1.00 69.63 61 ARG E N 1
ATOM 7045 C CA . ARG E 1 29 ? -26.768 -6.452 -21.960 1.00 66.05 61 ARG E CA 1
ATOM 7046 C C . ARG E 1 29 ? -25.472 -7.220 -21.830 1.00 58.47 61 ARG E C 1
ATOM 7047 O O . ARG E 1 29 ? -24.486 -6.961 -22.510 1.00 61.91 61 ARG E O 1
ATOM 7055 N N . PHE E 1 30 ? -25.463 -8.123 -20.882 1.00 54.73 62 PHE E N 1
ATOM 7056 C CA . PHE E 1 30 ? -24.242 -8.772 -20.488 1.00 58.84 62 PHE E CA 1
ATOM 7057 C C . PHE E 1 30 ? -24.457 -10.303 -20.510 1.00 60.59 62 PHE E C 1
ATOM 7058 O O . PHE E 1 30 ? -25.388 -10.826 -19.888 1.00 57.24 62 PHE E O 1
ATOM 7066 N N . GLY E 1 31 ? -23.622 -11.030 -21.239 1.00 60.32 63 GLY E N 1
ATOM 7067 C CA . GLY E 1 31 ? -23.806 -12.460 -21.252 1.00 61.89 63 GLY E CA 1
ATOM 7068 C C . GLY E 1 31 ? -22.552 -13.277 -21.442 1.00 63.68 63 GLY E C 1
ATOM 7069 O O . GLY E 1 31 ? -21.649 -12.906 -22.185 1.00 66.98 63 GLY E O 1
ATOM 7070 N N . LEU E 1 32 ? -22.562 -14.456 -20.827 1.00 62.63 64 LEU E N 1
ATOM 7071 C CA . LEU E 1 32 ? -21.416 -15.332 -20.801 1.00 55.40 64 LEU E CA 1
ATOM 7072 C C . LEU E 1 32 ? -21.499 -16.537 -21.756 1.00 58.07 64 LEU E C 1
ATOM 7073 O O . LEU E 1 32 ? -22.549 -17.154 -21.871 1.00 62.72 64 LEU E O 1
ATOM 7078 N N . SER E 1 33 ? -20.422 -16.795 -22.505 1.00 53.23 65 SER E N 1
ATOM 7079 C CA . SER E 1 33 ? -20.252 -18.031 -23.282 1.00 51.03 65 SER E CA 1
ATOM 7080 C C . SER E 1 33 ? -19.108 -18.783 -22.721 1.00 54.13 65 SER E C 1
ATOM 7081 O O . SER E 1 33 ? -18.096 -18.168 -22.404 1.00 56.27 65 SER E O 1
ATOM 7084 N N . ILE E 1 34 ? -19.228 -20.108 -22.647 1.00 56.70 66 ILE E N 1
ATOM 7085 C CA . ILE E 1 34 ? -18.129 -20.876 -22.084 1.00 58.99 66 ILE E CA 1
ATOM 7086 C C . ILE E 1 34 ? -17.447 -21.824 -23.064 1.00 62.36 66 ILE E C 1
ATOM 7087 O O . ILE E 1 34 ? -18.018 -22.807 -23.522 1.00 66.10 66 ILE E O 1
ATOM 7092 N N . ALA E 1 35 ? -16.196 -21.525 -23.360 1.00 60.30 67 ALA E N 1
ATOM 7093 C CA . ALA E 1 35 ? -15.438 -22.335 -24.277 1.00 58.91 67 ALA E CA 1
ATOM 7094 C C . ALA E 1 35 ? -14.816 -23.505 -23.535 1.00 59.72 67 ALA E C 1
ATOM 7095 O O . ALA E 1 35 ? -14.763 -24.608 -24.057 1.00 64.41 67 ALA E O 1
ATOM 7097 N N . GLN E 1 36 ? -14.362 -23.274 -22.307 1.00 56.80 68 GLN E N 1
ATOM 7098 C CA . GLN E 1 36 ? -13.637 -24.313 -21.609 1.00 54.65 68 GLN E CA 1
ATOM 7099 C C . GLN E 1 36 ? -13.718 -24.291 -20.109 1.00 59.86 68 GLN E C 1
ATOM 7100 O O . GLN E 1 36 ? -13.758 -23.231 -19.479 1.00 60.77 68 GLN E O 1
ATOM 7106 N N . LEU E 1 37 ? -13.728 -25.502 -19.556 1.00 64.37 69 LEU E N 1
ATOM 7107 C CA . LEU E 1 37 ? -13.432 -25.724 -18.162 1.00 57.89 69 LEU E CA 1
ATOM 7108 C C . LEU E 1 37 ? -11.997 -26.213 -18.194 1.00 60.77 69 LEU E C 1
ATOM 7109 O O . LEU E 1 37 ? -11.769 -27.376 -18.513 1.00 65.81 69 LEU E O 1
ATOM 7114 N N . ILE E 1 38 ? -11.026 -25.354 -17.887 1.00 55.12 70 ILE E N 1
ATOM 7115 C CA . ILE E 1 38 ? -9.636 -25.752 -18.154 1.00 53.41 70 ILE E CA 1
ATOM 7116 C C . ILE E 1 38 ? -9.043 -26.643 -17.102 1.00 53.60 70 ILE E C 1
ATOM 7117 O O . ILE E 1 38 ? -8.389 -27.634 -17.408 1.00 55.08 70 ILE E O 1
ATOM 7122 N N . ASP E 1 39 ? -9.223 -26.234 -15.858 1.00 55.83 71 ASP E N 1
ATOM 7123 C CA . ASP E 1 39 ? -8.643 -26.931 -14.743 1.00 61.19 71 ASP E CA 1
ATOM 7124 C C . ASP E 1 39 ? -9.398 -26.578 -13.485 1.00 64.75 71 ASP E C 1
ATOM 7125 O O . ASP E 1 39 ? -9.792 -25.436 -13.311 1.00 69.21 71 ASP E O 1
ATOM 7130 N N . VAL E 1 40 ? -9.590 -27.538 -12.593 1.00 67.71 72 VAL E N 1
ATOM 7131 C CA . VAL E 1 40 ? -10.051 -27.201 -11.243 1.00 70.70 72 VAL E CA 1
ATOM 7132 C C . VAL E 1 40 ? -9.167 -27.881 -10.221 1.00 70.18 72 VAL E C 1
ATOM 7133 O O . VAL E 1 40 ? -9.248 -29.086 -10.046 1.00 77.04 72 VAL E O 1
ATOM 7137 N N . ASP E 1 41 ? -8.347 -27.116 -9.520 1.00 66.86 73 ASP E N 1
ATOM 7138 C CA . ASP E 1 41 ? -7.433 -27.752 -8.600 1.00 72.18 73 ASP E CA 1
ATOM 7139 C C . ASP E 1 41 ? -7.680 -27.380 -7.145 1.00 69.00 73 ASP E C 1
ATOM 7140 O O . ASP E 1 41 ? -8.049 -26.252 -6.836 1.00 65.83 73 ASP E O 1
ATOM 7145 N N . GLU E 1 42 ? -7.489 -28.360 -6.267 1.00 83.40 74 GLU E N 1
ATOM 7146 C CA . GLU E 1 42 ? -7.792 -28.210 -4.862 1.00 92.42 74 GLU E CA 1
ATOM 7147 C C . GLU E 1 42 ? -6.646 -27.553 -4.146 1.00 83.50 74 GLU E C 1
ATOM 7148 O O . GLU E 1 42 ? -6.860 -26.764 -3.234 1.00 81.19 74 GLU E O 1
ATOM 7154 N N . LYS E 1 43 ? -5.438 -27.976 -4.470 1.00 86.71 75 LYS E N 1
ATOM 7155 C CA . LYS E 1 43 ? -4.269 -27.373 -3.886 1.00 91.31 75 LYS E CA 1
ATOM 7156 C C . LYS E 1 43 ? -4.500 -25.862 -3.803 1.00 94.73 75 LYS E C 1
ATOM 7157 O O . LYS E 1 43 ? -4.618 -25.281 -2.718 1.00 95.08 75 LYS E O 1
ATOM 7163 N N . ASN E 1 44 ? -4.597 -25.245 -4.975 1.00 96.08 76 ASN E N 1
ATOM 7164 C CA . ASN E 1 44 ? -4.694 -23.796 -5.087 1.00 95.29 76 ASN E CA 1
ATOM 7165 C C . ASN E 1 44 ? -6.055 -23.181 -4.850 1.00 89.24 76 ASN E C 1
ATOM 7166 O O . ASN E 1 44 ? -6.185 -21.965 -4.796 1.00 89.09 76 ASN E O 1
ATOM 7171 N N . GLN E 1 45 ? -7.069 -24.014 -4.727 1.00 83.18 77 GLN E N 1
ATOM 7172 C CA . GLN E 1 45 ? -8.363 -23.511 -4.324 1.00 78.22 77 GLN E CA 1
ATOM 7173 C C . GLN E 1 45 ? -9.090 -22.667 -5.393 1.00 73.69 77 GLN E C 1
ATOM 7174 O O . GLN E 1 45 ? -9.877 -21.780 -5.060 1.00 73.41 77 GLN E O 1
ATOM 7180 N N . MET E 1 46 ? -8.821 -22.942 -6.670 1.00 70.36 78 MET E N 1
ATOM 7181 C CA . MET E 1 46 ? -9.360 -22.138 -7.774 1.00 63.85 78 MET E CA 1
ATOM 7182 C C . MET E 1 46 ? -9.854 -22.949 -8.963 1.00 68.70 78 MET E C 1
ATOM 7183 O O . MET E 1 46 ? -9.629 -24.139 -9.066 1.00 80.01 78 MET E O 1
ATOM 7188 N N . MET E 1 47 ? -10.563 -22.278 -9.850 1.00 64.98 79 MET E N 1
ATOM 7189 C CA . MET E 1 47 ? -11.125 -22.879 -11.051 1.00 61.81 79 MET E CA 1
ATOM 7190 C C . MET E 1 47 ? -10.572 -22.135 -12.255 1.00 64.18 79 MET E C 1
ATOM 7191 O O . MET E 1 47 ? -10.405 -20.923 -12.187 1.00 72.21 79 MET E O 1
ATOM 7196 N N . THR E 1 48 ? -10.263 -22.828 -13.344 1.00 55.34 80 THR E N 1
ATOM 7197 C CA . THR E 1 48 ? -9.778 -22.127 -14.525 1.00 47.15 80 THR E CA 1
ATOM 7198 C C . THR E 1 48 ? -10.687 -22.241 -15.730 1.00 68.80 80 THR E C 1
ATOM 7199 O O . THR E 1 48 ? -10.988 -23.339 -16.194 1.00 48.11 80 THR E O 1
ATOM 7203 N N . THR E 1 49 ? -11.116 -21.091 -16.245 1.00 63.48 81 THR E N 1
ATOM 7204 C CA . THR E 1 49 ? -12.062 -21.070 -17.345 1.00 58.51 81 THR E CA 1
ATOM 7205 C C . THR E 1 49 ? -11.624 -20.204 -18.499 1.00 54.53 81 THR E C 1
ATOM 7206 O O . THR E 1 49 ? -10.926 -19.221 -18.310 1.00 52.61 81 THR E O 1
ATOM 7210 N N . ASN E 1 50 ? -12.058 -20.616 -19.688 1.00 55.15 82 ASN E N 1
ATOM 7211 C CA . ASN E 1 50 ? -11.970 -19.872 -20.940 1.00 55.59 82 ASN E CA 1
ATOM 7212 C C . ASN E 1 50 ? -13.370 -19.440 -21.307 1.00 56.29 82 ASN E C 1
ATOM 7213 O O . ASN E 1 50 ? -14.192 -20.249 -21.748 1.00 45.88 82 ASN E O 1
ATOM 7218 N N . VAL E 1 51 ? -13.626 -18.147 -21.145 1.00 59.82 83 VAL E N 1
ATOM 7219 C CA . VAL E 1 51 ? -14.971 -17.626 -21.310 1.00 58.79 83 VAL E CA 1
ATOM 7220 C C . VAL E 1 51 ? -15.006 -16.492 -22.299 1.00 57.74 83 VAL E C 1
ATOM 7221 O O . VAL E 1 51 ? -13.994 -15.845 -22.576 1.00 42.52 83 VAL E O 1
ATOM 7225 N N . TRP E 1 52 ? -16.205 -16.248 -22.802 1.00 56.75 84 TRP E N 1
ATOM 7226 C CA . TRP E 1 52 ? -16.456 -15.136 -23.686 1.00 53.29 84 TRP E CA 1
ATOM 7227 C C . TRP E 1 52 ? -17.405 -14.202 -22.940 1.00 50.99 84 TRP E C 1
ATOM 7228 O O . TRP E 1 52 ? -18.470 -14.619 -22.486 1.00 51.33 84 TRP E O 1
ATOM 7239 N N . LEU E 1 53 ? -16.984 -12.960 -22.741 1.00 51.55 85 LEU E N 1
ATOM 7240 C CA . LEU E 1 53 ? -17.844 -11.971 -22.112 1.00 54.97 85 LEU E CA 1
ATOM 7241 C C . LEU E 1 53 ? -18.560 -11.214 -23.194 1.00 59.25 85 LEU E C 1
ATOM 7242 O O . LEU E 1 53 ? -18.007 -10.276 -23.751 1.00 67.24 85 LEU E O 1
ATOM 7247 N N . LYS E 1 54 ? -19.793 -11.575 -23.489 1.00 59.88 86 LYS E N 1
ATOM 7248 C CA . LYS E 1 54 ? -20.521 -10.811 -24.485 1.00 62.52 86 LYS E CA 1
ATOM 7249 C C . LYS E 1 54 ? -21.046 -9.554 -23.844 1.00 62.26 86 LYS E C 1
ATOM 7250 O O . LYS E 1 54 ? -21.732 -9.605 -22.823 1.00 59.11 86 LYS E O 1
ATOM 7256 N N . GLN E 1 55 ? -20.735 -8.423 -24.455 1.00 63.23 87 GLN E N 1
ATOM 7257 C CA . GLN E 1 55 ? -21.202 -7.161 -23.936 1.00 52.56 87 GLN E CA 1
ATOM 7258 C C . GLN E 1 55 ? -21.863 -6.395 -25.022 1.00 51.08 87 GLN E C 1
ATOM 7259 O O . GLN E 1 55 ? -21.467 -6.486 -26.185 1.00 53.83 87 GLN E O 1
ATOM 7265 N N . GLU E 1 56 ? -22.932 -5.703 -24.661 1.00 50.76 88 GLU E N 1
ATOM 7266 C CA . GLU E 1 56 ? -23.583 -4.852 -25.631 1.00 57.97 88 GLU E CA 1
ATOM 7267 C C . GLU E 1 56 ? -24.112 -3.601 -24.958 1.00 55.98 88 GLU E C 1
ATOM 7268 O O . GLU E 1 56 ? -24.787 -3.676 -23.917 1.00 54.24 88 GLU E O 1
ATOM 7274 N N . TRP E 1 57 ? -23.786 -2.450 -25.546 1.00 52.85 89 TRP E N 1
ATOM 7275 C CA . TRP E 1 57 ? -24.317 -1.168 -25.073 1.00 56.46 89 TRP E CA 1
ATOM 7276 C C . TRP E 1 57 ? -24.421 -0.246 -26.272 1.00 62.01 89 TRP E C 1
ATOM 7277 O O . TRP E 1 57 ? -23.924 -0.565 -27.360 1.00 62.77 89 TRP E O 1
ATOM 7288 N N . SER E 1 58 ? -24.991 0.932 -26.064 1.00 62.23 90 SER E N 1
ATOM 7289 C CA . SER E 1 58 ? -25.204 1.838 -27.179 1.00 60.58 90 SER E CA 1
ATOM 7290 C C . SER E 1 58 ? -24.358 3.076 -26.931 1.00 64.24 90 SER E C 1
ATOM 7291 O O . SER E 1 58 ? -24.363 3.661 -25.836 1.00 53.14 90 SER E O 1
ATOM 7294 N N . ASP E 1 59 ? -23.576 3.431 -27.943 1.00 66.34 91 ASP E N 1
ATOM 7295 C CA . ASP E 1 59 ? -22.759 4.632 -27.901 1.00 70.37 91 ASP E CA 1
ATOM 7296 C C . ASP E 1 59 ? -23.395 5.743 -28.710 1.00 79.31 91 ASP E C 1
ATOM 7297 O O . ASP E 1 59 ? -23.504 5.666 -29.931 1.00 84.79 91 ASP E O 1
ATOM 7302 N N . TYR E 1 60 ? -23.832 6.774 -28.008 1.00 81.66 92 TYR E N 1
ATOM 7303 C CA . TYR E 1 60 ? -24.513 7.886 -28.640 1.00 83.05 92 TYR E CA 1
ATOM 7304 C C . TYR E 1 60 ? -23.640 8.656 -29.630 1.00 75.12 92 TYR E C 1
ATOM 7305 O O . TYR E 1 60 ? -24.085 9.052 -30.704 1.00 76.27 92 TYR E O 1
ATOM 7314 N N . LYS E 1 61 ? -22.388 8.853 -29.249 1.00 69.48 93 LYS E N 1
ATOM 7315 C CA . LYS E 1 61 ? -21.456 9.654 -30.010 1.00 67.93 93 LYS E CA 1
ATOM 7316 C C . LYS E 1 61 ? -21.062 8.986 -31.320 1.00 65.19 93 LYS E C 1
ATOM 7317 O O . LYS E 1 61 ? -20.531 9.633 -32.206 1.00 65.99 93 LYS E O 1
ATOM 7323 N N . LEU E 1 62 ? -21.330 7.686 -31.426 1.00 72.45 94 LEU E N 1
ATOM 7324 C CA . LEU E 1 62 ? -20.930 6.846 -32.580 1.00 72.72 94 LEU E CA 1
ATOM 7325 C C . LEU E 1 62 ? -21.988 6.511 -33.656 1.00 75.50 94 LEU E C 1
ATOM 7326 O O . LEU E 1 62 ? -21.771 5.645 -34.500 1.00 79.00 94 LEU E O 1
ATOM 7331 N N . ARG E 1 63 ? -23.141 7.148 -33.606 1.00 73.98 95 ARG E N 1
ATOM 7332 C CA . ARG E 1 63 ? -24.173 6.911 -34.602 1.00 70.31 95 ARG E CA 1
ATOM 7333 C C . ARG E 1 63 ? -23.863 7.627 -35.922 1.00 66.61 95 ARG E C 1
ATOM 7334 O O . ARG E 1 63 ? -23.238 8.680 -35.914 1.00 70.39 95 ARG E O 1
ATOM 7342 N N . TRP E 1 64 ? -24.230 7.014 -37.050 1.00 79.29 96 TRP E N 1
ATOM 7343 C CA . TRP E 1 64 ? -24.133 7.654 -38.368 1.00 79.16 96 TRP E CA 1
ATOM 7344 C C . TRP E 1 64 ? -25.218 7.046 -39.217 1.00 81.61 96 TRP E C 1
ATOM 7345 O O . TRP E 1 64 ? -25.817 6.064 -38.803 1.00 79.23 96 TRP E O 1
ATOM 7356 N N . ASN E 1 65 ? -25.502 7.647 -40.371 1.00 89.29 97 ASN E N 1
ATOM 7357 C CA . ASN E 1 65 ? -26.460 7.090 -41.333 1.00 93.29 97 ASN E CA 1
ATOM 7358 C C . ASN E 1 65 ? -25.763 6.453 -42.533 1.00 95.57 97 ASN E C 1
ATOM 7359 O O . ASN E 1 65 ? -25.082 7.136 -43.279 1.00 103.50 97 ASN E O 1
ATOM 7364 N N . PRO E 1 66 ? -25.951 5.144 -42.736 1.00 93.92 98 PRO E N 1
ATOM 7365 C CA . PRO E 1 66 ? -25.131 4.375 -43.685 1.00 94.68 98 PRO E CA 1
ATOM 7366 C C . PRO E 1 66 ? -24.999 4.964 -45.097 1.00 95.40 98 PRO E C 1
ATOM 7367 O O . PRO E 1 66 ? -23.972 4.781 -45.758 1.00 95.36 98 PRO E O 1
ATOM 7371 N N . THR E 1 67 ? -26.014 5.682 -45.547 1.00 95.79 99 THR E N 1
ATOM 7372 C CA . THR E 1 67 ? -25.998 6.264 -46.880 1.00 97.05 99 THR E CA 1
ATOM 7373 C C . THR E 1 67 ? -24.786 7.164 -47.105 1.00 98.42 99 THR E C 1
ATOM 7374 O O . THR E 1 67 ? -24.308 7.317 -48.224 1.00 96.34 99 THR E O 1
ATOM 7378 N N . ASP E 1 68 ? -24.310 7.754 -46.014 1.00 103.57 100 ASP E N 1
ATOM 7379 C CA . ASP E 1 68 ? -23.148 8.647 -45.977 1.00 108.71 100 ASP E CA 1
ATOM 7380 C C . ASP E 1 68 ? -21.833 7.868 -46.059 1.00 109.64 100 ASP E C 1
ATOM 7381 O O . ASP E 1 68 ? -20.766 8.454 -46.211 1.00 112.60 100 ASP E O 1
ATOM 7386 N N . PHE E 1 69 ? -21.926 6.544 -45.967 1.00 104.70 101 PHE E N 1
ATOM 7387 C CA . PHE E 1 69 ? -20.771 5.652 -45.959 1.00 99.08 101 PHE E CA 1
ATOM 7388 C C . PHE E 1 69 ? -20.902 4.745 -47.186 1.00 101.58 101 PHE E C 1
ATOM 7389 O O . PHE E 1 69 ? -20.029 4.736 -48.063 1.00 97.92 101 PHE E O 1
ATOM 7397 N N . GLY E 1 70 ? -21.978 3.980 -47.251 1.00 112.22 102 GLY E N 1
ATOM 7398 C CA . GLY E 1 70 ? -22.166 3.055 -48.343 1.00 127.50 102 GLY E CA 1
ATOM 7399 C C . GLY E 1 70 ? -23.245 2.086 -47.939 1.00 142.70 102 GLY E C 1
ATOM 7400 O O . GLY E 1 70 ? -23.850 2.228 -46.877 1.00 142.12 102 GLY E O 1
ATOM 7401 N N . ASN E 1 71 ? -23.479 1.088 -48.778 1.00 157.26 103 ASN E N 1
ATOM 7402 C CA . ASN E 1 71 ? -24.513 0.099 -48.506 1.00 177.26 103 ASN E CA 1
ATOM 7403 C C . ASN E 1 71 ? -24.143 -0.838 -47.334 1.00 192.57 103 ASN E C 1
ATOM 7404 O O . ASN E 1 71 ? -24.926 -1.717 -46.973 1.00 191.57 103 ASN E O 1
ATOM 7409 N N . ILE E 1 72 ? -22.948 -0.673 -46.760 1.00 203.81 104 ILE E N 1
ATOM 7410 C CA . ILE E 1 72 ? -22.544 -1.450 -45.577 1.00 201.57 104 ILE E CA 1
ATOM 7411 C C . ILE E 1 72 ? -22.796 -0.634 -44.278 1.00 137.50 104 ILE E C 1
ATOM 7412 O O . ILE E 1 72 ? -22.485 0.560 -44.203 1.00 132.31 104 ILE E O 1
ATOM 7417 N N . THR E 1 73 ? -23.430 -1.289 -43.301 1.00 131.13 105 THR E N 1
ATOM 7418 C CA . THR E 1 73 ? -23.896 -0.673 -42.048 1.00 125.02 105 THR E CA 1
ATOM 7419 C C . THR E 1 73 ? -23.072 -0.855 -40.773 1.00 112.06 105 THR E C 1
ATOM 7420 O O . THR E 1 73 ? -23.474 -0.382 -39.711 1.00 114.89 105 THR E O 1
ATOM 7424 N N . SER E 1 74 ? -21.960 -1.569 -40.845 1.00 101.26 106 SER E N 1
ATOM 7425 C CA . SER E 1 74 ? -21.175 -1.829 -39.645 1.00 92.09 106 SER E CA 1
ATOM 7426 C C . SER E 1 74 ? -19.701 -2.010 -39.905 1.00 87.75 106 SER E C 1
ATOM 7427 O O . SER E 1 74 ? -19.305 -2.701 -40.847 1.00 89.45 106 SER E O 1
ATOM 7430 N N . LEU E 1 75 ? -18.874 -1.411 -39.066 1.00 85.53 107 LEU E N 1
ATOM 7431 C CA . LEU E 1 75 ? -17.450 -1.670 -39.179 1.00 78.00 107 LEU E CA 1
ATOM 7432 C C . LEU E 1 75 ? -16.887 -2.183 -37.851 1.00 71.79 107 LEU E C 1
ATOM 7433 O O . LEU E 1 75 ? -17.532 -2.074 -36.803 1.00 66.76 107 LEU E O 1
ATOM 7438 N N . ARG E 1 76 ? -15.708 -2.793 -37.906 1.00 62.27 108 ARG E N 1
ATOM 7439 C CA . ARG E 1 76 ? -15.109 -3.301 -36.688 1.00 83.31 108 ARG E CA 1
ATOM 7440 C C . ARG E 1 76 ? -14.036 -2.338 -36.152 1.00 59.90 108 ARG E C 1
ATOM 7441 O O . ARG E 1 76 ? -12.981 -2.128 -36.758 1.00 59.53 108 ARG E O 1
ATOM 7449 N N . VAL E 1 77 ? -14.254 -1.814 -34.968 1.00 59.35 109 VAL E N 1
ATOM 7450 C CA . VAL E 1 77 ? -13.306 -0.858 -34.469 1.00 58.43 109 VAL E CA 1
ATOM 7451 C C . VAL E 1 77 ? -12.567 -1.399 -33.303 1.00 57.16 109 VAL E C 1
ATOM 7452 O O . VAL E 1 77 ? -13.069 -2.250 -32.600 1.00 62.35 109 VAL E O 1
ATOM 7456 N N . PRO E 1 78 ? -11.376 -0.862 -33.063 1.00 56.24 110 PRO E N 1
ATOM 7457 C CA . PRO E 1 78 ? -10.517 -1.267 -31.952 1.00 63.92 110 PRO E CA 1
ATOM 7458 C C . PRO E 1 78 ? -11.137 -1.034 -30.582 1.00 60.60 110 PRO E C 1
ATOM 7459 O O . PRO E 1 78 ? -11.692 0.034 -30.329 1.00 59.93 110 PRO E O 1
ATOM 7463 N N . SER E 1 79 ? -11.062 -2.032 -29.706 1.00 54.05 111 SER E N 1
ATOM 7464 C CA . SER E 1 79 ? -11.646 -1.842 -28.395 1.00 60.35 111 SER E CA 1
ATOM 7465 C C . SER E 1 79 ? -10.855 -0.829 -27.582 1.00 59.98 111 SER E C 1
ATOM 7466 O O . SER E 1 79 ? -11.402 -0.270 -26.643 1.00 61.17 111 SER E O 1
ATOM 7469 N N . GLU E 1 80 ? -9.583 -0.582 -27.920 1.00 65.28 112 GLU E N 1
ATOM 7470 C CA . GLU E 1 80 ? -8.822 0.457 -27.197 1.00 67.21 112 GLU E CA 1
ATOM 7471 C C . GLU E 1 80 ? -9.250 1.859 -27.605 1.00 58.25 112 GLU E C 1
ATOM 7472 O O . GLU E 1 80 ? -9.005 2.803 -26.879 1.00 58.79 112 GLU E O 1
ATOM 7478 N N . MET E 1 81 ? -9.845 1.999 -28.781 1.00 53.18 113 MET E N 1
ATOM 7479 C CA . MET E 1 81 ? -10.237 3.316 -29.271 1.00 53.86 113 MET E CA 1
ATOM 7480 C C . MET E 1 81 ? -11.552 3.852 -28.732 1.00 54.52 113 MET E C 1
ATOM 7481 O O . MET E 1 81 ? -11.695 5.006 -28.544 1.00 54.70 113 MET E O 1
ATOM 7486 N N . ILE E 1 82 ? -12.506 3.010 -28.435 1.00 54.88 114 ILE E N 1
ATOM 7487 C CA . ILE E 1 82 ? -13.781 3.501 -27.958 1.00 55.57 114 ILE E CA 1
ATOM 7488 C C . ILE E 1 82 ? -13.865 3.416 -26.436 1.00 54.84 114 ILE E C 1
ATOM 7489 O O . ILE E 1 82 ? -12.968 2.883 -25.777 1.00 53.83 114 ILE E O 1
ATOM 7494 N N . TRP E 1 83 ? -14.946 3.935 -25.878 1.00 55.38 115 TRP E N 1
ATOM 7495 C CA . TRP E 1 83 ? -15.204 3.768 -24.461 1.00 54.84 115 TRP E CA 1
ATOM 7496 C C . TRP E 1 83 ? -15.747 2.378 -24.315 1.00 57.56 115 TRP E C 1
ATOM 7497 O O . TRP E 1 83 ? -16.646 1.989 -25.050 1.00 62.53 115 TRP E O 1
ATOM 7508 N N . ILE E 1 84 ? -15.199 1.625 -23.376 1.00 55.90 116 ILE E N 1
ATOM 7509 C CA . ILE E 1 84 ? -15.714 0.300 -23.059 1.00 54.08 116 ILE E CA 1
ATOM 7510 C C . ILE E 1 84 ? -15.847 0.290 -21.552 1.00 53.47 116 ILE E C 1
ATOM 7511 O O . ILE E 1 84 ? -15.155 1.057 -20.869 1.00 52.77 116 ILE E O 1
ATOM 7516 N N . PRO E 1 85 ? -16.748 -0.554 -21.032 1.00 53.78 117 PRO E N 1
ATOM 7517 C CA . PRO E 1 85 ? -17.048 -0.682 -19.597 1.00 53.34 117 PRO E CA 1
ATOM 7518 C C . PRO E 1 85 ? -15.833 -1.187 -18.774 1.00 68.74 117 PRO E C 1
ATOM 7519 O O . PRO E 1 85 ? -14.957 -1.873 -19.334 1.00 63.97 117 PRO E O 1
ATOM 7523 N N . ASP E 1 86 ? -15.733 -0.785 -17.501 1.00 40.03 118 ASP E N 1
ATOM 7524 C CA . ASP E 1 86 ? -14.607 -1.201 -16.659 1.00 51.32 118 ASP E CA 1
ATOM 7525 C C . ASP E 1 86 ? -14.932 -2.499 -15.914 1.00 53.67 118 ASP E C 1
ATOM 7526 O O . ASP E 1 86 ? -14.580 -2.652 -14.741 1.00 56.88 118 ASP E O 1
ATOM 7531 N N . ILE E 1 87 ? -15.706 -3.378 -16.542 1.00 49.46 119 ILE E N 1
ATOM 7532 C CA . ILE E 1 87 ? -16.087 -4.631 -15.908 1.00 47.31 119 ILE E CA 1
ATOM 7533 C C . ILE E 1 87 ? -14.893 -5.531 -15.503 1.00 48.33 119 ILE E C 1
ATOM 7534 O O . ILE E 1 87 ? -13.965 -5.750 -16.286 1.00 51.67 119 ILE E O 1
ATOM 7539 N N . VAL E 1 88 ? -14.914 -5.969 -14.239 1.00 46.48 120 VAL E N 1
ATOM 7540 C CA . VAL E 1 88 ? -13.889 -6.789 -13.600 1.00 43.34 120 VAL E CA 1
ATOM 7541 C C . VAL E 1 88 ? -14.439 -8.094 -13.039 1.00 54.90 120 VAL E C 1
ATOM 7542 O O . VAL E 1 88 ? -15.639 -8.183 -12.784 1.00 56.33 120 VAL E O 1
ATOM 7546 N N . LEU E 1 89 ? -13.573 -9.095 -12.833 1.00 51.11 121 LEU E N 1
ATOM 7547 C CA . LEU E 1 89 ? -13.962 -10.296 -12.091 1.00 50.38 121 LEU E CA 1
ATOM 7548 C C . LEU E 1 89 ? -13.626 -10.140 -10.616 1.00 53.23 121 LEU E C 1
ATOM 7549 O O . LEU E 1 89 ? -12.462 -10.246 -10.231 1.00 56.64 121 LEU E O 1
ATOM 7554 N N . TYR E 1 90 ? -14.647 -9.972 -9.782 1.00 50.51 122 TYR E N 1
ATOM 7555 C CA . TYR E 1 90 ? -14.413 -9.624 -8.387 1.00 52.17 122 TYR E CA 1
ATOM 7556 C C . TYR E 1 90 ? -13.557 -10.668 -7.643 1.00 55.21 122 TYR E C 1
ATOM 7557 O O . TYR E 1 90 ? -12.572 -10.308 -6.972 1.00 55.19 122 TYR E O 1
ATOM 7566 N N . ASN E 1 91 ? -13.898 -11.950 -7.816 1.00 52.99 123 ASN E N 1
ATOM 7567 C CA . ASN E 1 91 ? -13.324 -13.018 -6.994 1.00 56.05 123 ASN E CA 1
ATOM 7568 C C . ASN E 1 91 ? -12.059 -13.567 -7.630 1.00 60.25 123 ASN E C 1
ATOM 7569 O O . ASN E 1 91 ? -12.056 -14.385 -8.559 1.00 50.41 123 ASN E O 1
ATOM 7574 N N . ASN E 1 92 ? -10.982 -13.149 -6.994 1.00 70.74 124 ASN E N 1
ATOM 7575 C CA . ASN E 1 92 ? -9.616 -13.287 -7.428 1.00 78.66 124 ASN E CA 1
ATOM 7576 C C . ASN E 1 92 ? -9.369 -12.702 -8.822 1.00 87.77 124 ASN E C 1
ATOM 7577 O O . ASN E 1 92 ? -10.296 -12.308 -9.521 1.00 90.99 124 ASN E O 1
ATOM 7582 N N . ALA E 1 93 ? -8.126 -12.731 -9.264 1.00 93.36 125 ALA E N 1
ATOM 7583 C CA . ALA E 1 93 ? -7.755 -12.810 -10.654 1.00 96.78 125 ALA E CA 1
ATOM 7584 C C . ALA E 1 93 ? -6.302 -13.296 -10.629 1.00 104.64 125 ALA E C 1
ATOM 7585 O O . ALA E 1 93 ? -5.392 -12.457 -10.509 1.00 111.06 125 ALA E O 1
ATOM 7587 N N . ASP E 1 94 ? -6.026 -14.572 -10.863 1.00 104.53 126 ASP E N 1
ATOM 7588 C CA . ASP E 1 94 ? -4.634 -14.953 -10.783 1.00 97.65 126 ASP E CA 1
ATOM 7589 C C . ASP E 1 94 ? -4.103 -14.969 -12.152 1.00 108.06 126 ASP E C 1
ATOM 7590 O O . ASP E 1 94 ? -2.917 -15.178 -12.361 1.00 106.16 126 ASP E O 1
ATOM 7595 N N . GLY E 1 95 ? -5.024 -14.865 -13.099 1.00 121.23 127 GLY E N 1
ATOM 7596 C CA . GLY E 1 95 ? -4.655 -14.414 -14.413 1.00 119.66 127 GLY E CA 1
ATOM 7597 C C . GLY E 1 95 ? -4.774 -12.909 -14.336 1.00 115.47 127 GLY E C 1
ATOM 7598 O O . GLY E 1 95 ? -3.797 -12.178 -14.212 1.00 118.80 127 GLY E O 1
ATOM 7599 N N . GLU E 1 96 ? -6.015 -12.456 -14.317 1.00 96.08 128 GLU E N 1
ATOM 7600 C CA . GLU E 1 96 ? -6.291 -11.049 -14.498 1.00 80.61 128 GLU E CA 1
ATOM 7601 C C . GLU E 1 96 ? -7.691 -10.646 -14.051 1.00 72.75 128 GLU E C 1
ATOM 7602 O O . GLU E 1 96 ? -8.607 -11.475 -14.037 1.00 73.40 128 GLU E O 1
ATOM 7608 N N . PHE E 1 97 ? -7.882 -9.356 -13.782 1.00 57.12 129 PHE E N 1
ATOM 7609 C CA . PHE E 1 97 ? -9.192 -8.855 -13.415 1.00 51.52 129 PHE E CA 1
ATOM 7610 C C . PHE E 1 97 ? -9.986 -8.612 -14.689 1.00 56.34 129 PHE E C 1
ATOM 7611 O O . PHE E 1 97 ? -11.032 -9.235 -14.889 1.00 59.29 129 PHE E O 1
ATOM 7619 N N . ALA E 1 98 ? -9.568 -7.649 -15.505 1.00 59.53 130 ALA E N 1
ATOM 7620 C CA . ALA E 1 98 ? -10.322 -7.354 -16.729 1.00 60.47 130 ALA E CA 1
ATOM 7621 C C . ALA E 1 98 ? -9.983 -8.324 -17.848 1.00 54.15 130 ALA E C 1
ATOM 7622 O O . ALA E 1 98 ? -9.182 -9.225 -17.668 1.00 52.74 130 ALA E O 1
ATOM 7624 N N . VAL E 1 99 ? -10.602 -8.117 -19.002 1.00 52.91 131 VAL E N 1
ATOM 7625 C CA . VAL E 1 99 ? -10.356 -8.943 -20.171 1.00 51.72 131 VAL E CA 1
ATOM 7626 C C . VAL E 1 99 ? -9.145 -8.354 -20.855 1.00 49.19 131 VAL E C 1
ATOM 7627 O O . VAL E 1 99 ? -9.104 -7.186 -21.183 1.00 55.54 131 VAL E O 1
ATOM 7631 N N . THR E 1 100 ? -8.116 -9.156 -20.994 1.00 48.30 132 THR E N 1
ATOM 7632 C CA . THR E 1 100 ? -6.851 -8.667 -21.483 1.00 46.77 132 THR E CA 1
ATOM 7633 C C . THR E 1 100 ? -6.510 -8.865 -22.931 1.00 52.98 132 THR E C 1
ATOM 7634 O O . THR E 1 100 ? -5.333 -8.766 -23.223 1.00 57.11 132 THR E O 1
ATOM 7638 N N . HIS E 1 101 ? -7.423 -9.165 -23.855 1.00 57.67 133 HIS E N 1
ATOM 7639 C CA . HIS E 1 101 ? -6.839 -9.524 -25.129 1.00 64.04 133 HIS E CA 1
ATOM 7640 C C . HIS E 1 101 ? -6.214 -8.306 -25.816 1.00 78.72 133 HIS E C 1
ATOM 7641 O O . HIS E 1 101 ? -4.984 -8.245 -25.903 1.00 92.97 133 HIS E O 1
ATOM 7648 N N . MET E 1 102 ? -6.978 -7.327 -26.287 1.00 73.07 134 MET E N 1
ATOM 7649 C CA . MET E 1 102 ? -8.407 -7.344 -26.358 1.00 64.44 134 MET E CA 1
ATOM 7650 C C . MET E 1 102 ? -8.809 -7.149 -27.803 1.00 58.80 134 MET E C 1
ATOM 7651 O O . MET E 1 102 ? -8.277 -6.282 -28.488 1.00 50.31 134 MET E O 1
ATOM 7656 N N . THR E 1 103 ? -9.841 -7.865 -28.211 1.00 60.15 135 THR E N 1
ATOM 7657 C CA . THR E 1 103 ? -10.317 -7.858 -29.584 1.00 59.63 135 THR E CA 1
ATOM 7658 C C . THR E 1 103 ? -11.096 -6.617 -30.004 1.00 52.23 135 THR E C 1
ATOM 7659 O O . THR E 1 103 ? -11.333 -5.731 -29.198 1.00 54.53 135 THR E O 1
ATOM 7663 N N . LYS E 1 104 ? -11.490 -6.582 -31.274 1.00 39.76 136 LYS E N 1
ATOM 7664 C CA . LYS E 1 104 ? -12.256 -5.487 -31.877 1.00 38.51 136 LYS E CA 1
ATOM 7665 C C . LYS E 1 104 ? -13.675 -5.503 -31.384 1.00 46.89 136 LYS E C 1
ATOM 7666 O O . LYS E 1 104 ? -14.099 -6.481 -30.791 1.00 58.53 136 LYS E O 1
ATOM 7672 N N . ALA E 1 105 ? -14.360 -4.373 -31.526 1.00 43.24 137 ALA E N 1
ATOM 7673 C CA . ALA E 1 105 ? -15.795 -4.272 -31.282 1.00 36.72 137 ALA E CA 1
ATOM 7674 C C . ALA E 1 105 ? -16.465 -4.158 -32.609 1.00 35.46 137 ALA E C 1
ATOM 7675 O O . ALA E 1 105 ? -15.927 -3.557 -33.531 1.00 35.17 137 ALA E O 1
ATOM 7677 N N . HIS E 1 106 ? -17.669 -4.688 -32.689 1.00 38.67 138 HIS E N 1
ATOM 7678 C CA . HIS E 1 106 ? -18.453 -4.631 -33.910 1.00 43.04 138 HIS E CA 1
ATOM 7679 C C . HIS E 1 106 ? -19.429 -3.544 -33.734 1.00 51.91 138 HIS E C 1
ATOM 7680 O O . HIS E 1 106 ? -20.350 -3.678 -32.927 1.00 54.75 138 HIS E O 1
ATOM 7687 N N . LEU E 1 107 ? -19.230 -2.465 -34.478 1.00 67.53 139 LEU E N 1
ATOM 7688 C CA . LEU E 1 107 ? -20.044 -1.292 -34.284 1.00 63.62 139 LEU E CA 1
ATOM 7689 C C . LEU E 1 107 ? -21.097 -1.206 -35.354 1.00 68.36 139 LEU E C 1
ATOM 7690 O O . LEU E 1 107 ? -20.815 -1.413 -36.535 1.00 66.41 139 LEU E O 1
ATOM 7695 N N . PHE E 1 108 ? -22.318 -0.905 -34.930 1.00 78.90 140 PHE E N 1
ATOM 7696 C CA . PHE E 1 108 ? -23.435 -0.810 -35.860 1.00 85.66 140 PHE E CA 1
ATOM 7697 C C . PHE E 1 108 ? -23.815 0.642 -36.033 1.00 83.86 140 PHE E C 1
ATOM 7698 O O . PHE E 1 108 ? -23.787 1.399 -35.070 1.00 83.48 140 PHE E O 1
ATOM 7706 N N . SER E 1 109 ? -24.199 1.017 -37.249 1.00 83.77 141 SER E N 1
ATOM 7707 C CA . SER E 1 109 ? -24.519 2.409 -37.554 1.00 84.03 141 SER E CA 1
ATOM 7708 C C . SER E 1 109 ? -25.551 2.987 -36.593 1.00 81.61 141 SER E C 1
ATOM 7709 O O . SER E 1 109 ? -25.652 4.206 -36.444 1.00 81.54 141 SER E O 1
ATOM 7712 N N . THR E 1 110 ? -26.329 2.107 -35.963 1.00 79.97 142 THR E N 1
ATOM 7713 C CA . THR E 1 110 ? -27.341 2.520 -34.994 1.00 82.91 142 THR E CA 1
ATOM 7714 C C . THR E 1 110 ? -26.680 3.003 -33.719 1.00 83.41 142 THR E C 1
ATOM 7715 O O . THR E 1 110 ? -27.344 3.485 -32.815 1.00 86.00 142 THR E O 1
ATOM 7719 N N . GLY E 1 111 ? -25.381 2.782 -33.601 1.00 84.34 143 GLY E N 1
ATOM 7720 C CA . GLY E 1 111 ? -24.683 3.186 -32.397 1.00 87.30 143 GLY E CA 1
ATOM 7721 C C . GLY E 1 111 ? -24.538 2.034 -31.420 1.00 89.44 143 GLY E C 1
ATOM 7722 O O . GLY E 1 111 ? -24.118 2.214 -30.272 1.00 89.51 143 GLY E O 1
ATOM 7723 N N . THR E 1 112 ? -24.879 0.834 -31.870 1.00 85.95 144 THR E N 1
ATOM 7724 C CA . THR E 1 112 ? -24.864 -0.289 -30.959 1.00 77.26 144 THR E CA 1
ATOM 7725 C C . THR E 1 112 ? -23.519 -0.938 -31.023 1.00 69.85 144 THR E C 1
ATOM 7726 O O . THR E 1 112 ? -22.991 -1.192 -32.106 1.00 66.83 144 THR E O 1
ATOM 7730 N N . VAL E 1 113 ? -22.968 -1.175 -29.840 1.00 68.03 145 VAL E N 1
ATOM 7731 C CA . VAL E 1 113 ? -21.662 -1.778 -29.684 1.00 65.15 145 VAL E CA 1
ATOM 7732 C C . VAL E 1 113 ? -21.794 -3.237 -29.227 1.00 60.04 145 VAL E C 1
ATOM 7733 O O . VAL E 1 113 ? -22.460 -3.529 -28.224 1.00 65.45 145 VAL E O 1
ATOM 7737 N N . HIS E 1 114 ? -21.151 -4.151 -29.941 1.00 51.35 146 HIS E N 1
ATOM 7738 C CA . HIS E 1 114 ? -21.022 -5.511 -29.437 1.00 57.90 146 HIS E CA 1
ATOM 7739 C C . HIS E 1 114 ? -19.576 -5.830 -29.200 1.00 63.91 146 HIS E C 1
ATOM 7740 O O . HIS E 1 114 ? -18.793 -5.961 -30.139 1.00 65.80 146 HIS E O 1
ATOM 7747 N N . TRP E 1 115 ? -19.207 -5.961 -27.944 1.00 64.98 147 TRP E N 1
ATOM 7748 C CA . TRP E 1 115 ? -17.862 -6.378 -27.659 1.00 64.66 147 TRP E CA 1
ATOM 7749 C C . TRP E 1 115 ? -17.883 -7.716 -26.910 1.00 60.51 147 TRP E C 1
ATOM 7750 O O . TRP E 1 115 ? -18.487 -7.828 -25.826 1.00 45.36 147 TRP E O 1
ATOM 7761 N N . VAL E 1 116 ? -17.168 -8.694 -27.476 1.00 49.74 148 VAL E N 1
ATOM 7762 C CA . VAL E 1 116 ? -17.149 -10.061 -26.977 1.00 43.89 148 VAL E CA 1
ATOM 7763 C C . VAL E 1 116 ? -15.738 -10.658 -26.928 1.00 44.87 148 VAL E C 1
ATOM 7764 O O . VAL E 1 116 ? -15.405 -11.564 -27.686 1.00 46.74 148 VAL E O 1
ATOM 7768 N N . PRO E 1 117 ? -14.885 -10.139 -26.058 1.00 43.29 149 PRO E N 1
ATOM 7769 C CA . PRO E 1 117 ? -13.516 -10.664 -26.077 1.00 44.30 149 PRO E CA 1
ATOM 7770 C C . PRO E 1 117 ? -13.387 -12.057 -25.441 1.00 47.04 149 PRO E C 1
ATOM 7771 O O . PRO E 1 117 ? -14.175 -12.421 -24.582 1.00 54.11 149 PRO E O 1
ATOM 7775 N N . PRO E 1 118 ? -12.423 -12.850 -25.901 1.00 40.34 150 PRO E N 1
ATOM 7776 C CA . PRO E 1 118 ? -12.097 -14.059 -25.176 1.00 35.21 150 PRO E CA 1
ATOM 7777 C C . PRO E 1 118 ? -11.342 -13.772 -23.874 1.00 41.68 150 PRO E C 1
ATOM 7778 O O . PRO E 1 118 ? -10.622 -12.774 -23.754 1.00 42.27 150 PRO E O 1
ATOM 7782 N N . ALA E 1 119 ? -11.483 -14.673 -22.904 1.00 42.22 151 ALA E N 1
ATOM 7783 C CA . ALA E 1 119 ? -10.798 -14.516 -21.627 1.00 43.60 151 ALA E CA 1
ATOM 7784 C C . ALA E 1 119 ? -10.518 -15.863 -20.958 1.00 51.72 151 ALA E C 1
ATOM 7785 O O . ALA E 1 119 ? -11.241 -16.850 -21.134 1.00 49.28 151 ALA E O 1
ATOM 7787 N N . ILE E 1 120 ? -9.410 -15.896 -20.237 1.00 58.89 152 ILE E N 1
ATOM 7788 C CA . ILE E 1 120 ? -9.068 -17.006 -19.381 1.00 58.83 152 ILE E CA 1
ATOM 7789 C C . ILE E 1 120 ? -9.057 -16.488 -17.954 1.00 60.01 152 ILE E C 1
ATOM 7790 O O . ILE E 1 120 ? -8.172 -15.718 -17.569 1.00 58.45 152 ILE E O 1
ATOM 7795 N N . TYR E 1 121 ? -10.038 -16.908 -17.166 1.00 60.85 153 TYR E N 1
ATOM 7796 C CA . TYR E 1 121 ? -10.162 -16.423 -15.797 1.00 60.28 153 TYR E CA 1
ATOM 7797 C C . TYR E 1 121 ? -9.760 -17.477 -14.772 1.00 61.62 153 TYR E C 1
ATOM 7798 O O . TYR E 1 121 ? -10.110 -18.656 -14.906 1.00 63.46 153 TYR E O 1
ATOM 7807 N N . LYS E 1 122 ? -9.037 -17.044 -13.743 1.00 58.78 154 LYS E N 1
ATOM 7808 C CA . LYS E 1 122 ? -8.724 -17.924 -12.639 1.00 56.24 154 LYS E CA 1
ATOM 7809 C C . LYS E 1 122 ? -9.436 -17.311 -11.461 1.00 62.91 154 LYS E C 1
ATOM 7810 O O . LYS E 1 122 ? -9.120 -16.203 -11.022 1.00 65.09 154 LYS E O 1
ATOM 7816 N N . SER E 1 123 ? -10.389 -18.065 -10.940 1.00 60.59 155 SER E N 1
ATOM 7817 C CA . SER E 1 123 ? -11.384 -17.549 -10.031 1.00 60.28 155 SER E CA 1
ATOM 7818 C C . SER E 1 123 ? -11.481 -18.455 -8.839 1.00 61.65 155 SER E C 1
ATOM 7819 O O . SER E 1 123 ? -11.367 -19.665 -8.943 1.00 59.34 155 SER E O 1
ATOM 7822 N N . SER E 1 124 ? -11.671 -17.831 -7.690 1.00 69.75 156 SER E N 1
ATOM 7823 C CA . SER E 1 124 ? -11.656 -18.526 -6.426 1.00 74.37 156 SER E CA 1
ATOM 7824 C C . SER E 1 124 ? -12.893 -19.333 -6.251 1.00 81.48 156 SER E C 1
ATOM 7825 O O . SER E 1 124 ? -13.973 -19.012 -6.759 1.00 81.38 156 SER E O 1
ATOM 7828 N N . CYS E 1 125 ? -12.709 -20.421 -5.534 1.00 87.73 157 CYS E N 1
ATOM 7829 C CA . CYS E 1 125 ? -13.794 -21.325 -5.294 1.00 89.34 157 CYS E CA 1
ATOM 7830 C C . CYS E 1 125 ? -13.428 -22.110 -4.049 1.00 92.51 157 CYS E C 1
ATOM 7831 O O . CYS E 1 125 ? -12.281 -22.072 -3.595 1.00 90.89 157 CYS E O 1
ATOM 7834 N N . SER E 1 126 ? -14.401 -22.835 -3.517 1.00 93.03 158 SER E N 1
ATOM 7835 C CA . SER E 1 126 ? -14.191 -23.641 -2.336 1.00 95.05 158 SER E CA 1
ATOM 7836 C C . SER E 1 126 ? -14.340 -25.017 -2.890 1.00 103.34 158 SER E C 1
ATOM 7837 O O . SER E 1 126 ? -15.436 -25.475 -3.205 1.00 103.72 158 SER E O 1
ATOM 7840 N N . ILE E 1 127 ? -13.206 -25.686 -2.976 1.00 108.62 159 ILE E N 1
ATOM 7841 C CA . ILE E 1 127 ? -13.099 -26.864 -3.783 1.00 104.63 159 ILE E CA 1
ATOM 7842 C C . ILE E 1 127 ? -13.313 -28.138 -3.040 1.00 104.38 159 ILE E C 1
ATOM 7843 O O . ILE E 1 127 ? -12.424 -28.657 -2.368 1.00 104.79 159 ILE E O 1
ATOM 7848 N N . ASP E 1 128 ? -14.550 -28.594 -3.171 1.00 111.25 160 ASP E N 1
ATOM 7849 C CA . ASP E 1 128 ? -15.024 -29.912 -2.788 1.00 120.47 160 ASP E CA 1
ATOM 7850 C C . ASP E 1 128 ? -14.355 -30.537 -1.558 1.00 113.74 160 ASP E C 1
ATOM 7851 O O . ASP E 1 128 ? -14.146 -29.913 -0.516 1.00 103.54 160 ASP E O 1
ATOM 7856 N N . VAL E 1 129 ? -14.037 -31.805 -1.723 1.00 119.17 161 VAL E N 1
ATOM 7857 C CA . VAL E 1 129 ? -13.458 -32.624 -0.691 1.00 131.60 161 VAL E CA 1
ATOM 7858 C C . VAL E 1 129 ? -12.980 -33.822 -1.472 1.00 138.37 161 VAL E C 1
ATOM 7859 O O . VAL E 1 129 ? -12.784 -33.751 -2.692 1.00 131.00 161 VAL E O 1
ATOM 7863 N N . THR E 1 130 ? -12.721 -34.897 -0.746 1.00 147.30 162 THR E N 1
ATOM 7864 C CA . THR E 1 130 ? -12.360 -36.148 -1.366 1.00 158.37 162 THR E CA 1
ATOM 7865 C C . THR E 1 130 ? -13.693 -36.737 -1.832 1.00 153.04 162 THR E C 1
ATOM 7866 O O . THR E 1 130 ? -14.010 -36.744 -3.025 1.00 153.21 162 THR E O 1
ATOM 7870 N N . PHE E 1 131 ? -14.459 -37.236 -0.867 1.00 176.59 163 PHE E N 1
ATOM 7871 C CA . PHE E 1 131 ? -15.829 -37.689 -1.088 1.00 163.69 163 PHE E CA 1
ATOM 7872 C C . PHE E 1 131 ? -16.095 -38.460 -2.370 1.00 159.61 163 PHE E C 1
ATOM 7873 O O . PHE E 1 131 ? -17.033 -38.123 -3.095 1.00 158.47 163 PHE E O 1
ATOM 7881 N N . PHE E 1 132 ? -15.257 -39.459 -2.664 1.00 153.60 164 PHE E N 1
ATOM 7882 C CA . PHE E 1 132 ? -15.517 -40.367 -3.782 1.00 146.10 164 PHE E CA 1
ATOM 7883 C C . PHE E 1 132 ? -15.458 -39.636 -5.117 1.00 130.18 164 PHE E C 1
ATOM 7884 O O . PHE E 1 132 ? -15.267 -38.425 -5.153 1.00 123.40 164 PHE E O 1
ATOM 7892 N N . PRO E 1 133 ? -15.528 -40.391 -6.219 1.00 120.89 165 PRO E N 1
ATOM 7893 C CA . PRO E 1 133 ? -15.597 -39.793 -7.546 1.00 115.22 165 PRO E CA 1
ATOM 7894 C C . PRO E 1 133 ? -16.724 -38.803 -7.604 1.00 115.67 165 PRO E C 1
ATOM 7895 O O . PRO E 1 133 ? -16.646 -37.860 -8.376 1.00 114.65 165 PRO E O 1
ATOM 7899 N N . PHE E 1 134 ? -17.771 -39.021 -6.815 1.00 119.17 166 PHE E N 1
ATOM 7900 C CA . PHE E 1 134 ? -18.898 -38.114 -6.862 1.00 120.92 166 PHE E CA 1
ATOM 7901 C C . PHE E 1 134 ? -18.682 -36.992 -5.813 1.00 113.50 166 PHE E C 1
ATOM 7902 O O . PHE E 1 134 ? -19.021 -37.144 -4.642 1.00 116.67 166 PHE E O 1
ATOM 7910 N N . ASP E 1 135 ? -18.161 -35.855 -6.257 1.00 107.83 167 ASP E N 1
ATOM 7911 C CA . ASP E 1 135 ? -18.030 -34.638 -5.453 1.00 105.91 167 ASP E CA 1
ATOM 7912 C C . ASP E 1 135 ? -18.248 -33.470 -6.403 1.00 97.36 167 ASP E C 1
ATOM 7913 O O . ASP E 1 135 ? -17.585 -33.354 -7.422 1.00 88.02 167 ASP E O 1
ATOM 7918 N N . GLN E 1 136 ? -19.224 -32.637 -6.094 1.00 103.64 168 GLN E N 1
ATOM 7919 C CA . GLN E 1 136 ? -19.611 -31.563 -6.988 1.00 108.07 168 GLN E CA 1
ATOM 7920 C C . GLN E 1 136 ? -19.415 -30.206 -6.348 1.00 124.96 168 GLN E C 1
ATOM 7921 O O . GLN E 1 136 ? -19.272 -30.124 -5.123 1.00 125.25 168 GLN E O 1
ATOM 7927 N N . GLN E 1 137 ? -19.425 -29.146 -7.165 1.00 135.51 169 GLN E N 1
ATOM 7928 C CA . GLN E 1 137 ? -19.191 -27.798 -6.642 1.00 146.66 169 GLN E CA 1
ATOM 7929 C C . GLN E 1 137 ? -19.912 -26.650 -7.361 1.00 147.01 169 GLN E C 1
ATOM 7930 O O . GLN E 1 137 ? -20.140 -26.686 -8.570 1.00 143.95 169 GLN E O 1
ATOM 7936 N N . ASN E 1 138 ? -20.295 -25.655 -6.565 1.00 153.72 170 ASN E N 1
ATOM 7937 C CA . ASN E 1 138 ? -20.867 -24.395 -7.022 1.00 158.59 170 ASN E CA 1
ATOM 7938 C C . ASN E 1 138 ? -19.944 -23.523 -7.871 1.00 156.43 170 ASN E C 1
ATOM 7939 O O . ASN E 1 138 ? -20.253 -23.267 -9.026 1.00 161.42 170 ASN E O 1
ATOM 7944 N N . CYS E 1 139 ? -18.809 -23.086 -7.325 1.00 135.02 171 CYS E N 1
ATOM 7945 C CA . CYS E 1 139 ? -17.886 -22.237 -8.098 1.00 110.50 171 CYS E CA 1
ATOM 7946 C C . CYS E 1 139 ? -18.556 -21.070 -8.829 1.00 89.11 171 CYS E C 1
ATOM 7947 O O . CYS E 1 139 ? -19.043 -21.188 -9.950 1.00 82.29 171 CYS E O 1
ATOM 7950 N N . LYS E 1 140 ? -18.633 -19.959 -8.122 1.00 80.78 172 LYS E N 1
ATOM 7951 C CA . LYS E 1 140 ? -19.210 -18.733 -8.621 1.00 75.58 172 LYS E CA 1
ATOM 7952 C C . LYS E 1 140 ? -18.186 -17.862 -9.375 1.00 66.79 172 LYS E C 1
ATOM 7953 O O . LYS E 1 140 ? -16.990 -17.955 -9.110 1.00 71.61 172 LYS E O 1
ATOM 7959 N N . MET E 1 141 ? -18.651 -17.070 -10.343 1.00 60.12 173 MET E N 1
ATOM 7960 C CA . MET E 1 141 ? -17.834 -16.013 -10.987 1.00 54.88 173 MET E CA 1
ATOM 7961 C C . MET E 1 141 ? -18.580 -14.673 -10.875 1.00 54.53 173 MET E C 1
ATOM 7962 O O . MET E 1 141 ? -19.690 -14.541 -11.392 1.00 46.63 173 MET E O 1
ATOM 7967 N N . LYS E 1 142 ? -17.987 -13.693 -10.185 1.00 57.64 174 LYS E N 1
ATOM 7968 C CA . LYS E 1 142 ? -18.675 -12.418 -9.918 1.00 57.01 174 LYS E CA 1
ATOM 7969 C C . LYS E 1 142 ? -18.164 -11.217 -10.731 1.00 50.45 174 LYS E C 1
ATOM 7970 O O . LYS E 1 142 ? -17.077 -10.704 -10.485 1.00 45.31 174 LYS E O 1
ATOM 7976 N N . PHE E 1 143 ? -18.971 -10.789 -11.697 1.00 47.76 175 PHE E N 1
ATOM 7977 C CA . PHE E 1 143 ? -18.663 -9.641 -12.533 1.00 61.11 175 PHE E CA 1
ATOM 7978 C C . PHE E 1 143 ? -19.446 -8.365 -12.205 1.00 70.67 175 PHE E C 1
ATOM 7979 O O . PHE E 1 143 ? -20.616 -8.426 -11.822 1.00 74.68 175 PHE E O 1
ATOM 7987 N N . GLY E 1 144 ? -18.802 -7.215 -12.385 1.00 71.02 176 GLY E N 1
ATOM 7988 C CA . GLY E 1 144 ? -19.481 -5.937 -12.285 1.00 73.72 176 GLY E CA 1
ATOM 7989 C C . GLY E 1 144 ? -18.515 -4.818 -12.599 1.00 75.68 176 GLY E C 1
ATOM 7990 O O . GLY E 1 144 ? -17.313 -5.021 -12.458 1.00 78.64 176 GLY E O 1
ATOM 7991 N N . SER E 1 145 ? -19.027 -3.637 -12.960 1.00 73.28 177 SER E N 1
ATOM 7992 C CA . SER E 1 145 ? -18.185 -2.455 -13.191 1.00 67.40 177 SER E CA 1
ATOM 7993 C C . SER E 1 145 ? -17.476 -2.064 -11.911 1.00 62.09 177 SER E C 1
ATOM 7994 O O . SER E 1 145 ? -18.070 -2.100 -10.828 1.00 64.55 177 SER E O 1
ATOM 7997 N N . TRP E 1 146 ? -16.203 -1.713 -12.024 1.00 54.12 178 TRP E N 1
ATOM 7998 C CA . TRP E 1 146 ? -15.421 -1.405 -10.832 1.00 52.96 178 TRP E CA 1
ATOM 7999 C C . TRP E 1 146 ? -15.569 0.038 -10.335 1.00 56.27 178 TRP E C 1
ATOM 8000 O O . TRP E 1 146 ? -15.551 0.281 -9.135 1.00 54.39 178 TRP E O 1
ATOM 8011 N N . THR E 1 147 ? -15.573 1.005 -11.248 1.00 61.61 179 THR E N 1
ATOM 8012 C CA . THR E 1 147 ? -15.667 2.414 -10.852 1.00 63.22 179 THR E CA 1
ATOM 8013 C C . THR E 1 147 ? -17.018 3.125 -11.056 1.00 65.46 179 THR E C 1
ATOM 8014 O O . THR E 1 147 ? -17.309 4.097 -10.374 1.00 66.79 179 THR E O 1
ATOM 8018 N N . TYR E 1 148 ? -17.862 2.597 -11.933 1.00 71.13 180 TYR E N 1
ATOM 8019 C CA . TYR E 1 148 ? -19.155 3.213 -12.257 1.00 76.31 180 TYR E CA 1
ATOM 8020 C C . TYR E 1 148 ? -20.313 2.563 -11.475 1.00 87.35 180 TYR E C 1
ATOM 8021 O O . TYR E 1 148 ? -20.511 1.350 -11.563 1.00 94.08 180 TYR E O 1
ATOM 8030 N N . ASP E 1 149 ? -21.078 3.352 -10.716 1.00 89.67 181 ASP E N 1
ATOM 8031 C CA . ASP E 1 149 ? -22.227 2.803 -9.985 1.00 90.75 181 ASP E CA 1
ATOM 8032 C C . ASP E 1 149 ? -23.508 2.774 -10.834 1.00 86.38 181 ASP E C 1
ATOM 8033 O O . ASP E 1 149 ? -23.518 3.233 -11.978 1.00 85.68 181 ASP E O 1
ATOM 8038 N N . LYS E 1 150 ? -24.586 2.242 -10.257 1.00 82.63 182 LYS E N 1
ATOM 8039 C CA . LYS E 1 150 ? -25.849 2.018 -10.977 1.00 75.74 182 LYS E CA 1
ATOM 8040 C C . LYS E 1 150 ? -26.445 3.269 -11.653 1.00 72.30 182 LYS E C 1
ATOM 8041 O O . LYS E 1 150 ? -27.217 3.148 -12.602 1.00 73.76 182 LYS E O 1
ATOM 8047 N N . ALA E 1 151 ? -26.144 4.453 -11.125 1.00 71.36 183 ALA E N 1
ATOM 8048 C CA . ALA E 1 151 ? -26.583 5.718 -11.727 1.00 74.64 183 ALA E CA 1
ATOM 8049 C C . ALA E 1 151 ? -25.935 5.923 -13.089 1.00 75.51 183 ALA E C 1
ATOM 8050 O O . ALA E 1 151 ? -26.566 6.360 -14.057 1.00 74.79 183 ALA E O 1
ATOM 8052 N N . LYS E 1 152 ? -24.645 5.616 -13.119 1.00 81.22 184 LYS E N 1
ATOM 8053 C CA . LYS E 1 152 ? -23.796 5.737 -14.293 1.00 80.76 184 LYS E CA 1
ATOM 8054 C C . LYS E 1 152 ? -23.876 4.548 -15.260 1.00 80.25 184 LYS E C 1
ATOM 8055 O O . LYS E 1 152 ? -23.974 4.732 -16.475 1.00 82.71 184 LYS E O 1
ATOM 8061 N N . ILE E 1 153 ? -23.884 3.337 -14.712 1.00 78.03 185 ILE E N 1
ATOM 8062 C CA . ILE E 1 153 ? -23.969 2.119 -15.508 1.00 74.02 185 ILE E CA 1
ATOM 8063 C C . ILE E 1 153 ? -24.818 1.073 -14.860 1.00 74.47 185 ILE E C 1
ATOM 8064 O O . ILE E 1 153 ? -24.760 0.913 -13.648 1.00 77.53 185 ILE E O 1
ATOM 8069 N N . ASP E 1 154 ? -25.594 0.343 -15.654 1.00 72.20 186 ASP E N 1
ATOM 8070 C CA . ASP E 1 154 ? -26.297 -0.806 -15.099 1.00 68.95 186 ASP E CA 1
ATOM 8071 C C . ASP E 1 154 ? -26.322 -1.985 -16.065 1.00 68.68 186 ASP E C 1
ATOM 8072 O O . ASP E 1 154 ? -26.380 -1.811 -17.286 1.00 70.25 186 ASP E O 1
ATOM 8077 N N . LEU E 1 155 ? -26.310 -3.190 -15.510 1.00 69.84 187 LEU E N 1
ATOM 8078 C CA . LEU E 1 155 ? -26.203 -4.384 -16.340 1.00 71.33 187 LEU E CA 1
ATOM 8079 C C . LEU E 1 155 ? -27.527 -5.145 -16.401 1.00 72.23 187 LEU E C 1
ATOM 8080 O O . LEU E 1 155 ? -28.101 -5.558 -15.391 1.00 68.48 187 LEU E O 1
ATOM 8085 N N . GLU E 1 156 ? -27.997 -5.381 -17.605 1.00 76.07 188 GLU E N 1
ATOM 8086 C CA . GLU E 1 156 ? -29.146 -6.230 -17.731 1.00 78.37 188 GLU E CA 1
ATOM 8087 C C . GLU E 1 156 ? -28.674 -7.523 -18.365 1.00 74.98 188 GLU E C 1
ATOM 8088 O O . GLU E 1 156 ? -27.877 -7.517 -19.310 1.00 68.26 188 GLU E O 1
ATOM 8094 N N . GLN E 1 157 ? -29.093 -8.628 -17.767 1.00 76.64 189 GLN E N 1
ATOM 8095 C CA . GLN E 1 157 ? -28.669 -9.937 -18.214 1.00 77.66 189 GLN E CA 1
ATOM 8096 C C . GLN E 1 157 ? -29.274 -10.249 -19.542 1.00 79.51 189 GLN E C 1
ATOM 8097 O O . GLN E 1 157 ? -30.474 -10.075 -19.753 1.00 79.54 189 GLN E O 1
ATOM 8103 N N . MET E 1 158 ? -28.418 -10.694 -20.443 1.00 84.83 190 MET E N 1
ATOM 8104 C CA . MET E 1 158 ? -28.844 -11.149 -21.743 1.00 92.12 190 MET E CA 1
ATOM 8105 C C . MET E 1 158 ? -29.797 -12.300 -21.517 1.00 100.87 190 MET E C 1
ATOM 8106 O O . MET E 1 158 ? -29.674 -13.033 -20.538 1.00 100.44 190 MET E O 1
ATOM 8111 N N . GLU E 1 159 ? -30.750 -12.453 -22.422 1.00 112.81 191 GLU E N 1
ATOM 8112 C CA . GLU E 1 159 ? -31.682 -13.570 -22.415 1.00 125.42 191 GLU E CA 1
ATOM 8113 C C . GLU E 1 159 ? -30.910 -14.887 -22.374 1.00 131.87 191 GLU E C 1
ATOM 8114 O O . GLU E 1 159 ? -31.491 -15.971 -22.478 1.00 134.97 191 GLU E O 1
ATOM 8120 N N . GLN E 1 160 ? -29.589 -14.769 -22.240 1.00 192.33 192 GLN E N 1
ATOM 8121 C CA . GLN E 1 160 ? -28.664 -15.883 -22.277 1.00 193.19 192 GLN E CA 1
ATOM 8122 C C . GLN E 1 160 ? -28.672 -16.263 -23.746 1.00 224.50 192 GLN E C 1
ATOM 8123 O O . GLN E 1 160 ? -28.464 -17.410 -24.135 1.00 218.55 192 GLN E O 1
ATOM 8129 N N . THR E 1 161 ? -28.981 -15.236 -24.543 1.00 253.02 193 THR E N 1
ATOM 8130 C CA . THR E 1 161 ? -28.891 -15.259 -26.000 1.00 259.81 193 THR E CA 1
ATOM 8131 C C . THR E 1 161 ? -27.457 -15.508 -26.440 1.00 262.73 193 THR E C 1
ATOM 8132 O O . THR E 1 161 ? -27.222 -16.356 -27.303 1.00 267.23 193 THR E O 1
ATOM 8136 N N . VAL E 1 162 ? -26.485 -14.820 -25.837 1.00 250.29 194 VAL E N 1
ATOM 8137 C CA . VAL E 1 162 ? -25.124 -15.254 -26.108 1.00 225.22 194 VAL E CA 1
ATOM 8138 C C . VAL E 1 162 ? -25.090 -16.527 -25.314 1.00 195.87 194 VAL E C 1
ATOM 8139 O O . VAL E 1 162 ? -25.089 -16.509 -24.081 1.00 192.08 194 VAL E O 1
ATOM 8143 N N . ASP E 1 163 ? -25.041 -17.635 -26.048 1.00 169.55 195 ASP E N 1
ATOM 8144 C CA . ASP E 1 163 ? -25.370 -18.936 -25.471 1.00 155.63 195 ASP E CA 1
ATOM 8145 C C . ASP E 1 163 ? -24.387 -19.323 -24.397 1.00 131.57 195 ASP E C 1
ATOM 8146 O O . ASP E 1 163 ? -23.195 -19.409 -24.681 1.00 124.82 195 ASP E O 1
ATOM 8151 N N . LEU E 1 164 ? -24.855 -19.680 -23.214 1.00 127.00 196 LEU E N 1
ATOM 8152 C CA . LEU E 1 164 ? -23.875 -20.065 -22.248 1.00 99.94 196 LEU E CA 1
ATOM 8153 C C . LEU E 1 164 ? -23.137 -21.321 -22.735 1.00 129.96 196 LEU E C 1
ATOM 8154 O O . LEU E 1 164 ? -21.892 -21.341 -22.753 1.00 97.93 196 LEU E O 1
ATOM 8159 N N . LYS E 1 165 ? -23.902 -22.341 -23.143 1.00 112.88 197 LYS E N 1
ATOM 8160 C CA . LYS E 1 165 ? -23.331 -23.663 -23.419 1.00 99.95 197 LYS E CA 1
ATOM 8161 C C . LYS E 1 165 ? -23.158 -24.308 -24.815 1.00 100.38 197 LYS E C 1
ATOM 8162 O O . LYS E 1 165 ? -22.610 -25.411 -24.896 1.00 99.84 197 LYS E O 1
ATOM 8168 N N . ASP E 1 166 ? -23.630 -23.675 -25.887 1.00 108.27 198 ASP E N 1
ATOM 8169 C CA . ASP E 1 166 ? -23.647 -24.314 -27.218 1.00 112.34 198 ASP E CA 1
ATOM 8170 C C . ASP E 1 166 ? -22.241 -24.632 -27.704 1.00 108.28 198 ASP E C 1
ATOM 8171 O O . ASP E 1 166 ? -21.976 -25.718 -28.220 1.00 106.45 198 ASP E O 1
ATOM 8176 N N . TYR E 1 167 ? -21.333 -23.679 -27.570 1.00 110.51 199 TYR E N 1
ATOM 8177 C CA . TYR E 1 167 ? -19.971 -23.998 -27.931 1.00 114.53 199 TYR E CA 1
ATOM 8178 C C . TYR E 1 167 ? -19.156 -24.197 -26.693 1.00 115.90 199 TYR E C 1
ATOM 8179 O O . TYR E 1 167 ? -18.696 -23.255 -26.060 1.00 112.95 199 TYR E O 1
ATOM 8188 N N . TRP E 1 168 ? -18.998 -25.462 -26.353 1.00 93.59 200 TRP E N 1
ATOM 8189 C CA . TRP E 1 168 ? -18.267 -25.834 -25.168 1.00 94.41 200 TRP E CA 1
ATOM 8190 C C . TRP E 1 168 ? -17.579 -27.151 -25.461 1.00 93.83 200 TRP E C 1
ATOM 8191 O O . TRP E 1 168 ? -18.267 -28.155 -25.650 1.00 93.70 200 TRP E O 1
ATOM 8202 N N . GLU E 1 169 ? -16.251 -27.171 -25.505 1.00 92.90 201 GLU E N 1
ATOM 8203 C CA . GLU E 1 169 ? -15.545 -28.438 -25.643 1.00 89.19 201 GLU E CA 1
ATOM 8204 C C . GLU E 1 169 ? -15.159 -28.946 -24.247 1.00 91.38 201 GLU E C 1
ATOM 8205 O O . GLU E 1 169 ? -14.557 -28.216 -23.447 1.00 89.99 201 GLU E O 1
ATOM 8211 N N . SER E 1 170 ? -15.463 -30.221 -23.988 1.00 89.64 202 SER E N 1
ATOM 8212 C CA . SER E 1 170 ? -15.485 -30.723 -22.624 1.00 87.81 202 SER E CA 1
ATOM 8213 C C . SER E 1 170 ? -14.109 -30.924 -22.004 1.00 94.80 202 SER E C 1
ATOM 8214 O O . SER E 1 170 ? -13.758 -30.215 -21.072 1.00 104.63 202 SER E O 1
ATOM 8217 N N . GLY E 1 171 ? -13.382 -31.950 -22.407 1.00 96.25 203 GLY E N 1
ATOM 8218 C CA . GLY E 1 171 ? -11.959 -32.032 -22.119 1.00 112.78 203 GLY E CA 1
ATOM 8219 C C . GLY E 1 171 ? -11.477 -32.140 -20.682 1.00 128.79 203 GLY E C 1
ATOM 8220 O O . GLY E 1 171 ? -10.411 -32.694 -20.433 1.00 122.49 203 GLY E O 1
ATOM 8221 N N . GLU E 1 172 ? -12.232 -31.603 -19.729 1.00 150.28 204 GLU E N 1
ATOM 8222 C CA . GLU E 1 172 ? -11.822 -31.715 -18.330 1.00 164.89 204 GLU E CA 1
ATOM 8223 C C . GLU E 1 172 ? -12.881 -32.334 -17.393 1.00 170.44 204 GLU E C 1
ATOM 8224 O O . GLU E 1 172 ? -12.782 -33.530 -17.071 1.00 168.54 204 GLU E O 1
ATOM 8230 N N . TRP E 1 173 ? -13.885 -31.561 -16.953 1.00 154.83 205 TRP E N 1
ATOM 8231 C CA . TRP E 1 173 ? -14.926 -32.169 -16.105 1.00 137.53 205 TRP E CA 1
ATOM 8232 C C . TRP E 1 173 ? -16.397 -32.018 -16.415 1.00 129.55 205 TRP E C 1
ATOM 8233 O O . TRP E 1 173 ? -16.998 -32.874 -17.057 1.00 132.58 205 TRP E O 1
ATOM 8244 N N . ALA E 1 174 ? -16.998 -30.937 -15.936 1.00 119.62 206 ALA E N 1
ATOM 8245 C CA . ALA E 1 174 ? -18.448 -30.975 -15.914 1.00 111.43 206 ALA E CA 1
ATOM 8246 C C . ALA E 1 174 ? -19.256 -29.840 -16.473 1.00 110.66 206 ALA E C 1
ATOM 8247 O O . ALA E 1 174 ? -19.630 -29.862 -17.638 1.00 114.38 206 ALA E O 1
ATOM 8249 N N . ILE E 1 175 ? -19.503 -28.838 -15.632 1.00 105.76 207 ILE E N 1
ATOM 8250 C CA . ILE E 1 175 ? -20.444 -27.791 -15.991 1.00 97.23 207 ILE E CA 1
ATOM 8251 C C . ILE E 1 175 ? -21.795 -28.443 -16.325 1.00 87.51 207 ILE E C 1
ATOM 8252 O O . ILE E 1 175 ? -22.081 -28.679 -17.491 1.00 84.16 207 ILE E O 1
ATOM 8257 N N . VAL E 1 176 ? -22.636 -28.759 -15.345 1.00 84.53 208 VAL E N 1
ATOM 8258 C CA . VAL E 1 176 ? -23.885 -29.436 -15.715 1.00 82.06 208 VAL E CA 1
ATOM 8259 C C . VAL E 1 176 ? -24.950 -28.426 -16.073 1.00 86.30 208 VAL E C 1
ATOM 8260 O O . VAL E 1 176 ? -25.540 -28.498 -17.149 1.00 88.82 208 VAL E O 1
ATOM 8264 N N . ASN E 1 177 ? -25.264 -27.555 -15.126 1.00 97.65 209 ASN E N 1
ATOM 8265 C CA . ASN E 1 177 ? -26.077 -26.375 -15.384 1.00 102.13 209 ASN E CA 1
ATOM 8266 C C . ASN E 1 177 ? -25.422 -25.247 -14.627 1.00 104.92 209 ASN E C 1
ATOM 8267 O O . ASN E 1 177 ? -25.081 -25.405 -13.460 1.00 106.15 209 ASN E O 1
ATOM 8272 N N . ALA E 1 178 ? -25.249 -24.112 -15.289 1.00 105.85 210 ALA E N 1
ATOM 8273 C CA . ALA E 1 178 ? -24.612 -22.952 -14.677 1.00 99.86 210 ALA E CA 1
ATOM 827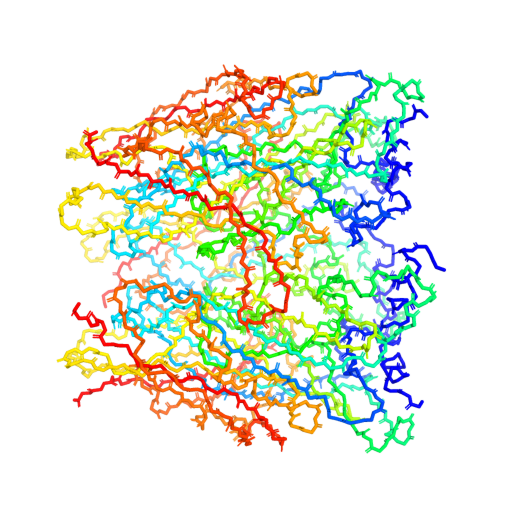4 C C . ALA E 1 178 ? -25.572 -21.757 -14.755 1.00 96.72 210 ALA E C 1
ATOM 8275 O O . ALA E 1 178 ? -26.138 -21.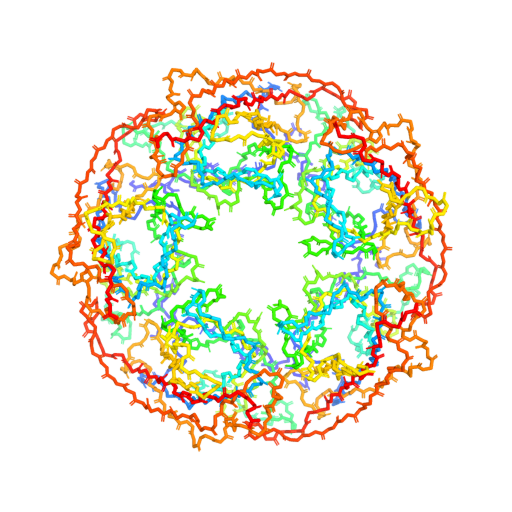449 -15.807 1.00 97.09 210 ALA E O 1
ATOM 8277 N N . THR E 1 179 ? -25.750 -21.095 -13.617 1.00 95.21 211 THR E N 1
ATOM 8278 C CA . THR E 1 179 ? -26.825 -20.132 -13.440 1.00 95.60 211 THR E CA 1
ATOM 8279 C C . THR E 1 179 ? -26.373 -18.719 -13.128 1.00 92.27 211 THR E C 1
ATOM 8280 O O . THR E 1 179 ? -25.675 -18.489 -12.141 1.00 91.64 211 THR E O 1
ATOM 8284 N N . GLY E 1 180 ? -26.791 -17.765 -13.955 1.00 95.65 212 GLY E N 1
ATOM 8285 C CA . GLY E 1 180 ? -26.581 -16.361 -13.643 1.00 92.13 212 GLY E CA 1
ATOM 8286 C C . GLY E 1 180 ? -27.761 -15.658 -12.984 1.00 86.43 212 GLY E C 1
ATOM 8287 O O . GLY E 1 180 ? -28.930 -15.966 -13.268 1.00 79.75 212 GLY E O 1
ATOM 8288 N N . THR E 1 181 ? -27.451 -14.745 -12.065 1.00 79.60 213 THR E N 1
ATOM 8289 C CA . THR E 1 181 ? -28.453 -13.868 -11.452 1.00 83.17 213 THR E CA 1
ATOM 8290 C C . THR E 1 181 ? -27.901 -12.474 -11.099 1.00 84.22 213 THR E C 1
ATOM 8291 O O . THR E 1 181 ? -26.861 -12.353 -10.449 1.00 82.98 213 THR E O 1
ATOM 8295 N N . TYR E 1 182 ? -28.627 -11.434 -11.507 1.00 86.35 214 TYR E N 1
ATOM 8296 C CA . TYR E 1 182 ? -28.296 -10.040 -11.196 1.00 83.63 214 TYR E CA 1
ATOM 8297 C C . TYR E 1 182 ? -28.361 -9.728 -9.716 1.00 80.94 214 TYR E C 1
ATOM 8298 O O . TYR E 1 182 ? -29.260 -10.164 -9.034 1.00 86.98 214 TYR E O 1
ATOM 8307 N N . ASN E 1 183 ? -27.398 -8.965 -9.225 1.00 80.88 215 ASN E N 1
ATOM 8308 C CA . ASN E 1 183 ? -27.444 -8.467 -7.856 1.00 86.58 215 ASN E CA 1
ATOM 8309 C C . ASN E 1 183 ? -27.125 -6.966 -7.711 1.00 84.45 215 ASN E C 1
ATOM 8310 O O . ASN E 1 183 ? -26.655 -6.319 -8.643 1.00 82.16 215 ASN E O 1
ATOM 8315 N N . SER E 1 184 ? -27.382 -6.403 -6.540 1.00 83.25 216 SER E N 1
ATOM 8316 C CA . SER E 1 184 ? -27.015 -5.015 -6.318 1.00 84.18 216 SER E CA 1
ATOM 8317 C C . SER E 1 184 ? -26.745 -4.742 -4.845 1.00 85.38 216 SER E C 1
ATOM 8318 O O . SER E 1 184 ? -27.415 -5.278 -3.967 1.00 83.48 216 SER E O 1
ATOM 8321 N N . LYS E 1 185 ? -25.744 -3.915 -4.584 1.00 88.35 217 LYS E N 1
ATOM 8322 C CA . LYS E 1 185 ? -25.260 -3.704 -3.227 1.00 89.94 217 LYS E CA 1
ATOM 8323 C C . LYS E 1 185 ? -24.631 -2.329 -3.003 1.00 91.86 217 LYS E C 1
ATOM 8324 O O . LYS E 1 185 ? -24.264 -1.633 -3.964 1.00 89.65 217 LYS E O 1
ATOM 8330 N N . LYS E 1 186 ? -24.538 -1.935 -1.732 1.00 102.24 218 LYS E N 1
ATOM 8331 C CA . LYS E 1 186 ? -23.571 -0.923 -1.308 1.00 103.25 218 LYS E CA 1
ATOM 8332 C C . LYS E 1 186 ? -22.418 -1.567 -0.523 1.00 106.34 218 LYS E C 1
ATOM 8333 O O . LYS E 1 186 ? -22.616 -2.489 0.263 1.00 107.78 218 LYS E O 1
ATOM 8339 N N . TYR E 1 187 ? -21.211 -1.090 -0.782 1.00 108.14 219 TYR E N 1
ATOM 8340 C CA . TYR E 1 187 ? -20.002 -1.532 -0.104 1.00 105.62 219 TYR E CA 1
ATOM 8341 C C . TYR E 1 187 ? -19.578 -0.387 0.826 1.00 108.63 219 TYR E C 1
ATOM 8342 O O . TYR E 1 187 ? -19.872 0.775 0.526 1.00 111.28 219 TYR E O 1
ATOM 8351 N N . ASP E 1 188 ? -18.937 -0.681 1.958 1.00 109.86 220 ASP E N 1
ATOM 8352 C CA . ASP E 1 188 ? -18.614 0.369 2.930 1.00 116.56 220 ASP E CA 1
ATOM 8353 C C . ASP E 1 188 ? -17.586 1.353 2.395 1.00 124.68 220 ASP E C 1
ATOM 8354 O O . ASP E 1 188 ? -17.363 2.422 2.970 1.00 130.57 220 ASP E O 1
ATOM 8359 N N . CYS E 1 189 ? -17.002 1.008 1.261 1.00 125.37 221 CYS E N 1
ATOM 8360 C CA . CYS E 1 189 ? -15.904 1.770 0.690 1.00 127.89 221 CYS E CA 1
ATOM 8361 C C . CYS E 1 189 ? -16.377 2.979 -0.147 1.00 129.98 221 CYS E C 1
ATOM 8362 O O . CYS E 1 189 ? -15.661 3.978 -0.255 1.00 131.63 221 CYS E O 1
ATOM 8365 N N . CYS E 1 190 ? -17.552 2.865 -0.769 1.00 130.42 222 CYS E N 1
ATOM 8366 C CA . CYS E 1 190 ? -18.044 3.860 -1.728 1.00 128.17 222 CYS E CA 1
ATOM 8367 C C . CYS E 1 190 ? -19.525 4.144 -1.521 1.00 128.82 222 CYS E C 1
ATOM 8368 O O . CYS E 1 190 ? -20.335 3.222 -1.371 1.00 129.74 222 CYS E O 1
ATOM 8371 N N . ALA E 1 191 ? -19.858 5.433 -1.502 1.00 125.32 223 ALA E N 1
ATOM 8372 C CA . ALA E 1 191 ? -21.183 5.909 -1.105 1.00 124.17 223 ALA E CA 1
ATOM 8373 C C . ALA E 1 191 ? -22.253 5.399 -2.058 1.00 122.39 223 ALA E C 1
ATOM 8374 O O . ALA E 1 191 ? -23.425 5.299 -1.698 1.00 126.03 223 ALA E O 1
ATOM 8376 N N . GLU E 1 192 ? -21.840 5.091 -3.281 1.00 118.81 224 GLU E N 1
ATOM 8377 C CA . GLU E 1 192 ? -22.772 4.760 -4.346 1.00 110.96 224 GLU E CA 1
ATOM 8378 C C . GLU E 1 192 ? -23.154 3.276 -4.328 1.00 101.37 224 GLU E C 1
ATOM 8379 O O . GLU E 1 192 ? -22.650 2.490 -3.522 1.00 101.73 224 GLU E O 1
ATOM 8385 N N . ILE E 1 193 ? -24.026 2.898 -5.253 1.00 98.41 225 ILE E N 1
ATOM 8386 C CA . ILE E 1 193 ? -24.526 1.528 -5.348 1.00 94.91 225 ILE E CA 1
ATOM 8387 C C . ILE E 1 193 ? -24.139 0.759 -6.603 1.00 90.03 225 ILE E C 1
ATOM 8388 O O . ILE E 1 193 ? -24.411 1.192 -7.724 1.00 90.67 225 ILE E O 1
ATOM 8393 N N . TYR E 1 194 ? -23.535 -0.407 -6.414 1.00 85.75 226 TYR E N 1
ATOM 8394 C CA . TYR E 1 194 ? -22.969 -1.119 -7.552 1.00 80.39 226 TYR E CA 1
ATOM 8395 C C . TYR E 1 194 ? -23.617 -2.464 -7.872 1.00 72.82 226 TYR E C 1
ATOM 8396 O O . TYR E 1 194 ? -23.679 -3.344 -7.037 1.00 71.07 226 TYR E O 1
ATOM 8405 N N . PRO E 1 195 ? -24.186 -2.584 -9.074 1.00 73.49 227 PRO E N 1
ATOM 8406 C CA . PRO E 1 195 ? -24.741 -3.852 -9.550 1.00 74.29 227 PRO E CA 1
ATOM 8407 C C . PRO E 1 195 ? -23.652 -4.837 -9.927 1.00 79.10 227 PRO E C 1
ATOM 8408 O O . PRO E 1 195 ? -22.575 -4.429 -10.368 1.00 82.94 227 PRO E O 1
ATOM 8412 N N . ASP E 1 196 ? -23.928 -6.125 -9.766 1.00 83.16 228 ASP E N 1
ATOM 8413 C CA . ASP E 1 196 ? -2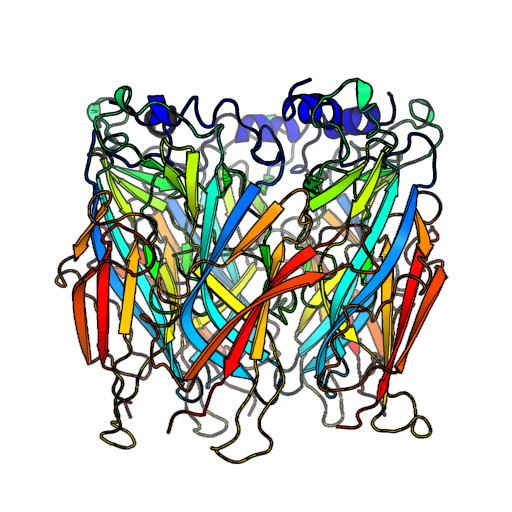3.008 -7.156 -10.245 1.00 84.21 228 ASP E CA 1
ATOM 8414 C C . ASP E 1 196 ? -23.807 -8.272 -10.875 1.00 83.70 228 ASP E C 1
ATOM 8415 O O . ASP E 1 196 ? -24.988 -8.436 -10.602 1.00 84.33 228 ASP E O 1
ATOM 8420 N N . VAL E 1 197 ? -23.155 -9.070 -11.696 1.00 49.22 229 VAL E N 1
ATOM 8421 C CA . VAL E 1 197 ? -23.742 -10.329 -12.096 1.00 49.06 229 VAL E CA 1
ATOM 8422 C C . VAL E 1 197 ? -22.780 -11.415 -11.761 1.00 53.80 229 VAL E C 1
ATOM 8423 O O . VAL E 1 197 ? -21.695 -11.449 -12.330 1.00 59.14 229 VAL E O 1
ATOM 8427 N N . THR E 1 198 ? -23.136 -12.275 -10.813 1.00 54.86 230 THR E N 1
ATOM 8428 C CA . THR E 1 198 ? -22.324 -13.458 -10.560 1.00 54.77 230 THR E CA 1
ATOM 8429 C C . THR E 1 198 ? -22.926 -14.684 -11.244 1.00 59.82 230 THR E C 1
ATOM 8430 O O . THR E 1 198 ? -24.148 -14.848 -11.278 1.00 63.37 230 THR E O 1
ATOM 8434 N N . TYR E 1 199 ? -22.057 -15.540 -11.774 1.00 57.91 231 TYR E N 1
ATOM 8435 C CA . TYR E 1 199 ? -22.476 -16.758 -12.428 1.00 53.32 231 TYR E CA 1
ATOM 8436 C C . TYR E 1 199 ? -22.056 -17.934 -11.588 1.00 58.95 231 TYR E C 1
ATOM 8437 O O . TYR E 1 199 ? -20.936 -17.975 -11.062 1.00 61.71 231 TYR E O 1
ATOM 8446 N N . ALA E 1 200 ? -22.988 -18.874 -11.460 1.00 64.12 232 ALA E N 1
ATOM 8447 C CA . ALA E 1 200 ? -22.838 -20.101 -10.682 1.00 64.35 232 ALA E CA 1
ATOM 8448 C C . ALA E 1 200 ? -22.779 -21.358 -11.577 1.00 69.72 232 ALA E C 1
ATOM 8449 O O . ALA E 1 200 ? -23.504 -21.474 -12.566 1.00 73.01 232 ALA E O 1
ATOM 8451 N N . PHE E 1 201 ? -21.861 -22.262 -11.243 1.00 68.86 233 PHE E N 1
ATOM 8452 C CA . PHE E 1 201 ? -21.618 -23.518 -11.974 1.00 69.47 233 PHE E CA 1
ATOM 8453 C C . PHE E 1 201 ? -21.913 -24.799 -11.153 1.00 84.26 233 PHE E C 1
ATOM 8454 O O . PHE E 1 201 ? -22.077 -24.762 -9.932 1.00 86.79 233 PHE E O 1
ATOM 8462 N N . VAL E 1 202 ? -22.120 -25.914 -11.835 1.00 86.73 234 VAL E N 1
ATOM 8463 C CA . VAL E 1 202 ? -22.125 -27.197 -11.142 1.00 92.21 234 VAL E CA 1
ATOM 8464 C C . VAL E 1 202 ? -21.143 -28.109 -11.837 1.00 93.22 234 VAL E C 1
ATOM 8465 O O . VAL E 1 202 ? -21.030 -28.099 -13.069 1.00 90.88 234 VAL E O 1
ATOM 8469 N N . ILE E 1 203 ? -20.383 -28.848 -11.037 1.00 98.12 235 ILE E N 1
ATOM 8470 C CA . ILE E 1 203 ? -19.354 -29.728 -11.567 1.00 100.72 235 ILE E CA 1
ATOM 8471 C C . ILE E 1 203 ? -19.496 -31.200 -11.131 1.00 105.37 235 ILE E C 1
ATOM 8472 O O . ILE E 1 203 ? -19.862 -31.515 -10.007 1.00 111.11 235 ILE E O 1
ATOM 8477 N N . ARG E 1 204 ? -19.206 -32.073 -12.081 1.00 89.18 236 ARG E N 1
ATOM 8478 C CA . ARG E 1 204 ? -19.271 -33.518 -11.998 1.00 89.58 236 ARG E CA 1
ATOM 8479 C C . ARG E 1 204 ? -17.839 -34.014 -12.309 1.00 82.80 236 ARG E C 1
ATOM 8480 O O . ARG E 1 204 ? -16.908 -33.254 -12.069 1.00 75.23 236 ARG E O 1
ATOM 8488 N N . ARG E 1 205 ? -17.612 -35.295 -12.633 1.00 84.83 237 ARG E N 1
ATOM 8489 C CA . ARG E 1 205 ? -16.366 -35.623 -13.354 1.00 77.19 237 ARG E CA 1
ATOM 8490 C C . ARG E 1 205 ? -16.565 -36.454 -14.656 1.00 83.29 237 ARG E C 1
ATOM 8491 O O . ARG E 1 205 ? -16.764 -35.889 -15.742 1.00 76.01 237 ARG E O 1
ATOM 8499 N N . LEU E 1 206 ? -16.461 -37.785 -14.536 1.00 91.73 238 LEU E N 1
ATOM 8500 C CA . LEU E 1 206 ? -16.922 -38.793 -15.519 1.00 99.04 238 LEU E CA 1
ATOM 8501 C C . LEU E 1 206 ? -17.089 -40.187 -14.877 1.00 118.53 238 LEU E C 1
ATOM 8502 O O . LEU E 1 206 ? -16.344 -41.103 -15.236 1.00 125.24 238 LEU E O 1
ATOM 8507 N N . PRO E 1 207 ? -18.013 -40.364 -13.904 1.00 128.49 239 PRO E N 1
ATOM 8508 C CA . PRO E 1 207 ? -18.056 -41.682 -13.233 1.00 129.63 239 PRO E CA 1
ATOM 8509 C C . PRO E 1 207 ? -18.776 -42.780 -14.020 1.00 128.42 239 PRO E C 1
ATOM 8510 O O . PRO E 1 207 ? -20.007 -42.780 -14.121 1.00 131.67 239 PRO E O 1
ATOM 8514 N N . HIS E 1 208 ? -18.148 -43.704 -14.544 1.00 124.62 240 HIS E N 1
#

GO terms:
  GO:0045202 synapse (C, IDA)
  GO:0005892 acetylcholine-gated channel complex (C, IDA)
  GO:0095500 acetylcholine receptor signaling pathway (P, IDA)
  GO:0022848 acetylcholine-gated monoatomic cation-selective channel activity (F, IDA)
  GO:0005886 plasma membrane (C, TAS)
  GO:0005886 plasma membrane (C, IDA)
  GO:0051899 membrane depolarization (P, IDA)
  GO:0015464 acetylcholine receptor activity (F, IDA)
  GO:0007165 signal transduction (P, IDA)

Radius of gyration: 29.49 Å; Cα contacts (8 Å, |Δi|>4): 2554; chains: 5; bounding box: 70×78×80 Å

Sequence (1031 aa):
DRLFKHLFRGYNRWARPVPNTSDVVIVRFGLSIAQLIDVDEKNQMMTTNVWLKQEWSDYKLRWNPTDFGNITSLRVPSEMIWIPDIVLYNNADGEFAVTHMTKAHLFSTGTVHWVPPAIYKSSCSIDVTFFPFDQQNCKMKFGSWTYDKAKIDLEQMEQTVDLKDYWESGEWAIVNATGTYNSKKYDCCAEIYPDVTYAFVIRRLPEDRLFKHLFRGYNRWARPVPNTSDVVIVRFGLSIAQLIDVDEKNQMMTTNVWLKQEWSDYKLRWNPTDFGNITSLRVPSEMIWIPDIVLYNNADGEFAVTHMTKAHLFSTGTVHWVPPAIYKSSCSIDVTFFPFDQQNCKMKFGSWTYDKAKIDLEQMEQTVDLKDYWESGEWAIVNATGTYNSKKYDCCAEIYPDVTYAFVIRRLPEDRLFKHLFRGYNRWARPVPNTSDVVIVRFGLSIAQLIDVDEKNQMMTTNVWLKQEWSDYKLRWNPTDFGNITSLRVPSEMIWIPDIVLYNNADGEFAVTHMTKAHLFSTGTVHWVPPAIYKSSCSIDVTFFPFDQQNCKMKFGSWTYDKAKIDLEQMEQTVDLKDYWESGEWAIVNATGTYNSKKYDCCAEIYPDVTYAFVIRRLPEDRLFKHLFRGYNRWARPVPNTSDVVIVRFGLSIAQLIDVDEKNQMMTTNVWLKQEWSDYKLRWNPTDFGNITSLRVPSEMIWIPDIVLYNNADGEFAVTHMTKAHLFSTGTVHWVPPAIYKSSCSIDVTFDQQNCKMKFGSWTYDKAKIDLEQMEQTVDLKDYWESGEWAIVNATGTYNSKKYDCCAEIYPDVTYAFVIRRLPEDRLFKHLFRGYNRWARPVPNTSDVVIVRFGLSIAQLIDVDEKNQMMTTNVWLKQEWSDYKLRWNPTDFGNITSLRVPSEMIWIPDIVLYNNADGEFAVTHMTKAHLFSTGTVHWVPPAIYKSSCSIDVTFFPFDQQNCKMKFGSWTYDKAKIDLEQMEQTVDLKDYWESGEWAIVNATGTYNSKKYDCCAEIYPDVTYAFVIRRLP

InterPro domains:
  IPR002394 Nicotinic acetylcholine receptor [PR00254] (93-109)
  IPR002394 Nicotinic acetylcholine receptor [PR00254] (127-141)
  IPR002394 Nicotinic acetylcholine receptor [PR00254] (145-157)
  IPR002394 Nicotinic acetylcholine receptor [PR00254] (163-181)
  IPR006029 Neurotransmitter-gated ion-channel transmembrane domain [PF02932] (272-520)
  IPR006201 Neurotransmitter-gated ion-channel [PR00252] (106-122)
  IPR006201 Neurotransmitter-gated ion-channel [PR00252] (139-150)
  IPR006201 Neurotransmitter-gated ion-channel [PR00252] (183-197)
  IPR006201 Neurotransmitter-gated ion-channel [PR00252] (259-271)
  IPR006201 Neurotransmitter-gated ion-channel [PTHR18945] (56-405)
  IPR006201 Neurotransmitter-gated ion-channel [TIGR00860] (56-521)
  IPR006202 Neurotransmitter-gated ion-channel ligand-binding domain [PF02931] (59-264)
  IPR018000 Neurotransmitter-gated ion-channel, conserved site [PS00236] (183-197)
  IPR036719 Neurotransmitter-gated ion-channel transmembrane domain superfamily [SSF90112] (265-523)
  IPR036734 Neurotransmitter-gated ion-channel ligand-binding domain superfamily [G3DSA:2.70.170.10] (51-270)
  IPR036734 Neurotransmitter-gated ion-channel ligand-binding domain superfamily [SSF63712] (58-264)
  IPR038050 Neuronal acetylcholine receptor [G3DSA:1.20.58.390] (271-380)
  IPR038050 Neuronal acetylcholine receptor [G3DSA:1.20.58.390] (460-526)

Secondary structure (P-SEA, 3-state):
caaaaaaacccccccccccccccbbbbbbbbbbcccccccccccbbbbbbcbbbbbbbccccccccccccccbbbbbcccccccccccccccccccccccbbbbbbccccbbbbbbbbbbbbbbccccccccccccbbbbbbcccccccccbbbcccccccccccccccccccccbbbbbbbccccccccbbbbbbbbbbbbcccc/cccccccccccccccccccccccccccccccccccccccccccccbbbbbbbbbbbbbcccccccccccccbbbbbbbccccccccccccccccccccccbbbbbbbccccbbbbbbbbbbbbbccccccccccbbbbbbbbbcccccccccbbbcccccccccccccccccccccbbbbbbbbbccccccbbbbbbbbbbbbcccc/ccaaaaaaacccccccccccccccbbbbbbbbbbcccccccccccbbbbbccbbbbbbbccbbbbccccccccccccccccccccccccccccccccccccbbbbbbccccbbbbbbbbbccccccccccccccccbbbbbbbbccccccccbbbbbcccccccccccccccccccbbbbbbbbbbbccccbbbbbbbbbbbbbbcc/ccccccccccccccccccccccbbbbbbbbbbbbcccccccccccccccbbbbbbbbbbccccccccccccccccccccccccccccccccccccccccccbbbbbcccccbbbbbbbbccccccccccccccccbbbbbbccccccccbbbbbcccccccccccccccccccbbbbbcbbbbbccccbbbbbbbbbbbbcccc/ccaaaaaaaaaccccccccccccbbbbbbccccccccccccccccbbbbbccbbbbbbbccccccccccccccbbbbbcccccccccccccccccccccccbbbbbcccccbbbbbbbbccccccccccccccccccbbbbbbbbcccccccbbbbbcccccccccccccccccccbbbbbccccccccccbbbbbbbbbbbbbccc

Foldseek 3Di:
DVVVLVCVLLVDDDLPDAADPDDEWEKAWEKAFQEFDDDDVVQQKTKTKIKIKIKTFHQSSADDLVPPPSDFKDWAQPVSHHDFQKFWPQPFPPGTGCPPAGIWIQGNRRMIIGIGIDITIGHWAWAPDDDQQTKTWHKIKMFGDPDAPTYYDYDYNPCVVPNHVNYDDDFKDFDDKDWDKDKADDVPDDGITIIIMMITMITGDD/DDCCVVVDPLLPVDDQPDDQDPPAAWEKAWDKAFQEFADADDVDWWTKGKIKIKIKTFRQSNADDCVVPDHFDKDWAQPVSHHDFLKFWVAFDVDDTDQDPAGTWIQGNRRMIIGIGIDMTIGDDGRWDPDDLFTKGKGKTKIWGDPDARGHYYYDHHDCVVPRYPNYDCHFFFFPDKDKDKDKADDPVDDGIIIIIMMITMIGRHD/DDVVVVVCVQLVPDDLPDDQDVPKAWEKEWEKAFQEFDDADPVQQKTKTKIKIKIKTFGPSQADDQVPAPVTWWAKDAPVRHHDFQKFWPFAFPPDRGLPPADIWTAGNRRMIIGIGIHIGIGHFACPDVVSPNQKTKTKIKMFGDPDARTHYNYDYDPCVVPSCPSHDQDQWDKDDWDKAKDWDDDPVDDGITIIIMIMIMTHGPD/DAVVVLVVVQLVPDDLPDDADDDWEKEKAWDKAFQEFDDQDAVVAWTKTKIKIKIKTFHDSSADDCVVPPVPWWAKAAPVSHHDFQKFWPFDQVPDTDQDPADIWTAGNRRMIIGIGIDMGIGHWDAAQPVGKIKHKIKIFRDPDARTHYYYDYPACVVPSPPNYDDDQKAFPDKAKDKDWDDDPVDDGIHIIIMIITIIHSDD/DACVVLVCVLLVPDDLPDDLDDPWEKEKAWAKAFAEFDDDDQVVQKTKTKMKIKIKIFRPSRADDCVVPHPDFKDWAQPVRHHDFQKFWPADFPPGTDAPDAGTWIAGNRRMTIGIGIHMGIGGFHDFDPPPLWTKGWDKTKMWGDPDARTHYDYDYHVCVVPHYPNYDYPFWAFDDKDKDKDKDDDPVDPGIIIMIMMITMTHGDD